Protein AF-A0A951FA57-F1 (afdb_monomer)

Foldseek 3Di:
DDPPPDPQDQAAEAELDDDDPVCPVVVVVQCSQFCRVPQANYKYKYWAQCQPVDDDQKTKIWIWGAHPPRRTDFIKIKIKGFPVLVVLLVVLCVVQPVVQDPPQFWDFDTKGDGDRMIMIITTRHDDFPDPDDKHFLLVCLAPDPPLLLSLVQVLCCQPVRFFVTPDLRQAQLNWDWDFFDFLCQQLQVLADFQFEWEFDDKQDDDDFPEEPVVCSLVLLAPNVVVQAQGKYKDAADPQFQWKFFPDWDDDDQKIKTKIFTFGDDPPPPPDDCQRRRRSGIYIYMYGPVVPVPDDRICSPMIIITGTHHGSLRVLVVLVVLVQVVLVVDVVSFDDDPPDTQAQLSNQLSVLRRGTGTFIWGWDLQQQESRQKMWDWHDPDPPDTHIHIHGDRSSRTGTGRGNLQNLLRHLLNCLLAPDLAQDQDPVLLLVLLVLLVCLQVPLVCSLVVCVVQVSSQSVLSNNLSSCCSNQPVHPDHGQVLSNLSNLQSVLNSCSVDPVLQDQPHSDPDGGNDPSSNSSSSSSNSSSSRCNVVSVPRHGDPSRSPDRDDPPPPLFDQDDDFPCVVLLVLQVVLCVVAVAFAEEAAAVLLCSVNSLSNVSSVVVSVVAAEQDALDPPDPPAALVSVLVSLQVSLVVVPHDHDDPVLVDDPPPDDPVRNLVSLLVSLLVSQVSQQPDPGEYEHEAEDADYDLRSLSSVQSNSVNHDRYHYYYYYHDDSVPDDPSRYGYRYAADLVSLVVVCVVVVAPEDSVLSVLLCLLCVSRNNLSVVLQVQLVVCCVVQVHSHSSSVPPPSLVSLLVSLVVSLVSDDPLLLVLLQQLLVCCVQPVVCNVCSLVLSLVLCVVVVVDDNVVSVVSVVVNVRCCVRPVPSSVSNSVSSNVVLLPDPCLLVSLQSVLVVCVVVPVLQLRSSLVSCVSNVVNVSSVVSVVVCVVPVVSNDDPVSVVVVVVVD

Solvent-accessible surface area (backbone atoms only — not comparable to full-atom values): 50883 Å² total; per-residue (Å²): 141,79,89,75,78,69,80,76,69,79,52,45,77,43,72,73,55,84,64,58,80,93,43,38,70,44,51,52,54,25,53,52,59,39,51,59,84,54,90,28,55,34,31,43,34,35,66,41,86,70,42,60,76,58,98,53,87,36,42,34,29,39,34,40,35,20,27,84,91,71,41,78,46,54,50,28,43,35,43,35,28,46,41,71,55,48,52,46,17,50,54,31,32,62,71,71,39,54,86,52,48,61,84,87,35,72,38,74,80,42,66,27,69,38,91,73,33,19,39,40,38,29,40,42,70,60,83,51,99,47,96,67,73,78,38,31,44,46,56,44,65,69,76,46,86,63,40,64,57,55,34,49,17,50,46,47,33,52,47,56,51,49,36,56,28,97,51,95,67,31,22,59,48,49,42,47,76,40,78,68,38,38,58,38,32,66,34,29,80,60,33,70,42,39,35,31,24,42,59,74,44,67,73,60,94,68,94,51,79,43,46,46,81,78,42,56,70,41,21,45,31,94,67,24,70,80,46,54,69,40,35,31,33,45,54,54,42,89,60,32,58,40,36,31,55,78,45,81,43,82,58,86,74,29,27,40,36,35,31,42,32,28,49,61,70,83,78,59,94,84,59,88,78,50,60,77,44,28,71,37,23,36,33,41,34,39,51,36,80,63,61,71,69,55,64,55,63,39,53,89,47,43,40,31,24,28,30,70,45,31,29,36,54,50,52,50,57,52,48,60,76,47,39,76,61,36,57,74,31,100,81,50,56,59,64,57,90,95,43,72,48,40,64,32,79,81,42,44,46,71,65,24,60,44,66,34,72,42,49,26,8,42,35,45,71,60,42,38,43,74,33,30,38,34,37,67,35,75,83,50,104,84,47,82,44,57,48,47,45,78,56,72,36,62,51,35,39,55,41,31,51,54,50,46,39,59,39,42,32,51,49,41,43,45,44,73,46,41,29,64,74,41,82,42,66,65,58,53,53,50,48,54,47,44,63,50,35,11,61,80,45,31,82,56,40,57,63,53,37,67,74,37,57,80,49,42,56,62,44,52,36,51,38,42,55,50,35,47,54,46,61,70,38,84,44,81,46,58,58,41,60,47,32,53,34,31,28,44,51,21,54,23,53,59,73,46,66,62,32,71,43,90,73,54,99,51,92,66,77,53,58,34,71,48,33,42,52,46,28,50,50,49,10,11,49,24,60,51,41,42,74,72,38,57,86,54,75,80,50,92,58,36,48,61,82,82,87,69,93,74,68,70,91,41,70,71,61,90,74,68,84,40,66,68,56,51,50,53,51,51,52,35,46,71,77,39,67,20,46,40,36,33,16,28,56,89,40,29,44,39,66,48,53,50,34,36,52,47,33,55,43,41,66,73,65,26,50,66,51,76,70,51,71,74,79,86,66,62,54,44,48,64,52,46,49,53,50,54,51,51,53,42,44,77,73,70,48,79,81,74,65,74,83,78,71,63,80,70,89,81,52,53,72,69,56,46,52,55,50,48,54,54,50,28,48,51,52,20,51,59,54,45,65,44,95,49,43,34,36,43,43,43,57,38,73,58,70,38,75,65,24,46,52,46,50,46,50,31,51,71,49,28,74,54,26,26,37,41,36,32,31,38,58,83,60,85,90,46,63,66,83,42,52,42,76,32,66,53,45,52,60,67,32,49,48,52,42,32,59,75,68,67,49,72,55,55,74,68,47,43,51,46,49,30,64,76,27,64,22,16,49,58,46,38,55,52,52,53,53,51,16,59,75,35,15,78,82,52,75,32,53,40,46,11,61,76,66,52,76,58,65,60,61,52,42,54,51,36,48,60,54,52,72,71,46,56,71,64,34,47,52,47,43,24,48,46,32,54,32,48,76,60,35,55,90,51,45,90,45,43,64,61,52,45,48,56,46,31,54,77,68,65,70,54,57,72,69,59,48,54,49,28,50,52,55,45,53,51,47,55,76,73,37,57,67,58,49,55,55,37,20,58,47,34,37,54,57,42,71,73,40,85,58,44,31,59,52,25,42,48,50,24,49,52,38,61,76,68,68,54,62,35,34,56,40,34,18,49,23,18,46,69,33,66,38,56,70,61,15,51,51,34,46,48,49,32,71,78,37,60,83,36,50,64,44,89,67,43,52,57,54,50,67,70,71,107

Sequence (946 aa):
MNDRSRRRGKPQLQFHFRPPPEFEAIYHKLFQALLKPLEAERIAIWELPGGSMGFSGLSMFLAKPFGSGNTEHNALVIRVGPKAIIAEERRRYKRYIEPLTGFDRPQSRLHASAGDLSAVDYDYLHHTDTDEPLQTLRDFLWSEQDVRIAGQAVTTLMLETLARGPRRNRWYNDAYRFERQQPLWFYNQVLPPTLQLEVVAVDDAVEADATLPDVLAQADGPDSQALQGRIIALKTSKQYPRLHIVERRLEGTQVRLRLHLFENTPATSEQYSPLRPVAARLELFGPAEVLMALPDRLDRLVVYGRVQETRYDHFTGLYQQLSSVAQTYPDGRLRYASRLLANPIQRYHTLLSRPRALHTSIIHGDMNLSNILLSRSVTDTTTLQMRAWLIDFEKTEPGGHTVFDAVKLETEYKLHILPHKLHSVDEFILLEQILHQALIAPEEVAAVLEQHPDLRDPYHFLATLRRIVLCDLLVRIPPVEYYLGLLGYGLAALKYRNLYNAKSWLSESPRVRPLAVAAYISASFAASAIDEIEGVDVTSSSYPRITGNLQPTFKLPDLVGREHVLSQARQRLRSTPSVVVVHGPPGSGRGAIAQTLCAELERSRTCIWPRVPAAGLIRDPETLFLTLVSMLREQGHTPLSSRLQSETHQLSIGQQHVRWASACNQLAADLDSFPQPIVVLLQLEQASAQLQAFITLLAQAVRRTTLVIVVDYPLPDLDAHLQIAVPPLTQEHIETYTHTKQLELDQAGIAHLHRASLGLPGLLLRLVNEARQHQDRYGSFQAAVMQTPISKHIGEFCDHVLQRFPLLVNRLIELAALVRENSPDALDYVESMFHSMAVKLGWAEPQAIEQAAREYRQLVQQDSDLLSLLAVRAMHNMRARPDLRKTCSFIAQWLTDHSLVDHYAIAQYWALAKQWPAASEALARIVDEPSLMFSSRCQQLYDLTL

Structure (mmCIF, N/CA/C/O backbone):
data_AF-A0A951FA57-F1
#
_entry.id   AF-A0A951FA57-F1
#
loop_
_atom_site.group_PDB
_atom_site.id
_atom_site.type_symbol
_atom_site.label_atom_id
_atom_site.label_alt_id
_atom_site.label_comp_id
_atom_site.label_asym_id
_atom_site.label_entity_id
_atom_site.label_seq_id
_atom_site.pdbx_PDB_ins_code
_atom_site.Cartn_x
_atom_site.Cartn_y
_atom_site.Cartn_z
_atom_site.occupancy
_atom_site.B_iso_or_equiv
_atom_site.auth_seq_id
_atom_site.auth_comp_id
_atom_site.auth_asym_id
_atom_site.auth_atom_id
_atom_site.pdbx_PDB_model_num
ATOM 1 N N . MET A 1 1 ? 46.620 -0.065 34.605 1.00 40.84 1 MET A N 1
ATOM 2 C CA . MET A 1 1 ? 45.573 0.816 35.163 1.00 40.84 1 MET A CA 1
ATOM 3 C C . MET A 1 1 ? 46.003 2.263 34.962 1.00 40.84 1 MET A C 1
ATOM 5 O O . MET A 1 1 ? 46.805 2.757 35.734 1.00 40.84 1 MET A O 1
ATOM 9 N N . ASN A 1 2 ? 45.547 2.903 33.885 1.00 40.25 2 ASN A N 1
ATOM 10 C CA . ASN A 1 2 ? 45.632 4.352 33.694 1.00 40.25 2 ASN A CA 1
ATOM 11 C C . ASN A 1 2 ? 44.219 4.795 33.320 1.00 40.25 2 ASN A C 1
ATOM 13 O O . ASN A 1 2 ? 43.812 4.705 32.162 1.00 40.25 2 ASN A O 1
ATOM 17 N N . ASP A 1 3 ? 43.454 5.163 34.342 1.00 48.19 3 ASP A N 1
ATOM 18 C CA . ASP A 1 3 ? 42.066 5.599 34.244 1.00 48.19 3 ASP A CA 1
ATOM 19 C C . ASP A 1 3 ? 42.028 7.035 33.704 1.00 48.19 3 ASP A C 1
ATOM 21 O O . ASP A 1 3 ? 41.906 8.022 34.429 1.00 48.19 3 ASP A O 1
ATOM 25 N N . ARG A 1 4 ? 42.232 7.169 32.388 1.00 42.78 4 ARG A N 1
ATOM 26 C CA . ARG A 1 4 ? 41.837 8.378 31.666 1.00 42.78 4 ARG A CA 1
ATOM 27 C C . ARG A 1 4 ? 40.336 8.280 31.443 1.00 42.78 4 ARG A C 1
ATOM 29 O O . ARG A 1 4 ? 39.893 7.804 30.399 1.00 42.78 4 ARG A O 1
ATOM 36 N N . SER A 1 5 ? 39.575 8.779 32.411 1.00 43.12 5 SER A N 1
ATOM 37 C CA . SER A 1 5 ? 38.171 9.146 32.251 1.00 43.12 5 SER A CA 1
ATOM 38 C C . SER A 1 5 ? 38.054 10.207 31.148 1.00 43.12 5 SER A C 1
ATOM 40 O O . SER A 1 5 ? 38.029 11.417 31.373 1.00 43.12 5 SER A O 1
ATOM 42 N N . ARG A 1 6 ? 38.040 9.749 29.889 1.00 52.91 6 ARG A N 1
ATOM 43 C CA . ARG A 1 6 ? 37.648 10.566 28.741 1.00 52.91 6 ARG A CA 1
ATOM 44 C C . ARG A 1 6 ? 36.281 11.141 29.090 1.00 52.91 6 ARG A C 1
ATOM 46 O O . ARG A 1 6 ? 35.327 10.384 29.254 1.00 52.91 6 ARG A O 1
ATOM 53 N N . ARG A 1 7 ? 36.194 12.467 29.240 1.00 53.59 7 ARG A N 1
ATOM 54 C CA . ARG A 1 7 ? 34.920 13.191 29.298 1.00 53.59 7 ARG A CA 1
ATOM 55 C C . ARG A 1 7 ? 34.137 12.787 28.051 1.00 53.59 7 ARG A C 1
ATOM 57 O O . ARG A 1 7 ? 34.433 13.276 26.965 1.00 53.59 7 ARG A O 1
ATOM 64 N N . ARG A 1 8 ? 33.217 11.833 28.200 1.00 62.94 8 ARG A N 1
ATOM 65 C CA . ARG A 1 8 ? 32.367 11.352 27.113 1.00 62.94 8 ARG A CA 1
ATOM 66 C C . ARG A 1 8 ? 31.548 12.549 26.635 1.00 62.94 8 ARG A C 1
ATOM 68 O O . ARG A 1 8 ? 30.795 13.135 27.416 1.00 62.94 8 ARG A O 1
ATOM 75 N N . GLY A 1 9 ? 31.798 12.975 25.398 1.00 75.25 9 GLY A N 1
ATOM 76 C CA . GLY A 1 9 ? 31.026 14.032 24.753 1.00 75.25 9 GLY A CA 1
ATOM 77 C C . GLY A 1 9 ? 29.557 13.626 24.666 1.00 75.25 9 GLY A C 1
ATOM 78 O O . GLY A 1 9 ? 29.233 12.441 24.684 1.00 75.25 9 GLY A O 1
ATOM 79 N N . LYS A 1 10 ? 28.655 14.606 24.611 1.00 83.12 10 LYS A N 1
ATOM 80 C CA . LYS A 1 10 ? 27.251 14.323 24.288 1.00 83.12 10 LYS A CA 1
ATOM 81 C C . LYS A 1 10 ? 27.185 13.820 22.834 1.00 83.12 10 LYS A C 1
ATOM 83 O O . LYS A 1 10 ? 27.879 14.423 22.013 1.00 83.12 10 LYS A O 1
ATOM 88 N N . PRO A 1 11 ? 26.366 12.800 22.510 1.00 86.44 11 PRO A N 1
ATOM 89 C CA . PRO A 1 11 ? 26.204 12.351 21.130 1.00 86.44 11 PRO A CA 1
ATOM 90 C C . PRO A 1 11 ? 25.724 13.508 20.248 1.00 86.44 11 PRO A C 1
ATOM 92 O O . PRO A 1 11 ? 24.871 14.303 20.665 1.00 86.44 11 PRO A O 1
ATOM 95 N N . GLN A 1 12 ? 26.261 13.602 19.034 1.00 90.44 12 GLN A N 1
ATOM 96 C CA . GLN A 1 12 ? 25.775 14.537 18.025 1.00 90.44 12 GLN A CA 1
ATOM 97 C C . GLN A 1 12 ? 24.466 14.001 17.436 1.00 90.44 12 GLN A C 1
ATOM 99 O O . GLN A 1 12 ? 24.446 12.925 16.843 1.00 90.44 12 GLN A O 1
ATOM 104 N N . LEU A 1 13 ? 23.370 14.742 17.601 1.00 90.81 13 LEU A N 1
ATOM 105 C CA . LEU A 1 13 ? 22.080 14.388 17.005 1.00 90.81 13 LEU A CA 1
ATOM 106 C C . LEU A 1 13 ? 22.001 14.939 15.578 1.00 90.81 13 LEU A C 1
ATOM 108 O O . LEU A 1 13 ? 22.281 16.118 15.360 1.00 90.81 13 LEU A O 1
ATOM 112 N N . GLN A 1 14 ? 21.607 14.099 14.626 1.00 90.56 14 GLN A N 1
ATOM 113 C CA . GLN A 1 14 ? 21.383 14.453 13.227 1.00 90.56 14 GLN A CA 1
ATOM 114 C C . GLN A 1 14 ? 19.916 14.180 12.880 1.00 90.56 14 GLN A C 1
ATOM 116 O O . GLN A 1 14 ? 19.474 13.035 12.874 1.00 90.56 14 GLN A O 1
ATOM 121 N N . PHE A 1 15 ? 19.149 15.239 12.625 1.00 89.25 15 PHE A N 1
ATOM 122 C CA . PHE A 1 15 ? 17.729 15.147 12.293 1.00 89.25 15 PHE A CA 1
ATOM 123 C C . PHE A 1 15 ? 17.547 15.095 10.777 1.00 89.25 15 PHE A C 1
ATOM 125 O O . PHE A 1 15 ? 17.953 16.017 10.076 1.00 89.25 15 PHE A O 1
ATOM 132 N N . HIS A 1 16 ? 16.907 14.037 10.287 1.00 86.94 16 HIS A N 1
ATOM 133 C CA . HIS A 1 16 ? 16.558 13.839 8.875 1.00 86.94 16 HIS A CA 1
ATOM 134 C C . HIS A 1 16 ? 15.095 14.210 8.585 1.00 86.94 16 HIS A C 1
ATOM 136 O O . HIS A 1 16 ? 14.507 13.800 7.590 1.00 86.94 16 HIS A O 1
ATOM 142 N N . PHE A 1 17 ? 14.495 14.989 9.481 1.00 84.44 17 PHE A N 1
ATOM 143 C CA . PHE A 1 17 ? 13.174 15.582 9.345 1.00 84.44 17 PHE A CA 1
ATOM 144 C C . PHE A 1 17 ? 13.218 16.995 9.927 1.00 84.44 17 PHE A C 1
ATOM 146 O O . PHE A 1 17 ? 14.081 17.317 10.750 1.00 84.44 17 PHE A O 1
ATOM 153 N N . ARG A 1 18 ? 12.279 17.848 9.513 1.00 81.75 18 ARG A N 1
ATOM 154 C CA . ARG A 1 18 ? 12.154 19.202 10.052 1.00 81.75 18 ARG A CA 1
ATOM 155 C C . ARG A 1 18 ? 11.046 19.212 11.107 1.00 81.75 18 ARG A C 1
ATOM 157 O O . ARG A 1 18 ? 9.878 19.225 10.717 1.00 81.75 18 ARG A O 1
ATOM 164 N N . PRO A 1 19 ? 11.363 19.184 12.417 1.00 75.25 19 PRO A N 1
ATOM 165 C CA . PRO A 1 19 ? 10.333 19.355 13.434 1.00 75.25 19 PRO A CA 1
ATOM 166 C C . PRO A 1 19 ? 9.613 20.694 13.212 1.00 75.25 19 PRO A C 1
ATOM 168 O O . PRO A 1 19 ? 10.240 21.643 12.724 1.00 75.25 19 PRO A O 1
ATOM 171 N N . PRO A 1 20 ? 8.323 20.809 13.577 1.00 76.44 20 PRO A N 1
ATOM 172 C CA . PRO A 1 20 ? 7.652 22.100 13.544 1.00 76.44 20 PRO A CA 1
ATOM 173 C C . PRO A 1 20 ? 8.465 23.123 14.358 1.00 76.44 20 PRO A C 1
ATOM 175 O O . PRO A 1 20 ? 8.963 22.758 15.434 1.00 76.44 20 PRO A O 1
ATOM 178 N N . PRO A 1 21 ? 8.641 24.367 13.873 1.00 77.88 21 PRO A N 1
ATOM 179 C CA . PRO A 1 21 ? 9.519 25.358 14.502 1.00 77.88 21 PRO A CA 1
ATOM 180 C C . PRO A 1 21 ? 9.260 25.553 16.002 1.00 77.88 21 PRO A C 1
ATOM 182 O O . PRO A 1 21 ? 10.188 25.700 16.795 1.00 77.88 21 PRO A O 1
ATOM 185 N N . GLU A 1 22 ? 7.996 25.491 16.414 1.00 78.12 22 GLU A N 1
ATOM 186 C CA . GLU A 1 22 ? 7.556 25.617 17.801 1.00 78.12 22 GLU A CA 1
ATOM 187 C C . GLU A 1 22 ? 7.980 24.442 18.703 1.00 78.12 22 GLU A C 1
ATOM 189 O O . GLU A 1 22 ? 8.101 24.606 19.919 1.00 78.12 22 GLU A O 1
ATOM 194 N N . PHE A 1 23 ? 8.257 23.268 18.128 1.00 80.06 23 PHE A N 1
ATOM 195 C CA . PHE A 1 23 ? 8.671 22.073 18.863 1.00 80.06 23 PHE A CA 1
ATOM 196 C C . PHE A 1 23 ? 10.155 21.736 18.700 1.00 80.06 23 PHE A C 1
ATOM 198 O O . PHE A 1 23 ? 10.654 20.905 19.456 1.00 80.06 23 PHE A O 1
ATOM 205 N N . GLU A 1 24 ? 10.892 22.365 17.782 1.00 83.69 24 GLU A N 1
ATOM 206 C CA . GLU A 1 24 ? 12.292 22.030 17.475 1.00 83.69 24 GLU A CA 1
ATOM 207 C C . GLU A 1 24 ? 13.192 21.996 18.724 1.00 83.69 24 GLU A C 1
ATOM 209 O O . GLU A 1 24 ? 13.884 21.006 18.982 1.00 83.69 24 GLU A O 1
ATOM 214 N N . ALA A 1 25 ? 13.125 23.037 19.561 1.00 84.94 25 ALA A N 1
ATOM 215 C CA . ALA A 1 25 ? 13.895 23.113 20.803 1.00 84.94 25 ALA A CA 1
ATOM 216 C C . ALA A 1 25 ? 13.462 22.058 21.839 1.00 84.94 25 ALA A C 1
ATOM 218 O O . ALA A 1 25 ? 14.281 21.593 22.640 1.00 84.94 25 ALA A O 1
ATOM 219 N N . ILE A 1 26 ? 12.178 21.684 21.841 1.00 84.31 26 ILE A N 1
ATOM 220 C CA . ILE A 1 26 ? 11.626 20.663 22.737 1.00 84.31 26 ILE A CA 1
ATOM 221 C C . ILE A 1 26 ? 12.098 19.280 22.287 1.00 84.31 26 ILE A C 1
ATOM 223 O O . ILE A 1 26 ? 12.631 18.544 23.114 1.00 84.31 26 ILE A O 1
ATOM 227 N N . TYR A 1 27 ? 11.997 18.962 20.993 1.00 84.75 27 TYR A N 1
ATOM 228 C CA . TYR A 1 27 ? 12.504 17.721 20.406 1.00 84.75 27 TYR A CA 1
ATOM 229 C C . TYR A 1 27 ? 14.003 17.559 20.659 1.00 84.75 27 TYR A C 1
ATOM 231 O O . TYR A 1 27 ? 14.414 16.529 21.187 1.00 84.75 27 TYR A O 1
ATOM 239 N N . HIS A 1 28 ? 14.816 18.588 20.399 1.00 87.06 28 HIS A N 1
ATOM 240 C CA . HIS A 1 28 ? 16.253 18.544 20.686 1.00 87.06 28 HIS A CA 1
ATOM 241 C C . HIS A 1 28 ? 16.548 18.207 22.152 1.00 87.06 28 HIS A C 1
ATOM 243 O O . HIS A 1 28 ? 17.336 17.303 22.431 1.00 87.06 28 HIS A O 1
ATOM 249 N N . LYS A 1 29 ? 15.898 18.894 23.104 1.00 86.69 29 LYS A N 1
ATOM 250 C CA . LYS A 1 29 ? 16.061 18.610 24.542 1.00 86.69 29 LYS A CA 1
ATOM 251 C C . LYS A 1 29 ? 15.612 17.194 24.893 1.00 86.69 29 LYS A C 1
ATOM 253 O O . LYS A 1 29 ? 16.280 16.525 25.679 1.00 86.69 29 LYS A O 1
ATOM 258 N N . LEU A 1 30 ? 14.496 16.755 24.321 1.00 86.19 30 LEU A N 1
ATOM 259 C CA . LEU A 1 30 ? 13.889 15.460 24.587 1.00 86.19 30 LEU A CA 1
ATOM 260 C C . LEU A 1 30 ? 14.778 14.316 24.094 1.00 86.19 30 LEU A C 1
ATOM 262 O O . LEU A 1 30 ? 15.134 13.454 24.892 1.00 86.19 30 LEU A O 1
ATOM 266 N N . PHE A 1 31 ? 15.204 14.346 22.830 1.00 88.00 31 PHE A N 1
ATOM 267 C CA . PHE A 1 31 ? 16.106 13.346 22.257 1.00 88.00 31 PHE A CA 1
ATOM 268 C C . PHE A 1 31 ? 17.481 13.377 22.918 1.00 88.00 31 PHE A C 1
ATOM 270 O O . PHE A 1 31 ? 18.033 12.325 23.220 1.00 88.00 31 PHE A O 1
ATOM 277 N N . GLN A 1 32 ? 18.016 14.561 23.231 1.00 88.00 32 GLN A N 1
ATOM 278 C CA . GLN A 1 32 ? 19.294 14.655 23.932 1.00 88.00 32 GLN A CA 1
ATOM 279 C C . GLN A 1 32 ? 19.208 14.059 25.340 1.00 88.00 32 GLN A C 1
ATOM 281 O O . GLN A 1 32 ? 20.154 13.413 25.775 1.00 88.00 32 GLN A O 1
ATOM 286 N N . ALA A 1 33 ? 18.097 14.248 26.057 1.00 84.25 33 ALA A N 1
ATOM 287 C CA . ALA A 1 33 ? 17.887 13.630 27.363 1.00 84.25 33 ALA A CA 1
ATOM 288 C C . ALA A 1 33 ? 17.672 12.113 27.256 1.00 84.25 33 ALA A C 1
ATOM 290 O O . ALA A 1 33 ? 18.271 11.368 28.029 1.00 84.25 33 ALA A O 1
ATOM 291 N N . LEU A 1 34 ? 16.855 11.676 26.292 1.00 84.50 34 LEU A N 1
ATOM 292 C CA . LEU A 1 34 ? 16.516 10.273 26.069 1.00 84.50 34 LEU A CA 1
ATOM 293 C C . LEU A 1 34 ? 17.747 9.459 25.672 1.00 84.50 34 LEU A C 1
ATOM 295 O O . LEU A 1 34 ? 17.965 8.400 26.232 1.00 84.50 34 LEU A O 1
ATOM 299 N N . LEU A 1 35 ? 18.568 9.976 24.757 1.00 85.62 35 LEU A N 1
ATOM 300 C CA . LEU A 1 35 ? 19.645 9.233 24.100 1.00 85.62 35 LEU A CA 1
ATOM 301 C C . LEU A 1 35 ? 21.025 9.446 24.736 1.00 85.62 35 LEU A C 1
ATOM 303 O O . LEU A 1 35 ? 21.979 8.764 24.373 1.00 85.62 35 LEU A O 1
ATOM 307 N N . LYS A 1 36 ? 21.149 10.355 25.714 1.00 84.50 36 LYS A N 1
ATOM 308 C CA . LYS A 1 36 ? 22.386 10.575 26.490 1.00 84.50 36 LYS A CA 1
ATOM 309 C C . LYS A 1 36 ? 23.014 9.290 27.061 1.00 84.50 36 LYS A C 1
ATOM 311 O O . LYS A 1 36 ? 24.239 9.263 27.153 1.00 84.50 36 LYS A O 1
ATOM 316 N N . PRO A 1 37 ? 22.246 8.273 27.498 1.00 83.81 37 PRO A N 1
ATOM 317 C CA . PRO A 1 37 ? 22.823 7.037 28.025 1.00 83.81 37 PRO A CA 1
ATOM 318 C C . PRO A 1 37 ? 23.479 6.138 26.972 1.00 83.81 37 PRO A C 1
ATOM 320 O O . PRO A 1 37 ? 24.215 5.233 27.354 1.00 83.81 37 PRO A O 1
ATOM 323 N N . LEU A 1 38 ? 23.219 6.354 25.678 1.00 82.19 38 LEU A N 1
ATOM 324 C CA . LEU A 1 38 ? 23.800 5.540 24.613 1.00 82.19 38 LEU A CA 1
ATOM 325 C C . LEU A 1 38 ? 25.275 5.899 24.430 1.00 82.19 38 LEU A C 1
ATOM 327 O O . LEU A 1 38 ? 25.632 7.074 24.322 1.00 82.19 38 LEU A O 1
ATOM 331 N N . GLU A 1 39 ? 26.136 4.886 24.369 1.00 83.06 39 GLU A N 1
ATOM 332 C CA . GLU A 1 39 ? 27.563 5.054 24.077 1.00 83.06 39 GLU A CA 1
ATOM 333 C C . GLU A 1 39 ? 27.793 5.286 22.570 1.00 83.06 39 GLU A C 1
ATOM 335 O O . GLU A 1 39 ? 28.485 4.517 21.916 1.00 83.06 39 GLU A O 1
ATOM 340 N N . ALA A 1 40 ? 27.194 6.344 22.016 1.00 85.06 40 ALA A N 1
ATOM 341 C CA . ALA A 1 40 ? 27.280 6.705 20.601 1.00 85.06 40 ALA A CA 1
ATOM 342 C C . ALA A 1 40 ? 27.993 8.055 20.403 1.00 85.06 40 ALA A C 1
ATOM 344 O O . ALA A 1 40 ? 27.843 8.979 21.206 1.00 85.06 40 ALA A O 1
ATOM 345 N N . GLU A 1 41 ? 28.747 8.189 19.312 1.00 88.62 41 GLU A N 1
ATOM 346 C CA . GLU A 1 41 ? 29.334 9.464 18.878 1.00 88.62 41 GLU A CA 1
ATOM 347 C C . GLU A 1 41 ? 28.298 10.313 18.130 1.00 88.62 41 GLU A C 1
ATOM 349 O O . GLU A 1 41 ? 28.195 11.524 18.351 1.00 88.62 41 GLU A O 1
ATOM 354 N N . ARG A 1 42 ? 27.479 9.666 17.292 1.00 91.19 42 ARG A N 1
ATOM 355 C CA . ARG A 1 42 ? 26.442 10.291 16.463 1.00 91.19 42 ARG A CA 1
ATOM 356 C C . ARG A 1 42 ? 25.148 9.488 16.526 1.00 91.19 42 ARG A C 1
ATOM 358 O O . ARG A 1 42 ? 25.187 8.270 16.644 1.00 91.19 42 ARG A O 1
ATOM 365 N N . ILE A 1 43 ? 23.999 10.150 16.427 1.00 89.12 43 ILE A N 1
ATOM 366 C CA . ILE A 1 43 ? 22.697 9.486 16.306 1.00 89.12 43 ILE A CA 1
ATOM 367 C C . ILE A 1 43 ? 21.899 10.164 15.203 1.00 89.12 43 ILE A C 1
ATOM 369 O O . ILE A 1 43 ? 21.587 11.350 15.309 1.00 89.12 43 ILE A O 1
ATOM 373 N N . ALA A 1 44 ? 21.566 9.408 14.163 1.00 89.56 44 ALA A N 1
ATOM 374 C CA . ALA A 1 44 ? 20.687 9.864 13.097 1.00 89.56 44 ALA A CA 1
ATOM 375 C C . ALA A 1 44 ? 19.232 9.545 13.448 1.00 89.56 44 ALA A C 1
ATOM 377 O O . ALA A 1 44 ? 18.950 8.464 13.964 1.00 89.56 44 ALA A O 1
ATOM 378 N N . ILE A 1 45 ? 18.323 10.491 13.222 1.00 89.94 45 ILE A N 1
ATOM 379 C CA . ILE A 1 45 ? 16.912 10.384 13.599 1.00 89.94 45 ILE A CA 1
ATOM 380 C C . ILE A 1 45 ? 16.035 10.695 12.385 1.00 89.94 45 ILE A C 1
ATOM 382 O O . ILE A 1 45 ? 16.093 11.803 11.850 1.00 89.94 45 ILE A O 1
ATOM 386 N N . TRP A 1 46 ? 15.187 9.745 12.002 1.00 87.06 46 TRP A N 1
ATOM 387 C CA . TRP A 1 46 ? 14.194 9.867 10.933 1.00 87.06 46 TRP A CA 1
ATOM 388 C C . TRP A 1 46 ? 12.788 9.807 11.517 1.00 87.06 46 TRP A C 1
ATOM 390 O O . TRP A 1 46 ? 12.544 9.118 12.506 1.00 87.06 46 TRP A O 1
ATOM 400 N N . GLU A 1 47 ? 11.848 10.506 10.898 1.00 85.19 47 GLU A N 1
ATOM 401 C CA . GLU A 1 47 ? 10.429 10.285 11.161 1.00 85.19 47 GLU A CA 1
ATOM 402 C C . GLU A 1 47 ? 9.983 9.012 10.432 1.00 85.19 47 GLU A C 1
ATOM 404 O O . GLU A 1 47 ? 10.300 8.829 9.256 1.00 85.19 47 GLU A O 1
ATOM 409 N N . LEU A 1 48 ? 9.271 8.112 11.118 1.00 75.50 48 LEU A N 1
ATOM 410 C CA . LEU A 1 48 ? 8.737 6.919 10.461 1.00 75.50 48 LEU A CA 1
ATOM 411 C C . LEU A 1 48 ? 7.576 7.331 9.538 1.00 75.50 48 LEU A C 1
ATOM 413 O O . LEU A 1 48 ? 6.612 7.934 10.028 1.00 75.50 48 LEU A O 1
ATOM 417 N N . PRO A 1 49 ? 7.625 7.017 8.227 1.00 65.31 49 PRO A N 1
ATOM 418 C CA . PRO A 1 49 ? 6.598 7.420 7.274 1.00 65.31 49 PRO A CA 1
ATOM 419 C C . PRO A 1 49 ? 5.189 7.033 7.724 1.00 65.31 49 PRO A C 1
ATOM 421 O O . PRO A 1 49 ? 4.892 5.890 8.072 1.00 65.31 49 PRO A O 1
ATOM 424 N N . GLY A 1 50 ? 4.301 8.026 7.754 1.00 59.94 50 GLY A N 1
ATOM 425 C CA . GLY A 1 50 ? 2.918 7.854 8.187 1.00 59.94 50 GLY A CA 1
ATOM 426 C C . GLY A 1 50 ? 2.738 7.515 9.673 1.00 59.94 50 GLY A C 1
ATOM 427 O O . GLY A 1 50 ? 1.622 7.174 10.060 1.00 59.94 50 GLY A O 1
ATOM 428 N N . GLY A 1 51 ? 3.789 7.618 10.494 1.00 57.00 51 GLY A N 1
ATOM 429 C CA . GLY A 1 51 ? 3.721 7.514 11.954 1.00 57.00 51 GLY A CA 1
ATOM 430 C C . GLY A 1 51 ? 3.135 8.753 12.636 1.00 57.00 51 GLY A C 1
ATOM 431 O O . GLY A 1 51 ? 2.703 8.664 13.778 1.00 57.00 51 GLY A O 1
ATOM 432 N N . SER A 1 52 ? 3.072 9.884 11.928 1.00 52.53 52 SER A N 1
ATOM 433 C CA . SER A 1 52 ? 2.418 11.134 12.348 1.00 52.53 52 SER A CA 1
ATOM 434 C C . SER A 1 52 ? 1.103 11.424 11.612 1.00 52.53 52 SER A C 1
ATOM 436 O O . SER A 1 52 ? 0.344 12.304 12.013 1.00 52.53 52 SER A O 1
ATOM 438 N N . MET A 1 53 ? 0.801 10.688 10.533 1.00 40.69 53 MET A N 1
ATOM 439 C CA . MET A 1 53 ? -0.331 10.977 9.635 1.00 40.69 53 MET A CA 1
ATOM 440 C C . MET A 1 53 ? -1.657 10.302 10.030 1.00 40.69 53 MET A C 1
ATOM 442 O O . MET A 1 53 ? -2.629 10.377 9.279 1.00 40.69 53 MET A O 1
ATOM 446 N N . GLY A 1 54 ? -1.748 9.665 11.199 1.00 41.91 54 GLY A N 1
ATOM 447 C CA . GLY A 1 54 ? -2.956 8.952 11.621 1.00 41.91 54 GLY A CA 1
ATOM 448 C C . GLY A 1 54 ? -3.340 9.237 13.064 1.00 41.91 54 GLY A C 1
ATOM 449 O O . GLY A 1 54 ? -2.768 8.622 13.941 1.00 41.91 54 GLY A O 1
ATOM 450 N N . PHE A 1 55 ? -4.332 10.116 13.266 1.00 39.22 55 PHE A N 1
ATOM 451 C CA . PHE A 1 55 ? -5.214 10.348 14.437 1.00 39.22 55 PHE A CA 1
ATOM 452 C C . PHE A 1 55 ? -4.670 10.365 15.883 1.00 39.22 55 PHE A C 1
ATOM 454 O O . PHE A 1 55 ? -5.340 10.947 16.740 1.00 39.22 55 PHE A O 1
ATOM 461 N N . SER A 1 56 ? -3.524 9.774 16.201 1.00 49.88 56 SER A N 1
ATOM 462 C CA . SER A 1 56 ? -2.871 9.873 17.496 1.00 49.88 56 SER A CA 1
ATOM 463 C C . SER A 1 56 ? -2.068 11.173 17.514 1.00 49.88 56 SER A C 1
ATOM 465 O O . SER A 1 56 ? -1.386 11.526 16.556 1.00 49.88 56 SER A O 1
ATOM 467 N N . GLY A 1 57 ? -2.158 11.944 18.597 1.00 62.59 57 GLY A N 1
ATOM 468 C CA . GLY A 1 57 ? -1.312 13.128 18.800 1.00 62.59 57 GLY A CA 1
ATOM 469 C C . GLY A 1 57 ? 0.149 12.764 19.098 1.00 62.59 57 GLY A C 1
ATOM 470 O O . GLY A 1 57 ? 0.791 13.455 19.885 1.00 62.59 57 GLY A O 1
ATOM 471 N N . LEU A 1 58 ? 0.624 11.634 18.568 1.00 78.69 58 LEU A N 1
ATOM 472 C CA . LEU A 1 58 ? 1.903 11.010 18.859 1.00 78.69 58 LEU A CA 1
ATOM 473 C C . LEU A 1 58 ? 2.735 10.966 17.578 1.00 78.69 58 LEU A C 1
ATOM 475 O O . LEU A 1 58 ? 2.224 10.696 16.496 1.00 78.69 58 LEU A O 1
ATOM 479 N N . SER A 1 59 ? 4.027 11.234 17.706 1.00 85.06 59 SER A N 1
ATOM 480 C CA . SER A 1 59 ? 4.985 11.174 16.605 1.00 85.06 59 SER A CA 1
ATOM 481 C C . SER A 1 59 ? 5.931 10.000 16.823 1.00 85.06 59 SER A C 1
ATOM 483 O O . SER A 1 59 ? 6.388 9.766 17.946 1.00 85.06 59 SER A O 1
ATOM 485 N N . MET A 1 60 ? 6.221 9.259 15.754 1.00 86.69 60 MET A N 1
ATOM 486 C CA . MET A 1 60 ? 7.120 8.107 15.789 1.00 86.69 60 MET A CA 1
ATOM 487 C C . MET A 1 60 ? 8.395 8.386 15.006 1.00 86.69 60 MET A C 1
ATOM 489 O O . MET A 1 60 ? 8.349 8.848 13.867 1.00 86.69 60 MET A O 1
ATOM 493 N N . PHE A 1 61 ? 9.527 8.040 15.604 1.00 87.88 61 PHE A N 1
ATOM 494 C CA . PHE A 1 61 ? 10.846 8.258 15.033 1.00 87.88 61 PHE A CA 1
ATOM 495 C C . PHE A 1 61 ? 11.671 6.982 15.081 1.00 87.88 61 PHE A C 1
ATOM 497 O O . PHE A 1 61 ? 11.548 6.190 16.012 1.00 87.88 61 PHE A O 1
ATOM 504 N N . LEU A 1 62 ? 12.546 6.815 14.101 1.00 87.75 62 LEU A N 1
ATOM 505 C CA . LEU A 1 62 ? 13.614 5.830 14.103 1.00 87.75 62 LEU A CA 1
ATOM 506 C C . LEU A 1 62 ? 14.916 6.555 14.440 1.00 87.75 62 LEU A C 1
ATOM 508 O O . LEU A 1 62 ? 15.253 7.532 13.780 1.00 87.75 62 LEU A O 1
ATOM 512 N N . ALA A 1 63 ? 15.649 6.098 15.447 1.00 89.38 63 ALA A N 1
ATOM 513 C CA . ALA A 1 63 ? 16.964 6.619 15.794 1.00 89.38 63 ALA A CA 1
ATOM 514 C C . ALA A 1 63 ? 18.026 5.532 15.611 1.00 89.38 63 ALA A C 1
ATOM 516 O O . ALA A 1 63 ? 17.930 4.471 16.219 1.00 89.38 63 ALA A O 1
ATOM 517 N N . LYS A 1 64 ? 19.051 5.798 14.801 1.00 88.75 64 LYS A N 1
ATOM 518 C CA . LYS A 1 64 ? 20.178 4.888 14.555 1.00 88.75 64 LYS A CA 1
ATOM 519 C C . LYS A 1 64 ? 21.442 5.461 15.201 1.00 88.75 64 LYS A C 1
ATOM 521 O O . LYS A 1 64 ? 21.918 6.512 14.757 1.00 88.75 64 LYS A O 1
ATOM 526 N N . PRO A 1 65 ? 21.957 4.847 16.280 1.00 88.56 65 PRO A N 1
ATOM 527 C CA . PRO A 1 65 ? 23.185 5.289 16.925 1.00 88.56 65 PRO A CA 1
ATOM 528 C C . PRO A 1 65 ? 24.420 4.770 16.175 1.00 88.56 65 PRO A C 1
ATOM 530 O O . PRO A 1 65 ? 24.430 3.644 15.687 1.00 88.56 65 PRO A O 1
ATOM 533 N N . PHE A 1 66 ? 25.481 5.574 16.143 1.00 86.31 66 PHE A N 1
ATOM 534 C CA . PHE A 1 66 ? 26.777 5.254 15.545 1.00 86.31 66 PHE A CA 1
ATOM 535 C C . PHE A 1 66 ? 27.888 5.447 16.584 1.00 86.31 66 PHE A C 1
ATOM 537 O O . PHE A 1 66 ? 28.029 6.535 17.156 1.00 86.31 66 PHE A O 1
ATOM 544 N N . GLY A 1 67 ? 28.654 4.390 16.840 1.00 86.12 67 GLY A N 1
ATOM 545 C CA . GLY A 1 67 ? 29.800 4.359 17.746 1.00 86.12 67 GLY A CA 1
ATOM 546 C C . GLY A 1 67 ? 31.097 4.846 17.097 1.00 86.12 67 GLY A C 1
ATOM 547 O O . GLY A 1 67 ? 31.104 5.387 15.986 1.00 86.12 67 GLY A O 1
ATOM 548 N N . SER A 1 68 ? 32.225 4.633 17.784 1.00 84.44 68 SER A N 1
ATOM 549 C CA . SER A 1 68 ? 33.535 5.025 17.251 1.00 84.44 68 SER A CA 1
ATOM 550 C C . SER A 1 68 ? 33.868 4.250 15.979 1.00 84.44 68 SER A C 1
ATOM 552 O O . SER A 1 68 ? 33.704 3.029 15.922 1.00 84.44 68 SER A O 1
ATOM 554 N N . GLY A 1 69 ? 34.352 4.968 14.964 1.00 80.69 69 GLY A N 1
ATOM 555 C CA . GLY A 1 69 ? 34.625 4.400 13.641 1.00 80.69 69 GLY A CA 1
ATOM 556 C C . GLY A 1 69 ? 33.371 4.136 12.800 1.00 80.69 69 GLY A C 1
ATOM 557 O O . GLY A 1 69 ? 33.430 3.295 11.911 1.00 80.69 69 GLY A O 1
ATOM 558 N N . ASN A 1 70 ? 32.257 4.831 13.077 1.00 78.19 70 ASN A N 1
ATOM 559 C CA . ASN A 1 70 ? 30.973 4.685 12.374 1.00 78.19 70 ASN A CA 1
ATOM 560 C C . ASN A 1 70 ? 30.360 3.275 12.492 1.00 78.19 70 ASN A C 1
ATOM 562 O O . ASN A 1 70 ? 29.595 2.851 11.631 1.00 78.19 70 ASN A O 1
ATOM 566 N N . THR A 1 71 ? 30.691 2.554 13.568 1.00 78.44 71 THR A N 1
ATOM 567 C CA . THR A 1 71 ? 30.075 1.263 13.895 1.00 78.44 71 THR A CA 1
ATOM 568 C C . THR A 1 71 ? 28.596 1.464 14.209 1.00 78.44 71 THR A C 1
ATOM 570 O O . THR A 1 71 ? 28.240 2.267 15.070 1.00 78.44 71 THR A O 1
ATOM 573 N N . GLU A 1 72 ? 27.718 0.774 13.489 1.00 79.62 72 GLU A N 1
ATOM 574 C CA . GLU A 1 72 ? 26.277 0.924 13.677 1.00 79.62 72 GLU A CA 1
ATOM 575 C C . GLU A 1 72 ? 25.809 0.174 14.924 1.00 79.62 72 GLU A C 1
ATOM 577 O O . GLU A 1 72 ? 26.181 -0.976 15.148 1.00 79.62 72 GLU A O 1
ATOM 582 N N . HIS A 1 73 ? 24.971 0.817 15.732 1.00 80.31 73 HIS A N 1
ATOM 583 C CA . HIS A 1 73 ? 24.252 0.175 16.828 1.00 80.31 73 HIS A CA 1
ATOM 584 C C . HIS A 1 73 ? 22.803 -0.115 16.427 1.00 80.31 73 HIS A C 1
ATOM 586 O O . HIS A 1 73 ? 22.298 0.404 15.428 1.00 80.31 73 HIS A O 1
ATOM 592 N N . ASN A 1 74 ? 22.115 -0.916 17.244 1.00 78.38 74 ASN A N 1
ATOM 593 C CA . ASN A 1 74 ? 20.704 -1.234 17.044 1.00 78.38 74 ASN A CA 1
ATOM 594 C C . ASN A 1 74 ? 19.856 0.034 16.909 1.00 78.38 74 ASN A C 1
ATOM 596 O O . ASN A 1 74 ? 19.987 0.982 17.691 1.00 78.38 74 ASN A O 1
ATOM 600 N N . ALA A 1 75 ? 18.961 0.022 15.925 1.00 82.12 75 ALA A N 1
ATOM 601 C CA . ALA A 1 75 ? 18.003 1.095 15.756 1.00 82.12 75 ALA A CA 1
ATOM 602 C C . ALA A 1 75 ? 16.981 1.093 16.904 1.00 82.12 75 ALA A C 1
ATOM 604 O O . ALA A 1 75 ? 16.515 0.048 17.363 1.00 82.12 75 ALA A O 1
ATOM 605 N N . LEU A 1 76 ? 16.616 2.291 17.343 1.00 87.44 76 LEU A N 1
ATOM 606 C CA . LEU A 1 76 ? 15.630 2.543 18.381 1.00 87.44 76 LEU A CA 1
ATOM 607 C C . LEU A 1 76 ? 14.387 3.148 17.751 1.00 87.44 76 LEU A C 1
ATOM 609 O O . LEU A 1 76 ? 14.487 4.054 16.925 1.00 87.44 76 LEU A O 1
ATOM 613 N N . VAL A 1 77 ? 13.212 2.714 18.188 1.00 88.38 77 VAL A N 1
ATOM 614 C CA . VAL A 1 77 ? 11.963 3.393 17.825 1.00 88.38 77 VAL A CA 1
ATOM 615 C C . VAL A 1 77 ? 11.555 4.277 18.980 1.00 88.38 77 VAL A C 1
ATOM 617 O O . VAL A 1 77 ? 11.410 3.803 20.103 1.00 88.38 77 VAL A O 1
ATOM 620 N N . ILE A 1 78 ? 11.377 5.563 18.712 1.00 90.81 78 ILE A N 1
ATOM 621 C CA . ILE A 1 78 ? 11.061 6.572 19.713 1.00 90.81 78 ILE A CA 1
ATOM 622 C C . ILE A 1 78 ? 9.652 7.080 19.460 1.00 90.81 78 ILE A C 1
ATOM 624 O O . ILE A 1 78 ? 9.343 7.573 18.377 1.00 90.81 78 ILE A O 1
ATOM 628 N N . ARG A 1 79 ? 8.806 7.004 20.483 1.00 90.69 79 ARG A N 1
ATOM 629 C CA . ARG A 1 79 ? 7.470 7.599 20.478 1.00 90.69 79 ARG A CA 1
ATOM 630 C C . ARG A 1 79 ? 7.477 8.867 21.305 1.00 90.69 79 ARG A C 1
ATOM 632 O O . ARG A 1 79 ? 7.932 8.846 22.448 1.00 90.69 79 ARG A O 1
ATOM 639 N N . VAL A 1 80 ? 6.970 9.955 20.735 1.00 90.25 80 VAL A N 1
ATOM 640 C CA . VAL A 1 80 ? 6.877 11.273 21.370 1.00 90.25 80 VAL A CA 1
ATOM 641 C C . VAL A 1 80 ? 5.425 11.718 21.429 1.00 90.25 80 VAL A C 1
ATOM 643 O O . VAL A 1 80 ? 4.698 11.587 20.452 1.00 90.25 80 VAL A O 1
ATOM 646 N N . GLY A 1 81 ? 5.009 12.292 22.553 1.00 90.88 81 GLY A N 1
ATOM 647 C CA . GLY A 1 81 ? 3.696 12.915 22.665 1.00 90.88 81 GLY A CA 1
ATOM 648 C C . GLY A 1 81 ? 3.362 13.404 24.067 1.00 90.88 81 GLY A C 1
ATOM 649 O O . GLY A 1 81 ? 4.271 13.530 24.893 1.00 90.88 81 GLY A O 1
ATOM 650 N N . PRO A 1 82 ? 2.084 13.697 24.369 1.00 89.75 82 PRO A N 1
ATOM 651 C CA . PRO A 1 82 ? 1.683 14.233 25.664 1.00 89.75 82 PRO A CA 1
ATOM 652 C C . PRO A 1 82 ? 2.141 13.352 26.831 1.00 89.75 82 PRO A C 1
ATOM 654 O O . PRO A 1 82 ? 1.975 12.129 26.810 1.00 89.75 82 PRO A O 1
ATOM 657 N N . LYS A 1 83 ? 2.668 13.977 27.890 1.00 91.00 83 LYS A N 1
ATOM 658 C CA . LYS A 1 83 ? 3.191 13.290 29.089 1.00 91.00 83 LYS A CA 1
ATOM 659 C C . LYS A 1 83 ? 2.273 12.197 29.637 1.00 91.00 83 LYS A C 1
ATOM 661 O O . LYS A 1 83 ? 2.743 11.107 29.952 1.00 91.00 83 L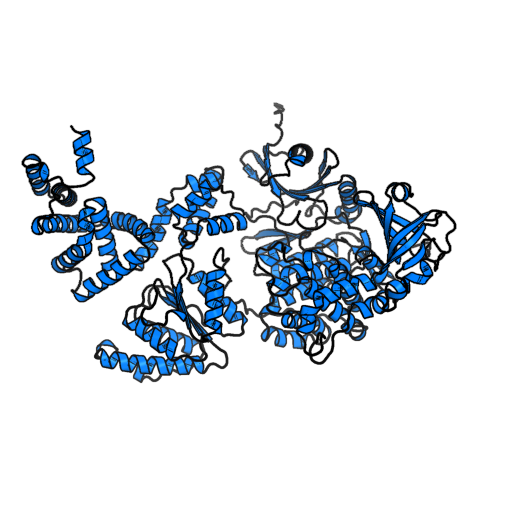YS A O 1
ATOM 666 N N . ALA A 1 84 ? 0.978 12.492 29.763 1.00 87.69 84 ALA A N 1
ATOM 667 C CA . ALA A 1 84 ? -0.001 11.556 30.312 1.00 87.69 84 ALA A CA 1
ATOM 668 C C . ALA A 1 84 ? -0.141 10.293 29.446 1.00 87.69 84 ALA A C 1
ATOM 670 O O . ALA A 1 84 ? -0.212 9.189 29.981 1.00 87.69 84 ALA A O 1
ATOM 671 N N . ILE A 1 85 ? -0.107 10.458 28.122 1.00 89.38 85 ILE A N 1
ATOM 672 C CA . ILE A 1 85 ? -0.231 9.367 27.156 1.00 89.38 85 ILE A CA 1
ATOM 673 C C . ILE A 1 85 ? 1.007 8.464 27.207 1.00 89.38 85 ILE A C 1
ATOM 675 O O . ILE A 1 85 ? 0.885 7.257 27.395 1.00 89.38 85 ILE A O 1
ATOM 679 N N . ILE A 1 86 ? 2.210 9.044 27.159 1.00 91.31 86 ILE A N 1
ATOM 680 C CA . ILE A 1 86 ? 3.464 8.273 27.230 1.00 91.31 86 ILE A CA 1
ATOM 681 C C . ILE A 1 86 ? 3.631 7.582 28.592 1.00 91.31 86 ILE A C 1
ATOM 683 O O . ILE A 1 86 ? 4.133 6.460 28.674 1.00 91.31 86 ILE A O 1
ATOM 687 N N . ALA A 1 87 ? 3.206 8.222 29.686 1.00 91.94 87 ALA A N 1
ATOM 688 C CA . ALA A 1 87 ? 3.206 7.592 31.005 1.00 91.94 87 ALA A CA 1
ATOM 689 C C . ALA A 1 87 ? 2.276 6.367 31.051 1.00 91.94 87 ALA A C 1
ATOM 691 O O . ALA A 1 87 ? 2.643 5.339 31.628 1.00 91.94 87 ALA A O 1
ATOM 692 N N . GLU A 1 88 ? 1.103 6.462 30.423 1.00 90.38 88 GLU A N 1
ATOM 693 C CA . GLU A 1 88 ? 0.148 5.362 30.320 1.00 90.38 88 GLU A CA 1
ATOM 694 C C . GLU A 1 88 ? 0.683 4.212 29.460 1.00 90.38 88 GLU A C 1
ATOM 696 O O . GLU A 1 88 ? 0.643 3.060 29.896 1.00 90.38 88 GLU A O 1
ATOM 701 N N . GLU A 1 89 ? 1.255 4.519 28.294 1.00 92.38 89 GLU A N 1
ATOM 702 C CA . GLU A 1 89 ? 1.900 3.544 27.411 1.00 92.38 89 GLU A CA 1
ATOM 703 C C . GLU A 1 89 ? 3.013 2.780 28.140 1.00 92.38 89 GLU A C 1
ATOM 705 O O . GLU A 1 89 ? 3.006 1.549 28.169 1.00 92.38 89 GLU A O 1
ATOM 710 N N . ARG A 1 90 ? 3.919 3.483 28.834 1.00 92.75 90 ARG A N 1
ATOM 711 C CA . ARG A 1 90 ? 4.977 2.844 29.637 1.00 92.75 90 ARG A CA 1
ATOM 712 C C . ARG A 1 90 ? 4.408 1.940 30.720 1.00 92.75 90 ARG A C 1
ATOM 714 O O . ARG A 1 90 ? 4.914 0.840 30.939 1.00 92.75 90 ARG A O 1
ATOM 721 N N . ARG A 1 91 ? 3.367 2.396 31.419 1.00 93.12 91 ARG A N 1
ATOM 722 C CA . ARG A 1 91 ? 2.708 1.614 32.470 1.00 93.12 91 ARG A CA 1
ATOM 723 C C . ARG A 1 91 ? 2.114 0.324 31.904 1.00 93.12 91 ARG A C 1
ATOM 725 O O . ARG A 1 91 ? 2.274 -0.729 32.519 1.00 93.12 91 ARG A O 1
ATOM 732 N N . ARG A 1 92 ? 1.442 0.398 30.753 1.00 90.88 92 ARG A N 1
ATOM 733 C CA . ARG A 1 92 ? 0.830 -0.755 30.078 1.00 90.88 92 ARG A CA 1
ATOM 734 C C . ARG A 1 92 ? 1.878 -1.700 29.504 1.00 90.88 92 ARG A C 1
ATOM 736 O O . ARG A 1 92 ? 1.772 -2.899 29.740 1.00 90.88 92 ARG A O 1
ATOM 743 N N . TYR A 1 93 ? 2.922 -1.177 28.865 1.00 90.56 93 TYR A N 1
ATOM 744 C CA . TYR A 1 93 ? 4.054 -1.965 28.379 1.00 90.56 93 TYR A CA 1
ATOM 745 C C . TYR A 1 93 ? 4.702 -2.778 29.510 1.00 90.56 93 TYR A C 1
ATOM 747 O O . TYR A 1 93 ? 4.755 -4.004 29.430 1.00 90.56 93 TYR A O 1
ATOM 755 N N . LYS A 1 94 ? 5.098 -2.125 30.613 1.00 89.69 94 LYS A N 1
ATOM 756 C CA . LYS A 1 94 ? 5.714 -2.804 31.770 1.00 89.69 94 LYS A CA 1
ATOM 757 C C . LYS A 1 94 ? 4.816 -3.876 32.378 1.00 89.69 94 LYS A C 1
ATOM 759 O O . LYS A 1 94 ? 5.279 -4.888 32.891 1.00 89.69 94 LYS A O 1
ATOM 764 N N . ARG A 1 95 ? 3.504 -3.640 32.358 1.00 88.31 95 ARG A N 1
ATOM 765 C CA . ARG A 1 95 ? 2.534 -4.541 32.976 1.00 88.31 95 ARG A CA 1
ATOM 766 C C . ARG A 1 95 ? 2.170 -5.733 32.093 1.00 88.31 95 ARG A C 1
ATOM 768 O O . ARG A 1 95 ? 1.947 -6.814 32.631 1.00 88.31 95 ARG A O 1
ATOM 775 N N . TYR A 1 96 ? 2.051 -5.530 30.783 1.00 86.06 96 TYR A N 1
ATOM 776 C CA . TYR A 1 96 ? 1.418 -6.493 29.875 1.00 86.06 96 TYR A CA 1
ATOM 777 C C . TYR A 1 96 ? 2.332 -7.028 28.774 1.00 86.06 96 TYR A C 1
ATOM 779 O O . TYR A 1 96 ? 1.963 -8.021 28.157 1.00 86.06 96 TYR A O 1
ATOM 787 N N . ILE A 1 97 ? 3.481 -6.396 28.516 1.00 85.12 97 ILE A N 1
ATOM 788 C CA . ILE A 1 97 ? 4.388 -6.748 27.414 1.00 85.12 97 ILE A CA 1
ATOM 789 C C . ILE A 1 97 ? 5.751 -7.181 27.950 1.00 85.12 97 ILE A C 1
ATOM 791 O O . ILE A 1 97 ? 6.155 -8.314 27.710 1.00 85.12 97 ILE A O 1
ATOM 795 N N . GLU A 1 98 ? 6.410 -6.327 28.742 1.00 84.25 98 GLU A N 1
ATOM 796 C CA . GLU A 1 98 ? 7.752 -6.569 29.297 1.00 84.25 98 GLU A CA 1
ATOM 797 C C . GLU A 1 98 ? 7.909 -7.949 29.968 1.00 84.25 98 GLU A C 1
ATOM 799 O O . GLU A 1 98 ? 8.907 -8.617 29.704 1.00 84.25 98 GLU A O 1
ATOM 804 N N . PRO A 1 99 ? 6.939 -8.463 30.760 1.00 80.44 99 PRO A N 1
ATOM 805 C CA . PRO A 1 99 ? 7.085 -9.774 31.398 1.00 80.44 99 PRO A CA 1
ATOM 806 C C . PRO A 1 99 ? 7.033 -10.960 30.420 1.00 80.44 99 PRO A C 1
ATOM 808 O O . PRO A 1 99 ? 7.297 -12.095 30.821 1.00 80.44 99 PRO A O 1
ATOM 811 N N . LEU A 1 100 ? 6.614 -10.722 29.174 1.00 72.75 100 LEU A N 1
ATOM 812 C CA . LEU A 1 100 ? 6.337 -11.738 28.154 1.00 72.75 100 LEU A CA 1
ATOM 813 C C . LEU A 1 100 ? 7.425 -11.797 27.090 1.00 72.75 100 LEU A C 1
ATOM 815 O O . LEU A 1 100 ? 7.649 -12.831 26.459 1.00 72.75 100 LEU A O 1
ATOM 819 N N . THR A 1 101 ? 8.056 -10.657 26.851 1.00 64.56 101 THR A N 1
ATOM 820 C CA . THR A 1 101 ? 9.076 -10.476 25.839 1.00 64.56 101 THR A CA 1
ATOM 821 C C . THR A 1 101 ? 10.434 -10.777 26.465 1.00 64.56 101 THR A C 1
ATOM 823 O O . THR A 1 101 ? 10.915 -10.001 27.283 1.00 64.56 101 THR A O 1
ATOM 826 N N . GLY A 1 102 ? 11.032 -11.929 26.134 1.00 59.19 102 GLY A N 1
ATOM 827 C CA . GLY A 1 102 ? 12.409 -12.255 26.530 1.00 59.19 102 GLY A CA 1
ATOM 828 C C . GLY A 1 102 ? 13.442 -11.256 25.978 1.00 59.19 102 GLY A C 1
ATOM 829 O O . GLY A 1 102 ? 13.083 -10.237 25.392 1.00 59.19 102 GLY A O 1
ATOM 830 N N . PHE A 1 103 ? 14.735 -11.550 26.136 1.00 48.62 103 PHE A N 1
ATOM 831 C CA . PHE A 1 103 ? 15.814 -10.645 25.710 1.00 48.62 103 PHE A CA 1
ATOM 832 C C . PHE A 1 103 ? 15.832 -10.346 24.195 1.00 48.62 103 PHE A C 1
ATOM 834 O O . PHE A 1 103 ? 16.309 -9.290 23.812 1.00 48.62 103 PHE A O 1
ATOM 841 N N . ASP A 1 104 ? 15.245 -11.183 23.337 1.00 50.91 104 ASP A N 1
ATOM 842 C CA . ASP A 1 104 ? 15.310 -11.030 21.868 1.00 50.91 104 ASP A CA 1
ATOM 843 C C . ASP A 1 104 ? 14.236 -10.090 21.267 1.00 50.91 104 ASP A C 1
ATOM 845 O O . ASP A 1 104 ? 13.915 -10.160 20.078 1.00 50.91 104 ASP A O 1
ATOM 849 N N . ARG A 1 105 ? 13.585 -9.258 22.087 1.00 66.12 105 ARG A N 1
ATOM 850 C CA . ARG A 1 105 ? 12.349 -8.526 21.739 1.00 66.12 105 ARG A CA 1
ATOM 851 C C . ARG A 1 105 ? 12.428 -7.048 22.162 1.00 66.12 105 ARG A C 1
ATOM 853 O O . ARG A 1 105 ? 13.370 -6.695 22.866 1.00 66.12 105 ARG A O 1
ATOM 860 N N . PRO A 1 106 ? 11.487 -6.177 21.728 1.00 67.31 106 PRO A N 1
ATOM 861 C CA . PRO A 1 106 ? 11.592 -4.735 21.933 1.00 67.31 106 PRO A CA 1
ATOM 862 C C . PRO A 1 106 ? 11.653 -4.440 23.423 1.00 67.31 106 PRO A C 1
ATOM 864 O O . PRO A 1 106 ? 10.771 -4.881 24.153 1.00 67.31 106 PRO A O 1
ATOM 867 N N . GLN A 1 107 ? 12.672 -3.714 23.873 1.00 78.31 107 GLN A N 1
ATOM 868 C CA . GLN A 1 107 ? 12.815 -3.323 25.272 1.00 78.31 107 GLN A CA 1
ATOM 869 C C . GLN A 1 107 ? 12.637 -1.823 25.411 1.00 78.31 107 GLN A C 1
ATOM 871 O O . GLN A 1 107 ? 13.414 -1.053 24.853 1.00 78.31 107 GLN A O 1
ATOM 876 N N . SER A 1 108 ? 11.650 -1.399 26.200 1.00 80.31 108 SER A N 1
ATOM 877 C CA . SER A 1 108 ? 11.591 -0.000 26.620 1.00 80.31 108 SER A CA 1
ATOM 878 C C . SER A 1 108 ? 12.696 0.281 27.632 1.00 80.31 108 SER A C 1
ATOM 880 O O . SER A 1 108 ? 12.683 -0.283 28.729 1.00 80.31 108 SER A O 1
ATOM 882 N N . ARG A 1 109 ? 13.662 1.133 27.277 1.00 75.06 109 ARG A N 1
ATOM 883 C CA . ARG A 1 109 ? 14.859 1.369 28.099 1.00 75.06 109 ARG A CA 1
ATOM 884 C C . ARG A 1 109 ? 14.842 2.737 28.750 1.00 75.06 109 ARG A C 1
ATOM 886 O O . ARG A 1 109 ? 15.113 2.880 29.943 1.00 75.06 109 ARG A O 1
ATOM 893 N N . LEU A 1 110 ? 14.518 3.745 27.964 1.00 83.69 110 LEU A N 1
ATOM 894 C CA . LEU A 1 110 ? 14.735 5.145 28.246 1.00 83.69 110 LEU A CA 1
ATOM 895 C C . LEU A 1 110 ? 13.401 5.891 28.174 1.00 83.69 110 LEU A C 1
ATOM 897 O O . LEU A 1 110 ? 12.469 5.567 27.437 1.00 83.69 110 LEU A O 1
ATOM 901 N N . HIS A 1 111 ? 13.296 6.914 29.013 1.00 91.31 111 HIS A N 1
ATOM 902 C CA . HIS A 1 111 ? 12.181 7.849 29.014 1.00 91.31 111 HIS A CA 1
ATOM 903 C C . HIS A 1 111 ? 12.709 9.238 29.311 1.00 91.31 111 HIS A C 1
ATOM 905 O O . HIS A 1 111 ? 13.578 9.414 30.167 1.00 91.31 111 HIS A O 1
ATOM 911 N N . ALA A 1 112 ? 12.160 10.219 28.609 1.00 91.81 112 ALA A N 1
ATOM 912 C CA . ALA A 1 112 ? 12.477 11.617 28.815 1.00 91.81 112 ALA A CA 1
ATOM 913 C C . ALA A 1 112 ? 11.204 12.462 28.786 1.00 91.81 112 ALA A C 1
ATOM 915 O O . ALA A 1 112 ? 10.177 12.065 28.234 1.00 91.81 112 ALA A O 1
ATOM 916 N N . SER A 1 113 ? 11.282 13.652 29.375 1.00 91.75 113 SER A N 1
ATOM 917 C CA . SER A 1 113 ? 10.202 14.638 29.376 1.00 91.75 113 SER A CA 1
ATOM 918 C C . SER A 1 113 ? 10.771 16.030 29.142 1.00 91.75 113 SER A C 1
ATOM 920 O O . SER A 1 113 ? 11.774 16.392 29.756 1.00 91.75 113 SER A O 1
ATOM 922 N N . ALA A 1 114 ? 10.110 16.826 28.305 1.00 89.56 114 ALA A N 1
ATOM 923 C CA . ALA A 1 114 ? 10.463 18.216 28.037 1.00 89.56 114 ALA A CA 1
ATOM 924 C C . ALA A 1 114 ? 9.189 19.015 27.711 1.00 89.56 114 ALA A C 1
ATOM 926 O O . ALA A 1 114 ? 8.438 18.640 26.816 1.00 89.56 114 ALA A O 1
ATOM 927 N N . GLY A 1 115 ? 8.928 20.106 28.441 1.00 88.56 115 GLY A N 1
ATOM 928 C CA . GLY A 1 115 ? 7.661 20.843 28.308 1.00 88.56 115 GLY A CA 1
ATOM 929 C C . GLY A 1 115 ? 6.461 19.950 28.642 1.00 88.56 115 GLY A C 1
ATOM 930 O O . GLY A 1 115 ? 6.513 19.225 29.635 1.00 88.56 115 GLY A O 1
ATOM 931 N N . ASP A 1 116 ? 5.426 19.953 27.805 1.00 86.44 116 ASP A N 1
ATOM 932 C CA . ASP A 1 116 ? 4.239 19.088 27.946 1.00 86.44 116 ASP A CA 1
ATOM 933 C C . ASP A 1 116 ? 4.374 17.728 27.240 1.00 86.44 116 ASP A C 1
ATOM 935 O O . ASP A 1 116 ? 3.473 16.885 27.305 1.00 86.44 116 ASP A O 1
ATOM 939 N N . LEU A 1 117 ? 5.532 17.481 26.622 1.00 89.81 117 LEU A N 1
ATOM 940 C CA . LEU A 1 117 ? 5.836 16.254 25.899 1.00 89.81 117 LEU A CA 1
ATOM 941 C C . LEU A 1 117 ? 6.709 15.297 26.726 1.00 89.81 117 LEU A C 1
ATOM 943 O O . LEU A 1 117 ? 7.513 15.694 27.579 1.00 89.81 117 LEU A O 1
ATOM 947 N N . SER A 1 118 ? 6.560 14.010 26.436 1.00 93.25 118 SER A N 1
ATOM 948 C CA . SER A 1 118 ? 7.448 12.926 26.844 1.00 93.25 118 SER A CA 1
ATOM 949 C C . SER A 1 118 ? 7.842 12.083 25.640 1.00 93.25 118 SER A C 1
ATOM 951 O O . SER A 1 118 ? 7.163 12.095 24.617 1.00 93.25 118 SER A O 1
ATOM 953 N N . ALA A 1 119 ? 8.928 11.330 25.795 1.00 92.38 119 ALA A N 1
ATOM 954 C CA . ALA A 1 119 ? 9.359 10.307 24.861 1.00 92.38 119 ALA A CA 1
ATOM 955 C C . ALA A 1 119 ? 9.607 8.980 25.574 1.00 92.38 119 ALA A C 1
ATOM 957 O O . ALA A 1 119 ? 10.078 8.969 26.715 1.00 92.38 119 ALA A O 1
ATOM 958 N N . VAL A 1 120 ? 9.335 7.882 24.880 1.00 92.38 120 VAL A N 1
ATOM 959 C CA . VAL A 1 120 ? 9.738 6.523 25.252 1.00 92.38 120 VAL A CA 1
ATOM 960 C C . VAL A 1 120 ? 10.434 5.882 24.057 1.00 92.38 120 VAL A C 1
ATOM 962 O O . VAL A 1 120 ? 9.996 6.082 22.924 1.00 92.38 120 VAL A O 1
ATOM 965 N N . ASP A 1 121 ? 11.524 5.156 24.296 1.00 91.06 121 ASP A N 1
ATOM 966 C CA . ASP A 1 121 ? 12.172 4.346 23.266 1.00 91.06 121 ASP A CA 1
ATOM 967 C C . ASP A 1 121 ? 11.789 2.864 23.377 1.00 91.06 121 ASP A C 1
ATOM 969 O O . ASP A 1 121 ? 11.303 2.390 24.409 1.00 91.06 121 ASP A O 1
ATOM 973 N N . TYR A 1 122 ? 12.032 2.148 22.287 1.00 87.75 122 TYR A N 1
ATOM 974 C CA . TYR A 1 122 ? 12.025 0.698 22.195 1.00 87.75 122 TYR A CA 1
ATOM 975 C C . TYR A 1 122 ? 13.301 0.278 21.463 1.00 87.75 122 TYR A C 1
ATOM 977 O O . TYR A 1 122 ? 13.492 0.647 20.303 1.00 87.75 122 TYR A O 1
ATOM 985 N N . ASP A 1 123 ? 14.175 -0.456 22.150 1.00 82.00 123 ASP A N 1
ATOM 986 C CA . ASP A 1 123 ? 15.391 -1.041 21.577 1.00 82.00 123 ASP A CA 1
ATOM 987 C C . ASP A 1 123 ? 15.086 -2.425 21.004 1.00 82.00 123 ASP A C 1
ATOM 989 O O . ASP A 1 123 ? 14.589 -3.302 21.718 1.00 82.00 123 ASP A O 1
ATOM 993 N N . TYR A 1 124 ? 15.380 -2.613 19.720 1.00 71.62 124 TYR A N 1
ATOM 994 C CA . TYR A 1 124 ? 15.233 -3.883 19.019 1.00 71.62 124 TYR A CA 1
ATOM 995 C C . TYR A 1 124 ? 16.588 -4.573 19.011 1.00 71.62 124 TYR A C 1
ATOM 997 O O . TYR A 1 124 ? 17.478 -4.227 18.242 1.00 71.62 124 TYR A O 1
ATOM 1005 N N . LEU A 1 125 ? 16.735 -5.556 19.896 1.00 54.59 125 LEU A N 1
ATOM 1006 C CA . LEU A 1 125 ? 18.017 -6.106 20.330 1.00 54.59 125 LEU A CA 1
ATOM 1007 C C . LEU A 1 125 ? 18.823 -6.912 19.292 1.00 54.59 125 LEU A C 1
ATOM 1009 O O . LEU A 1 125 ? 19.773 -7.596 19.666 1.00 54.59 125 LEU A O 1
ATOM 1013 N N . HIS A 1 126 ? 18.519 -6.815 17.999 1.00 56.69 126 HIS A N 1
ATOM 1014 C CA . HIS A 1 126 ? 19.252 -7.547 16.977 1.00 56.69 126 HIS A CA 1
ATOM 1015 C C . HIS A 1 126 ? 19.975 -6.646 15.981 1.00 56.69 126 HIS A C 1
ATOM 1017 O O . HIS A 1 126 ? 19.346 -5.991 15.154 1.00 56.69 126 HIS A O 1
ATOM 1023 N N . HIS A 1 127 ? 21.310 -6.745 16.019 1.00 49.69 127 HIS A N 1
ATOM 1024 C CA . HIS A 1 127 ? 22.192 -6.414 14.909 1.00 49.69 127 HIS A CA 1
ATOM 1025 C C . HIS A 1 127 ? 21.721 -7.195 13.688 1.00 49.69 127 HIS A C 1
ATOM 1027 O O . HIS A 1 127 ? 21.869 -8.416 13.615 1.00 49.69 127 HIS A O 1
ATOM 1033 N N . THR A 1 128 ? 21.104 -6.502 12.748 1.00 48.56 128 THR A N 1
ATOM 1034 C CA . THR A 1 128 ? 20.997 -7.002 11.393 1.00 48.56 128 THR A CA 1
ATOM 1035 C C . THR A 1 128 ? 22.226 -6.494 10.660 1.00 48.56 128 THR A C 1
ATOM 1037 O O . THR A 1 128 ? 22.295 -5.307 10.363 1.00 48.56 128 THR A O 1
ATOM 1040 N N . ASP A 1 129 ? 23.163 -7.381 10.321 1.00 53.25 129 ASP A N 1
ATOM 1041 C CA . ASP A 1 129 ? 24.213 -7.133 9.311 1.00 53.25 129 ASP A CA 1
ATOM 1042 C C . ASP A 1 129 ? 23.612 -6.917 7.898 1.00 53.25 129 ASP A C 1
ATOM 1044 O O . ASP A 1 129 ? 24.253 -7.149 6.878 1.00 53.25 129 ASP A O 1
ATOM 1048 N N . THR A 1 130 ? 22.337 -6.536 7.812 1.00 54.81 130 THR A N 1
ATOM 1049 C CA . THR A 1 130 ? 21.626 -6.273 6.571 1.00 54.81 130 THR A CA 1
ATOM 1050 C C . THR A 1 130 ? 21.410 -4.775 6.459 1.00 54.81 130 THR A C 1
ATOM 1052 O O . THR A 1 130 ? 20.794 -4.181 7.344 1.00 54.81 130 THR A O 1
ATOM 1055 N N . ASP A 1 131 ? 21.817 -4.197 5.333 1.00 58.16 131 ASP A N 1
ATOM 1056 C CA . ASP A 1 131 ? 21.617 -2.783 4.979 1.00 58.16 131 ASP A CA 1
ATOM 1057 C C . ASP A 1 131 ? 20.135 -2.371 4.832 1.00 58.16 131 ASP A C 1
ATOM 1059 O O . ASP A 1 131 ? 19.824 -1.240 4.453 1.00 58.16 131 ASP A O 1
ATOM 1063 N N . GLU A 1 132 ? 19.187 -3.277 5.086 1.00 65.12 132 GLU A N 1
ATOM 1064 C CA . GLU A 1 132 ? 17.769 -3.022 4.877 1.00 65.12 132 GLU A CA 1
ATOM 1065 C C . GLU A 1 132 ? 17.124 -2.279 6.063 1.00 65.12 132 GLU A C 1
ATOM 1067 O O . GLU A 1 132 ? 17.212 -2.733 7.209 1.00 65.12 132 GLU A O 1
ATOM 1072 N N . PRO A 1 133 ? 16.444 -1.142 5.817 1.00 69.19 133 PRO A N 1
ATOM 1073 C CA . PRO A 1 133 ? 15.850 -0.336 6.874 1.00 69.19 133 PRO A CA 1
ATOM 1074 C C . PRO A 1 133 ? 14.646 -1.033 7.520 1.00 69.19 133 PRO A C 1
ATOM 1076 O O . PRO A 1 133 ? 13.908 -1.779 6.876 1.00 69.19 133 PRO A O 1
ATOM 1079 N N . LEU A 1 134 ? 14.405 -0.725 8.798 1.00 78.62 134 LEU A N 1
ATOM 1080 C CA . LEU A 1 134 ? 13.168 -1.076 9.494 1.00 78.62 134 LEU A CA 1
ATOM 1081 C C . LEU A 1 134 ? 11.975 -0.421 8.782 1.00 78.62 134 LEU A C 1
ATOM 1083 O O . LEU A 1 134 ? 11.998 0.781 8.518 1.00 78.62 134 LEU A O 1
ATOM 1087 N N . GLN A 1 135 ? 10.925 -1.188 8.501 1.00 81.88 135 GLN A N 1
ATOM 1088 C CA . GLN A 1 135 ? 9.721 -0.695 7.824 1.00 81.88 135 GLN A CA 1
ATOM 1089 C C . GLN A 1 135 ? 8.470 -1.074 8.608 1.00 81.88 135 GLN A C 1
ATOM 1091 O O . GLN A 1 135 ? 8.477 -2.039 9.368 1.00 81.88 135 GLN A O 1
ATOM 1096 N N . THR A 1 136 ? 7.371 -0.345 8.427 1.00 86.62 136 THR A N 1
ATOM 1097 C CA . THR A 1 136 ? 6.080 -0.801 8.958 1.00 86.62 136 THR A CA 1
ATOM 1098 C C . THR A 1 136 ? 5.530 -1.953 8.109 1.00 86.62 136 THR A C 1
ATOM 1100 O O . THR A 1 136 ? 5.836 -2.068 6.920 1.00 86.62 136 THR A O 1
ATOM 1103 N N . LEU A 1 137 ? 4.674 -2.804 8.680 1.00 91.06 137 LEU A N 1
ATOM 1104 C CA . LEU A 1 137 ? 3.967 -3.850 7.933 1.00 91.06 137 LEU A CA 1
ATOM 1105 C C . LEU A 1 137 ? 3.116 -3.242 6.808 1.00 91.06 137 LEU A C 1
ATOM 1107 O O . LEU A 1 137 ? 2.992 -3.849 5.746 1.00 91.06 137 LEU A O 1
ATOM 1111 N N . ARG A 1 138 ? 2.567 -2.038 7.016 1.00 89.94 138 ARG A N 1
ATOM 1112 C CA . ARG A 1 138 ? 1.870 -1.266 5.977 1.00 89.94 138 ARG A CA 1
ATOM 1113 C C . ARG A 1 138 ? 2.773 -1.014 4.771 1.00 89.94 138 ARG A C 1
ATOM 1115 O O . ARG A 1 138 ? 2.390 -1.354 3.654 1.00 89.94 138 ARG A O 1
ATOM 1122 N N . ASP A 1 139 ? 3.951 -0.440 5.004 1.00 83.50 139 ASP A N 1
ATOM 1123 C CA . ASP A 1 139 ? 4.883 -0.064 3.936 1.00 83.50 139 ASP A CA 1
ATOM 1124 C C . ASP A 1 139 ? 5.432 -1.302 3.227 1.00 83.50 139 ASP A C 1
ATOM 1126 O O . ASP A 1 139 ? 5.548 -1.310 2.003 1.00 83.50 139 ASP A O 1
ATOM 1130 N N . PHE A 1 140 ? 5.684 -2.380 3.971 1.00 86.44 140 PHE A N 1
ATOM 1131 C CA . PHE A 1 140 ? 6.085 -3.663 3.405 1.00 86.44 140 PHE A CA 1
ATOM 1132 C C . PHE A 1 140 ? 4.992 -4.261 2.511 1.00 86.44 140 PHE A C 1
ATOM 1134 O O . PHE A 1 140 ? 5.248 -4.589 1.361 1.00 86.44 140 PHE A O 1
ATOM 1141 N N . LEU A 1 141 ? 3.745 -4.365 2.990 1.00 88.50 141 LEU A N 1
ATOM 1142 C CA . LEU A 1 141 ? 2.633 -4.915 2.197 1.00 88.50 141 LEU A CA 1
ATOM 1143 C C . LEU A 1 141 ? 2.307 -4.076 0.958 1.00 88.50 141 LEU A C 1
ATOM 1145 O O . LEU A 1 141 ? 1.687 -4.585 0.016 1.00 88.50 141 LEU A O 1
ATOM 1149 N N . TRP A 1 142 ? 2.678 -2.798 0.974 1.00 84.94 142 TRP A N 1
ATOM 1150 C CA . TRP A 1 142 ? 2.556 -1.905 -0.165 1.00 84.94 142 TRP A CA 1
ATOM 1151 C C . TRP A 1 142 ? 3.703 -2.065 -1.165 1.00 84.94 142 TRP A C 1
ATOM 1153 O O . TRP A 1 142 ? 3.445 -2.254 -2.351 1.00 84.94 142 TRP A O 1
ATOM 1163 N N . SER A 1 143 ? 4.948 -1.997 -0.691 1.00 73.38 143 SER A N 1
ATOM 1164 C CA . SER A 1 143 ? 6.146 -1.953 -1.537 1.00 73.38 143 SER A CA 1
ATOM 1165 C C . SER A 1 143 ? 6.605 -3.321 -2.041 1.00 73.38 143 SER A C 1
ATOM 1167 O O . SER A 1 143 ? 7.167 -3.409 -3.133 1.00 73.38 143 SER A O 1
ATOM 1169 N N . GLU A 1 144 ? 6.364 -4.388 -1.280 1.00 64.00 144 GLU A N 1
ATOM 1170 C CA . GLU A 1 144 ? 6.884 -5.721 -1.568 1.00 64.00 144 GLU A CA 1
ATOM 1171 C C . GLU A 1 144 ? 5.825 -6.634 -2.189 1.00 64.00 144 GLU A C 1
ATOM 1173 O O . GLU A 1 144 ? 4.644 -6.624 -1.828 1.00 64.00 144 GLU A O 1
ATOM 1178 N N . GLN A 1 145 ? 6.266 -7.461 -3.141 1.00 62.00 145 GLN A N 1
ATOM 1179 C CA . GLN A 1 145 ? 5.380 -8.373 -3.872 1.00 62.00 145 GLN A CA 1
ATOM 1180 C C . GLN A 1 145 ? 5.089 -9.663 -3.091 1.00 62.00 145 GLN A C 1
ATOM 1182 O O . GLN A 1 145 ? 4.065 -10.289 -3.340 1.00 62.00 145 GLN A O 1
ATOM 1187 N N . ASP A 1 146 ? 5.933 -10.069 -2.131 1.00 74.81 146 ASP A N 1
ATOM 1188 C CA . ASP A 1 146 ? 5.725 -11.336 -1.413 1.00 74.81 146 ASP A CA 1
ATOM 1189 C C . ASP A 1 146 ? 4.941 -11.160 -0.105 1.00 74.81 146 ASP A C 1
ATOM 1191 O O . ASP A 1 146 ? 5.471 -11.131 1.009 1.00 74.81 146 ASP A O 1
ATOM 1195 N N . VAL A 1 147 ? 3.620 -11.105 -0.254 1.00 84.44 147 VAL A N 1
ATOM 1196 C CA . VAL A 1 147 ? 2.659 -11.050 0.853 1.00 84.44 147 VAL A CA 1
ATOM 1197 C C . VAL A 1 147 ? 2.759 -12.270 1.787 1.00 84.44 147 VAL A C 1
ATOM 1199 O O . VAL A 1 147 ? 2.381 -12.190 2.960 1.00 84.44 147 VAL A O 1
ATOM 1202 N N . ARG A 1 148 ? 3.323 -13.397 1.328 1.00 84.44 148 ARG A N 1
ATOM 1203 C CA . ARG A 1 148 ? 3.495 -14.597 2.164 1.00 84.44 148 ARG A CA 1
ATOM 1204 C C . ARG A 1 148 ? 4.544 -14.373 3.242 1.00 84.44 148 ARG A C 1
ATOM 1206 O O . ARG A 1 148 ? 4.357 -14.854 4.356 1.00 84.44 148 ARG A O 1
ATOM 1213 N N . ILE A 1 149 ? 5.596 -13.611 2.943 1.00 84.38 149 ILE A N 1
ATOM 1214 C CA . ILE A 1 149 ? 6.633 -13.255 3.920 1.00 84.38 149 ILE A CA 1
ATOM 1215 C C . ILE A 1 149 ? 6.028 -12.398 5.039 1.00 84.38 149 ILE A C 1
ATOM 1217 O O . ILE A 1 149 ? 6.247 -12.671 6.219 1.00 84.38 149 ILE A O 1
ATOM 1221 N N . ALA A 1 150 ? 5.189 -11.421 4.687 1.00 89.19 150 ALA A N 1
ATOM 1222 C CA . ALA A 1 150 ? 4.442 -10.638 5.669 1.00 89.19 150 ALA A CA 1
ATOM 1223 C C . ALA A 1 150 ? 3.521 -11.526 6.523 1.00 89.19 150 ALA A C 1
ATOM 1225 O O . ALA A 1 150 ? 3.502 -11.410 7.748 1.00 89.19 150 ALA A O 1
ATOM 1226 N N . GLY A 1 151 ? 2.797 -12.457 5.890 1.00 90.81 151 GLY A N 1
ATOM 1227 C CA . GLY A 1 151 ? 1.956 -13.431 6.587 1.00 90.81 151 GLY A CA 1
ATOM 1228 C C . GLY A 1 151 ? 2.741 -14.315 7.563 1.00 90.81 151 GLY A C 1
ATOM 1229 O O . GLY A 1 151 ? 2.289 -14.541 8.685 1.00 90.81 151 GLY A O 1
ATOM 1230 N N . GLN A 1 152 ? 3.937 -14.772 7.183 1.00 89.38 152 GLN A N 1
ATOM 1231 C CA . GLN A 1 152 ? 4.838 -15.524 8.064 1.00 89.38 152 GLN A CA 1
ATOM 1232 C C . GLN A 1 152 ? 5.301 -14.676 9.250 1.00 89.38 152 GLN A C 1
ATOM 1234 O O . GLN A 1 152 ? 5.203 -15.129 10.387 1.00 89.38 152 GLN A O 1
ATOM 1239 N N . ALA A 1 153 ? 5.725 -13.434 9.010 1.00 89.12 153 ALA A N 1
ATOM 1240 C CA . ALA A 1 153 ? 6.169 -12.534 10.069 1.00 89.12 153 ALA A CA 1
ATOM 1241 C C . ALA A 1 153 ? 5.045 -12.261 11.089 1.00 89.12 153 ALA A C 1
ATOM 1243 O O . ALA A 1 153 ? 5.263 -12.341 12.299 1.00 89.12 153 ALA A O 1
ATOM 1244 N N . VAL A 1 154 ? 3.813 -12.034 10.615 1.00 92.00 154 VAL A N 1
ATOM 1245 C CA . VAL A 1 154 ? 2.632 -11.888 11.484 1.00 92.00 154 VAL A CA 1
ATOM 1246 C C . VAL A 1 154 ? 2.298 -13.194 12.211 1.00 92.00 154 VAL A C 1
ATOM 1248 O O . VAL A 1 154 ? 1.956 -13.159 13.391 1.00 92.00 154 VAL A O 1
ATOM 1251 N N . THR A 1 155 ? 2.453 -14.349 11.560 1.00 91.94 155 THR A N 1
ATOM 1252 C CA . THR A 1 155 ? 2.278 -15.665 12.200 1.00 91.94 155 THR A CA 1
ATOM 1253 C C . THR A 1 155 ? 3.249 -15.837 13.364 1.00 91.94 155 THR A C 1
ATOM 1255 O O . THR A 1 155 ? 2.824 -16.151 14.476 1.00 91.94 155 THR A O 1
ATOM 1258 N N . THR A 1 156 ? 4.535 -15.566 13.146 1.00 87.81 156 THR A N 1
ATOM 1259 C CA . THR A 1 156 ? 5.566 -15.591 14.189 1.00 87.81 156 THR A CA 1
ATOM 1260 C C . THR A 1 156 ? 5.237 -14.610 15.316 1.00 87.81 156 THR A C 1
ATOM 1262 O O . THR A 1 156 ? 5.293 -14.970 16.493 1.00 87.81 156 THR A O 1
ATOM 1265 N N . LEU A 1 157 ? 4.815 -13.385 14.993 1.00 88.25 157 LEU A N 1
ATOM 1266 C CA . LEU A 1 157 ? 4.418 -12.405 16.002 1.00 88.25 157 LEU A CA 1
ATOM 1267 C C . LEU A 1 157 ? 3.226 -12.893 16.844 1.00 88.25 157 LEU A C 1
ATOM 1269 O O . LEU A 1 157 ? 3.280 -12.917 18.073 1.00 88.25 157 LEU A O 1
ATOM 1273 N N . MET A 1 158 ? 2.133 -13.305 16.215 1.00 90.00 158 MET A N 1
ATOM 1274 C CA . MET A 1 158 ? 0.922 -13.659 16.951 1.00 90.00 158 MET A CA 1
ATOM 1275 C C . MET A 1 158 ? 1.070 -14.988 17.696 1.00 90.00 158 MET A C 1
ATOM 1277 O O . MET A 1 158 ? 0.722 -15.064 18.873 1.00 90.00 158 MET A O 1
ATOM 1281 N N . LEU A 1 159 ? 1.623 -16.023 17.060 1.00 88.56 159 LEU A N 1
ATOM 1282 C CA . LEU A 1 159 ? 1.716 -17.355 17.659 1.00 88.56 159 LEU A CA 1
ATOM 1283 C C . LEU A 1 159 ? 2.931 -17.507 18.570 1.00 88.56 159 LEU A C 1
ATOM 1285 O O . LEU A 1 159 ? 2.787 -17.949 19.707 1.00 88.56 159 LEU A O 1
ATOM 1289 N N . GLU A 1 160 ? 4.126 -17.157 18.104 1.00 83.31 160 GLU A N 1
ATOM 1290 C CA . GLU A 1 160 ? 5.365 -17.411 18.853 1.00 83.31 160 GLU A CA 1
ATOM 1291 C C . GLU A 1 160 ? 5.663 -16.293 19.854 1.00 83.31 160 GLU A C 1
ATOM 1293 O O . GLU A 1 160 ? 6.205 -16.542 20.937 1.00 83.31 160 GLU A O 1
ATOM 1298 N N . THR A 1 161 ? 5.281 -15.054 19.529 1.00 79.69 161 THR A N 1
ATOM 1299 C CA . THR A 1 161 ? 5.515 -13.915 20.422 1.00 79.69 161 THR A CA 1
ATOM 1300 C C . THR A 1 161 ? 4.408 -13.720 21.438 1.00 79.69 161 THR A C 1
ATOM 1302 O O . THR A 1 161 ? 4.699 -13.699 22.639 1.00 79.69 161 THR A O 1
ATOM 1305 N N . LEU A 1 162 ? 3.162 -13.620 20.983 1.00 85.69 162 LEU A N 1
ATOM 1306 C CA . LEU A 1 162 ? 2.037 -13.314 21.860 1.00 85.69 162 LEU A CA 1
ATOM 1307 C C . LEU A 1 162 ? 1.388 -14.572 22.436 1.00 85.69 162 LEU A C 1
ATOM 1309 O O . LEU A 1 162 ? 1.136 -14.607 23.630 1.00 85.69 162 LEU A O 1
ATOM 1313 N N . ALA A 1 163 ? 1.146 -15.623 21.655 1.00 85.31 163 ALA A N 1
ATOM 1314 C CA . ALA A 1 163 ? 0.374 -16.768 22.143 1.00 85.31 163 ALA A CA 1
ATOM 1315 C C . ALA A 1 163 ? 1.208 -17.829 22.898 1.00 85.31 163 ALA A C 1
ATOM 1317 O O . ALA A 1 163 ? 0.694 -18.473 23.811 1.00 85.31 163 ALA A O 1
ATOM 1318 N N . ARG A 1 164 ? 2.478 -18.057 22.534 1.00 81.38 164 ARG A N 1
ATOM 1319 C CA . ARG A 1 164 ? 3.343 -19.129 23.087 1.00 81.38 164 ARG A CA 1
ATOM 1320 C C . ARG A 1 164 ? 4.490 -18.607 23.960 1.00 81.38 164 ARG A C 1
ATOM 1322 O O . ARG A 1 164 ? 5.566 -19.197 23.993 1.00 81.38 164 ARG A O 1
ATOM 1329 N N . GLY A 1 165 ? 4.274 -17.496 24.665 1.00 68.19 165 GLY A N 1
ATOM 1330 C CA . GLY A 1 165 ? 5.277 -16.945 25.577 1.00 68.19 165 GLY A CA 1
ATOM 1331 C C . GLY A 1 165 ? 5.769 -17.972 26.618 1.00 68.19 165 GLY A C 1
ATOM 1332 O O . GLY A 1 165 ? 5.046 -18.911 26.955 1.00 68.19 165 GLY A O 1
ATOM 1333 N N . PRO A 1 166 ? 6.976 -17.788 27.188 1.00 61.44 166 PRO A N 1
ATOM 1334 C CA . PRO A 1 166 ? 7.597 -18.744 28.120 1.00 61.44 166 PRO A CA 1
ATOM 1335 C C . PRO A 1 166 ? 6.815 -18.940 29.433 1.00 61.44 166 PRO A C 1
ATOM 1337 O O . PRO A 1 166 ? 7.133 -19.819 30.232 1.00 61.44 166 PRO A O 1
ATOM 1340 N N . ARG A 1 167 ? 5.803 -18.104 29.686 1.00 68.88 167 ARG A N 1
ATOM 1341 C CA . ARG A 1 167 ? 4.879 -18.171 30.821 1.00 68.88 167 ARG A CA 1
ATOM 1342 C C . ARG A 1 167 ? 3.462 -17.904 30.322 1.00 68.88 167 ARG A C 1
ATOM 1344 O O . ARG A 1 167 ? 3.289 -17.211 29.321 1.00 68.88 167 ARG A O 1
ATOM 1351 N N . ARG A 1 168 ? 2.453 -18.385 31.061 1.00 74.25 168 ARG A N 1
ATOM 1352 C CA . ARG A 1 168 ? 1.055 -17.971 30.857 1.00 74.25 168 ARG A CA 1
ATOM 1353 C C . ARG A 1 168 ? 0.970 -16.451 30.905 1.00 74.25 168 ARG A C 1
ATOM 1355 O O . ARG A 1 168 ? 1.342 -15.840 31.908 1.00 74.25 168 ARG A O 1
ATOM 1362 N N . ASN A 1 169 ? 0.530 -15.862 29.804 1.00 76.69 169 ASN A N 1
ATOM 1363 C CA . ASN A 1 169 ? 0.645 -14.434 29.569 1.00 76.69 169 ASN A CA 1
ATOM 1364 C C . ASN A 1 169 ? -0.690 -13.747 29.288 1.00 76.69 169 ASN A C 1
ATOM 1366 O O . ASN A 1 169 ? -0.707 -12.537 29.081 1.00 76.69 169 ASN A O 1
ATOM 1370 N N . ARG A 1 170 ? -1.797 -14.498 29.319 1.00 85.25 170 ARG A N 1
ATOM 1371 C CA . ARG A 1 170 ? -3.169 -14.038 29.062 1.00 85.25 170 ARG A CA 1
ATOM 1372 C C . ARG A 1 170 ? -3.418 -13.462 27.673 1.00 85.25 170 ARG A C 1
ATOM 1374 O O . ARG A 1 170 ? -4.498 -12.929 27.440 1.00 85.25 170 ARG A O 1
ATOM 1381 N N . TRP A 1 171 ? -2.466 -13.570 26.753 1.00 87.50 171 TRP A N 1
ATOM 1382 C CA . TRP A 1 171 ? -2.687 -13.301 25.336 1.00 87.50 171 TRP A CA 1
ATOM 1383 C C . TRP A 1 171 ? -3.160 -14.587 24.664 1.00 87.50 171 TRP A C 1
ATOM 1385 O O . TRP A 1 171 ? -2.651 -15.661 24.975 1.00 87.50 171 TRP A O 1
ATOM 1395 N N . TYR A 1 172 ? -4.117 -14.476 23.742 1.00 87.44 172 TYR A N 1
ATOM 1396 C CA . TYR A 1 172 ? -4.600 -15.549 22.862 1.00 87.44 172 TYR A CA 1
ATOM 1397 C C . TYR A 1 172 ? -4.784 -16.939 23.517 1.00 87.44 172 TYR A C 1
ATOM 1399 O O . TYR A 1 172 ? -5.878 -17.258 23.965 1.00 87.44 172 TYR A O 1
ATOM 1407 N N . ASN A 1 173 ? -3.735 -17.769 23.606 1.00 86.62 173 ASN A N 1
ATOM 1408 C CA . ASN A 1 173 ? -3.783 -19.126 24.177 1.00 86.62 173 ASN A CA 1
ATOM 1409 C C . ASN A 1 173 ? -4.148 -19.195 25.669 1.00 86.62 173 ASN A C 1
ATOM 1411 O O . ASN A 1 173 ? -4.492 -20.267 26.155 1.00 86.62 173 ASN A O 1
ATOM 1415 N N . ASP A 1 174 ? -4.044 -18.091 26.407 1.00 84.50 174 ASP A N 1
ATOM 1416 C CA . ASP A 1 174 ? -4.470 -18.000 27.812 1.00 84.50 174 ASP A CA 1
ATOM 1417 C C . ASP A 1 174 ? -5.719 -17.103 27.947 1.00 84.50 174 ASP A C 1
ATOM 1419 O O . ASP A 1 174 ? -5.899 -16.392 28.937 1.00 84.50 174 ASP A O 1
ATOM 1423 N N . ALA A 1 175 ? -6.563 -17.100 26.905 1.00 87.94 175 ALA A N 1
ATOM 1424 C CA . ALA A 1 175 ? -7.868 -16.452 26.905 1.00 87.94 175 ALA A CA 1
ATOM 1425 C C . ALA A 1 175 ? -8.877 -17.196 27.791 1.00 87.94 175 ALA A C 1
ATOM 1427 O O . ALA A 1 175 ? -8.886 -18.424 27.876 1.00 87.94 175 ALA A O 1
ATOM 1428 N N . TYR A 1 176 ? -9.780 -16.433 28.405 1.00 89.38 176 TYR A N 1
ATOM 1429 C CA . TYR A 1 176 ? -10.865 -16.946 29.237 1.00 89.38 176 TYR A CA 1
ATOM 1430 C C . TYR A 1 176 ? -12.196 -16.763 28.530 1.00 89.38 176 TYR A C 1
ATOM 1432 O O . TYR A 1 176 ? -12.499 -15.673 28.041 1.00 89.38 176 TYR A O 1
ATOM 1440 N N . ARG A 1 177 ? -13.008 -17.820 28.530 1.00 91.06 177 ARG A N 1
ATOM 1441 C CA . ARG A 1 177 ? -14.363 -17.791 27.989 1.00 91.06 177 ARG A CA 1
ATOM 1442 C C . ARG A 1 177 ? -15.367 -17.414 29.074 1.00 91.06 177 ARG A C 1
ATOM 1444 O O . ARG A 1 177 ? -15.337 -17.976 30.167 1.00 91.06 177 ARG A O 1
ATOM 1451 N N . PHE A 1 178 ? -16.265 -16.483 28.766 1.00 88.38 178 PHE A N 1
ATOM 1452 C CA . PHE A 1 178 ? -17.300 -16.008 29.684 1.00 88.38 178 PHE A CA 1
ATOM 1453 C C . PHE A 1 178 ? -18.691 -16.162 29.063 1.00 88.38 178 PHE A C 1
ATOM 1455 O O . PHE A 1 178 ? -18.930 -15.656 27.973 1.00 88.38 178 PHE A O 1
ATOM 1462 N N . GLU A 1 179 ? -19.620 -16.800 29.781 1.00 84.25 179 GLU A N 1
ATOM 1463 C CA . GLU A 1 179 ? -20.874 -17.362 29.235 1.00 84.25 179 GLU A CA 1
ATOM 1464 C C . GLU A 1 179 ? -21.980 -16.363 28.842 1.00 84.25 179 GLU A C 1
ATOM 1466 O O . GLU A 1 179 ? -22.970 -16.746 28.225 1.00 84.25 179 GLU A O 1
ATOM 1471 N N . ARG A 1 180 ? -21.877 -15.082 29.199 1.00 86.50 180 ARG A N 1
ATOM 1472 C CA . ARG A 1 180 ? -22.953 -14.094 28.969 1.00 86.50 180 ARG A CA 1
ATOM 1473 C C . ARG A 1 180 ? -22.408 -12.705 28.651 1.00 86.50 180 ARG A C 1
ATOM 1475 O O . ARG A 1 180 ? -22.833 -11.716 29.238 1.00 86.50 180 ARG A O 1
ATOM 1482 N N . GLN A 1 181 ? -21.429 -12.643 27.760 1.00 87.69 181 GLN A N 1
ATOM 1483 C CA . GLN A 1 181 ? -20.835 -11.388 27.312 1.00 87.69 181 GLN A CA 1
ATOM 1484 C C . GLN A 1 181 ? -21.622 -10.806 26.141 1.00 87.69 181 GLN A C 1
ATOM 1486 O O . GLN A 1 181 ? -22.049 -11.545 25.258 1.00 87.69 181 GLN A O 1
ATOM 1491 N N . GLN A 1 182 ? -21.789 -9.488 26.099 1.00 90.69 182 GLN A N 1
ATOM 1492 C CA . GLN A 1 182 ? -22.324 -8.819 24.914 1.00 90.69 182 GLN A CA 1
ATOM 1493 C C . GLN A 1 182 ? -21.156 -8.329 24.053 1.00 90.69 182 GLN A C 1
ATOM 1495 O O . GLN A 1 182 ? -20.341 -7.545 24.551 1.00 90.69 182 GLN A O 1
ATOM 1500 N N . PRO A 1 183 ? -21.054 -8.731 22.771 1.00 93.06 183 PRO A N 1
ATOM 1501 C CA . PRO A 1 183 ? -20.038 -8.195 21.866 1.00 93.06 183 PRO A CA 1
ATOM 1502 C C . PRO A 1 183 ? -19.970 -6.658 21.876 1.00 93.06 183 PRO A C 1
ATOM 1504 O O . PRO A 1 183 ? -18.887 -6.076 21.835 1.00 93.06 183 PRO A O 1
ATOM 1507 N N . LEU A 1 184 ? -21.122 -5.990 21.997 1.00 92.50 184 LEU A N 1
ATOM 1508 C CA . LEU A 1 184 ? -21.238 -4.534 22.002 1.00 92.50 184 LEU A CA 1
ATOM 1509 C C . LEU A 1 184 ? -20.383 -3.863 23.092 1.00 92.50 184 LEU A C 1
ATOM 1511 O O . LEU A 1 184 ? -19.845 -2.784 22.847 1.00 92.50 184 LEU A O 1
ATOM 1515 N N . TRP A 1 185 ? -20.168 -4.508 24.246 1.00 90.31 185 TRP A N 1
ATOM 1516 C CA . TRP A 1 185 ? -19.334 -3.969 25.330 1.00 90.31 185 TRP A CA 1
ATOM 1517 C C . TRP A 1 185 ? -17.891 -3.692 24.902 1.00 90.31 185 TRP A C 1
ATOM 1519 O O . TRP A 1 185 ? -17.300 -2.700 25.330 1.00 90.31 185 TRP A O 1
ATOM 1529 N N . PHE A 1 186 ? -17.331 -4.547 24.045 1.00 91.25 186 PHE A N 1
ATOM 1530 C CA . PHE A 1 186 ? -15.961 -4.407 23.551 1.00 91.25 186 PHE A CA 1
ATOM 1531 C C . PHE A 1 186 ? -15.860 -3.330 22.473 1.00 91.25 186 PHE A C 1
ATOM 1533 O O . PHE A 1 186 ? -14.889 -2.577 22.420 1.00 91.25 186 PHE A O 1
ATOM 1540 N N . TYR A 1 187 ? -16.881 -3.229 21.620 1.00 94.25 187 TYR A N 1
ATOM 1541 C CA . TYR A 1 187 ? -16.858 -2.324 20.473 1.00 94.25 187 TYR A CA 1
ATOM 1542 C C . TYR A 1 187 ? -17.375 -0.921 20.798 1.00 94.25 187 TYR A C 1
ATOM 1544 O O . TYR A 1 187 ? -17.033 0.017 20.086 1.00 94.25 187 TYR A O 1
ATOM 1552 N N . ASN A 1 188 ? -18.105 -0.713 21.897 1.00 92.69 188 ASN A N 1
ATOM 1553 C CA . ASN A 1 188 ? -18.599 0.609 22.306 1.00 92.69 188 ASN A CA 1
ATOM 1554 C C . ASN A 1 188 ? -17.498 1.667 22.482 1.00 92.69 188 ASN A C 1
ATOM 1556 O O . ASN A 1 188 ? -17.754 2.857 22.293 1.00 92.69 188 ASN A O 1
ATOM 1560 N N . GLN A 1 189 ? -16.270 1.255 22.808 1.00 88.31 189 GLN A N 1
ATOM 1561 C CA . GLN A 1 189 ? -15.133 2.174 22.892 1.00 88.31 189 GLN A CA 1
ATOM 1562 C C . GLN A 1 189 ? -14.742 2.737 21.513 1.00 88.31 189 GLN A C 1
ATOM 1564 O O . GLN A 1 189 ? -14.393 3.917 21.384 1.00 88.31 189 GLN A O 1
ATOM 1569 N N . VAL A 1 190 ? -14.832 1.905 20.470 1.00 91.50 190 VAL A N 1
ATOM 1570 C CA . VAL A 1 190 ? -14.422 2.243 19.100 1.00 91.50 190 VAL A CA 1
ATOM 1571 C C . VAL A 1 190 ? -15.578 2.663 18.198 1.00 91.50 190 VAL A C 1
ATOM 1573 O O . VAL A 1 190 ? -15.345 3.407 17.252 1.00 91.50 190 VAL A O 1
ATOM 1576 N N . LEU A 1 191 ? -16.821 2.298 18.496 1.00 94.94 191 LEU A N 1
ATOM 1577 C CA . LEU A 1 191 ? -17.995 2.782 17.771 1.00 94.94 191 LEU A CA 1
ATOM 1578 C C . LEU A 1 191 ? -18.188 4.308 17.968 1.00 94.94 191 LEU A C 1
ATOM 1580 O O . LEU A 1 191 ? -17.595 4.922 18.875 1.00 94.94 191 LEU A O 1
ATOM 1584 N N . PRO A 1 192 ? -18.993 4.965 17.111 1.00 94.69 192 PRO A N 1
ATOM 1585 C CA . PRO A 1 192 ? -19.504 6.304 17.395 1.00 94.69 192 PRO A CA 1
ATOM 1586 C C . PRO A 1 192 ? -20.229 6.346 18.754 1.00 94.69 192 PRO A C 1
ATOM 1588 O O . PRO A 1 192 ? -20.650 5.298 19.265 1.00 94.69 192 PRO A O 1
ATOM 1591 N N . PRO A 1 193 ? -20.357 7.527 19.381 1.00 95.88 193 PRO A N 1
ATOM 1592 C CA . PRO A 1 193 ? -21.129 7.645 20.614 1.00 95.88 193 PRO A CA 1
ATOM 1593 C C . PRO A 1 193 ? -22.571 7.170 20.398 1.00 95.88 193 PRO A C 1
ATOM 1595 O O . PRO A 1 193 ? -23.164 7.457 19.365 1.00 95.88 193 PRO A O 1
ATOM 1598 N N . THR A 1 194 ? -23.117 6.441 21.373 1.00 96.88 194 THR A N 1
ATOM 1599 C CA . THR A 1 194 ? -24.528 6.028 21.427 1.00 96.88 194 THR A CA 1
ATOM 1600 C C . THR A 1 194 ? -25.445 7.249 21.364 1.00 96.88 194 THR A C 1
ATOM 1602 O O . THR A 1 194 ? -26.432 7.240 20.637 1.00 96.88 194 THR A O 1
ATOM 1605 N N . LEU A 1 195 ? -25.085 8.309 22.097 1.00 97.62 195 LEU A N 1
ATOM 1606 C CA . LEU A 1 195 ? -25.796 9.586 22.127 1.00 97.62 195 LEU A CA 1
ATOM 1607 C C . LEU A 1 195 ? -24.807 10.753 22.127 1.00 97.62 195 LEU A C 1
ATOM 1609 O O . LEU A 1 195 ? -23.817 10.733 22.867 1.00 97.62 195 LEU A O 1
ATOM 1613 N N . GLN A 1 196 ? -25.124 11.779 21.344 1.00 97.75 196 GLN A N 1
ATOM 1614 C CA . GLN A 1 196 ? -24.550 13.116 21.439 1.00 97.75 196 GLN A CA 1
ATOM 1615 C C . GLN A 1 196 ? -25.595 14.060 22.027 1.00 97.75 196 GLN A C 1
ATOM 1617 O O . GLN A 1 196 ? -26.741 14.098 21.573 1.00 97.75 196 GLN A O 1
ATOM 1622 N N . LEU A 1 197 ? -25.201 14.787 23.066 1.00 98.00 197 LEU A N 1
ATOM 1623 C CA . LEU A 1 197 ? -26.110 15.510 23.942 1.00 98.00 197 LEU A CA 1
ATOM 1624 C C . LEU A 1 197 ? -25.616 16.941 24.160 1.00 98.00 197 LEU A C 1
ATOM 1626 O O . LEU A 1 197 ? -24.475 17.154 24.570 1.00 98.00 197 LEU A O 1
ATOM 1630 N N . GLU A 1 198 ? -26.499 17.912 23.950 1.00 97.56 198 GLU A N 1
ATOM 1631 C CA . GLU A 1 198 ? -26.279 19.302 24.350 1.00 97.56 198 GLU A CA 1
ATOM 1632 C C . GLU A 1 198 ? -26.716 19.474 25.806 1.00 97.56 198 GLU A C 1
ATOM 1634 O O . GLU A 1 198 ? -27.858 19.162 26.148 1.00 97.56 198 GLU A O 1
ATOM 1639 N N . VAL A 1 199 ? -25.830 19.959 26.673 1.00 96.69 199 VAL A N 1
ATOM 1640 C CA . VAL A 1 199 ? -26.161 20.156 28.089 1.00 96.69 199 VAL A CA 1
ATOM 1641 C C . VAL A 1 199 ? -27.190 21.269 28.252 1.00 96.69 199 VAL A C 1
ATOM 1643 O O . VAL A 1 199 ? -26.974 22.396 27.816 1.00 96.69 199 VAL A O 1
ATOM 1646 N N . VAL A 1 200 ? -28.293 20.936 28.924 1.00 96.00 200 VAL A N 1
ATOM 1647 C CA . VAL A 1 200 ? -29.387 21.856 29.256 1.00 96.00 200 VAL A CA 1
ATOM 1648 C C . VAL A 1 200 ? -29.232 22.376 30.682 1.00 96.00 200 VAL A C 1
ATOM 1650 O O . VAL A 1 200 ? -29.330 23.577 30.905 1.00 96.00 200 VAL A O 1
ATOM 1653 N N . ALA A 1 201 ? -28.983 21.478 31.638 1.00 92.31 201 ALA A N 1
ATOM 1654 C CA . ALA A 1 201 ? -28.846 21.817 33.051 1.00 92.31 201 ALA A CA 1
ATOM 1655 C C . ALA A 1 201 ? -28.017 20.771 33.812 1.00 92.31 201 ALA A C 1
ATOM 1657 O O . ALA A 1 201 ? -27.871 19.627 33.365 1.00 92.31 201 ALA A O 1
ATOM 1658 N N . VAL A 1 202 ? -27.498 21.158 34.978 1.00 88.75 202 VAL A N 1
ATOM 1659 C CA . VAL A 1 202 ? -26.764 20.284 35.904 1.00 88.75 202 VAL A CA 1
ATOM 1660 C C . VAL A 1 202 ? -27.354 20.477 37.292 1.00 88.75 202 VAL A C 1
ATOM 1662 O O . VAL A 1 202 ? -27.404 21.602 37.769 1.00 88.75 202 VAL A O 1
ATOM 1665 N N . ASP A 1 203 ? -27.814 19.393 37.914 1.00 85.19 203 ASP A N 1
ATOM 1666 C CA . ASP A 1 203 ? -28.455 19.361 39.240 1.00 85.19 203 ASP A CA 1
ATOM 1667 C C . ASP A 1 203 ? -29.727 20.220 39.420 1.00 85.19 203 ASP A C 1
ATOM 1669 O O . ASP A 1 203 ? -30.416 20.071 40.431 1.00 85.19 203 ASP A O 1
ATOM 1673 N N . ASP A 1 204 ? -30.114 21.030 38.433 1.00 78.88 204 ASP A N 1
ATOM 1674 C CA . ASP A 1 204 ? -31.412 21.700 38.401 1.00 78.88 204 ASP A CA 1
ATOM 1675 C C . ASP A 1 204 ? -32.518 20.718 38.003 1.00 78.88 204 ASP A C 1
ATOM 1677 O O . ASP A 1 204 ? -32.366 19.901 37.093 1.00 78.88 204 ASP A O 1
ATOM 1681 N N . ALA A 1 205 ? -33.668 20.799 38.670 1.00 77.56 205 ALA A N 1
ATOM 1682 C CA . ALA A 1 205 ? -34.823 19.986 38.316 1.00 77.56 205 ALA A CA 1
ATOM 1683 C C . ALA A 1 205 ? -35.433 20.475 36.991 1.00 77.56 205 ALA A C 1
ATOM 1685 O O . ALA A 1 205 ? -36.180 21.451 36.964 1.00 77.56 205 ALA A O 1
ATOM 1686 N N . VAL A 1 206 ? -35.124 19.772 35.900 1.00 86.56 206 VAL A N 1
ATOM 1687 C CA . VAL A 1 206 ? -35.774 19.924 34.591 1.00 86.56 206 VAL A CA 1
ATOM 1688 C C . VAL A 1 206 ? -36.683 18.719 34.355 1.00 86.56 206 VAL A C 1
ATOM 1690 O O . VAL A 1 206 ? -36.334 17.591 34.711 1.00 86.56 206 VAL A O 1
ATOM 1693 N N . GLU A 1 207 ? -37.854 18.940 33.758 1.00 89.88 207 GLU A N 1
ATOM 1694 C CA . GLU A 1 207 ? -38.721 17.849 33.308 1.00 89.88 207 GLU A CA 1
ATOM 1695 C C . GLU A 1 207 ? -38.019 17.096 32.166 1.00 89.88 207 GLU A C 1
ATOM 1697 O O . GLU A 1 207 ? -37.852 17.619 31.065 1.00 89.88 207 GLU A O 1
ATOM 1702 N N . ALA A 1 208 ? -37.518 15.895 32.463 1.00 90.12 208 ALA A N 1
ATOM 1703 C CA . ALA A 1 208 ? -36.873 15.033 31.480 1.00 90.12 208 ALA A CA 1
ATOM 1704 C C . ALA A 1 208 ? -37.914 14.149 30.790 1.00 90.12 208 ALA A C 1
ATOM 1706 O O . ALA A 1 208 ? -38.743 13.528 31.454 1.00 90.12 208 ALA A O 1
ATOM 1707 N N . ASP A 1 209 ? -37.809 14.016 29.469 1.00 93.12 209 ASP A N 1
ATOM 1708 C CA . ASP A 1 209 ? -38.700 13.170 28.678 1.00 93.12 209 ASP A CA 1
ATOM 1709 C C . ASP A 1 209 ? -38.469 11.673 28.937 1.00 93.12 209 ASP A C 1
ATOM 1711 O O . ASP A 1 209 ? -39.362 10.860 28.695 1.00 93.12 209 ASP A O 1
ATOM 1715 N N . ALA A 1 210 ? -37.248 11.292 29.328 1.00 93.75 210 ALA A N 1
ATOM 1716 C CA . ALA A 1 210 ? -36.844 9.922 29.643 1.00 93.75 210 ALA A CA 1
ATOM 1717 C C . ALA A 1 210 ? -35.532 9.892 30.450 1.00 93.75 210 ALA A C 1
ATOM 1719 O O . ALA A 1 210 ? -34.812 10.893 30.555 1.00 93.75 210 ALA A O 1
ATOM 1720 N N . THR A 1 211 ? -35.188 8.727 31.005 1.00 93.31 211 THR A N 1
ATOM 1721 C CA . THR A 1 211 ? -33.882 8.505 31.638 1.00 93.31 211 THR A CA 1
ATOM 1722 C C . THR A 1 211 ? -32.916 7.803 30.689 1.00 93.31 211 THR A C 1
ATOM 1724 O O . THR A 1 211 ? -33.327 7.140 29.739 1.00 93.31 211 THR A O 1
ATOM 1727 N N . LEU A 1 212 ? -31.609 7.937 30.939 1.00 91.88 212 LEU A N 1
ATOM 1728 C CA . LEU A 1 212 ? -30.576 7.310 30.109 1.00 91.88 212 LEU A CA 1
ATOM 1729 C C . LEU A 1 212 ? -30.818 5.804 29.849 1.00 91.88 212 LEU A C 1
ATOM 1731 O O . LEU A 1 212 ? -30.772 5.425 28.682 1.00 91.88 212 LEU A O 1
ATOM 1735 N N . PRO A 1 213 ? -31.116 4.948 30.853 1.00 91.62 213 PRO A N 1
ATOM 1736 C CA . PRO A 1 213 ? -31.419 3.532 30.620 1.00 91.62 213 PRO A CA 1
ATOM 1737 C C . PRO A 1 213 ? -32.566 3.275 29.634 1.00 91.62 213 PRO A C 1
ATOM 1739 O O . PRO A 1 213 ? -32.491 2.315 28.870 1.00 91.62 213 PRO A O 1
ATOM 1742 N N . ASP A 1 214 ? -33.592 4.130 29.626 1.00 91.94 214 ASP A N 1
ATOM 1743 C CA . ASP A 1 214 ? -34.807 3.934 28.822 1.00 91.94 214 ASP A CA 1
ATOM 1744 C C . ASP A 1 214 ? -34.541 4.101 27.320 1.00 91.94 214 ASP A C 1
ATOM 1746 O O . ASP A 1 214 ? -35.273 3.565 26.492 1.00 91.94 214 ASP A O 1
ATOM 1750 N N . VAL A 1 215 ? -33.484 4.838 26.959 1.00 94.75 215 VAL A N 1
ATOM 1751 C CA . VAL A 1 215 ? -33.228 5.254 25.573 1.00 94.75 215 VAL A CA 1
ATOM 1752 C C . VAL A 1 215 ? -32.042 4.555 24.911 1.00 94.75 215 VAL A C 1
ATOM 1754 O O . VAL A 1 215 ? -31.895 4.658 23.696 1.00 94.75 215 VAL A O 1
ATOM 1757 N N . LEU A 1 216 ? -31.199 3.824 25.656 1.00 92.44 216 LEU A N 1
ATOM 1758 C CA . LEU A 1 216 ? -29.969 3.226 25.103 1.00 92.44 216 LEU A CA 1
ATOM 1759 C C . LEU A 1 216 ? -30.239 2.259 23.944 1.00 92.44 216 LEU A C 1
ATOM 1761 O O . LEU A 1 216 ? -29.578 2.347 22.914 1.00 92.44 216 LEU A O 1
ATOM 1765 N N . ALA A 1 217 ? -31.206 1.352 24.102 1.00 91.38 217 ALA A N 1
ATOM 1766 C CA . ALA A 1 217 ? -31.538 0.379 23.060 1.00 91.38 217 ALA A CA 1
ATOM 1767 C C . ALA A 1 217 ? -32.141 1.060 21.821 1.00 91.38 217 ALA A C 1
ATOM 1769 O O . ALA A 1 217 ? -31.786 0.726 20.694 1.00 91.38 217 ALA A O 1
ATOM 1770 N N . GLN A 1 218 ? -33.004 2.059 22.031 1.00 94.38 218 GLN A N 1
ATOM 1771 C CA . GLN A 1 218 ? -33.616 2.825 20.947 1.00 94.38 218 GLN A CA 1
ATOM 1772 C C . GLN A 1 218 ? -32.582 3.661 20.174 1.00 94.38 218 GLN A C 1
ATOM 1774 O O . GLN A 1 218 ? -32.674 3.761 18.956 1.00 94.38 218 GLN A O 1
ATOM 1779 N N . ALA A 1 219 ? -31.568 4.212 20.848 1.00 94.19 219 ALA A N 1
ATOM 1780 C CA . ALA A 1 219 ? -30.505 5.006 20.223 1.00 94.19 219 ALA A CA 1
ATOM 1781 C C . ALA A 1 219 ? -29.614 4.208 19.249 1.00 94.19 219 ALA A C 1
ATOM 1783 O O . ALA A 1 219 ? -28.953 4.790 18.387 1.00 94.19 219 ALA A O 1
ATOM 1784 N N . ASP A 1 220 ? -29.593 2.881 19.388 1.00 93.12 220 ASP A N 1
ATOM 1785 C CA . ASP A 1 220 ? -28.886 1.957 18.501 1.00 93.12 220 ASP A CA 1
ATOM 1786 C C . ASP A 1 220 ? -29.810 1.291 17.455 1.00 93.12 220 ASP A C 1
ATOM 1788 O O . ASP A 1 220 ? -29.357 0.449 16.675 1.00 93.12 220 ASP A O 1
ATOM 1792 N N . GLY A 1 221 ? -31.102 1.634 17.436 1.00 91.19 221 GLY A N 1
ATOM 1793 C CA . GLY A 1 221 ? -32.115 1.028 16.572 1.00 91.19 221 GLY A CA 1
ATOM 1794 C C . GLY A 1 221 ? -32.695 1.985 15.523 1.00 91.19 221 GLY A C 1
ATOM 1795 O O . GLY A 1 221 ? -32.472 3.189 15.590 1.00 91.19 221 GLY A O 1
ATOM 1796 N N . PRO A 1 222 ? -33.489 1.469 14.566 1.00 88.94 222 PRO A N 1
ATOM 1797 C CA . PRO A 1 222 ? -34.081 2.271 13.490 1.00 88.94 222 PRO A CA 1
ATOM 1798 C C . PRO A 1 222 ? -35.057 3.354 13.969 1.00 88.94 222 PRO A C 1
ATOM 1800 O O . PRO A 1 222 ? -35.231 4.358 13.283 1.00 88.94 222 PRO A O 1
ATOM 1803 N N . ASP A 1 223 ? -35.648 3.187 15.154 1.00 91.94 223 ASP A N 1
ATOM 1804 C CA . ASP A 1 223 ? -36.571 4.154 15.762 1.00 91.94 223 ASP A CA 1
ATOM 1805 C C . ASP A 1 223 ? -35.839 5.280 16.526 1.00 91.94 223 ASP A C 1
ATOM 1807 O O . ASP A 1 223 ? -36.457 6.031 17.291 1.00 91.94 223 ASP A O 1
ATOM 1811 N N . SER A 1 224 ? -34.517 5.407 16.348 1.00 94.06 224 SER A N 1
ATOM 1812 C CA . SER A 1 224 ? -33.663 6.395 17.018 1.00 94.06 224 SER A CA 1
ATOM 1813 C C . SER A 1 224 ? -34.072 7.840 16.754 1.00 94.06 224 SER A C 1
ATOM 1815 O O . SER A 1 224 ? -33.907 8.690 17.627 1.00 94.06 224 SER A O 1
ATOM 1817 N N . GLN A 1 225 ? -34.651 8.121 15.584 1.00 91.06 225 GLN A N 1
ATOM 1818 C CA . GLN A 1 225 ? -35.076 9.467 15.193 1.00 91.06 225 GLN A CA 1
ATOM 1819 C C . GLN A 1 225 ? -36.083 10.073 16.175 1.00 91.06 225 GLN A C 1
ATOM 1821 O O . GLN A 1 225 ? -36.062 11.279 16.406 1.00 91.06 225 GLN A O 1
ATOM 1826 N N . ALA A 1 226 ? -36.916 9.248 16.820 1.00 94.94 226 ALA A N 1
ATOM 1827 C CA . ALA A 1 226 ? -37.881 9.725 17.809 1.00 94.94 226 ALA A CA 1
ATOM 1828 C C . ALA A 1 226 ? -37.220 10.234 19.108 1.00 94.94 226 ALA A C 1
ATOM 1830 O O . ALA A 1 226 ? -37.902 10.799 19.963 1.00 94.94 226 ALA A O 1
ATOM 1831 N N . LEU A 1 227 ? -3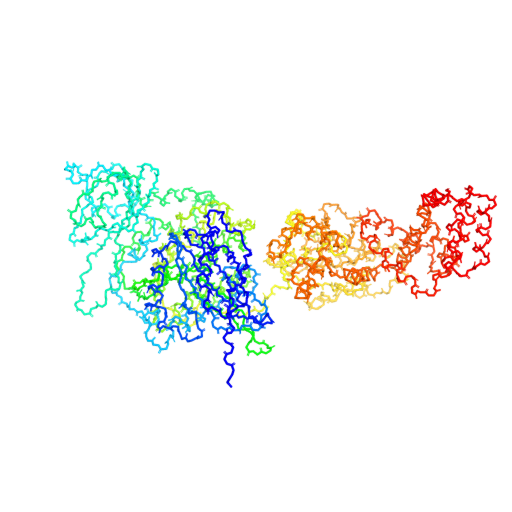5.910 10.019 19.287 1.00 96.69 227 LEU A N 1
ATOM 1832 C CA . LEU A 1 227 ? -35.145 10.555 20.411 1.00 96.69 227 LEU A CA 1
ATOM 1833 C C . LEU A 1 227 ? -34.622 11.969 20.158 1.00 96.69 227 LEU A C 1
ATOM 1835 O O . LEU A 1 227 ? -34.333 12.662 21.129 1.00 96.69 227 LEU A O 1
ATOM 1839 N N . GLN A 1 228 ? -34.489 12.406 18.903 1.00 95.88 228 GLN A N 1
ATOM 1840 C CA . GLN A 1 228 ? -33.907 13.710 18.586 1.00 95.88 228 GLN A CA 1
ATOM 1841 C C . GLN A 1 228 ? -34.711 14.852 19.221 1.00 95.88 228 GLN A C 1
ATOM 1843 O O . GLN A 1 228 ? -35.939 14.873 19.185 1.00 95.88 228 GLN A O 1
ATOM 1848 N N . GLY A 1 229 ? -34.008 15.804 19.834 1.00 96.44 229 GLY A N 1
ATOM 1849 C CA . GLY A 1 229 ? -34.601 16.946 20.529 1.00 96.44 229 GLY A CA 1
ATOM 1850 C C . GLY A 1 229 ? -35.145 16.651 21.931 1.00 96.44 229 GLY A C 1
ATOM 1851 O O . GLY A 1 229 ? -35.393 17.604 22.670 1.00 96.44 229 GLY A O 1
ATOM 1852 N N . ARG A 1 230 ? -35.279 15.379 22.338 1.00 97.50 230 ARG A N 1
ATOM 1853 C CA . ARG A 1 230 ? -35.740 15.016 23.689 1.00 97.50 230 ARG A CA 1
ATOM 1854 C C . ARG A 1 230 ? -34.691 15.340 24.748 1.00 97.50 230 ARG A C 1
ATOM 1856 O O . ARG A 1 230 ? -33.490 15.213 24.505 1.00 97.50 230 ARG A O 1
ATOM 1863 N N . ILE A 1 231 ? -35.141 15.728 25.935 1.00 97.44 231 ILE A N 1
ATOM 1864 C CA . ILE A 1 231 ? -34.310 15.975 27.114 1.00 97.44 231 ILE A CA 1
ATOM 1865 C C . ILE A 1 231 ? -34.194 14.681 27.918 1.00 97.44 231 ILE A C 1
ATOM 1867 O O . ILE A 1 231 ? -35.186 14.135 28.397 1.00 97.44 231 ILE A O 1
ATOM 1871 N N . ILE A 1 232 ? -32.966 14.202 28.094 1.00 96.88 232 ILE A N 1
ATOM 1872 C CA . ILE A 1 232 ? -32.651 12.960 28.800 1.00 96.88 232 ILE A CA 1
ATOM 1873 C C . ILE A 1 232 ? -31.919 13.273 30.100 1.00 96.88 232 ILE A C 1
ATOM 1875 O O . ILE A 1 232 ? -30.922 14.000 30.110 1.00 96.88 232 ILE A O 1
ATOM 1879 N N . ALA A 1 233 ? -32.379 12.666 31.193 1.00 95.62 233 ALA A N 1
ATOM 1880 C CA . ALA A 1 233 ? -31.669 12.693 32.465 1.00 95.62 233 ALA A CA 1
ATOM 1881 C C . ALA A 1 233 ? -30.544 11.641 32.478 1.00 95.62 233 ALA A C 1
ATOM 1883 O O . ALA A 1 233 ? -30.791 10.427 32.493 1.00 95.62 233 ALA A O 1
ATOM 1884 N N . LEU A 1 234 ? -29.293 12.102 32.514 1.00 94.00 234 LEU A N 1
ATOM 1885 C CA . LEU A 1 234 ? -28.104 11.273 32.697 1.00 94.00 234 LEU A CA 1
ATOM 1886 C C . LEU A 1 234 ? -27.915 10.985 34.181 1.00 94.00 234 LEU A C 1
ATOM 1888 O O . LEU A 1 234 ? -27.234 11.714 34.901 1.00 94.00 234 LEU A O 1
ATOM 1892 N N . LYS A 1 235 ? -28.551 9.907 34.631 1.00 89.19 235 LYS A N 1
ATOM 1893 C CA . LYS A 1 235 ? -28.498 9.435 36.011 1.00 89.19 235 LYS A CA 1
ATOM 1894 C C . LYS A 1 235 ? -28.049 7.979 36.044 1.00 89.19 235 LYS A C 1
ATOM 1896 O O . LYS A 1 235 ? -28.503 7.165 35.239 1.00 89.19 235 LYS A O 1
ATOM 1901 N N . THR A 1 236 ? -27.172 7.645 36.987 1.00 89.62 236 THR A N 1
ATOM 1902 C CA . THR A 1 236 ? -26.794 6.252 37.249 1.00 89.62 236 THR A CA 1
ATOM 1903 C C . THR A 1 236 ? -27.989 5.443 37.754 1.00 89.62 236 THR A C 1
ATOM 1905 O O . THR A 1 236 ? -28.918 5.959 38.380 1.00 89.62 236 THR A O 1
ATOM 1908 N N . SER A 1 237 ? -27.979 4.143 37.479 1.00 90.81 237 SER A N 1
ATOM 1909 C CA . SER A 1 237 ? -29.029 3.212 37.893 1.00 90.81 237 SER A CA 1
ATOM 1910 C C . SER A 1 237 ? -28.421 1.958 38.523 1.00 90.81 237 SER A C 1
ATOM 1912 O O . SER A 1 237 ? -27.205 1.766 38.513 1.00 90.81 237 SER A O 1
ATOM 1914 N N . LYS A 1 238 ? -29.257 1.060 39.062 1.00 89.19 238 LYS A N 1
ATOM 1915 C CA . LYS A 1 238 ? -28.778 -0.245 39.561 1.00 89.19 238 LYS A CA 1
ATOM 1916 C C . LYS A 1 238 ? -28.093 -1.073 38.468 1.00 89.19 238 LYS A C 1
ATOM 1918 O O . LYS A 1 238 ? -27.179 -1.836 38.775 1.00 89.19 238 LYS A O 1
ATOM 1923 N N . GLN A 1 239 ? -28.546 -0.923 37.222 1.00 87.50 239 GLN A N 1
ATOM 1924 C CA . GLN A 1 239 ? -27.955 -1.580 36.061 1.00 87.50 239 GLN A CA 1
ATOM 1925 C C . GLN A 1 239 ? -26.698 -0.852 35.581 1.00 87.50 239 GLN A C 1
ATOM 1927 O O . GLN A 1 239 ? -25.750 -1.508 35.174 1.00 87.50 239 GLN A O 1
ATOM 1932 N N . TYR A 1 240 ? -26.653 0.479 35.682 1.00 91.06 240 TYR A N 1
ATOM 1933 C CA . TYR A 1 240 ? -25.516 1.288 35.240 1.00 91.06 240 TYR A CA 1
ATOM 1934 C C . TYR A 1 240 ? -24.990 2.181 36.374 1.00 91.06 240 TYR A C 1
ATOM 1936 O O . TYR A 1 240 ? -25.327 3.365 36.452 1.00 91.06 240 TYR A O 1
ATOM 1944 N N . PRO A 1 241 ? -24.194 1.623 37.301 1.00 90.12 241 PRO A N 1
ATOM 1945 C CA . PRO A 1 241 ? -23.865 2.268 38.566 1.00 90.12 241 PRO A CA 1
ATOM 1946 C C . PRO A 1 241 ? -22.762 3.316 38.439 1.00 90.12 241 PRO A C 1
ATOM 1948 O O . PRO A 1 241 ? -22.478 3.998 39.421 1.00 90.12 241 PRO A O 1
ATOM 1951 N N . ARG A 1 242 ? -22.094 3.409 37.280 1.00 92.81 242 ARG A N 1
ATOM 1952 C CA . ARG A 1 242 ? -20.961 4.317 37.077 1.00 92.81 242 ARG A CA 1
ATOM 1953 C C . ARG A 1 242 ? -21.049 5.054 35.752 1.00 92.81 242 ARG A C 1
ATOM 1955 O O . ARG A 1 242 ? -21.225 4.425 34.707 1.00 92.81 242 ARG A O 1
ATOM 1962 N N . LEU A 1 243 ? -20.830 6.363 35.808 1.00 94.25 243 LEU A N 1
ATOM 1963 C CA . LEU A 1 243 ? -20.739 7.247 34.652 1.00 94.25 243 LEU A CA 1
ATOM 1964 C C . LEU A 1 243 ? -19.495 8.125 34.799 1.00 94.25 243 LEU A C 1
ATOM 1966 O O . LEU A 1 243 ? -19.425 8.972 35.690 1.00 94.25 243 LEU A O 1
ATOM 1970 N N . HIS A 1 244 ? -18.495 7.906 33.945 1.00 95.12 244 HIS A N 1
ATOM 1971 C CA . HIS A 1 244 ? -17.208 8.595 34.051 1.00 95.12 244 HIS A CA 1
ATOM 1972 C C . HIS A 1 244 ? -16.909 9.439 32.819 1.00 95.12 244 HIS A C 1
ATOM 1974 O O . HIS A 1 244 ? -17.075 8.965 31.696 1.00 95.12 244 HIS A O 1
ATOM 1980 N N . ILE A 1 245 ? -16.360 10.631 33.034 1.00 95.44 245 ILE A N 1
ATOM 1981 C CA . ILE A 1 245 ? -15.714 11.425 31.991 1.00 95.44 245 ILE A CA 1
ATOM 1982 C C . ILE A 1 245 ? -14.323 10.833 31.744 1.00 95.44 245 ILE A C 1
ATOM 1984 O O . ILE A 1 245 ? -13.515 10.714 32.663 1.00 95.44 245 ILE A O 1
ATOM 1988 N N . VAL A 1 246 ? -14.048 10.444 30.500 1.00 91.75 246 VAL A N 1
ATOM 1989 C CA . VAL A 1 246 ? -12.768 9.840 30.088 1.00 91.75 246 VAL A CA 1
ATOM 1990 C C . VAL A 1 246 ? -11.925 10.759 29.210 1.00 91.75 246 VAL A C 1
ATOM 1992 O O . VAL A 1 246 ? -10.730 10.528 29.058 1.00 91.75 246 VAL A O 1
ATOM 1995 N N . GLU A 1 247 ? -12.527 11.802 28.640 1.00 91.94 247 GLU A N 1
ATOM 1996 C CA . GLU A 1 247 ? -11.837 12.793 27.815 1.00 91.94 247 GLU A CA 1
ATOM 1997 C C . GLU A 1 247 ? -12.541 14.148 27.929 1.00 91.94 247 GLU A C 1
ATOM 1999 O O . GLU A 1 247 ? -13.772 14.206 27.984 1.00 91.94 247 GLU A O 1
ATOM 2004 N N . ARG A 1 248 ? -11.754 15.230 27.933 1.00 93.12 248 ARG A N 1
ATOM 2005 C CA . ARG A 1 248 ? -12.235 16.613 27.844 1.00 93.12 248 ARG A CA 1
ATOM 2006 C C . ARG A 1 248 ? -11.524 17.308 26.699 1.00 93.12 248 ARG A C 1
ATOM 2008 O O . ARG A 1 248 ? -10.296 17.283 26.646 1.00 93.12 248 ARG A O 1
ATOM 2015 N N . ARG A 1 249 ? -12.283 17.946 25.814 1.00 91.56 249 ARG A N 1
ATOM 2016 C CA . ARG A 1 249 ? -11.748 18.688 24.674 1.00 91.56 249 ARG A CA 1
ATOM 2017 C C . ARG A 1 249 ? -12.370 20.076 24.614 1.00 91.56 249 ARG A C 1
ATOM 2019 O O . ARG A 1 249 ? -13.589 20.201 24.594 1.00 91.56 249 ARG A O 1
ATOM 2026 N N . LEU A 1 250 ? -11.529 21.106 24.578 1.00 90.44 250 LEU A N 1
ATOM 2027 C CA . LEU A 1 250 ? -11.959 22.490 24.383 1.00 90.44 250 LEU A CA 1
ATOM 2028 C C . LEU A 1 250 ? -12.125 22.768 22.880 1.00 90.44 250 LEU A C 1
ATOM 2030 O O . LEU A 1 250 ? -11.211 22.506 22.097 1.00 90.44 250 LEU A O 1
ATOM 2034 N N . GLU A 1 251 ? -13.284 23.290 22.486 1.00 90.19 251 GLU A N 1
ATOM 2035 C CA . GLU A 1 251 ? -13.665 23.616 21.107 1.00 90.19 251 GLU A CA 1
ATOM 2036 C C . GLU A 1 251 ? -14.195 25.062 21.067 1.00 90.19 251 GLU A C 1
ATOM 2038 O O . GLU A 1 251 ? -15.396 25.323 21.058 1.00 90.19 251 GLU A O 1
ATOM 2043 N N . GLY A 1 252 ? -13.275 26.033 21.097 1.00 89.19 252 GLY A N 1
ATOM 2044 C CA . GLY A 1 252 ? -13.627 27.452 21.195 1.00 89.19 252 GLY A CA 1
ATOM 2045 C C . GLY A 1 252 ? -14.186 27.798 22.578 1.00 89.19 252 GLY A C 1
ATOM 2046 O O . GLY A 1 252 ? -13.510 27.597 23.583 1.00 89.19 252 GLY A O 1
ATOM 2047 N N . THR A 1 253 ? -15.410 28.326 22.630 1.00 90.12 253 THR A N 1
ATOM 2048 C CA . THR A 1 253 ? -16.131 28.626 23.885 1.00 90.12 253 THR A CA 1
ATOM 2049 C C . THR A 1 253 ? -16.900 27.425 24.442 1.00 90.12 253 THR A C 1
ATOM 2051 O O . THR A 1 253 ? -17.446 27.490 25.546 1.00 90.12 253 THR A O 1
ATOM 2054 N N . GLN A 1 254 ? -16.949 26.324 23.690 1.00 93.81 254 GLN A N 1
ATOM 2055 C CA . GLN A 1 254 ? -17.617 25.094 24.087 1.00 93.81 254 GLN A CA 1
ATOM 2056 C C . GLN A 1 254 ? -16.606 24.041 24.529 1.00 93.81 254 GLN A C 1
ATOM 2058 O O . GLN A 1 254 ? -15.443 24.036 24.126 1.00 93.81 254 GLN A O 1
ATOM 2063 N N . VAL A 1 255 ? -17.067 23.121 25.366 1.00 95.44 255 VAL A N 1
ATOM 2064 C CA . VAL A 1 255 ? -16.318 21.929 25.751 1.00 95.44 255 VAL A CA 1
ATOM 2065 C C . VAL A 1 255 ? -17.087 20.709 25.294 1.00 95.44 255 VAL A C 1
ATOM 2067 O O . VAL A 1 255 ? -18.308 20.655 25.409 1.00 95.44 255 VAL A O 1
ATOM 2070 N N . ARG A 1 256 ? -16.353 19.719 24.797 1.00 96.56 256 ARG A N 1
ATOM 2071 C CA . ARG A 1 256 ? -16.850 18.385 24.502 1.00 96.56 256 ARG A CA 1
ATOM 2072 C C . ARG A 1 256 ? -16.277 17.406 25.517 1.00 96.56 256 ARG A C 1
ATOM 2074 O O . ARG A 1 256 ? -15.059 17.295 25.670 1.00 96.56 256 ARG A O 1
ATOM 2081 N N . LEU A 1 257 ? -17.150 16.685 26.205 1.00 96.88 257 LEU A N 1
ATOM 2082 C CA . LEU A 1 257 ? -16.791 15.621 27.133 1.00 96.88 257 LEU A CA 1
ATOM 2083 C C . LEU A 1 257 ? -17.128 14.272 26.510 1.00 96.88 257 LEU A C 1
ATOM 2085 O O . LEU A 1 257 ? -18.231 14.082 25.998 1.00 96.88 257 LEU A O 1
ATOM 2089 N N . ARG A 1 258 ? -16.211 13.308 26.611 1.00 96.38 258 ARG A N 1
ATOM 2090 C CA . ARG A 1 258 ? -16.515 11.900 26.331 1.00 96.38 258 ARG A CA 1
ATOM 2091 C C . ARG A 1 258 ? -16.781 11.176 27.634 1.00 96.38 258 ARG A C 1
ATOM 2093 O O . ARG A 1 258 ? -15.963 11.245 28.552 1.00 96.38 258 ARG A O 1
ATOM 2100 N N . LEU A 1 259 ? -17.882 10.434 27.682 1.00 96.19 259 LEU A N 1
ATOM 2101 C CA . LEU A 1 259 ? -18.296 9.691 28.860 1.00 96.19 259 LEU A CA 1
ATOM 2102 C C . LEU A 1 259 ? -18.448 8.209 28.554 1.00 96.19 259 LEU A C 1
ATOM 2104 O O . LEU A 1 259 ? -18.934 7.831 27.487 1.00 96.19 259 LEU A O 1
ATOM 2108 N N . HIS A 1 260 ? -18.066 7.377 29.516 1.00 94.94 260 HIS A N 1
ATOM 2109 C CA . HIS A 1 260 ? -18.324 5.942 29.508 1.00 94.94 260 HIS A CA 1
ATOM 2110 C C . HIS A 1 260 ? -19.335 5.598 30.603 1.00 94.94 260 HIS A C 1
ATOM 2112 O O . HIS A 1 260 ? -19.112 5.893 31.782 1.00 94.94 260 HIS A O 1
ATOM 2118 N N . LEU A 1 261 ? -20.427 4.954 30.195 1.00 93.75 261 LEU A N 1
ATOM 2119 C CA . LEU A 1 261 ? -21.402 4.336 31.084 1.00 93.75 261 LEU A CA 1
ATOM 2120 C C . LEU A 1 261 ? -21.011 2.872 31.293 1.00 93.75 261 LEU A C 1
ATOM 2122 O O . LEU A 1 261 ? -20.862 2.136 30.316 1.00 93.75 261 LEU A O 1
ATOM 2126 N N . PHE A 1 262 ? -20.850 2.440 32.542 1.00 91.25 262 PHE A N 1
ATOM 2127 C CA . PHE A 1 262 ? -20.460 1.062 32.855 1.00 91.25 262 PHE A CA 1
ATOM 2128 C C . PHE A 1 262 ? -21.650 0.241 33.341 1.00 91.25 262 PHE A C 1
ATOM 2130 O O . PHE A 1 262 ? -22.419 0.707 34.183 1.00 91.25 262 PHE A O 1
ATOM 2137 N N . GLU A 1 263 ? -21.766 -0.994 32.853 1.00 87.12 263 GLU A N 1
ATOM 2138 C CA . GLU A 1 263 ? -22.789 -1.940 33.310 1.00 87.12 263 GLU A CA 1
ATOM 2139 C C . GLU A 1 263 ? -22.388 -2.624 34.621 1.00 87.12 263 GLU A C 1
ATOM 2141 O O . GLU A 1 263 ? -21.224 -2.965 34.846 1.00 87.12 263 GLU A O 1
ATOM 2146 N N . ASN A 1 264 ? -23.368 -2.834 35.499 1.00 81.50 264 ASN A N 1
ATOM 2147 C CA . ASN A 1 264 ? -23.212 -3.585 36.732 1.00 81.50 264 ASN A CA 1
ATOM 2148 C C . ASN A 1 264 ? -23.122 -5.075 36.413 1.00 81.50 264 ASN A C 1
ATOM 2150 O O . ASN A 1 264 ? -24.132 -5.769 36.311 1.00 81.50 264 ASN A O 1
ATOM 2154 N N . THR A 1 265 ? -21.907 -5.584 36.282 1.00 66.19 265 THR A N 1
ATOM 2155 C CA . THR A 1 265 ? -21.667 -7.025 36.320 1.00 66.19 265 THR A CA 1
ATOM 2156 C C . THR A 1 265 ? -21.285 -7.389 37.752 1.00 66.19 265 THR A C 1
ATOM 2158 O O . THR A 1 265 ? -20.281 -6.868 38.248 1.00 66.19 265 THR A O 1
ATOM 2161 N N . PRO A 1 266 ? -22.067 -8.230 38.458 1.00 54.56 266 PRO A N 1
ATOM 2162 C CA . PRO A 1 266 ? -21.700 -8.648 39.802 1.00 54.56 266 PRO A CA 1
ATOM 2163 C C . PRO A 1 266 ? -20.330 -9.322 39.739 1.00 54.56 266 PRO A C 1
ATOM 2165 O O . PRO A 1 266 ? -20.141 -10.295 39.011 1.00 54.56 266 PRO A O 1
ATOM 2168 N N . ALA A 1 267 ? -19.367 -8.780 40.483 1.00 50.38 267 ALA A N 1
ATOM 2169 C CA . ALA A 1 267 ? -18.082 -9.427 40.676 1.00 50.38 267 ALA A CA 1
ATOM 2170 C C . ALA A 1 267 ? -18.328 -10.697 41.498 1.00 50.38 267 ALA A C 1
ATOM 2172 O O . ALA A 1 267 ? -18.486 -10.636 42.716 1.00 50.38 267 ALA A O 1
ATOM 2173 N N . THR A 1 268 ? -18.425 -11.849 40.840 1.00 50.28 268 THR A N 1
ATOM 2174 C CA . THR A 1 268 ? -18.355 -13.139 41.525 1.00 50.28 268 THR A CA 1
ATOM 2175 C C . THR A 1 268 ? -16.991 -13.231 42.212 1.00 50.28 268 THR A C 1
ATOM 2177 O O . THR A 1 268 ? -15.951 -12.955 41.613 1.00 50.28 268 THR A O 1
ATOM 2180 N N . SER A 1 269 ? -17.013 -13.544 43.509 1.00 42.66 269 SER A N 1
ATOM 2181 C CA . SER A 1 269 ? -15.979 -13.246 44.516 1.00 42.66 269 SER A CA 1
ATOM 2182 C C . SER A 1 269 ? -14.620 -13.937 44.345 1.00 42.66 269 SER A C 1
ATOM 2184 O O . SER A 1 269 ? -13.752 -13.770 45.194 1.00 42.66 269 SER A O 1
ATOM 2186 N N . GLU A 1 270 ? -14.397 -14.671 43.258 1.00 39.34 270 GLU A N 1
ATOM 2187 C CA . GLU A 1 270 ? -13.140 -15.386 42.995 1.00 39.34 270 GLU A CA 1
ATOM 2188 C C . GLU A 1 270 ? -12.509 -15.042 41.635 1.00 39.34 270 GLU A C 1
ATOM 2190 O O . GLU A 1 270 ? -11.507 -15.635 41.240 1.00 39.34 270 GLU A O 1
ATOM 2195 N N . GLN A 1 271 ? -13.046 -14.059 40.905 1.00 39.97 271 GLN A N 1
ATOM 2196 C CA . GLN A 1 271 ? -12.634 -13.794 39.528 1.00 39.97 271 GLN A CA 1
ATOM 2197 C C . GLN A 1 271 ? -11.939 -12.444 39.340 1.00 39.97 271 GLN A C 1
ATOM 2199 O O . GLN A 1 271 ? -12.416 -11.374 39.718 1.00 39.97 271 GLN A O 1
ATOM 2204 N N . TYR A 1 272 ? -10.791 -12.526 38.666 1.00 41.56 272 TYR A N 1
ATOM 2205 C CA . TYR A 1 272 ? -10.209 -11.469 37.850 1.00 41.56 272 TYR A CA 1
ATOM 2206 C C . TYR A 1 272 ? -11.334 -10.682 37.153 1.00 41.56 272 TYR A C 1
ATOM 2208 O O . TYR A 1 272 ? -12.156 -11.275 36.461 1.00 41.56 272 TYR A O 1
ATOM 2216 N N . SER A 1 273 ? -11.369 -9.358 37.335 1.00 48.38 273 SER A N 1
ATOM 2217 C CA . SER A 1 273 ? -12.333 -8.444 36.698 1.00 48.38 273 SER A CA 1
ATOM 2218 C C . SER A 1 273 ? -11.636 -7.675 35.561 1.00 48.38 273 SER A C 1
ATOM 2220 O O . SER A 1 273 ? -11.323 -6.493 35.723 1.00 48.38 273 SER A O 1
ATOM 2222 N N . PRO A 1 274 ? -11.255 -8.334 34.445 1.00 55.28 274 PRO A N 1
ATOM 2223 C CA . PRO A 1 274 ? -10.542 -7.662 33.365 1.00 55.28 274 PRO A CA 1
ATOM 2224 C C . PRO A 1 274 ? -11.476 -6.810 32.507 1.00 55.28 274 PRO A C 1
ATOM 2226 O O . PRO A 1 274 ? -11.075 -5.775 31.993 1.00 55.28 274 PRO A O 1
ATOM 2229 N N . LEU A 1 275 ? -12.740 -7.209 32.418 1.00 61.31 275 LEU A N 1
ATOM 2230 C CA . LEU A 1 275 ? -13.782 -6.512 31.693 1.00 61.31 275 LEU A CA 1
ATOM 2231 C C . LEU A 1 275 ? -14.352 -5.376 32.539 1.00 61.31 275 LEU A C 1
ATOM 2233 O O . LEU A 1 275 ? -14.971 -5.605 33.578 1.00 61.31 275 LEU A O 1
ATOM 2237 N N . ARG A 1 276 ? -14.181 -4.142 32.067 1.00 74.94 276 ARG A N 1
ATOM 2238 C CA . ARG A 1 276 ? -15.002 -3.001 32.488 1.00 74.94 276 ARG A CA 1
ATOM 2239 C C . ARG A 1 276 ? -16.030 -2.760 31.384 1.00 74.94 276 ARG A C 1
ATOM 2241 O O . ARG A 1 276 ? -15.741 -1.947 30.506 1.00 74.94 276 ARG A O 1
ATOM 2248 N N . PRO A 1 277 ? -17.164 -3.487 31.364 1.00 80.75 277 PRO A N 1
ATOM 2249 C CA . PRO A 1 277 ? -18.088 -3.432 30.240 1.00 80.75 277 PRO A CA 1
ATOM 2250 C C . PRO A 1 277 ? -18.607 -2.008 30.078 1.00 80.75 277 PRO A C 1
ATOM 2252 O O . PRO A 1 277 ? -19.255 -1.456 30.971 1.00 80.75 277 PRO A O 1
ATOM 2255 N N . VAL A 1 278 ? -18.271 -1.403 28.942 1.00 89.50 278 VAL A N 1
ATOM 2256 C CA . VAL A 1 278 ? -18.775 -0.088 28.560 1.00 89.50 278 VAL A CA 1
ATOM 2257 C C . VAL A 1 278 ? -20.120 -0.327 27.890 1.00 89.50 278 VAL A C 1
ATOM 2259 O O . VAL A 1 278 ? -20.176 -0.769 26.746 1.00 89.50 278 VAL A O 1
ATOM 2262 N N . ALA A 1 279 ? -21.204 -0.064 28.616 1.00 90.12 279 ALA A N 1
ATOM 2263 C CA . ALA A 1 279 ? -22.574 -0.222 28.133 1.00 90.12 279 ALA A CA 1
ATOM 2264 C C . ALA A 1 279 ? -22.910 0.783 27.029 1.00 90.12 279 ALA A C 1
ATOM 2266 O O . ALA A 1 279 ? -23.604 0.456 26.071 1.00 90.12 279 ALA A O 1
ATOM 2267 N N . ALA A 1 280 ? -22.398 2.006 27.168 1.00 93.69 280 ALA A N 1
ATOM 2268 C CA . ALA A 1 280 ? -22.579 3.071 26.199 1.00 93.69 280 ALA A CA 1
ATOM 2269 C C . ALA A 1 280 ? -21.425 4.072 26.275 1.00 93.69 280 ALA A C 1
ATOM 2271 O O . ALA A 1 280 ? -20.874 4.345 27.348 1.00 93.69 280 ALA A O 1
ATOM 2272 N N . ARG A 1 281 ? -21.095 4.652 25.122 1.00 95.50 281 ARG A N 1
ATOM 2273 C CA . ARG A 1 281 ? -20.231 5.828 25.020 1.00 95.50 281 ARG A CA 1
ATOM 2274 C C . ARG A 1 281 ? -21.111 7.025 24.702 1.00 95.50 281 ARG A C 1
ATOM 2276 O O . ARG A 1 281 ? -21.859 6.974 23.734 1.00 95.50 281 ARG A O 1
ATOM 2283 N N . LEU A 1 282 ? -20.995 8.094 25.474 1.00 97.00 282 LEU A N 1
ATOM 2284 C CA . LEU A 1 282 ? -21.773 9.319 25.287 1.00 97.00 282 LEU A CA 1
ATOM 2285 C C . LEU A 1 282 ? -20.830 10.481 24.977 1.00 97.00 282 LEU A C 1
ATOM 2287 O O . LEU A 1 282 ? -19.677 10.487 25.423 1.00 97.00 282 LEU A O 1
ATOM 2291 N N . GLU A 1 283 ? -21.324 11.469 24.243 1.00 97.38 283 GLU A N 1
ATOM 2292 C CA . GLU A 1 283 ? -20.660 12.763 24.094 1.00 97.38 283 GLU A CA 1
ATOM 2293 C C . GLU A 1 283 ? -21.580 13.868 24.605 1.00 97.38 283 GLU A C 1
ATOM 2295 O O . GLU A 1 283 ? -22.723 13.981 24.171 1.00 97.38 283 GLU A O 1
ATOM 2300 N N . LEU A 1 284 ? -21.074 14.662 25.548 1.00 97.12 284 LEU A N 1
ATOM 2301 C CA . LEU A 1 284 ? -21.732 15.875 26.023 1.00 97.12 284 LEU A CA 1
ATOM 2302 C C . LEU A 1 284 ? -21.022 17.082 25.436 1.00 97.12 284 LEU A C 1
ATOM 2304 O O . LEU A 1 284 ? -19.791 17.123 25.431 1.00 97.12 284 LEU A O 1
ATOM 2308 N N . PHE A 1 285 ? -21.778 18.081 25.009 1.00 97.12 285 PHE A N 1
ATOM 2309 C CA . PHE A 1 285 ? -21.230 19.370 24.618 1.00 97.12 285 PHE A CA 1
ATOM 2310 C C . PHE A 1 285 ? -22.051 20.525 25.182 1.00 97.12 285 PHE A C 1
ATOM 2312 O O . PHE A 1 285 ? -23.239 20.389 25.467 1.00 97.12 285 PHE A O 1
ATOM 2319 N N . GLY A 1 286 ? -21.392 21.656 25.409 1.00 96.38 286 GLY A N 1
ATOM 2320 C CA . GLY A 1 286 ? -21.997 22.801 26.080 1.00 96.38 286 GLY A CA 1
ATOM 2321 C C . GLY A 1 286 ? -20.966 23.845 26.512 1.00 96.38 286 GLY A C 1
ATOM 2322 O O . GLY A 1 286 ? -19.792 23.739 26.142 1.00 96.38 286 GLY A O 1
ATOM 2323 N N . PRO A 1 287 ? -21.386 24.860 27.286 1.00 95.06 287 PRO A N 1
ATOM 2324 C CA . PRO A 1 287 ? -20.510 25.935 27.744 1.00 95.06 287 PRO A CA 1
ATOM 2325 C C . PRO A 1 287 ? -19.330 25.417 28.573 1.00 95.06 287 PRO A C 1
ATOM 2327 O O . PRO A 1 287 ? -19.501 24.567 29.453 1.00 95.06 287 PRO A O 1
ATOM 2330 N N . ALA A 1 288 ? -18.133 25.959 28.323 1.00 94.00 288 ALA A N 1
ATOM 2331 C CA . ALA A 1 288 ? -16.916 25.551 29.025 1.00 94.00 288 ALA A CA 1
ATOM 2332 C C . ALA A 1 288 ? -17.020 25.712 30.551 1.00 94.00 288 ALA A C 1
ATOM 2334 O O . ALA A 1 288 ? -16.576 24.834 31.287 1.00 94.00 288 ALA A O 1
ATOM 2335 N N . GLU A 1 289 ? -17.654 26.791 31.017 1.00 91.88 289 GLU A N 1
ATOM 2336 C CA . GLU A 1 289 ? -17.845 27.096 32.442 1.00 91.88 289 GLU A CA 1
ATOM 2337 C C . GLU A 1 289 ? -18.611 25.991 33.181 1.00 91.88 289 GLU A C 1
ATOM 2339 O O . GLU A 1 289 ? -18.259 25.636 34.304 1.00 91.88 289 GLU A O 1
ATOM 2344 N N . VAL A 1 290 ? -19.607 25.393 32.522 1.00 92.69 290 VAL A N 1
ATOM 2345 C CA . VAL A 1 290 ? -20.427 24.316 33.090 1.00 92.69 290 VAL A CA 1
ATOM 2346 C C . VAL A 1 290 ? -19.673 22.990 33.038 1.00 92.69 290 VAL A C 1
ATOM 2348 O O . VAL A 1 290 ? -19.521 22.300 34.044 1.00 92.69 290 VAL A O 1
ATOM 2351 N N . LEU A 1 291 ? -19.168 22.620 31.859 1.00 94.75 291 LEU A N 1
ATOM 2352 C CA . LEU A 1 291 ? -18.626 21.280 31.634 1.00 94.75 291 LEU A CA 1
ATOM 2353 C C . LEU A 1 291 ? -17.240 21.058 32.244 1.00 94.75 291 LEU A C 1
ATOM 2355 O O . LEU A 1 291 ? -16.916 19.930 32.620 1.00 94.75 291 LEU A O 1
ATOM 2359 N N . MET A 1 292 ? -16.423 22.106 32.378 1.00 92.81 292 MET A N 1
ATOM 2360 C CA . MET A 1 292 ? -15.115 22.000 33.041 1.00 92.81 292 MET A CA 1
ATOM 2361 C C . MET A 1 292 ? -15.232 21.885 34.561 1.00 92.81 292 MET A C 1
ATOM 2363 O O . MET A 1 292 ? -14.327 21.336 35.187 1.00 92.81 292 MET A O 1
ATOM 2367 N N . ALA A 1 293 ? -16.335 22.359 35.147 1.00 93.75 293 ALA A N 1
ATOM 2368 C CA . ALA A 1 293 ? -16.605 22.234 36.576 1.00 93.75 293 ALA A CA 1
ATOM 2369 C C . ALA A 1 293 ? -17.074 20.822 36.977 1.00 93.75 293 ALA A C 1
ATOM 2371 O O . ALA A 1 293 ? -17.056 20.483 38.162 1.00 93.75 293 ALA A O 1
ATOM 2372 N N . LEU A 1 294 ? -17.472 19.982 36.011 1.00 94.31 294 LEU A N 1
ATOM 2373 C CA . LEU A 1 294 ? -17.952 18.633 36.294 1.00 94.31 294 LEU A CA 1
ATOM 2374 C C . LEU A 1 294 ? -16.829 17.710 36.806 1.00 94.31 294 LEU A C 1
ATOM 2376 O O . LEU A 1 294 ? -15.769 17.600 36.168 1.00 94.31 294 LEU A O 1
ATOM 2380 N N . PRO A 1 295 ? -17.069 16.962 37.902 1.00 94.75 295 PRO A N 1
ATOM 2381 C CA . PRO A 1 295 ? -16.120 15.968 38.383 1.00 94.75 295 PRO A CA 1
ATOM 2382 C C . PRO A 1 295 ? -15.994 14.806 37.393 1.00 94.75 295 PRO A C 1
ATOM 2384 O O . PRO A 1 295 ? -16.933 14.472 36.677 1.00 94.75 295 PRO A O 1
ATOM 2387 N N . ASP A 1 296 ? -14.849 14.116 37.404 1.00 93.75 296 ASP A N 1
ATOM 2388 C CA . ASP A 1 296 ? -14.603 12.946 36.540 1.00 93.75 296 ASP A CA 1
ATOM 2389 C C . ASP A 1 296 ? -15.634 11.823 36.708 1.00 93.75 296 ASP A C 1
ATOM 2391 O O . ASP A 1 296 ? -15.824 11.016 35.799 1.00 93.75 296 ASP A O 1
ATOM 2395 N N . ARG A 1 297 ? -16.282 11.746 37.875 1.00 94.75 297 ARG A N 1
ATOM 2396 C CA . ARG A 1 297 ? -17.326 10.767 38.181 1.00 94.75 297 ARG A CA 1
ATOM 2397 C C . ARG A 1 297 ? -18.645 11.479 38.405 1.00 94.75 297 ARG A C 1
ATOM 2399 O O . ARG A 1 297 ? -18.763 12.272 39.335 1.00 94.75 297 ARG A O 1
ATOM 2406 N N . LEU A 1 298 ? -19.639 11.121 37.604 1.00 92.81 298 LEU A N 1
ATOM 2407 C CA . LEU A 1 298 ? -20.984 11.685 37.665 1.00 92.81 298 LEU A CA 1
ATOM 2408 C C . LEU A 1 298 ? -21.959 10.775 38.421 1.00 92.81 298 LEU A C 1
ATOM 2410 O O . LEU A 1 298 ? -23.166 10.938 38.321 1.00 92.81 298 LEU A O 1
ATOM 2414 N N . ASP A 1 299 ? -21.452 9.823 39.211 1.00 88.38 299 ASP A N 1
ATOM 2415 C CA . ASP A 1 299 ? -22.265 8.768 39.833 1.00 88.38 299 ASP A CA 1
ATOM 2416 C C . ASP A 1 299 ? -23.363 9.288 40.778 1.00 88.38 299 ASP A C 1
ATOM 2418 O O . ASP A 1 299 ? -24.296 8.552 41.101 1.00 88.38 299 ASP A O 1
ATOM 2422 N N . ARG A 1 300 ? -23.231 10.535 41.246 1.00 89.44 300 ARG A N 1
ATOM 2423 C CA . ARG A 1 300 ? -24.129 11.202 42.204 1.00 89.44 300 ARG A CA 1
ATOM 2424 C C . ARG A 1 300 ? -24.778 12.479 41.665 1.00 89.44 300 ARG A C 1
ATOM 2426 O O . ARG A 1 300 ? -25.549 13.087 42.397 1.00 89.44 300 ARG A O 1
ATOM 2433 N N . LEU A 1 301 ? -24.439 12.883 40.445 1.00 91.00 301 LEU A N 1
ATOM 2434 C CA . LEU A 1 301 ? -24.942 14.102 39.815 1.00 91.00 301 LEU A CA 1
ATOM 2435 C C . LEU A 1 301 ? -25.966 13.727 38.750 1.00 91.00 301 LEU A C 1
ATOM 2437 O O . LEU A 1 301 ? -25.900 12.631 38.187 1.00 91.00 301 LEU A O 1
ATOM 2441 N N . VAL A 1 302 ? -26.899 14.633 38.468 1.00 92.75 302 VAL A N 1
ATOM 2442 C CA . VAL A 1 302 ? -27.820 14.468 37.338 1.00 92.75 302 VAL A CA 1
ATOM 2443 C C . VAL A 1 302 ? -27.520 15.550 36.319 1.00 92.75 302 VAL A C 1
ATOM 2445 O O . VAL A 1 302 ? -27.664 16.739 36.591 1.00 92.75 302 VAL A O 1
ATOM 2448 N N . VAL A 1 303 ? -27.102 15.125 35.130 1.00 94.50 303 VAL A N 1
ATOM 2449 C CA . VAL A 1 303 ? -26.897 16.026 33.993 1.00 94.50 303 VAL A CA 1
ATOM 2450 C C . VAL A 1 303 ? -28.062 15.852 33.033 1.00 94.50 303 VAL A C 1
ATOM 2452 O O . VAL A 1 303 ? -28.378 14.729 32.645 1.00 94.50 303 VAL A O 1
ATOM 2455 N N . TYR A 1 304 ? -28.694 16.948 32.634 1.00 96.44 304 TYR A N 1
ATOM 2456 C CA . TYR A 1 304 ? -29.776 16.936 31.656 1.00 96.44 304 TYR A CA 1
ATOM 2457 C C . TYR A 1 304 ? -29.215 17.324 30.297 1.00 96.44 304 TYR A C 1
ATOM 2459 O O . TYR A 1 304 ? -28.599 18.382 30.151 1.00 96.44 304 TYR A O 1
ATOM 2467 N N . GLY A 1 305 ? -29.410 16.457 29.306 1.00 96.50 305 GLY A N 1
ATOM 2468 C CA . GLY A 1 305 ? -28.912 16.661 27.951 1.00 96.50 305 GLY A CA 1
ATOM 2469 C C . GLY A 1 305 ? -30.023 16.543 26.919 1.00 96.50 305 GLY A C 1
ATOM 2470 O O . GLY A 1 305 ? -30.799 15.592 26.960 1.00 96.50 305 GLY A O 1
ATOM 2471 N N . ARG A 1 306 ? -30.084 17.479 25.973 1.00 97.94 306 ARG A N 1
ATOM 2472 C CA . ARG A 1 306 ? -30.935 17.381 24.785 1.00 97.94 306 ARG A CA 1
ATOM 2473 C C . ARG A 1 306 ? -30.252 16.489 23.754 1.00 97.94 306 ARG A C 1
ATOM 2475 O O . ARG A 1 306 ? -29.098 16.744 23.421 1.00 97.94 306 ARG A O 1
ATOM 2482 N N . VAL A 1 307 ? -30.937 15.469 23.241 1.00 98.06 307 VAL A N 1
ATOM 2483 C CA . VAL A 1 307 ? -30.407 14.578 22.193 1.00 98.06 307 VAL A CA 1
ATOM 2484 C C . VAL A 1 307 ? -30.266 15.337 20.887 1.00 98.06 307 VAL A C 1
ATOM 2486 O O . VAL A 1 307 ? -31.228 15.907 20.380 1.00 98.06 307 VAL A O 1
ATOM 2489 N N . GLN A 1 308 ? -29.060 15.314 20.340 1.00 97.69 308 GLN A N 1
ATOM 2490 C CA . GLN A 1 308 ? -28.705 16.023 19.113 1.00 97.69 308 GLN A CA 1
ATOM 2491 C C . GLN A 1 308 ? -28.494 15.032 17.974 1.00 97.69 308 GLN A C 1
ATOM 2493 O O . GLN A 1 308 ? -28.971 15.239 16.865 1.00 97.69 308 GLN A O 1
ATOM 2498 N N . GLU A 1 309 ? -27.836 13.913 18.269 1.00 97.19 309 GLU A N 1
ATOM 2499 C CA . GLU A 1 309 ? -27.611 12.830 17.317 1.00 97.19 309 GLU A CA 1
ATOM 2500 C C . GLU A 1 309 ? -27.506 11.502 18.079 1.00 97.19 309 GLU A C 1
ATOM 2502 O O . GLU A 1 309 ? -26.917 11.439 19.164 1.00 97.19 309 GLU A O 1
ATOM 2507 N N . THR A 1 310 ? -28.063 10.430 17.520 1.00 97.31 310 THR A N 1
ATOM 2508 C CA . THR A 1 310 ? -27.871 9.059 18.020 1.00 97.31 310 THR A CA 1
ATOM 2509 C C . THR A 1 310 ? -26.823 8.316 17.188 1.00 97.31 310 THR A C 1
ATOM 2511 O O . THR A 1 310 ? -26.473 8.736 16.082 1.00 97.31 310 THR A O 1
ATOM 2514 N N . ARG A 1 311 ? -26.324 7.172 17.675 1.00 95.81 311 ARG A N 1
ATOM 2515 C CA . ARG A 1 311 ? -25.400 6.338 16.887 1.00 95.81 311 ARG A CA 1
ATOM 2516 C C . ARG A 1 311 ? -26.021 5.873 15.574 1.00 95.81 311 ARG A C 1
ATOM 2518 O O . ARG A 1 311 ? -25.337 5.883 14.549 1.00 95.81 311 ARG A O 1
ATOM 2525 N N . TYR A 1 312 ? -27.282 5.447 15.605 1.00 95.56 312 TYR A N 1
ATOM 2526 C CA . TYR A 1 312 ? -27.963 4.959 14.411 1.00 95.56 312 TYR A CA 1
ATOM 2527 C C . TYR A 1 312 ? -28.145 6.076 13.370 1.00 95.56 312 TYR A C 1
ATOM 2529 O O . TYR A 1 312 ? -27.880 5.858 12.183 1.00 95.56 312 TYR A O 1
ATOM 2537 N N . ASP A 1 313 ? -28.496 7.291 13.808 1.00 94.19 313 ASP A N 1
ATOM 2538 C CA . ASP A 1 313 ? -28.586 8.462 12.922 1.00 94.19 313 ASP A CA 1
ATOM 2539 C C . ASP A 1 313 ? -27.224 8.776 12.294 1.00 94.19 313 ASP A C 1
ATOM 2541 O O . ASP A 1 313 ? -27.124 8.946 11.078 1.00 94.19 313 ASP A O 1
ATOM 2545 N N . HIS A 1 314 ? -26.164 8.750 13.107 1.00 94.00 314 HIS A N 1
ATOM 2546 C CA . HIS A 1 314 ? -24.799 8.989 12.652 1.00 94.00 314 HIS A CA 1
ATOM 2547 C C . HIS A 1 314 ? -24.371 7.985 11.576 1.00 94.00 314 HIS A C 1
ATOM 2549 O O . HIS A 1 314 ? -23.868 8.361 10.515 1.00 94.00 314 HIS A O 1
ATOM 2555 N N . PHE A 1 315 ? -24.611 6.690 11.803 1.00 93.94 315 PHE A N 1
ATOM 2556 C CA . PHE A 1 315 ? -24.332 5.662 10.803 1.00 93.94 315 PHE A CA 1
ATOM 2557 C C . PHE A 1 315 ? -25.168 5.823 9.539 1.00 93.94 315 PHE A C 1
ATOM 2559 O O . PHE A 1 315 ? -24.649 5.625 8.442 1.00 93.94 315 PHE A O 1
ATOM 2566 N N . THR A 1 316 ? -26.436 6.202 9.674 1.00 91.12 316 THR A N 1
ATOM 2567 C CA . THR A 1 316 ? -27.311 6.455 8.527 1.00 91.12 316 THR A CA 1
ATOM 2568 C C . THR A 1 316 ? -26.790 7.626 7.691 1.00 91.12 316 THR A C 1
ATOM 2570 O O . THR A 1 316 ? -26.722 7.512 6.467 1.00 91.12 316 THR A O 1
ATOM 2573 N N . GLY A 1 317 ? -26.332 8.706 8.331 1.00 90.81 317 GLY A N 1
ATOM 2574 C CA . GLY A 1 317 ? -25.691 9.835 7.654 1.00 90.81 317 GLY A CA 1
ATOM 2575 C C . GLY A 1 317 ? -24.402 9.438 6.926 1.00 90.81 317 GLY A C 1
ATOM 2576 O O . GLY A 1 317 ? -24.199 9.817 5.773 1.00 90.81 317 GLY A O 1
ATOM 2577 N N . LEU A 1 318 ? -23.556 8.611 7.549 1.00 89.88 318 LEU A N 1
ATOM 2578 C CA . LEU A 1 318 ? -22.351 8.067 6.908 1.00 89.88 318 LEU A CA 1
ATOM 2579 C C . LEU A 1 318 ? -22.692 7.152 5.722 1.00 89.88 318 LEU A C 1
ATOM 2581 O O . LEU A 1 318 ? -22.070 7.249 4.667 1.00 89.88 318 LEU A O 1
ATOM 2585 N N . TYR A 1 319 ? -23.715 6.305 5.849 1.00 87.69 319 TYR A N 1
ATOM 2586 C CA . TYR A 1 319 ? -24.181 5.438 4.765 1.00 87.69 319 TYR A CA 1
ATOM 2587 C C . TYR A 1 319 ? -24.716 6.228 3.567 1.00 87.69 319 TYR A C 1
ATOM 2589 O O . TYR A 1 319 ? -24.437 5.874 2.422 1.00 87.69 319 TYR A O 1
ATOM 2597 N N . GLN A 1 320 ? -25.421 7.337 3.800 1.00 87.19 320 GLN A N 1
ATOM 2598 C CA . GLN A 1 320 ? -25.871 8.222 2.722 1.00 87.19 320 GLN A CA 1
ATOM 2599 C C . GLN A 1 320 ? -24.695 8.787 1.909 1.00 87.19 320 GLN A C 1
ATOM 2601 O O . GLN A 1 320 ? -24.814 8.925 0.692 1.00 87.19 320 GLN A O 1
ATOM 2606 N N . GLN A 1 321 ? -23.534 9.022 2.528 1.00 85.56 321 GLN A N 1
ATOM 2607 C CA . GLN A 1 321 ? -22.316 9.440 1.816 1.00 85.56 321 GLN A CA 1
ATOM 2608 C C . GLN A 1 321 ? -21.718 8.324 0.940 1.00 85.56 321 GLN A C 1
ATOM 2610 O O . GLN A 1 321 ? -20.989 8.615 -0.006 1.00 85.56 321 GLN A O 1
ATOM 2615 N N . LEU A 1 322 ? -22.044 7.055 1.213 1.00 83.38 322 LEU A N 1
ATOM 2616 C CA . LEU A 1 322 ? -21.642 5.893 0.407 1.00 83.38 322 LEU A CA 1
ATOM 2617 C C . LEU A 1 322 ? -22.625 5.583 -0.736 1.00 83.38 322 LEU A C 1
ATOM 2619 O O . LEU A 1 322 ? -22.359 4.701 -1.555 1.00 83.38 322 LEU A O 1
ATOM 2623 N N . SER A 1 323 ? -23.766 6.277 -0.795 1.00 68.62 323 SER A N 1
ATOM 2624 C CA . SER A 1 323 ? -24.898 5.921 -1.660 1.00 68.62 323 SER A CA 1
ATOM 2625 C C . SER A 1 323 ? -24.577 5.901 -3.156 1.00 68.62 323 SER A C 1
ATOM 2627 O O . SER A 1 323 ? -25.168 5.096 -3.869 1.00 68.62 323 SER A O 1
ATOM 2629 N N . SER A 1 324 ? -23.608 6.687 -3.635 1.00 68.94 324 SER A N 1
ATOM 2630 C CA . SER A 1 324 ? -23.159 6.639 -5.036 1.00 68.94 324 SER A CA 1
ATOM 2631 C C . SER A 1 324 ? -22.618 5.263 -5.434 1.00 68.94 324 SER A C 1
ATOM 2633 O O . SER A 1 324 ? -22.823 4.820 -6.559 1.00 68.94 324 SER A O 1
ATOM 2635 N N . VAL A 1 325 ? -21.987 4.547 -4.502 1.00 65.94 325 VAL A N 1
ATOM 2636 C CA . VAL A 1 325 ? -21.475 3.191 -4.733 1.00 65.94 325 VAL A CA 1
ATOM 2637 C C . VAL A 1 325 ? -22.598 2.166 -4.636 1.00 65.94 325 VAL A C 1
ATOM 2639 O O . VAL A 1 325 ? -22.687 1.285 -5.490 1.00 65.94 325 VAL A O 1
ATOM 2642 N N . ALA A 1 326 ? -23.508 2.321 -3.670 1.00 57.38 326 ALA A N 1
ATOM 2643 C CA . ALA A 1 326 ? -24.703 1.483 -3.563 1.00 57.38 326 ALA A CA 1
ATOM 2644 C C . ALA A 1 326 ? -25.601 1.582 -4.816 1.00 57.38 326 ALA A C 1
ATOM 2646 O O . ALA A 1 326 ? -26.123 0.566 -5.265 1.00 57.38 326 ALA A O 1
ATOM 2647 N N . GLN A 1 327 ? -25.713 2.769 -5.426 1.00 58.03 327 GLN A N 1
ATOM 2648 C CA . GLN A 1 327 ? -26.472 3.029 -6.660 1.00 58.03 327 GLN A CA 1
ATOM 2649 C C . GLN A 1 327 ? -25.898 2.348 -7.914 1.00 58.03 327 GLN A C 1
ATOM 2651 O O . GLN A 1 327 ? -26.599 2.252 -8.917 1.00 58.03 327 GLN A O 1
ATOM 2656 N N . THR A 1 328 ? -24.658 1.847 -7.871 1.00 59.56 328 THR A N 1
ATOM 2657 C CA . THR A 1 328 ? -24.051 1.097 -8.992 1.00 59.56 328 THR A CA 1
ATOM 2658 C C . THR A 1 328 ? -24.767 -0.235 -9.240 1.00 59.56 328 THR A C 1
ATOM 2660 O O . THR A 1 328 ? -24.696 -0.787 -10.336 1.00 59.56 328 THR A O 1
ATOM 2663 N N . TYR A 1 329 ? -25.484 -0.754 -8.239 1.00 59.88 329 TYR A N 1
ATOM 2664 C CA . TYR A 1 329 ? -26.247 -1.992 -8.353 1.00 59.88 329 TYR A CA 1
ATOM 2665 C C . TYR A 1 329 ? -27.713 -1.686 -8.709 1.00 59.88 329 TYR A C 1
ATOM 2667 O O . TYR A 1 329 ? -28.288 -0.781 -8.103 1.00 59.88 329 TYR A O 1
ATOM 2675 N N . PRO A 1 330 ? -28.354 -2.452 -9.620 1.00 50.38 330 PRO A N 1
ATOM 2676 C CA . PRO A 1 330 ? -29.695 -2.160 -10.156 1.00 50.38 330 PRO A CA 1
ATOM 2677 C C . PRO A 1 330 ? -30.790 -1.933 -9.102 1.00 50.38 330 PRO A C 1
ATOM 2679 O O . PRO A 1 330 ? -31.726 -1.177 -9.343 1.00 50.38 330 PRO A O 1
ATOM 2682 N N . ASP A 1 331 ? -30.637 -2.539 -7.920 1.00 59.03 331 ASP A N 1
ATOM 2683 C CA . ASP A 1 331 ? -31.591 -2.442 -6.807 1.00 59.03 331 ASP A CA 1
ATOM 2684 C C . ASP A 1 331 ? -31.045 -1.644 -5.608 1.00 59.03 331 ASP A C 1
ATOM 2686 O O . ASP A 1 331 ? -31.620 -1.678 -4.517 1.00 59.03 331 ASP A O 1
ATOM 2690 N N . GLY A 1 332 ? -29.885 -0.996 -5.750 1.00 61.22 332 GLY A N 1
ATOM 2691 C CA . GLY A 1 332 ? -29.210 -0.297 -4.654 1.00 61.22 332 GLY A CA 1
ATOM 2692 C C . GLY A 1 332 ? -28.622 -1.217 -3.573 1.00 61.22 332 GLY A C 1
ATOM 2693 O O . GLY A 1 332 ? -28.308 -0.752 -2.476 1.00 61.22 332 GLY A O 1
ATOM 2694 N N . ARG A 1 333 ? -28.538 -2.532 -3.827 1.00 69.69 333 ARG A N 1
ATOM 2695 C CA . ARG A 1 333 ? -28.163 -3.556 -2.838 1.00 69.69 333 ARG A CA 1
ATOM 2696 C C . ARG A 1 333 ? -26.965 -4.373 -3.295 1.00 69.69 333 ARG A C 1
ATOM 2698 O O . ARG A 1 333 ? -26.945 -4.881 -4.414 1.00 69.69 333 ARG A O 1
ATOM 2705 N N . LEU A 1 334 ? -26.020 -4.564 -2.379 1.00 79.06 334 LEU A N 1
ATOM 2706 C CA . LEU A 1 334 ? -24.869 -5.438 -2.580 1.00 79.06 334 LEU A CA 1
ATOM 2707 C C . LEU A 1 334 ? -25.325 -6.901 -2.633 1.00 79.06 334 LEU A C 1
ATOM 2709 O O . LEU A 1 334 ? -26.146 -7.342 -1.821 1.00 79.06 334 LEU A O 1
ATOM 2713 N N . ARG A 1 335 ? -24.779 -7.657 -3.582 1.00 78.44 335 ARG A N 1
ATOM 2714 C CA . ARG A 1 335 ? -25.075 -9.078 -3.777 1.00 78.44 335 ARG A CA 1
ATOM 2715 C C . ARG A 1 335 ? -23.786 -9.878 -3.738 1.00 78.44 335 ARG A C 1
ATOM 2717 O O . ARG A 1 335 ? -22.788 -9.466 -4.315 1.00 78.44 335 ARG A O 1
ATOM 2724 N N . TYR A 1 336 ? -23.846 -11.035 -3.097 1.00 76.50 336 TYR A N 1
ATOM 2725 C CA . TYR A 1 336 ? -22.844 -12.079 -3.232 1.00 76.50 336 TYR A CA 1
ATOM 2726 C C . TYR A 1 336 ? -23.552 -13.336 -3.765 1.00 76.50 336 TYR A C 1
ATOM 2728 O O . TYR A 1 336 ? -24.489 -13.843 -3.142 1.00 76.50 336 TYR A O 1
ATOM 2736 N N . ALA A 1 337 ? -23.134 -13.810 -4.945 1.00 72.38 337 ALA A N 1
ATOM 2737 C CA . ALA A 1 337 ? -23.847 -14.823 -5.721 1.00 72.38 337 ALA A CA 1
ATOM 2738 C C . ALA A 1 337 ? -25.324 -14.414 -5.909 1.00 72.38 337 ALA A C 1
ATOM 2740 O O . ALA A 1 337 ? -25.614 -13.321 -6.395 1.00 72.38 337 ALA A O 1
ATOM 2741 N N . SER A 1 338 ? -26.269 -15.263 -5.507 1.00 75.56 338 SER A N 1
ATOM 2742 C CA . SER A 1 338 ? -27.707 -14.973 -5.538 1.00 75.56 338 SER A CA 1
ATOM 2743 C C . SER A 1 338 ? -28.245 -14.347 -4.243 1.00 75.56 338 SER A C 1
ATOM 2745 O O . SER A 1 338 ? -29.429 -14.007 -4.185 1.00 75.56 338 SER A O 1
ATOM 2747 N N . ARG A 1 339 ? -27.412 -14.169 -3.206 1.00 83.12 339 ARG A N 1
ATOM 2748 C CA . ARG A 1 339 ? -27.827 -13.660 -1.889 1.00 83.12 339 ARG A CA 1
ATOM 2749 C C . ARG A 1 339 ? -27.615 -12.150 -1.781 1.00 83.12 339 ARG A C 1
ATOM 2751 O O . ARG A 1 339 ? -26.609 -11.602 -2.229 1.00 83.12 339 ARG A O 1
ATOM 2758 N N . LEU A 1 340 ? -28.572 -11.474 -1.150 1.00 88.25 340 LEU A N 1
ATOM 2759 C CA . LEU A 1 340 ? -28.456 -10.061 -0.792 1.00 88.25 340 LEU A CA 1
ATOM 2760 C C . LEU A 1 340 ? -27.654 -9.932 0.501 1.00 88.25 340 LEU A C 1
ATOM 2762 O O . LEU A 1 340 ? -27.967 -10.608 1.481 1.00 88.25 340 LEU A O 1
ATOM 2766 N N . LEU A 1 341 ? -26.660 -9.044 0.514 1.00 90.19 341 LEU A N 1
ATOM 2767 C CA . LEU A 1 341 ? -25.975 -8.703 1.755 1.00 90.19 341 LEU A CA 1
ATOM 2768 C C . LEU A 1 341 ? -26.896 -7.839 2.624 1.00 90.19 341 LEU A C 1
ATOM 2770 O O . LEU A 1 341 ? -27.523 -6.887 2.154 1.00 90.19 341 LEU A O 1
ATOM 2774 N N . ALA A 1 342 ? -26.986 -8.186 3.902 1.00 91.19 342 ALA A N 1
ATOM 2775 C CA . ALA A 1 342 ? -27.727 -7.436 4.897 1.00 91.19 342 ALA A CA 1
ATOM 2776 C C . ALA A 1 342 ? -27.102 -6.056 5.128 1.00 91.19 342 ALA A C 1
ATOM 2778 O O . ALA A 1 342 ? -25.880 -5.914 5.134 1.00 91.19 342 ALA A O 1
ATOM 2779 N N . ASN A 1 343 ? -27.939 -5.054 5.410 1.00 90.94 343 ASN A N 1
ATOM 2780 C CA . ASN A 1 343 ? -27.453 -3.760 5.874 1.00 90.94 343 ASN A CA 1
ATOM 2781 C C . ASN A 1 343 ? -26.901 -3.912 7.308 1.00 90.94 343 ASN A C 1
ATOM 2783 O O . ASN A 1 343 ? -27.680 -4.173 8.234 1.00 90.94 343 ASN A O 1
ATOM 2787 N N . PRO A 1 344 ? -25.588 -3.729 7.535 1.00 94.62 344 PRO A N 1
ATOM 2788 C CA . PRO A 1 344 ? -24.980 -3.961 8.837 1.00 94.62 344 PRO A CA 1
ATOM 2789 C C . PRO A 1 344 ? -25.483 -2.967 9.885 1.00 94.62 344 PRO A C 1
ATOM 2791 O O . PRO A 1 344 ? -25.582 -3.328 11.053 1.00 94.62 344 PRO A O 1
ATOM 2794 N N . ILE A 1 345 ? -25.891 -1.758 9.481 1.00 94.12 345 ILE A N 1
ATOM 2795 C CA . ILE A 1 345 ? -26.422 -0.720 10.381 1.00 94.12 345 ILE A CA 1
ATOM 2796 C C . ILE A 1 345 ? -27.774 -1.144 10.971 1.00 94.12 345 ILE A C 1
ATOM 2798 O O . ILE A 1 345 ? -28.061 -0.875 12.130 1.00 94.12 345 ILE A O 1
ATOM 2802 N N . GLN A 1 346 ? -28.591 -1.875 10.213 1.00 92.19 346 GLN A N 1
ATOM 2803 C CA . GLN A 1 346 ? -29.886 -2.358 10.704 1.00 92.19 346 GLN A CA 1
ATOM 2804 C C . GLN A 1 346 ? -29.745 -3.567 11.634 1.00 92.19 346 GLN A C 1
ATOM 2806 O O . GLN A 1 346 ? -30.609 -3.806 12.474 1.00 92.19 346 GLN A O 1
ATOM 2811 N N . ARG A 1 347 ? -28.668 -4.349 11.485 1.00 93.69 347 ARG A N 1
ATOM 2812 C CA . ARG A 1 347 ? -28.489 -5.606 12.224 1.00 93.69 347 ARG A CA 1
ATOM 2813 C C . ARG A 1 347 ? -27.554 -5.495 13.424 1.00 93.69 347 ARG A C 1
ATOM 2815 O O . ARG A 1 347 ? -27.689 -6.312 14.336 1.00 93.69 347 ARG A O 1
ATOM 2822 N N . TYR A 1 348 ? -26.624 -4.536 13.459 1.00 94.94 348 TYR A N 1
ATOM 2823 C CA . TYR A 1 348 ? -25.540 -4.559 14.451 1.00 94.94 348 TYR A CA 1
ATOM 2824 C C . TYR A 1 348 ? -26.035 -4.576 15.885 1.00 94.94 348 TYR A C 1
ATOM 2826 O O . TYR A 1 348 ? -25.508 -5.357 16.668 1.00 94.94 348 TYR A O 1
ATOM 2834 N N . HIS A 1 349 ? -27.051 -3.778 16.227 1.00 93.81 349 HIS A N 1
ATOM 2835 C CA . HIS A 1 349 ? -27.551 -3.752 17.593 1.00 93.81 349 HIS A CA 1
ATOM 2836 C C . HIS A 1 349 ? -28.054 -5.139 17.993 1.00 93.81 349 HIS A C 1
ATOM 2838 O O . HIS A 1 349 ? -27.569 -5.696 18.967 1.00 93.81 349 HIS A O 1
ATOM 2844 N N . THR A 1 350 ? -28.922 -5.750 17.180 1.00 94.38 350 THR A N 1
ATOM 2845 C CA . THR A 1 350 ? -29.480 -7.087 17.455 1.00 94.38 350 THR A CA 1
ATOM 2846 C C . THR A 1 350 ? -28.416 -8.184 17.561 1.00 94.38 350 THR A C 1
ATOM 2848 O O . THR A 1 350 ? -28.547 -9.097 18.375 1.00 94.38 350 THR A O 1
ATOM 2851 N N . LEU A 1 351 ? -27.348 -8.098 16.763 1.00 95.94 351 LEU A N 1
ATOM 2852 C CA . LEU A 1 351 ? -26.291 -9.108 16.724 1.00 95.94 351 LEU A CA 1
ATOM 2853 C C . LEU A 1 351 ? -25.253 -8.913 17.839 1.00 95.94 351 LEU A C 1
ATOM 2855 O O . LEU A 1 351 ? -24.788 -9.897 18.414 1.00 95.94 351 LEU A O 1
ATOM 2859 N N . LEU A 1 352 ? -24.899 -7.662 18.155 1.00 95.44 352 LEU A N 1
ATOM 2860 C CA . LEU A 1 352 ? -23.856 -7.322 19.125 1.00 95.44 352 LEU A CA 1
ATOM 2861 C C . LEU A 1 352 ? -24.386 -7.150 20.557 1.00 95.44 352 LEU A C 1
ATOM 2863 O O . LEU A 1 352 ? -23.602 -7.291 21.492 1.00 95.44 352 LEU A O 1
ATOM 2867 N N . SER A 1 353 ? -25.671 -6.848 20.768 1.00 92.50 353 SER A N 1
ATOM 2868 C CA . SER A 1 353 ? -26.261 -6.743 22.117 1.00 92.50 353 SER A CA 1
ATOM 2869 C C . SER A 1 353 ? -26.673 -8.100 22.694 1.00 92.50 353 SER A C 1
ATOM 2871 O O . SER A 1 353 ? -26.850 -8.236 23.905 1.00 92.50 353 SER A O 1
ATOM 2873 N N . ARG A 1 354 ? -26.791 -9.131 21.848 1.00 92.62 354 ARG A N 1
ATOM 2874 C CA . ARG A 1 354 ? -27.149 -10.487 22.274 1.00 92.62 354 ARG A CA 1
ATOM 2875 C C . ARG A 1 354 ? -26.044 -11.081 23.165 1.00 92.62 354 ARG A C 1
ATOM 2877 O O . ARG A 1 354 ? -24.905 -11.191 22.706 1.00 92.62 354 ARG A O 1
ATOM 2884 N N . PRO A 1 355 ? -26.357 -11.526 24.400 1.00 91.19 355 PRO A N 1
ATOM 2885 C CA . PRO A 1 355 ? -25.396 -12.227 25.244 1.00 91.19 355 PRO A CA 1
ATOM 2886 C C . PRO A 1 355 ? -24.917 -13.525 24.586 1.00 91.19 355 PRO A C 1
ATOM 2888 O O . PRO A 1 355 ? -25.726 -14.323 24.107 1.00 91.19 355 PRO A O 1
ATOM 2891 N N . ARG A 1 356 ? -23.602 -13.740 24.577 1.00 92.06 356 ARG A N 1
ATOM 2892 C CA . ARG A 1 356 ? -22.923 -14.895 23.987 1.00 92.06 356 ARG A CA 1
ATOM 2893 C C . ARG A 1 356 ? -21.743 -15.330 24.860 1.00 92.06 356 ARG A C 1
ATOM 2895 O O . ARG A 1 356 ? -21.212 -14.549 25.651 1.00 92.06 356 ARG A O 1
ATOM 2902 N N . ALA A 1 357 ? -21.330 -16.582 24.696 1.00 92.25 357 ALA A N 1
ATOM 2903 C CA . ALA A 1 357 ? -20.109 -17.088 25.301 1.00 92.25 357 ALA A CA 1
ATOM 2904 C C . ALA A 1 357 ? -18.903 -16.614 24.478 1.00 92.25 357 ALA A C 1
ATOM 2906 O O . ALA A 1 357 ? -18.713 -17.120 23.374 1.00 92.25 357 ALA A O 1
ATOM 2907 N N . LEU A 1 358 ? -18.131 -15.654 24.996 1.00 93.31 358 LEU A N 1
ATOM 2908 C CA . LEU A 1 358 ? -17.030 -15.002 24.269 1.00 93.31 358 LEU A CA 1
ATOM 2909 C C . LEU A 1 358 ? -15.690 -15.179 24.978 1.00 93.31 358 LEU A C 1
ATOM 2911 O O . LEU A 1 358 ? -15.633 -15.191 26.214 1.00 93.31 358 LEU A O 1
ATOM 2915 N N . HIS A 1 359 ? -14.616 -15.260 24.197 1.00 94.62 359 HIS A N 1
ATOM 2916 C CA . HIS A 1 359 ? -13.251 -15.296 24.699 1.00 94.62 359 HIS A CA 1
ATOM 2917 C C . HIS A 1 359 ? -12.708 -13.890 24.928 1.00 94.62 359 HIS A C 1
ATOM 2919 O O . HIS A 1 359 ? -12.853 -12.986 24.100 1.00 94.62 359 HIS A O 1
ATOM 2925 N N . THR A 1 360 ? -12.040 -13.717 26.065 1.00 92.38 360 THR A N 1
ATOM 2926 C CA . THR A 1 360 ? -11.316 -12.489 26.373 1.00 92.38 360 THR A CA 1
ATOM 2927 C C . THR A 1 360 ? -9.872 -12.755 26.741 1.00 92.38 360 THR A C 1
ATOM 2929 O O . THR A 1 360 ? -9.545 -13.738 27.408 1.00 92.38 3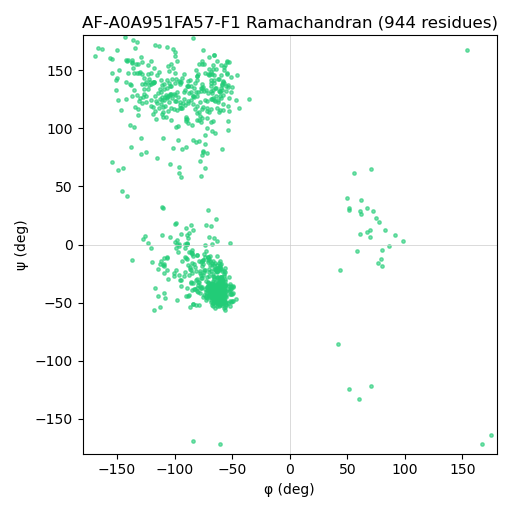60 THR A O 1
ATOM 2932 N N . SER A 1 361 ? -9.003 -11.848 26.318 1.00 92.19 361 SER A N 1
ATOM 2933 C CA . SER A 1 361 ? -7.562 -11.908 26.536 1.00 92.19 361 SER A CA 1
ATOM 2934 C C . SER A 1 361 ? -7.013 -10.510 26.796 1.00 92.19 361 SER A C 1
ATOM 2936 O O . SER A 1 361 ? -7.744 -9.517 26.798 1.00 92.19 361 SER A O 1
ATOM 2938 N N . ILE A 1 362 ? -5.709 -10.414 27.034 1.00 91.81 362 ILE A N 1
ATOM 2939 C CA . ILE A 1 362 ? -5.006 -9.165 26.764 1.00 91.81 362 ILE A CA 1
ATOM 2940 C C . ILE A 1 362 ? -5.053 -8.923 25.257 1.00 91.81 362 ILE A C 1
ATOM 2942 O O . ILE A 1 362 ? -4.860 -9.854 24.470 1.00 91.81 362 ILE A O 1
ATOM 2946 N N . ILE A 1 363 ? -5.367 -7.686 24.892 1.00 92.56 363 ILE A N 1
ATOM 2947 C CA . ILE A 1 363 ? -5.310 -7.171 23.530 1.00 92.56 363 ILE A CA 1
ATOM 2948 C C . ILE A 1 363 ? -4.397 -5.949 23.511 1.00 92.56 363 ILE A C 1
ATOM 2950 O O . ILE A 1 363 ? -4.242 -5.247 24.513 1.00 92.56 363 ILE A O 1
ATOM 2954 N N . HIS A 1 364 ? -3.821 -5.673 22.356 1.00 93.56 364 HIS A N 1
ATOM 2955 C CA . HIS A 1 364 ? -3.120 -4.439 22.059 1.00 93.56 364 HIS A CA 1
ATOM 2956 C C . HIS A 1 364 ? -4.090 -3.255 22.002 1.00 93.56 364 HIS A C 1
ATOM 2958 O O . HIS A 1 364 ? -3.717 -2.135 22.342 1.00 93.56 364 HIS A O 1
ATOM 2964 N N . GLY A 1 365 ? -5.325 -3.467 21.534 1.00 90.62 365 GLY A N 1
ATOM 2965 C CA . GLY A 1 365 ? -6.375 -2.440 21.475 1.00 90.62 365 GLY A CA 1
ATOM 2966 C C . GLY A 1 365 ? -6.208 -1.427 20.334 1.00 90.62 365 GLY A C 1
ATOM 2967 O O . GLY A 1 365 ? -7.165 -0.759 19.939 1.00 90.62 365 GLY A O 1
ATOM 2968 N N . ASP A 1 366 ? -5.017 -1.355 19.738 1.00 91.69 366 ASP A N 1
ATOM 2969 C CA . ASP A 1 366 ? -4.711 -0.540 18.562 1.00 91.69 366 ASP A CA 1
ATOM 2970 C C . ASP A 1 366 ? -3.767 -1.249 17.577 1.00 91.69 366 ASP A C 1
ATOM 2972 O O . ASP A 1 366 ? -2.844 -0.652 17.035 1.00 91.69 366 ASP A O 1
ATOM 2976 N N . MET A 1 367 ? -3.974 -2.548 17.340 1.00 92.44 367 MET A N 1
ATOM 2977 C CA . MET A 1 367 ? -3.145 -3.310 16.399 1.00 92.44 367 MET A CA 1
ATOM 2978 C C . MET A 1 367 ? -3.466 -2.951 14.940 1.00 92.44 367 MET A C 1
ATOM 2980 O O . MET A 1 367 ? -4.291 -3.596 14.300 1.00 92.44 367 MET A O 1
ATOM 2984 N N . ASN A 1 368 ? -2.822 -1.912 14.412 1.00 91.44 368 ASN A N 1
ATOM 2985 C CA . ASN A 1 368 ? -2.898 -1.525 13.002 1.00 91.44 368 ASN A CA 1
ATOM 2986 C C . ASN A 1 368 ? -1.598 -1.858 12.243 1.00 91.44 368 ASN A C 1
ATOM 2988 O O . ASN A 1 368 ? -0.581 -2.205 12.846 1.00 91.44 368 ASN A O 1
ATOM 2992 N N . LEU A 1 369 ? -1.619 -1.742 10.910 1.00 92.69 369 LEU A N 1
ATOM 2993 C CA . LEU A 1 369 ? -0.476 -2.091 10.050 1.00 92.69 369 LEU A CA 1
ATOM 2994 C C . LEU A 1 369 ? 0.780 -1.233 10.302 1.00 92.69 369 LEU A C 1
ATOM 2996 O O . LEU A 1 369 ? 1.879 -1.641 9.934 1.00 92.69 369 LEU A O 1
ATOM 3000 N N . SER A 1 370 ? 0.634 -0.054 10.909 1.00 88.56 370 SER A N 1
ATOM 3001 C CA . SER A 1 370 ? 1.756 0.845 11.232 1.00 88.56 370 SER A CA 1
ATOM 3002 C C . SER A 1 370 ? 2.392 0.520 12.584 1.00 88.56 370 SER A C 1
ATOM 3004 O O . SER A 1 370 ? 3.537 0.890 12.828 1.00 88.56 370 SER A O 1
ATOM 3006 N N . ASN A 1 371 ? 1.662 -0.197 13.442 1.00 90.00 371 ASN A N 1
ATOM 3007 C CA . ASN A 1 371 ? 2.106 -0.605 14.774 1.00 90.00 371 ASN A CA 1
ATOM 3008 C C . ASN A 1 371 ? 2.844 -1.952 14.768 1.00 90.00 371 ASN A C 1
ATOM 3010 O O . ASN A 1 371 ? 3.288 -2.418 15.817 1.00 90.00 371 ASN A O 1
ATOM 3014 N N . ILE A 1 372 ? 2.996 -2.567 13.590 1.00 90.88 372 ILE A N 1
ATOM 3015 C CA . ILE A 1 372 ? 3.846 -3.736 13.377 1.00 90.88 372 ILE A CA 1
ATOM 3016 C C . ILE A 1 372 ? 5.060 -3.298 12.567 1.00 90.88 372 ILE A C 1
ATOM 3018 O O . ILE A 1 372 ? 4.915 -2.839 11.437 1.00 90.88 372 ILE A O 1
ATOM 3022 N N . LEU A 1 373 ? 6.251 -3.455 13.133 1.00 87.50 373 LEU A N 1
ATOM 3023 C CA . LEU A 1 373 ? 7.513 -3.170 12.459 1.00 87.50 373 LEU A CA 1
ATOM 3024 C C . LEU A 1 373 ? 8.134 -4.460 11.953 1.00 87.50 373 LEU A C 1
ATOM 3026 O O . LEU A 1 373 ? 8.120 -5.468 12.656 1.00 87.50 373 LEU A O 1
ATOM 3030 N N . LEU A 1 374 ? 8.687 -4.408 10.750 1.00 86.12 374 LEU A N 1
ATOM 3031 C CA . LEU A 1 374 ? 9.320 -5.513 10.063 1.00 86.12 374 LEU A CA 1
ATOM 3032 C C . LEU A 1 374 ? 10.790 -5.211 9.785 1.00 86.12 374 LEU A C 1
ATOM 3034 O O . LEU A 1 374 ? 11.147 -4.108 9.372 1.00 86.12 374 LEU A O 1
ATOM 3038 N N . SER A 1 375 ? 11.628 -6.228 9.954 1.00 81.19 375 SER A N 1
ATOM 3039 C CA . SER A 1 375 ? 13.020 -6.219 9.505 1.00 81.19 375 SER A CA 1
ATOM 3040 C C . SER A 1 375 ? 13.399 -7.579 8.941 1.00 81.19 375 SER A C 1
ATOM 3042 O O . SER A 1 375 ? 12.898 -8.624 9.378 1.00 81.19 375 SER A O 1
ATOM 3044 N N . ARG A 1 376 ? 14.288 -7.551 7.953 1.00 78.81 376 ARG A N 1
ATOM 3045 C CA . ARG A 1 376 ? 14.899 -8.739 7.374 1.00 78.81 376 ARG A CA 1
ATOM 3046 C C . ARG A 1 376 ? 16.148 -9.091 8.160 1.00 78.81 376 ARG A C 1
ATOM 3048 O O . ARG A 1 376 ? 16.952 -8.239 8.501 1.00 78.81 376 ARG A O 1
ATOM 3055 N N . SER A 1 377 ? 16.304 -10.372 8.440 1.00 71.56 377 SER A N 1
ATOM 3056 C CA . SER A 1 377 ? 17.502 -10.940 9.032 1.00 71.56 377 SER A CA 1
ATOM 3057 C C . SER A 1 377 ? 17.944 -12.099 8.153 1.00 71.56 377 SER A C 1
ATOM 3059 O O . SER A 1 377 ? 17.151 -12.981 7.827 1.00 71.56 377 SER A O 1
ATOM 3061 N N . VAL A 1 378 ? 19.205 -12.076 7.735 1.00 66.00 378 VAL A N 1
ATOM 3062 C CA . VAL A 1 378 ? 19.835 -13.200 7.041 1.00 66.00 378 VAL A CA 1
ATOM 3063 C C . VAL A 1 378 ? 20.454 -14.074 8.123 1.00 66.00 378 VAL A C 1
ATOM 3065 O O . VAL A 1 378 ? 21.407 -13.656 8.773 1.00 66.00 378 VAL A O 1
ATOM 3068 N N . THR A 1 379 ? 19.861 -15.238 8.385 1.00 59.66 379 THR A N 1
ATOM 3069 C CA . THR A 1 379 ? 20.290 -16.115 9.489 1.00 59.66 379 THR A CA 1
ATOM 3070 C C . THR A 1 379 ? 21.343 -17.147 9.086 1.00 59.66 379 THR A C 1
ATOM 3072 O O . THR A 1 379 ? 21.953 -17.725 9.969 1.00 59.66 379 THR A O 1
ATOM 3075 N N . ASP A 1 380 ? 21.590 -17.306 7.782 1.00 59.62 380 ASP A N 1
ATOM 3076 C CA . ASP A 1 380 ? 22.733 -17.946 7.107 1.00 59.62 380 ASP A CA 1
ATOM 3077 C C . ASP A 1 380 ? 22.612 -17.588 5.606 1.00 59.62 380 ASP A C 1
ATOM 3079 O O . ASP A 1 380 ? 21.528 -17.178 5.184 1.00 59.62 380 ASP A O 1
ATOM 3083 N N . THR A 1 381 ? 23.667 -17.717 4.783 1.00 55.91 381 THR A N 1
ATOM 3084 C CA . THR A 1 381 ? 23.827 -17.132 3.414 1.00 55.91 381 THR A CA 1
ATOM 3085 C C . THR A 1 381 ? 22.709 -17.364 2.374 1.00 55.91 381 THR A C 1
ATOM 3087 O O . THR A 1 381 ? 22.833 -16.910 1.238 1.00 55.91 381 THR A O 1
ATOM 3090 N N . THR A 1 382 ? 21.612 -18.044 2.711 1.00 55.78 382 THR A N 1
ATOM 3091 C CA . THR A 1 382 ? 20.498 -18.347 1.799 1.00 55.78 382 THR A CA 1
ATOM 3092 C C . THR A 1 382 ? 19.088 -18.158 2.370 1.00 55.78 382 THR A C 1
ATOM 3094 O O . THR A 1 382 ? 18.146 -18.135 1.579 1.00 55.78 382 THR A O 1
ATOM 3097 N N . THR A 1 383 ? 18.891 -17.999 3.689 1.00 67.06 383 THR A N 1
ATOM 3098 C CA . THR A 1 383 ? 17.531 -17.919 4.264 1.00 67.06 383 THR A CA 1
ATOM 3099 C C . THR A 1 383 ? 17.223 -16.521 4.789 1.00 67.06 383 THR A C 1
ATOM 3101 O O . THR A 1 383 ? 17.787 -16.069 5.784 1.00 67.06 383 THR A O 1
ATOM 3104 N N . LEU A 1 384 ? 16.291 -15.844 4.114 1.00 67.75 384 LEU A N 1
ATOM 3105 C CA . LEU A 1 384 ? 15.712 -14.585 4.571 1.00 67.75 384 LEU A CA 1
ATOM 3106 C C . LEU A 1 384 ? 14.666 -14.885 5.652 1.00 67.75 384 LEU A C 1
ATOM 3108 O O . LEU A 1 384 ? 13.602 -15.427 5.352 1.00 67.75 384 LEU A O 1
ATOM 3112 N N . GLN A 1 385 ? 14.946 -14.522 6.900 1.00 75.38 385 GLN A N 1
ATOM 3113 C CA . GLN A 1 385 ? 13.962 -14.563 7.974 1.00 75.38 385 GLN A CA 1
ATOM 3114 C C . GLN A 1 385 ? 13.423 -13.157 8.225 1.00 75.38 385 GLN A C 1
ATOM 3116 O O . GLN A 1 385 ? 14.182 -12.209 8.413 1.00 75.38 385 GLN A O 1
ATOM 3121 N N . MET A 1 386 ? 12.100 -13.013 8.265 1.00 80.94 386 MET A N 1
ATOM 3122 C CA . MET A 1 386 ? 11.474 -11.744 8.620 1.00 80.94 386 MET A CA 1
ATOM 3123 C C . MET A 1 386 ? 11.020 -11.742 10.065 1.00 80.94 386 MET A C 1
ATOM 3125 O O . MET A 1 386 ? 10.344 -12.656 10.535 1.00 80.94 386 MET A O 1
ATOM 3129 N N . ARG A 1 387 ? 11.435 -10.697 10.773 1.00 80.94 387 ARG A N 1
ATOM 3130 C CA . ARG A 1 387 ? 11.093 -10.461 12.167 1.00 80.94 387 ARG A CA 1
ATOM 3131 C C . ARG A 1 387 ? 10.044 -9.373 12.226 1.00 80.94 387 ARG A C 1
ATOM 3133 O O . ARG A 1 387 ? 10.143 -8.384 11.506 1.00 80.94 387 ARG A O 1
ATOM 3140 N N . ALA A 1 388 ? 9.045 -9.593 13.070 1.00 86.62 388 ALA A N 1
ATOM 3141 C CA . ALA A 1 388 ? 7.959 -8.662 13.306 1.00 86.62 388 ALA A CA 1
ATOM 3142 C C . ALA A 1 388 ? 7.914 -8.271 14.778 1.00 86.62 388 ALA A C 1
ATOM 3144 O O . ALA A 1 388 ? 8.055 -9.121 15.662 1.00 86.62 388 ALA A O 1
ATOM 3145 N N . TRP A 1 389 ? 7.661 -6.995 15.036 1.00 85.56 389 TRP A N 1
ATOM 3146 C CA . TRP A 1 389 ? 7.576 -6.453 16.381 1.00 85.56 389 TRP A CA 1
ATOM 3147 C C . TRP A 1 389 ? 6.405 -5.498 16.540 1.00 85.56 389 TRP A C 1
ATOM 3149 O O . TRP A 1 389 ? 5.949 -4.914 15.564 1.00 85.56 389 TRP A O 1
ATOM 3159 N N . LEU A 1 390 ? 5.955 -5.322 17.782 1.00 88.00 390 LEU A N 1
ATOM 3160 C CA . LEU A 1 390 ? 4.884 -4.394 18.136 1.00 88.00 390 LEU A CA 1
ATOM 3161 C C . LEU A 1 390 ? 5.417 -3.134 18.807 1.00 88.00 390 LEU A C 1
ATOM 3163 O O . LEU A 1 390 ? 6.392 -3.183 19.559 1.00 88.00 390 LEU A O 1
ATOM 3167 N N . ILE A 1 391 ? 4.696 -2.045 18.579 1.00 87.94 391 ILE A N 1
ATOM 3168 C CA . ILE A 1 391 ? 4.828 -0.744 19.239 1.00 87.94 391 ILE A CA 1
ATOM 3169 C C . ILE A 1 391 ? 3.440 -0.211 19.580 1.00 87.94 391 ILE A C 1
ATOM 3171 O O . ILE A 1 391 ? 2.456 -0.793 19.154 1.00 87.94 391 ILE A O 1
ATOM 3175 N N . ASP A 1 392 ? 3.358 0.931 20.262 1.00 88.25 392 ASP A N 1
ATOM 3176 C CA . ASP A 1 392 ? 2.089 1.593 20.590 1.00 88.25 392 ASP A CA 1
ATOM 3177 C C . ASP A 1 392 ? 1.249 0.853 21.633 1.00 88.25 392 ASP A C 1
ATOM 3179 O O . ASP A 1 392 ? 0.134 0.388 21.400 1.00 88.25 392 ASP A O 1
ATOM 3183 N N . PHE A 1 393 ? 1.772 0.766 22.849 1.00 91.12 393 PHE A N 1
ATOM 3184 C CA . PHE A 1 393 ? 1.092 0.022 23.908 1.00 91.12 393 PHE A CA 1
ATOM 3185 C C . PHE A 1 393 ? 0.122 0.878 24.733 1.00 91.12 393 PHE A C 1
ATOM 3187 O O . PHE A 1 393 ? -0.323 0.444 25.799 1.00 91.12 393 PHE A O 1
ATOM 3194 N N . GLU A 1 394 ? -0.229 2.083 24.265 1.00 89.25 394 GLU A N 1
ATOM 3195 C CA . GLU A 1 394 ? -1.139 2.997 24.968 1.00 89.25 394 GLU A CA 1
ATOM 3196 C C . GLU A 1 394 ? -2.528 2.383 25.164 1.00 89.25 394 GLU A C 1
ATOM 3198 O O . GLU A 1 394 ? -3.164 2.593 26.196 1.00 89.25 394 GLU A O 1
ATOM 3203 N N . LYS A 1 395 ? -3.010 1.608 24.188 1.00 91.12 395 LYS A N 1
ATOM 3204 C CA . LYS A 1 395 ? -4.335 0.977 24.240 1.00 91.12 395 LYS A CA 1
ATOM 3205 C C . LYS A 1 395 ? -4.312 -0.465 24.738 1.00 91.12 395 LYS A C 1
ATOM 3207 O O . LYS A 1 395 ? -5.380 -1.033 24.941 1.00 91.12 395 LYS A O 1
ATOM 3212 N N . THR A 1 396 ? -3.139 -1.004 25.078 1.00 91.94 396 THR A N 1
ATOM 3213 C CA . THR A 1 396 ? -3.006 -2.388 25.552 1.00 91.94 396 THR A CA 1
ATOM 3214 C C . THR A 1 396 ? -3.765 -2.591 26.853 1.00 91.94 396 THR A C 1
ATOM 3216 O O . THR A 1 396 ? -3.505 -1.906 27.848 1.00 91.94 396 THR A O 1
ATOM 3219 N N . GLU A 1 397 ? -4.702 -3.530 26.872 1.00 89.44 397 GLU A N 1
ATOM 3220 C CA . GLU A 1 397 ? -5.542 -3.783 28.036 1.00 89.44 397 GLU A CA 1
ATOM 3221 C C . GLU A 1 397 ? -5.956 -5.253 28.165 1.00 89.44 397 GLU A C 1
ATOM 3223 O O . GLU A 1 397 ? -6.052 -5.971 27.170 1.00 89.44 397 GLU A O 1
ATOM 3228 N N . PRO A 1 398 ? -6.180 -5.739 29.399 1.00 89.25 398 PRO A N 1
ATOM 3229 C CA . PRO A 1 398 ? -6.745 -7.054 29.637 1.00 89.25 398 PRO A CA 1
ATOM 3230 C C . PRO A 1 398 ? -8.259 -7.048 29.440 1.00 89.25 398 PRO A C 1
ATOM 3232 O O . PRO A 1 398 ? -8.915 -6.040 29.678 1.00 89.25 398 PRO A O 1
ATOM 3235 N N . GLY A 1 399 ? -8.823 -8.214 29.125 1.00 86.56 399 GLY A N 1
ATOM 3236 C CA . GLY A 1 399 ? -10.274 -8.387 29.044 1.00 86.56 399 GLY A CA 1
ATOM 3237 C C . GLY A 1 399 ? -10.879 -7.834 27.768 1.00 86.56 399 GLY A C 1
ATOM 3238 O O . GLY A 1 399 ? -12.079 -7.593 27.741 1.00 86.56 399 GLY A O 1
ATOM 3239 N N . GLY A 1 400 ? -10.072 -7.627 26.730 1.00 91.25 400 GLY A N 1
ATOM 3240 C CA . GLY A 1 400 ? -10.570 -7.348 25.394 1.00 91.25 400 GLY A CA 1
ATOM 3241 C C . GLY A 1 400 ? -11.083 -8.619 24.725 1.00 91.25 400 GLY A C 1
ATOM 3242 O O . GLY A 1 400 ? -10.689 -9.723 25.099 1.00 91.25 400 GLY A O 1
ATOM 3243 N N . HIS A 1 401 ? -11.950 -8.469 23.725 1.00 93.94 401 HIS A N 1
ATOM 3244 C CA . HIS A 1 401 ? -12.425 -9.585 22.907 1.00 93.94 401 HIS A CA 1
ATOM 3245 C C . HIS A 1 401 ? -11.230 -10.195 22.168 1.00 93.94 401 HIS A C 1
ATOM 3247 O O . HIS A 1 401 ? -10.522 -9.475 21.470 1.00 93.94 401 HIS A O 1
ATOM 3253 N N . THR A 1 402 ? -10.977 -11.497 22.315 1.00 95.25 402 THR A N 1
ATOM 3254 C CA . THR A 1 402 ? -9.704 -12.098 21.871 1.00 95.25 402 THR A CA 1
ATOM 3255 C C . THR A 1 402 ? -9.427 -11.933 20.373 1.00 95.25 402 THR A C 1
ATOM 3257 O O . THR A 1 402 ? -8.273 -11.827 19.968 1.00 95.25 402 THR A O 1
ATOM 3260 N N . VAL A 1 403 ? -10.466 -11.835 19.543 1.00 96.75 403 VAL A N 1
ATOM 3261 C CA . VAL A 1 403 ? -10.328 -11.617 18.091 1.00 96.75 403 VAL A CA 1
ATOM 3262 C C . VAL A 1 403 ? -10.076 -10.156 17.696 1.00 96.75 403 VAL A C 1
ATOM 3264 O O . VAL A 1 403 ? -9.814 -9.887 16.526 1.00 96.75 403 VAL A O 1
ATOM 3267 N N . PHE A 1 404 ? -10.183 -9.205 18.632 1.00 96.38 404 PHE A N 1
ATOM 3268 C CA . PHE A 1 404 ? -10.229 -7.766 18.349 1.00 96.38 404 PHE A CA 1
ATOM 3269 C C . PHE A 1 404 ? -9.032 -7.283 17.527 1.00 96.38 404 PHE A C 1
ATOM 3271 O O . PHE A 1 404 ? -9.220 -6.643 16.496 1.00 96.38 404 PHE A O 1
ATOM 3278 N N . ASP A 1 405 ? -7.815 -7.617 17.955 1.00 96.12 405 ASP A N 1
ATOM 3279 C CA . ASP A 1 405 ? -6.588 -7.167 17.295 1.00 96.12 405 ASP A CA 1
ATOM 3280 C C . ASP A 1 405 ? -6.448 -7.737 15.876 1.00 96.12 405 ASP A C 1
ATOM 3282 O O . ASP A 1 405 ? -6.090 -7.014 14.950 1.00 96.12 405 ASP A O 1
ATOM 3286 N N . ALA A 1 406 ? -6.790 -9.013 15.680 1.00 96.81 406 ALA A N 1
ATOM 3287 C CA . ALA A 1 406 ? -6.722 -9.661 14.371 1.00 96.81 406 ALA A CA 1
ATOM 3288 C C . ALA A 1 406 ? -7.740 -9.073 13.386 1.00 96.81 406 ALA A C 1
ATOM 3290 O O . ALA A 1 406 ? -7.409 -8.786 12.239 1.00 96.81 406 ALA A O 1
ATOM 3291 N N . VAL A 1 407 ? -8.971 -8.858 13.855 1.00 97.44 407 VAL A N 1
ATOM 3292 C CA . VAL A 1 407 ? -10.047 -8.215 13.091 1.00 97.44 407 VAL A CA 1
ATOM 3293 C C . VAL A 1 407 ? -9.680 -6.780 12.730 1.00 97.44 407 VAL A C 1
ATOM 3295 O O . VAL A 1 407 ? -9.938 -6.332 11.610 1.00 97.44 407 VAL A O 1
ATOM 3298 N N . LYS A 1 408 ? -9.082 -6.046 13.672 1.00 96.25 408 LYS A N 1
ATOM 3299 C CA . LYS A 1 408 ? -8.598 -4.690 13.434 1.00 96.25 408 LYS A CA 1
ATOM 3300 C C . LYS A 1 408 ? -7.525 -4.683 12.350 1.00 96.25 408 LYS A C 1
ATOM 3302 O O . LYS A 1 408 ? -7.654 -3.926 11.394 1.00 96.25 408 LYS A O 1
ATOM 3307 N N . LEU A 1 409 ? -6.533 -5.567 12.444 1.00 96.62 409 LEU A N 1
ATOM 3308 C CA . LEU A 1 409 ? -5.466 -5.691 11.453 1.00 96.62 409 LEU A CA 1
ATOM 3309 C C . LEU A 1 409 ? -5.998 -6.076 10.060 1.00 96.62 409 LEU A C 1
ATOM 3311 O O . LEU A 1 409 ? -5.589 -5.488 9.058 1.00 96.62 409 LEU A O 1
ATOM 3315 N N . GLU A 1 410 ? -6.950 -7.013 9.993 1.00 97.75 410 GLU A N 1
ATOM 3316 C CA . GLU A 1 410 ? -7.661 -7.374 8.758 1.00 97.75 410 GLU A CA 1
ATOM 3317 C C . GLU A 1 410 ? -8.412 -6.167 8.173 1.00 97.75 410 GLU A C 1
ATOM 3319 O O . GLU A 1 410 ? -8.322 -5.902 6.972 1.00 97.75 410 GLU A O 1
ATOM 3324 N N . THR A 1 411 ? -9.107 -5.395 9.011 1.00 96.00 411 THR A N 1
ATOM 3325 C CA . THR A 1 411 ? -9.841 -4.197 8.574 1.00 96.00 411 THR A CA 1
ATOM 3326 C C . THR A 1 411 ? -8.894 -3.115 8.053 1.00 96.00 411 THR A C 1
ATOM 3328 O O . THR A 1 411 ? -9.161 -2.511 7.019 1.00 96.00 411 THR A O 1
ATOM 3331 N N . GLU A 1 412 ? -7.754 -2.897 8.708 1.00 94.12 412 GLU A N 1
ATOM 3332 C CA . GLU A 1 412 ? -6.728 -1.945 8.264 1.00 94.12 412 GLU A CA 1
ATOM 3333 C C . GLU A 1 412 ? -6.152 -2.328 6.893 1.00 94.12 412 GLU A C 1
ATOM 3335 O O . GLU A 1 412 ? -6.028 -1.479 6.010 1.00 94.12 412 GLU A O 1
ATOM 3340 N N . TYR A 1 413 ? -5.881 -3.615 6.661 1.00 95.75 413 TYR A N 1
ATOM 3341 C CA . TYR A 1 413 ? -5.469 -4.119 5.347 1.00 95.75 413 TYR A CA 1
ATOM 3342 C C . TYR A 1 413 ? -6.536 -3.892 4.273 1.00 95.75 413 TYR A C 1
ATOM 3344 O O . TYR A 1 413 ? -6.244 -3.387 3.182 1.00 95.75 413 TYR A O 1
ATOM 3352 N N . LYS A 1 414 ? -7.791 -4.190 4.609 1.00 95.69 414 LYS A N 1
ATOM 3353 C CA . LYS A 1 414 ? -8.958 -3.966 3.752 1.00 95.69 414 LYS A CA 1
ATOM 3354 C C . LYS A 1 414 ? -9.196 -2.495 3.412 1.00 95.69 414 LYS A C 1
ATOM 3356 O O . LYS A 1 414 ? -9.695 -2.214 2.330 1.00 95.69 414 LYS A O 1
ATOM 3361 N N . LEU A 1 415 ? -8.849 -1.569 4.302 1.00 91.75 415 LEU A N 1
ATOM 3362 C CA . LEU A 1 415 ? -9.056 -0.131 4.111 1.00 91.75 415 LEU A CA 1
ATOM 3363 C C . LEU A 1 415 ? -7.888 0.563 3.413 1.00 91.75 415 LEU A C 1
ATOM 3365 O O . LEU A 1 415 ? -8.108 1.477 2.622 1.00 91.75 415 LEU A O 1
ATOM 3369 N N . HIS A 1 416 ? -6.654 0.160 3.715 1.00 88.94 416 HIS A N 1
ATOM 3370 C CA . HIS A 1 416 ? -5.465 0.916 3.320 1.00 88.94 416 HIS A CA 1
ATOM 3371 C C . HIS A 1 416 ? -4.622 0.248 2.239 1.00 88.94 416 HIS A C 1
ATOM 3373 O O . HIS A 1 416 ? -3.830 0.940 1.608 1.00 88.94 416 HIS A O 1
ATOM 3379 N N . ILE A 1 417 ? -4.793 -1.056 1.997 1.00 91.25 417 ILE A N 1
ATOM 3380 C CA . ILE A 1 417 ? -4.031 -1.789 0.977 1.00 91.25 417 ILE A CA 1
ATOM 3381 C C . ILE A 1 417 ? -4.945 -2.246 -0.164 1.00 91.25 417 ILE A C 1
ATOM 3383 O O . ILE A 1 417 ? -4.700 -1.921 -1.326 1.00 91.25 417 ILE A O 1
ATOM 3387 N N . LEU A 1 418 ? -6.029 -2.962 0.143 1.00 92.50 418 LEU A N 1
ATOM 3388 C CA . LEU A 1 418 ? -6.888 -3.556 -0.890 1.00 92.50 418 LEU A CA 1
ATOM 3389 C C . LEU A 1 418 ? -7.531 -2.570 -1.872 1.00 92.50 418 LEU A C 1
ATOM 3391 O O . LEU A 1 418 ? -7.544 -2.889 -3.058 1.00 92.50 418 LEU A O 1
ATOM 3395 N N . PRO A 1 419 ? -7.997 -1.372 -1.474 1.00 90.06 419 PRO A N 1
ATOM 3396 C CA . PRO A 1 419 ? -8.640 -0.442 -2.405 1.00 90.06 419 PRO A CA 1
ATOM 3397 C C . PRO A 1 419 ? -7.699 0.081 -3.494 1.00 90.06 419 PRO A C 1
ATOM 3399 O O . PRO A 1 419 ? -8.154 0.636 -4.494 1.00 90.06 419 PRO A O 1
ATOM 3402 N N . HIS A 1 420 ? -6.391 -0.082 -3.292 1.00 86.06 420 HIS A N 1
ATOM 3403 C CA . HIS A 1 420 ? -5.350 0.246 -4.256 1.00 86.06 420 HIS A CA 1
ATOM 3404 C C . HIS A 1 420 ? -4.944 -0.968 -5.111 1.00 86.06 420 HIS A C 1
ATOM 3406 O O . HIS A 1 420 ? -4.587 -0.796 -6.276 1.00 86.06 420 HIS A O 1
ATOM 3412 N N . LYS A 1 421 ? -5.029 -2.191 -4.563 1.00 85.12 421 LYS A N 1
ATOM 3413 C CA . LYS A 1 421 ? -4.666 -3.432 -5.272 1.00 85.12 421 LYS A CA 1
ATOM 3414 C C . LYS A 1 421 ? -5.803 -3.999 -6.131 1.00 85.12 421 LYS A C 1
ATOM 3416 O O . LYS A 1 421 ? -5.536 -4.454 -7.237 1.00 85.12 421 LYS A O 1
ATOM 3421 N N . LEU A 1 422 ? -7.047 -3.940 -5.656 1.00 87.00 422 LEU A N 1
ATOM 3422 C CA . LEU A 1 422 ? -8.218 -4.472 -6.360 1.00 87.00 422 LEU A CA 1
ATOM 3423 C C . LEU A 1 422 ? -8.735 -3.499 -7.424 1.00 87.00 422 LEU A C 1
ATOM 3425 O O . LEU A 1 422 ? -8.614 -2.281 -7.293 1.00 87.00 422 LEU A O 1
ATOM 3429 N N . HIS A 1 423 ? -9.322 -4.035 -8.489 1.00 82.62 423 HIS A N 1
ATOM 3430 C CA . HIS A 1 423 ? -9.835 -3.274 -9.624 1.00 82.62 423 HIS A CA 1
ATOM 3431 C C . HIS A 1 423 ? -11.273 -2.798 -9.432 1.00 82.62 423 HIS A C 1
ATOM 3433 O O . HIS A 1 423 ? -11.663 -1.798 -10.038 1.00 82.62 423 HIS A O 1
ATOM 3439 N N . SER A 1 424 ? -12.067 -3.496 -8.619 1.00 85.56 424 SER A N 1
ATOM 3440 C CA . SER A 1 424 ? -13.495 -3.212 -8.474 1.00 85.56 424 SER A CA 1
ATOM 3441 C C . SER A 1 424 ? -14.043 -3.565 -7.092 1.00 85.56 424 SER A C 1
ATOM 3443 O O . SER A 1 424 ? -13.416 -4.262 -6.294 1.00 85.56 424 SER A O 1
ATOM 3445 N N . VAL A 1 425 ? -15.257 -3.081 -6.824 1.00 87.56 425 VAL A N 1
ATOM 3446 C CA . VAL A 1 425 ? -16.046 -3.473 -5.650 1.00 87.56 425 VAL A CA 1
ATOM 3447 C C . VAL A 1 425 ? -16.429 -4.958 -5.710 1.00 87.56 425 VAL A C 1
ATOM 3449 O O . VAL A 1 425 ? -16.405 -5.629 -4.681 1.00 87.56 425 VAL A O 1
ATOM 3452 N N . ASP A 1 426 ? -16.711 -5.492 -6.901 1.00 87.69 426 ASP A N 1
ATOM 3453 C CA . ASP A 1 426 ? -17.097 -6.896 -7.080 1.00 87.69 426 ASP A CA 1
ATOM 3454 C C . ASP A 1 426 ? -15.960 -7.857 -6.715 1.00 87.69 426 ASP A C 1
ATOM 3456 O O . ASP A 1 426 ? -16.200 -8.876 -6.073 1.00 87.69 426 ASP A O 1
ATOM 3460 N N . GLU A 1 427 ? -14.711 -7.511 -7.038 1.00 91.06 427 GLU A N 1
ATOM 3461 C CA . GLU A 1 427 ? -13.533 -8.269 -6.593 1.00 91.06 427 GLU A CA 1
ATOM 3462 C C . GLU A 1 427 ? -13.389 -8.280 -5.070 1.00 91.06 427 GLU A C 1
ATOM 3464 O O . GLU A 1 427 ? -12.999 -9.292 -4.488 1.00 91.06 427 GLU A O 1
ATOM 3469 N N . PHE A 1 428 ? -13.733 -7.171 -4.411 1.00 92.56 428 PHE A N 1
ATOM 3470 C CA . PHE A 1 428 ? -13.726 -7.090 -2.955 1.00 92.56 428 PHE A CA 1
ATOM 3471 C C . PHE A 1 428 ? -14.795 -8.012 -2.350 1.00 92.56 428 PHE A C 1
ATOM 3473 O O . PHE A 1 428 ? -14.511 -8.768 -1.421 1.00 92.56 428 PHE A O 1
ATOM 3480 N N . ILE A 1 429 ? -16.015 -7.991 -2.896 1.00 92.62 429 ILE A N 1
ATOM 3481 C CA . ILE A 1 429 ? -17.109 -8.880 -2.472 1.00 92.62 429 ILE A CA 1
ATOM 3482 C C . ILE A 1 429 ? -16.732 -10.347 -2.709 1.00 92.62 429 ILE A C 1
ATOM 3484 O O . ILE A 1 429 ? -16.933 -11.182 -1.826 1.00 92.62 429 ILE A O 1
ATOM 3488 N N . LEU A 1 430 ? -16.151 -10.655 -3.870 1.00 94.19 430 LEU A N 1
ATOM 3489 C CA . LEU A 1 430 ? -15.669 -11.989 -4.212 1.00 94.19 430 LEU A CA 1
ATOM 3490 C C . LEU A 1 430 ? -14.580 -12.458 -3.236 1.00 94.19 430 LEU A C 1
ATOM 3492 O O . LEU A 1 430 ? -14.597 -13.608 -2.811 1.00 94.19 430 LEU A O 1
ATOM 3496 N N . LEU A 1 431 ? -13.668 -11.581 -2.815 1.00 96.38 431 LEU A N 1
ATOM 3497 C CA . LEU A 1 431 ? -12.665 -11.920 -1.806 1.00 96.38 431 LEU A CA 1
ATOM 3498 C C . LEU A 1 431 ? -13.296 -12.271 -0.446 1.00 96.38 431 LEU A C 1
ATOM 3500 O O . LEU A 1 431 ? -12.900 -13.267 0.161 1.00 96.38 431 LEU A O 1
ATOM 3504 N N . GLU A 1 432 ? -14.287 -11.505 0.029 1.00 96.38 432 GLU A N 1
ATOM 3505 C CA . GLU A 1 432 ? -15.026 -11.841 1.263 1.00 96.38 432 GLU A CA 1
ATOM 3506 C C . GLU A 1 432 ? -15.748 -13.185 1.139 1.00 96.38 432 GLU A C 1
ATOM 3508 O O . GLU A 1 432 ? -15.712 -14.002 2.063 1.00 96.38 432 GLU A O 1
ATOM 3513 N N . GLN A 1 433 ? -16.344 -13.437 -0.030 1.00 95.25 433 GLN A N 1
ATOM 3514 C CA . GLN A 1 433 ? -16.914 -14.730 -0.381 1.00 95.25 433 GLN A CA 1
ATOM 3515 C C . GLN A 1 433 ? -15.880 -15.843 -0.242 1.00 95.25 433 GLN A C 1
ATOM 3517 O O . GLN A 1 433 ? -16.163 -16.836 0.419 1.00 95.25 433 GLN A O 1
ATOM 3522 N N . ILE A 1 434 ? -14.705 -15.701 -0.859 1.00 96.44 434 ILE A N 1
ATOM 3523 C CA . ILE A 1 434 ? -13.694 -16.760 -0.894 1.00 96.44 434 ILE A CA 1
ATOM 3524 C C . ILE A 1 434 ? -13.215 -17.051 0.531 1.00 96.44 434 ILE A C 1
ATOM 3526 O O . ILE A 1 434 ? -13.065 -18.208 0.915 1.00 96.44 434 ILE A O 1
ATOM 3530 N N . LEU A 1 435 ? -13.027 -16.012 1.350 1.00 97.19 435 LEU A N 1
ATOM 3531 C CA . LEU A 1 435 ? -12.650 -16.163 2.756 1.00 97.19 435 LEU A CA 1
ATOM 3532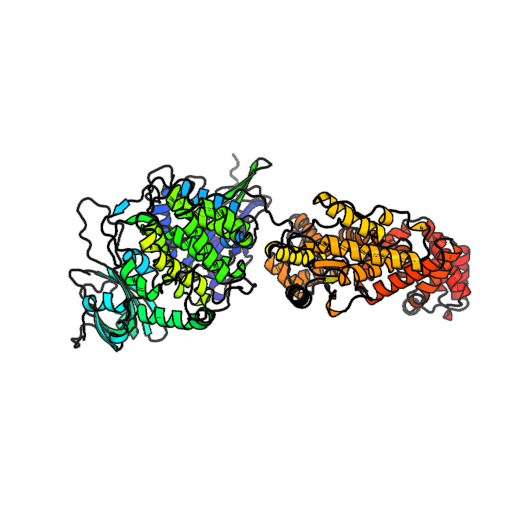 C C . LEU A 1 435 ? -13.736 -16.850 3.592 1.00 97.19 435 LEU A C 1
ATOM 3534 O O . LEU A 1 435 ? -13.415 -17.553 4.546 1.00 97.19 435 LEU A O 1
ATOM 3538 N N . HIS A 1 436 ? -15.010 -16.656 3.261 1.00 95.44 436 HIS A N 1
ATOM 3539 C CA . HIS A 1 436 ? -16.109 -17.375 3.897 1.00 95.44 436 HIS A CA 1
ATOM 3540 C C . HIS A 1 436 ? -16.219 -18.823 3.402 1.00 95.44 436 HIS A C 1
ATOM 3542 O O . HIS A 1 436 ? -16.308 -19.735 4.221 1.00 95.44 436 HIS A O 1
ATOM 3548 N N . GLN A 1 437 ? -16.121 -19.053 2.090 1.00 94.94 437 GLN A N 1
ATOM 3549 C CA . GLN A 1 437 ? -16.063 -20.385 1.480 1.00 94.94 437 GLN A CA 1
ATOM 3550 C C . GLN A 1 437 ? -14.905 -21.207 2.042 1.00 94.94 437 GLN A C 1
ATOM 3552 O O . GLN A 1 437 ? -15.064 -22.389 2.308 1.00 94.94 437 GLN A O 1
ATOM 3557 N N . ALA A 1 438 ? -13.777 -20.574 2.350 1.00 96.62 438 ALA A N 1
ATOM 3558 C CA . ALA A 1 438 ? -12.650 -21.226 2.998 1.00 96.62 438 ALA A CA 1
ATOM 3559 C C . ALA A 1 438 ? -12.963 -21.832 4.378 1.00 96.62 438 ALA A C 1
ATOM 3561 O O . ALA A 1 438 ? -12.182 -22.657 4.850 1.00 96.62 438 ALA A O 1
ATOM 3562 N N . LEU A 1 439 ? -14.067 -21.445 5.028 1.00 95.50 439 LEU A N 1
ATOM 3563 C CA . LEU A 1 439 ? -14.574 -22.107 6.232 1.00 95.50 439 LEU A CA 1
ATOM 3564 C C . LEU A 1 439 ? -15.525 -23.263 5.911 1.00 95.50 439 LEU A C 1
ATOM 3566 O O . LEU A 1 439 ? -15.418 -24.305 6.548 1.00 95.50 439 LEU A O 1
ATOM 3570 N N . ILE A 1 440 ? -16.449 -23.066 4.968 1.00 94.88 440 ILE A N 1
ATOM 3571 C CA . ILE A 1 440 ? -17.590 -23.971 4.740 1.00 94.88 440 ILE A CA 1
ATOM 3572 C C . ILE A 1 440 ? -17.363 -25.018 3.636 1.00 94.88 440 ILE A C 1
ATOM 3574 O O . ILE A 1 440 ? -17.922 -26.104 3.718 1.00 94.88 440 ILE A O 1
ATOM 3578 N N . ALA A 1 441 ? -16.555 -24.697 2.626 1.00 94.94 441 ALA A N 1
ATOM 3579 C CA . ALA A 1 441 ? -16.256 -25.507 1.442 1.00 94.94 441 ALA A CA 1
ATOM 3580 C C . ALA A 1 441 ? -14.813 -25.218 0.958 1.00 94.94 441 ALA A C 1
ATOM 3582 O O . ALA A 1 441 ? -14.601 -24.624 -0.107 1.00 94.94 441 ALA A O 1
ATOM 3583 N N . PRO A 1 442 ? -13.785 -25.538 1.772 1.00 95.69 442 PRO A N 1
ATOM 3584 C CA . PRO A 1 442 ? -12.398 -25.160 1.495 1.00 95.69 442 PRO A CA 1
ATOM 3585 C C . PRO A 1 442 ? -11.857 -25.707 0.166 1.00 95.69 442 PRO A C 1
ATOM 3587 O O . PRO A 1 442 ? -11.013 -25.071 -0.460 1.00 95.69 442 PRO A O 1
ATOM 3590 N N . GLU A 1 443 ? -12.339 -26.855 -0.298 1.00 94.12 443 GLU A N 1
ATOM 3591 C CA . GLU A 1 443 ? -11.950 -27.475 -1.565 1.00 94.12 443 GLU A CA 1
ATOM 3592 C C . GLU A 1 443 ? -12.297 -26.631 -2.803 1.00 94.12 443 GLU A C 1
ATOM 3594 O O . GLU A 1 443 ? -11.581 -26.698 -3.802 1.00 94.12 443 GLU A O 1
ATOM 3599 N N . GLU A 1 444 ? -13.331 -25.786 -2.739 1.00 93.81 444 GLU A N 1
ATOM 3600 C CA . GLU A 1 444 ? -13.746 -24.935 -3.864 1.00 93.81 444 GLU A CA 1
ATOM 3601 C C . GLU A 1 444 ? -12.843 -23.703 -4.039 1.00 93.81 444 GLU A C 1
ATOM 3603 O O . GLU A 1 444 ? -12.730 -23.141 -5.132 1.00 93.81 444 GLU A O 1
ATOM 3608 N N . VAL A 1 445 ? -12.153 -23.289 -2.972 1.00 94.88 445 VAL A N 1
ATOM 3609 C CA . VAL A 1 445 ? -11.373 -22.044 -2.926 1.00 94.88 445 VAL A CA 1
ATOM 3610 C C . VAL A 1 445 ? -10.256 -22.020 -3.966 1.00 94.88 445 VAL A C 1
ATOM 3612 O O . VAL A 1 445 ? -10.019 -20.988 -4.596 1.00 94.88 445 VAL A O 1
ATOM 3615 N N . ALA A 1 446 ? -9.574 -23.151 -4.168 1.00 91.44 446 ALA A N 1
ATOM 3616 C CA . ALA A 1 446 ? -8.478 -23.248 -5.128 1.00 91.44 446 ALA A CA 1
ATOM 3617 C C . ALA A 1 446 ? -8.954 -22.943 -6.555 1.00 91.44 446 ALA A C 1
ATOM 3619 O O . ALA A 1 446 ? -8.348 -22.118 -7.236 1.00 91.44 446 ALA A O 1
ATOM 3620 N N . ALA A 1 447 ? -10.085 -23.528 -6.962 1.00 89.56 447 ALA A N 1
ATOM 3621 C CA . ALA A 1 447 ? -10.659 -23.330 -8.289 1.00 89.56 447 ALA A CA 1
ATOM 3622 C C . ALA A 1 447 ? -11.077 -21.867 -8.521 1.00 89.56 447 ALA A C 1
ATOM 3624 O O . ALA A 1 447 ? -10.819 -21.305 -9.587 1.00 89.56 447 ALA A O 1
ATOM 3625 N N . VAL A 1 448 ? -11.668 -21.211 -7.515 1.00 90.56 448 VAL A N 1
ATOM 3626 C CA . VAL A 1 448 ? -12.034 -19.787 -7.620 1.00 90.56 448 VAL A CA 1
ATOM 3627 C C . VAL A 1 448 ? -10.784 -18.905 -7.724 1.00 90.56 448 VAL A C 1
ATOM 3629 O O . VAL A 1 448 ? -10.730 -18.003 -8.557 1.00 90.56 448 VAL A O 1
ATOM 3632 N N . LEU A 1 449 ? -9.741 -19.176 -6.938 1.00 90.56 449 LEU A N 1
ATOM 3633 C CA . LEU A 1 449 ? -8.485 -18.413 -6.969 1.00 90.56 449 LEU A CA 1
ATOM 3634 C C . LEU A 1 449 ? -7.615 -18.690 -8.204 1.00 90.56 449 LEU A C 1
ATOM 3636 O O . LEU A 1 449 ? -6.763 -17.875 -8.554 1.00 90.56 449 LEU A O 1
ATOM 3640 N N . GLU A 1 450 ? -7.781 -19.831 -8.870 1.00 85.19 450 GLU A N 1
ATOM 3641 C CA . GLU A 1 450 ? -7.230 -20.087 -10.208 1.00 85.19 450 GLU A CA 1
ATOM 3642 C C . GLU A 1 450 ? -7.885 -19.215 -11.264 1.00 85.19 450 GLU A C 1
ATOM 3644 O O . GLU A 1 450 ? -7.198 -18.665 -12.121 1.00 85.19 450 GLU A O 1
ATOM 3649 N N . GLN A 1 451 ? -9.195 -19.019 -11.157 1.00 84.25 451 GLN A N 1
ATOM 3650 C CA . GLN A 1 451 ? -9.888 -18.073 -12.011 1.00 84.25 451 GLN A CA 1
ATOM 3651 C C . GLN A 1 451 ? -9.486 -16.637 -11.636 1.00 84.25 451 GLN A C 1
ATOM 3653 O O . GLN A 1 451 ? -9.283 -15.810 -12.511 1.00 84.25 451 GLN A O 1
ATOM 3658 N N . HIS A 1 452 ? -9.309 -16.302 -10.361 1.00 85.50 452 HIS A N 1
ATOM 3659 C CA . HIS A 1 452 ? -9.027 -14.931 -9.918 1.00 85.50 452 HIS A CA 1
ATOM 3660 C C . HIS A 1 452 ? -7.628 -14.796 -9.287 1.00 85.50 452 HIS A C 1
ATOM 3662 O O . HIS A 1 452 ? -7.523 -14.666 -8.064 1.00 85.50 452 HIS A O 1
ATOM 3668 N N . PRO A 1 453 ? -6.544 -14.804 -10.091 1.00 82.12 453 PRO A N 1
ATOM 3669 C CA . PRO A 1 453 ? -5.174 -14.809 -9.575 1.00 82.12 453 PRO A CA 1
ATOM 3670 C C . PRO A 1 453 ? -4.836 -13.570 -8.736 1.00 82.12 453 PRO A C 1
ATOM 3672 O O . PRO A 1 453 ? -4.131 -13.700 -7.737 1.00 82.12 453 PRO A O 1
ATOM 3675 N N . ASP A 1 454 ? -5.398 -12.401 -9.059 1.00 80.94 454 ASP A N 1
ATOM 3676 C CA . ASP A 1 454 ? -5.183 -11.155 -8.305 1.00 80.94 454 ASP A CA 1
ATOM 3677 C C . ASP A 1 454 ? -5.698 -11.212 -6.863 1.00 80.94 454 ASP A C 1
ATOM 3679 O O . ASP A 1 454 ? -5.234 -10.473 -5.994 1.00 80.94 454 ASP A O 1
ATOM 3683 N N . LEU A 1 455 ? -6.640 -12.117 -6.582 1.00 91.81 455 LEU A N 1
ATOM 3684 C CA . LEU A 1 455 ? -7.184 -12.306 -5.241 1.00 91.81 455 LEU A CA 1
ATOM 3685 C C . LEU A 1 455 ? -6.319 -13.225 -4.380 1.00 91.81 455 LEU A C 1
ATOM 3687 O O . LEU A 1 455 ? -6.555 -13.298 -3.177 1.00 91.81 455 LEU A O 1
ATOM 3691 N N . ARG A 1 456 ? -5.309 -13.901 -4.945 1.00 90.44 456 ARG A N 1
ATOM 3692 C CA . ARG A 1 456 ? -4.475 -14.867 -4.213 1.00 90.44 456 ARG A CA 1
ATOM 3693 C C . ARG A 1 456 ? -3.685 -14.225 -3.093 1.00 90.44 456 ARG A C 1
ATOM 3695 O O . ARG A 1 456 ? -3.753 -14.715 -1.974 1.00 90.44 456 ARG A O 1
ATOM 3702 N N . ASP A 1 457 ? -2.964 -13.144 -3.362 1.00 90.31 457 ASP A N 1
ATOM 3703 C CA . ASP A 1 457 ? -2.160 -12.470 -2.339 1.00 90.31 457 ASP A CA 1
ATOM 3704 C C . ASP A 1 457 ? -3.035 -11.855 -1.228 1.00 90.31 457 ASP A C 1
ATOM 3706 O O . ASP A 1 457 ? -2.789 -12.155 -0.053 1.00 90.31 457 ASP A O 1
ATOM 3710 N N . PRO A 1 458 ? -4.103 -11.088 -1.551 1.00 94.19 458 PRO A N 1
ATOM 3711 C CA . PRO A 1 458 ? -5.114 -10.679 -0.578 1.00 94.19 458 PRO A CA 1
ATOM 3712 C C . PRO A 1 458 ? -5.671 -11.835 0.252 1.00 94.19 458 PRO A C 1
ATOM 3714 O O . PRO A 1 458 ? -5.712 -11.755 1.482 1.00 94.19 458 PRO A O 1
ATOM 3717 N N . TYR A 1 459 ? -6.066 -12.924 -0.413 1.00 96.25 459 TYR A N 1
ATOM 3718 C CA . TYR A 1 459 ? -6.571 -14.121 0.241 1.00 96.25 459 TYR A CA 1
ATOM 3719 C C . TYR A 1 459 ? -5.513 -14.716 1.165 1.00 96.25 459 TYR A C 1
ATOM 3721 O O . TYR A 1 459 ? -5.810 -14.972 2.321 1.00 96.25 459 TYR A O 1
ATOM 3729 N N . HIS A 1 460 ? -4.273 -14.894 0.714 1.00 94.06 460 HIS A N 1
ATOM 3730 C CA . HIS A 1 460 ? -3.210 -15.498 1.507 1.00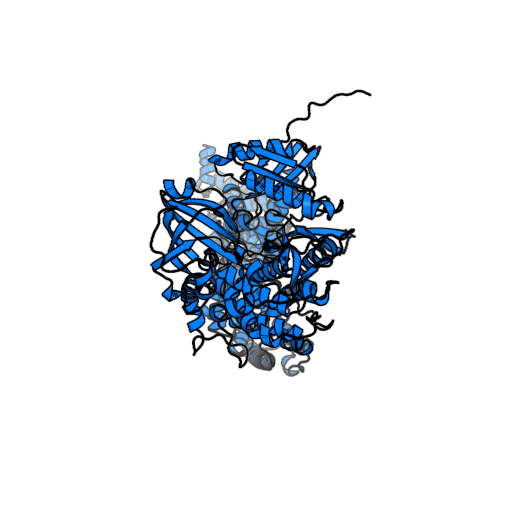 94.06 460 HIS A CA 1
ATOM 3731 C C . HIS A 1 460 ? -2.939 -14.724 2.793 1.00 94.06 460 HIS A C 1
ATOM 3733 O O . HIS A 1 460 ? -2.794 -15.352 3.845 1.00 94.06 460 HIS A O 1
ATOM 3739 N N . PHE A 1 461 ? -2.899 -13.392 2.738 1.00 95.50 461 PHE A N 1
ATOM 3740 C CA . PHE A 1 461 ? -2.716 -12.575 3.935 1.00 95.50 461 PHE A CA 1
ATOM 3741 C C . PHE A 1 461 ? -3.891 -12.719 4.904 1.00 95.50 461 PHE A C 1
ATOM 3743 O O . PHE A 1 461 ? -3.701 -13.095 6.061 1.00 95.50 461 PHE A O 1
ATOM 3750 N N . LEU A 1 462 ? -5.113 -12.483 4.419 1.00 97.44 462 LEU A N 1
ATOM 3751 C CA . LEU A 1 462 ? -6.321 -12.499 5.244 1.00 97.44 462 LEU A CA 1
ATOM 3752 C C . LEU A 1 462 ? -6.631 -13.897 5.790 1.00 97.44 462 LEU A C 1
ATOM 3754 O O . LEU A 1 462 ? -6.874 -14.066 6.983 1.00 97.44 462 LEU A O 1
ATOM 3758 N N . ALA A 1 463 ? -6.522 -14.927 4.955 1.00 97.12 463 ALA A N 1
ATOM 3759 C CA . ALA A 1 463 ? -6.649 -16.321 5.357 1.00 97.12 463 ALA A CA 1
ATOM 3760 C C . ALA A 1 463 ? -5.580 -16.712 6.386 1.00 97.12 463 ALA A C 1
ATOM 3762 O O . ALA A 1 463 ? -5.856 -17.526 7.259 1.00 97.12 463 ALA A O 1
ATOM 3763 N N . THR A 1 464 ? -4.376 -16.129 6.332 1.00 96.12 464 THR A N 1
ATOM 3764 C CA . THR A 1 464 ? -3.354 -16.346 7.367 1.00 96.12 464 THR A CA 1
ATOM 3765 C C . THR A 1 464 ? -3.770 -15.729 8.700 1.00 96.12 464 THR A C 1
ATOM 3767 O O . THR A 1 464 ? -3.716 -16.432 9.705 1.00 96.12 464 THR A O 1
ATOM 3770 N N . LEU A 1 465 ? -4.270 -14.487 8.725 1.00 96.31 465 LEU A N 1
ATOM 3771 C CA . LEU A 1 465 ? -4.802 -13.870 9.952 1.00 96.31 465 LEU A CA 1
ATOM 3772 C C . LEU A 1 465 ? -5.936 -14.698 10.566 1.00 96.31 465 LEU A C 1
ATOM 3774 O O . LEU A 1 465 ? -5.933 -14.972 11.768 1.00 96.31 465 LEU A O 1
ATOM 3778 N N . ARG A 1 466 ? -6.891 -15.133 9.739 1.00 97.38 466 ARG A N 1
ATOM 3779 C CA . ARG A 1 466 ? -8.018 -15.951 10.197 1.00 97.38 466 ARG A CA 1
ATOM 3780 C C . ARG A 1 466 ? -7.570 -17.331 10.672 1.00 97.38 466 ARG A C 1
ATOM 3782 O O . ARG A 1 466 ? -8.025 -17.768 11.724 1.00 97.38 466 ARG A O 1
ATOM 3789 N N . ARG A 1 467 ? -6.642 -17.988 9.967 1.00 96.00 467 ARG A N 1
ATOM 3790 C CA . ARG A 1 467 ? -6.082 -19.294 10.362 1.00 96.00 467 ARG A CA 1
ATOM 3791 C C . ARG A 1 467 ? -5.335 -19.220 11.691 1.00 96.00 467 ARG A C 1
ATOM 3793 O O . ARG A 1 467 ? -5.555 -20.082 12.535 1.00 96.00 467 ARG A O 1
ATOM 3800 N N . ILE A 1 468 ? -4.537 -18.170 11.910 1.00 94.56 468 ILE A N 1
ATOM 3801 C CA . ILE A 1 468 ? -3.843 -17.945 13.187 1.00 94.56 468 ILE A CA 1
ATOM 3802 C C . ILE A 1 468 ? -4.845 -18.018 14.338 1.00 94.56 468 ILE A C 1
ATOM 3804 O O . ILE A 1 468 ? -4.635 -18.779 15.273 1.00 94.56 468 ILE A O 1
ATOM 3808 N N . VAL A 1 469 ? -5.936 -17.251 14.250 1.00 95.50 469 VAL A N 1
ATOM 3809 C CA . VAL A 1 469 ? -6.910 -17.087 15.339 1.00 95.50 469 VAL A CA 1
ATOM 3810 C C . VAL A 1 469 ? -7.859 -18.278 15.474 1.00 95.50 469 VAL A C 1
ATOM 3812 O O . VAL A 1 469 ? -8.167 -18.684 16.590 1.00 95.50 469 VAL A O 1
ATOM 3815 N N . LEU A 1 470 ? -8.343 -18.820 14.356 1.00 95.94 470 LEU A N 1
ATOM 3816 C CA . LEU A 1 470 ? -9.398 -19.838 14.343 1.00 95.94 470 LEU A CA 1
ATOM 3817 C C . LEU A 1 470 ? -8.863 -21.276 14.360 1.00 95.94 470 LEU A C 1
ATOM 3819 O O . LEU A 1 470 ? -9.559 -22.165 14.844 1.00 95.94 470 LEU A O 1
ATOM 3823 N N . CYS A 1 471 ? -7.652 -21.511 13.844 1.00 93.56 471 CYS A N 1
ATOM 3824 C CA . CYS A 1 471 ? -7.086 -22.855 13.686 1.00 93.56 471 CYS A CA 1
ATOM 3825 C C . CYS A 1 471 ? -5.849 -23.091 14.565 1.00 93.56 471 CYS A C 1
ATOM 3827 O O . CYS A 1 471 ? -5.724 -24.158 15.163 1.00 93.56 471 CYS A O 1
ATOM 3829 N N . ASP A 1 472 ? -4.926 -22.125 14.621 1.00 93.00 472 ASP A N 1
ATOM 3830 C CA . ASP A 1 472 ? -3.567 -22.368 15.129 1.00 93.00 472 ASP A CA 1
ATOM 3831 C C . ASP A 1 472 ? -3.393 -22.049 16.630 1.00 93.00 472 ASP A C 1
ATOM 3833 O O . ASP A 1 472 ? -2.394 -22.453 17.246 1.00 93.00 472 ASP A O 1
ATOM 3837 N N . LEU A 1 473 ? -4.351 -21.336 17.236 1.00 91.31 473 LEU A N 1
ATOM 3838 C CA . LEU A 1 473 ? -4.409 -21.144 18.686 1.00 91.31 473 LEU A CA 1
ATOM 3839 C C . LEU A 1 473 ? -4.766 -22.451 19.406 1.00 91.31 473 LEU A C 1
ATOM 3841 O O . LEU A 1 473 ? -5.556 -23.266 18.939 1.00 91.31 473 LEU A O 1
ATOM 3845 N N . LEU A 1 474 ? -4.214 -22.625 20.607 1.00 89.50 474 LEU A N 1
ATOM 3846 C CA . LEU A 1 474 ? -4.557 -23.734 21.501 1.00 89.50 474 LEU A CA 1
ATOM 3847 C C . LEU A 1 474 ? -5.996 -23.614 22.020 1.00 89.50 474 LEU A C 1
ATOM 3849 O O . LEU A 1 474 ? -6.664 -24.624 22.241 1.00 89.50 474 LEU A O 1
ATOM 3853 N N . VAL A 1 475 ? -6.467 -22.380 22.218 1.00 90.69 475 VAL A N 1
ATOM 3854 C CA . VAL A 1 475 ? -7.863 -22.089 22.553 1.00 90.69 475 VAL A CA 1
ATOM 3855 C C . VAL A 1 475 ? -8.659 -22.032 21.257 1.00 90.69 475 VAL A C 1
ATOM 3857 O O . VAL A 1 475 ? -8.370 -21.218 20.384 1.00 90.69 475 VAL A O 1
ATOM 3860 N N . ARG A 1 476 ? -9.679 -22.886 21.142 1.00 92.25 476 ARG A N 1
ATOM 3861 C CA . ARG A 1 476 ? -10.562 -22.912 19.973 1.00 92.25 476 ARG A CA 1
ATOM 3862 C C . ARG A 1 476 ? -11.549 -21.754 20.034 1.00 92.25 476 ARG A C 1
ATOM 3864 O O . ARG A 1 476 ? -12.512 -21.801 20.798 1.00 92.25 476 ARG A O 1
ATOM 3871 N N . ILE A 1 477 ? -11.311 -20.740 19.212 1.00 95.38 477 ILE A N 1
ATOM 3872 C CA . ILE A 1 477 ? -12.213 -19.601 19.061 1.00 95.38 477 ILE A CA 1
ATOM 3873 C C . ILE A 1 477 ? -13.252 -19.935 17.980 1.00 95.38 477 ILE A C 1
ATOM 3875 O O . ILE A 1 477 ? -12.872 -20.213 16.842 1.00 95.38 477 ILE A O 1
ATOM 3879 N N . PRO A 1 478 ? -14.558 -19.907 18.294 1.00 96.25 478 PRO A N 1
ATOM 3880 C CA . PRO A 1 478 ? -15.608 -20.115 17.304 1.00 96.25 478 PRO A CA 1
ATOM 3881 C C . PRO A 1 478 ? -15.577 -19.048 16.194 1.00 96.25 478 PRO A C 1
ATOM 3883 O O . PRO A 1 478 ? -15.406 -17.864 16.506 1.00 96.25 478 PRO A O 1
ATOM 3886 N N . PRO A 1 479 ? -15.854 -19.401 14.922 1.00 97.50 479 PRO A N 1
ATOM 3887 C CA . PRO A 1 479 ? -15.940 -18.432 13.825 1.00 97.50 479 PRO A CA 1
ATOM 3888 C C . PRO A 1 479 ? -16.880 -17.260 14.111 1.00 97.50 479 PRO A C 1
ATOM 3890 O O . PRO A 1 479 ? -16.601 -16.129 13.713 1.00 97.50 479 PRO A O 1
ATOM 3893 N N . VAL A 1 480 ? -17.968 -17.505 14.851 1.00 97.75 480 VAL A N 1
ATOM 3894 C CA . VAL A 1 480 ? -18.948 -16.469 15.205 1.00 97.75 480 VAL A CA 1
ATOM 3895 C C . VAL A 1 480 ? -18.354 -15.310 15.983 1.00 97.75 480 VAL A C 1
ATOM 3897 O O . VAL A 1 480 ? -18.727 -14.169 15.725 1.00 97.75 480 VAL A O 1
ATOM 3900 N N . GLU A 1 481 ? -17.371 -15.555 16.847 1.00 97.69 481 GLU A N 1
ATOM 3901 C CA . GLU A 1 481 ? -16.679 -14.478 17.556 1.00 97.69 481 GLU A CA 1
ATOM 3902 C C . GLU A 1 481 ? -15.924 -13.573 16.574 1.00 97.69 481 GLU A C 1
ATOM 3904 O O . GLU A 1 481 ? -16.034 -12.348 16.643 1.00 97.69 481 GLU A O 1
ATOM 3909 N N . TYR A 1 482 ? -15.240 -14.166 15.590 1.00 98.12 482 TYR A N 1
ATOM 3910 C CA . TYR A 1 482 ? -14.496 -13.429 14.566 1.00 98.12 482 TYR A CA 1
ATOM 3911 C C . TYR A 1 482 ? -15.416 -12.569 13.691 1.00 98.12 482 TYR A C 1
ATOM 3913 O O . TYR A 1 482 ? -15.143 -11.390 13.468 1.00 98.12 482 TYR A O 1
ATOM 3921 N N . TYR A 1 483 ? -16.545 -13.127 13.245 1.00 98.31 483 TYR A N 1
ATOM 3922 C CA . TYR A 1 483 ? -17.526 -12.411 12.425 1.00 98.31 483 TYR A CA 1
ATOM 3923 C C . TYR A 1 483 ? -18.240 -11.293 13.201 1.00 98.31 483 TYR A C 1
ATOM 3925 O O . TYR A 1 483 ? -18.446 -10.207 12.658 1.00 98.31 483 TYR A O 1
ATOM 3933 N N . LEU A 1 484 ? -18.551 -11.498 14.487 1.00 98.38 484 LEU A N 1
ATOM 3934 C CA . LEU A 1 484 ? -19.035 -10.421 15.362 1.00 98.38 484 LEU A CA 1
ATOM 3935 C C . LEU A 1 484 ? -18.004 -9.296 15.472 1.00 98.38 484 LEU A C 1
ATOM 3937 O O . LEU A 1 484 ? -18.370 -8.119 15.479 1.00 98.38 484 LEU A O 1
ATOM 3941 N N . GLY A 1 485 ? -16.718 -9.647 15.502 1.00 97.75 485 GLY A N 1
ATOM 3942 C CA . GLY A 1 485 ? -15.651 -8.664 15.463 1.00 97.75 485 GLY A CA 1
ATOM 3943 C C . GLY A 1 485 ? -15.589 -7.888 14.155 1.00 97.75 485 GLY A C 1
ATOM 3944 O O . GLY A 1 485 ? -15.544 -6.658 14.203 1.00 97.75 485 GLY A O 1
ATOM 3945 N N . LEU A 1 486 ? -15.635 -8.567 13.004 1.00 98.12 486 LEU A N 1
ATOM 3946 C CA . LEU A 1 486 ? -15.662 -7.919 11.686 1.00 98.12 486 LEU A CA 1
ATOM 3947 C C . LEU A 1 486 ? -16.834 -6.940 11.558 1.00 98.12 486 LEU A C 1
ATOM 3949 O O . LEU A 1 486 ? -16.656 -5.833 11.055 1.00 98.12 486 LEU A O 1
ATOM 3953 N N . LEU A 1 487 ? -18.010 -7.309 12.071 1.00 98.19 487 LEU A N 1
ATOM 3954 C CA . LEU A 1 487 ? -19.165 -6.417 12.140 1.00 98.19 487 LEU A CA 1
ATOM 3955 C C . LEU A 1 487 ? -18.892 -5.198 13.036 1.00 98.19 487 LEU A C 1
ATOM 3957 O O . LEU A 1 487 ? -19.069 -4.059 12.603 1.00 98.19 487 LEU A O 1
ATOM 3961 N N . GLY A 1 488 ? -18.450 -5.427 14.276 1.00 97.06 488 GLY A N 1
ATOM 3962 C CA . GLY A 1 488 ? -18.230 -4.365 15.259 1.00 97.06 488 GLY A CA 1
ATOM 3963 C C . GLY A 1 488 ? -17.151 -3.367 14.838 1.00 97.06 488 GLY A C 1
ATOM 3964 O O . GLY A 1 488 ? -17.377 -2.156 14.871 1.00 97.06 488 GLY A O 1
ATOM 3965 N N . TYR A 1 489 ? -15.988 -3.856 14.406 1.00 95.94 489 TYR A N 1
ATOM 3966 C CA . TYR A 1 489 ? -14.879 -2.994 14.001 1.00 95.94 489 TYR A CA 1
ATOM 3967 C C . TYR A 1 489 ? -15.075 -2.403 12.598 1.00 95.94 489 TYR A C 1
ATOM 3969 O O . TYR A 1 489 ? -14.751 -1.235 12.386 1.00 95.94 489 TYR A O 1
ATOM 3977 N N . GLY A 1 490 ? -15.675 -3.148 11.662 1.00 96.25 490 GLY A N 1
ATOM 3978 C CA . GLY A 1 490 ? -16.026 -2.629 10.339 1.00 96.25 490 GLY A CA 1
ATOM 3979 C C . GLY A 1 490 ? -16.957 -1.417 10.430 1.00 96.25 490 GLY A C 1
ATOM 3980 O O . GLY A 1 490 ? -16.698 -0.389 9.810 1.00 96.25 490 GLY A O 1
ATOM 3981 N N . LEU A 1 491 ? -17.980 -1.469 11.292 1.00 96.50 491 LEU A N 1
ATOM 3982 C CA . LEU A 1 491 ? -18.830 -0.304 11.567 1.00 96.50 491 LEU A CA 1
ATOM 3983 C C . LEU A 1 491 ? -18.074 0.814 12.286 1.00 96.50 491 LEU A C 1
ATOM 3985 O O . LEU A 1 491 ? -18.218 1.980 11.924 1.00 96.50 491 LEU A O 1
ATOM 3989 N N . ALA A 1 492 ? -17.238 0.485 13.274 1.00 95.62 492 ALA A N 1
ATOM 3990 C CA . ALA A 1 492 ? -16.418 1.479 13.961 1.00 95.62 492 ALA A CA 1
ATOM 3991 C C . ALA A 1 492 ? -15.521 2.265 12.992 1.00 95.62 492 ALA A C 1
ATOM 3993 O O . ALA A 1 492 ? -15.340 3.469 13.179 1.00 95.62 492 ALA A O 1
ATOM 3994 N N . ALA A 1 493 ? -15.017 1.615 11.940 1.00 94.44 493 ALA A N 1
ATOM 3995 C CA . ALA A 1 493 ? -14.175 2.253 10.942 1.00 94.44 493 ALA A CA 1
ATOM 3996 C C . ALA A 1 493 ? -14.905 3.314 10.105 1.00 94.44 493 ALA A C 1
ATOM 3998 O O . ALA A 1 493 ? -14.287 4.289 9.683 1.00 94.44 493 ALA A O 1
ATOM 3999 N N . LEU A 1 494 ? -16.226 3.203 9.926 1.00 93.44 494 LEU A N 1
ATOM 4000 C CA . LEU A 1 494 ? -17.000 4.162 9.129 1.00 93.44 494 LEU A CA 1
ATOM 4001 C C . LEU A 1 494 ? -16.946 5.594 9.672 1.00 93.44 494 LEU A C 1
ATOM 4003 O O . LEU A 1 494 ? -17.196 6.523 8.914 1.00 93.44 494 LEU A O 1
ATOM 4007 N N . LYS A 1 495 ? -16.602 5.811 10.946 1.00 91.19 495 LYS A N 1
ATOM 4008 C CA . LYS A 1 495 ? -16.494 7.161 11.530 1.00 91.19 495 LYS A CA 1
ATOM 4009 C C . LYS A 1 495 ? -15.229 7.920 11.102 1.00 91.19 495 LYS A C 1
ATOM 4011 O O . LYS A 1 495 ? -15.094 9.114 11.379 1.00 91.19 495 LYS A O 1
ATOM 4016 N N . TYR A 1 496 ? -14.255 7.233 10.504 1.00 88.38 496 TYR A N 1
ATOM 4017 C CA . TYR A 1 496 ? -12.966 7.824 10.168 1.00 88.38 496 TYR A CA 1
ATOM 4018 C C . TYR A 1 496 ? -13.085 8.725 8.933 1.00 88.38 496 TYR A C 1
ATOM 4020 O O . TYR A 1 496 ? -13.251 8.270 7.804 1.00 88.38 496 TYR A O 1
ATOM 4028 N N . ARG A 1 497 ? -12.976 10.042 9.146 1.00 84.62 497 ARG A N 1
ATOM 4029 C CA . ARG A 1 497 ? -13.169 11.065 8.098 1.00 84.62 497 ARG A CA 1
ATOM 4030 C C . ARG A 1 497 ? -12.213 10.925 6.909 1.00 84.62 497 ARG A C 1
ATOM 4032 O O . ARG A 1 497 ? -12.579 11.253 5.785 1.00 84.62 497 ARG A O 1
ATOM 4039 N N . ASN A 1 498 ? -10.992 10.447 7.139 1.00 80.50 498 ASN A N 1
ATOM 4040 C CA . ASN A 1 498 ? -10.003 10.214 6.082 1.00 80.50 498 ASN A CA 1
ATOM 4041 C C . ASN A 1 498 ? -10.419 9.100 5.110 1.00 80.50 498 ASN A C 1
ATOM 4043 O O . ASN A 1 498 ? -9.883 9.053 4.014 1.00 80.50 498 ASN A O 1
ATOM 4047 N N . LEU A 1 499 ? -11.379 8.239 5.462 1.00 85.19 499 LEU A N 1
ATOM 4048 C CA . LEU A 1 499 ? -11.862 7.204 4.547 1.00 85.19 499 LEU A CA 1
ATOM 4049 C C . LEU A 1 499 ? -12.796 7.748 3.455 1.00 85.19 499 LEU A C 1
ATOM 4051 O O . LEU A 1 499 ? -12.984 7.081 2.439 1.00 85.19 499 LEU A O 1
ATOM 4055 N N . TYR A 1 500 ? -13.361 8.944 3.648 1.00 84.00 500 TYR A N 1
ATOM 4056 C CA . TYR A 1 500 ? -14.231 9.623 2.678 1.00 84.00 500 TYR A CA 1
ATOM 4057 C C . TYR A 1 500 ? -13.464 10.633 1.820 1.00 84.00 500 TYR A C 1
ATOM 4059 O O . TYR A 1 500 ? -13.844 10.908 0.685 1.00 84.00 500 TYR A O 1
ATOM 4067 N N . ASN A 1 501 ? -12.359 11.162 2.348 1.00 76.25 501 ASN A N 1
ATOM 4068 C CA . ASN A 1 501 ? -11.541 12.165 1.679 1.00 76.25 501 ASN A CA 1
ATOM 4069 C C . ASN A 1 501 ? -10.380 11.502 0.924 1.00 76.25 501 ASN A C 1
ATOM 4071 O O . ASN A 1 501 ? -9.719 10.616 1.447 1.00 76.25 501 ASN A O 1
ATOM 4075 N N . ALA A 1 502 ? -10.055 11.979 -0.280 1.00 56.34 502 ALA A N 1
ATOM 4076 C CA . ALA A 1 502 ? -9.013 11.385 -1.132 1.00 56.34 502 ALA A CA 1
ATOM 4077 C C . ALA A 1 502 ? -7.560 11.570 -0.632 1.00 56.34 502 ALA A C 1
ATOM 4079 O O . ALA A 1 502 ? -6.627 11.216 -1.351 1.00 56.34 502 ALA A O 1
ATOM 4080 N N . LYS A 1 503 ? -7.343 12.123 0.571 1.00 61.59 503 LYS A N 1
ATOM 4081 C CA . LYS A 1 503 ? -6.007 12.234 1.175 1.00 61.59 503 LYS A CA 1
ATOM 4082 C C . LYS A 1 503 ? -5.583 10.861 1.701 1.00 61.59 503 LYS A C 1
ATOM 4084 O O . LYS A 1 503 ? -5.729 10.570 2.886 1.00 61.59 503 LYS A O 1
ATOM 4089 N N . SER A 1 504 ? -5.115 10.015 0.789 1.00 62.97 504 SER A N 1
ATOM 4090 C CA . SER A 1 504 ? -4.400 8.793 1.141 1.00 62.97 504 SER A CA 1
ATOM 4091 C C . SER A 1 504 ? -2.974 9.139 1.568 1.00 62.97 504 SER A C 1
ATOM 4093 O O . SER A 1 504 ? -2.424 10.167 1.178 1.00 62.97 504 SER A O 1
ATOM 4095 N N . TRP A 1 505 ? -2.379 8.267 2.377 1.00 66.12 505 TRP A N 1
ATOM 4096 C CA . TRP A 1 505 ? -0.941 8.285 2.649 1.00 66.12 505 TRP A CA 1
ATOM 4097 C C . TRP A 1 505 ? -0.126 7.877 1.405 1.00 66.12 505 TRP A C 1
ATOM 4099 O O . TRP A 1 505 ? 1.078 8.107 1.358 1.00 66.12 505 TRP A O 1
ATOM 4109 N N . LEU A 1 506 ? -0.793 7.306 0.395 1.00 65.88 506 LEU A N 1
ATOM 4110 C CA . LEU A 1 506 ? -0.252 7.004 -0.925 1.00 65.88 506 LEU A CA 1
ATOM 4111 C C . LEU A 1 506 ? -0.521 8.141 -1.912 1.00 65.88 506 LEU A C 1
ATOM 4113 O O . LEU A 1 506 ? -1.605 8.726 -1.916 1.00 65.88 506 LEU A O 1
ATOM 4117 N N . SER A 1 507 ? 0.440 8.391 -2.804 1.00 61.19 507 SER A N 1
ATOM 4118 C CA . SER A 1 507 ? 0.250 9.256 -3.977 1.00 61.19 507 SER A CA 1
ATOM 4119 C C . SER A 1 507 ? -0.759 8.660 -4.965 1.00 61.19 507 SER A C 1
ATOM 4121 O O . SER A 1 507 ? -1.478 9.393 -5.647 1.00 61.19 507 SER A O 1
ATOM 4123 N N . GLU A 1 508 ? -0.852 7.329 -5.023 1.00 65.94 508 GLU A N 1
ATOM 4124 C CA . GLU A 1 508 ? -1.786 6.637 -5.900 1.00 65.94 508 GLU A CA 1
ATOM 4125 C C . GLU A 1 508 ? -3.238 6.792 -5.443 1.00 65.94 508 GLU A C 1
ATOM 4127 O O . GLU A 1 508 ? -3.623 6.516 -4.304 1.00 65.94 508 GLU A O 1
ATOM 4132 N N . SER A 1 509 ? -4.087 7.172 -6.394 1.00 73.81 509 SER A N 1
ATOM 4133 C CA . SER A 1 509 ? -5.528 7.221 -6.195 1.00 73.81 509 SER A CA 1
ATOM 4134 C C . SER A 1 509 ? -6.097 5.808 -5.997 1.00 73.81 509 SER A C 1
ATOM 4136 O O . SER A 1 509 ? -5.893 4.968 -6.874 1.00 73.81 509 SER A O 1
ATOM 4138 N N . PRO A 1 510 ? -6.849 5.526 -4.911 1.00 82.06 510 PRO A N 1
ATOM 4139 C CA . PRO A 1 510 ? -7.491 4.223 -4.754 1.00 82.06 510 PRO A CA 1
ATOM 4140 C C . PRO A 1 510 ? -8.495 3.983 -5.884 1.00 82.06 510 PRO A C 1
ATOM 4142 O O . PRO A 1 510 ? -9.186 4.916 -6.308 1.00 82.06 510 PRO A O 1
ATOM 4145 N N . ARG A 1 511 ? -8.562 2.733 -6.350 1.00 81.25 511 ARG A N 1
ATOM 4146 C CA . ARG A 1 511 ? -9.457 2.261 -7.417 1.00 81.25 511 ARG A CA 1
ATOM 4147 C C . ARG A 1 511 ? -10.867 2.014 -6.890 1.00 81.25 511 ARG A C 1
ATOM 4149 O O . ARG A 1 511 ? -11.838 2.268 -7.594 1.00 81.25 511 ARG A O 1
ATOM 4156 N N . VAL A 1 512 ? -10.978 1.600 -5.627 1.00 80.56 512 VAL A N 1
ATOM 4157 C CA . VAL A 1 512 ? -12.247 1.515 -4.896 1.00 80.56 512 VAL A CA 1
ATOM 4158 C C . VAL A 1 512 ? -12.402 2.764 -4.026 1.00 80.56 512 VAL A C 1
ATOM 4160 O O . VAL A 1 512 ? -11.604 3.002 -3.119 1.00 80.56 512 VAL A O 1
ATOM 4163 N N . ARG A 1 513 ? -13.413 3.592 -4.317 1.00 82.62 513 ARG A N 1
ATOM 4164 C CA . ARG A 1 513 ? -13.686 4.855 -3.612 1.00 82.62 513 ARG A CA 1
ATOM 4165 C C . ARG A 1 513 ? -15.153 4.973 -3.194 1.00 82.62 513 ARG A C 1
ATOM 4167 O O . ARG A 1 513 ? -16.010 4.559 -3.967 1.00 82.62 513 ARG A O 1
ATOM 4174 N N . PRO A 1 514 ? -15.439 5.634 -2.057 1.00 86.19 514 PRO A N 1
ATOM 4175 C CA . PRO A 1 514 ? -14.485 6.002 -0.998 1.00 86.19 514 PRO A CA 1
ATOM 4176 C C . PRO A 1 514 ? -13.910 4.758 -0.290 1.00 86.19 514 PRO A C 1
ATOM 4178 O O . PRO A 1 514 ? -14.484 3.677 -0.387 1.00 86.19 514 PRO A O 1
ATOM 4181 N N . LEU A 1 515 ? -12.797 4.891 0.445 1.00 88.38 515 LEU A N 1
ATOM 4182 C CA . LEU A 1 515 ? -12.181 3.759 1.167 1.00 88.38 515 LEU A CA 1
ATOM 4183 C C . LEU A 1 515 ? -13.150 3.134 2.185 1.00 88.38 515 LEU A C 1
ATOM 4185 O O . LEU A 1 515 ? -13.120 1.930 2.424 1.00 88.38 515 LEU A O 1
ATOM 4189 N N . ALA A 1 516 ? -14.058 3.945 2.740 1.00 90.56 516 ALA A N 1
ATOM 4190 C CA . ALA A 1 516 ? -15.096 3.514 3.678 1.00 90.56 516 ALA A CA 1
ATOM 4191 C C . ALA A 1 516 ? -16.019 2.408 3.120 1.00 90.56 516 ALA A C 1
ATOM 4193 O O . ALA A 1 516 ? -16.590 1.641 3.896 1.00 90.56 516 ALA A O 1
ATOM 4194 N N . VAL A 1 517 ? -16.123 2.268 1.791 1.00 90.94 517 VAL A N 1
ATOM 4195 C CA . VAL A 1 517 ? -16.875 1.184 1.135 1.00 90.94 517 VAL A CA 1
ATOM 4196 C C . VAL A 1 517 ? -16.357 -0.191 1.552 1.00 90.94 517 VAL A C 1
ATOM 4198 O O . VAL A 1 517 ? -17.159 -1.082 1.816 1.00 90.94 517 VAL A O 1
ATOM 4201 N N . ALA A 1 518 ? -15.039 -0.364 1.672 1.00 91.94 518 ALA A N 1
ATOM 4202 C CA . ALA A 1 518 ? -14.441 -1.640 2.060 1.00 91.94 518 ALA A CA 1
ATOM 4203 C C . ALA A 1 518 ? -14.873 -2.071 3.475 1.00 91.94 518 ALA A C 1
ATOM 4205 O O . ALA A 1 518 ? -15.257 -3.223 3.689 1.00 91.94 518 ALA A O 1
ATOM 4206 N N . ALA A 1 519 ? -14.897 -1.134 4.430 1.00 93.44 519 ALA A N 1
ATOM 4207 C CA . ALA A 1 519 ? -15.410 -1.390 5.778 1.00 93.44 519 ALA A CA 1
ATOM 4208 C C . ALA A 1 519 ? -16.908 -1.726 5.771 1.00 93.44 519 ALA A C 1
ATOM 4210 O O . ALA A 1 519 ? -17.327 -2.670 6.443 1.00 93.44 519 ALA A O 1
ATOM 4211 N N . TYR A 1 520 ? -17.708 -0.998 4.983 1.00 94.00 520 TYR A N 1
ATOM 4212 C CA . TYR A 1 520 ? -19.140 -1.267 4.863 1.00 94.00 520 TYR A CA 1
ATOM 4213 C C . TYR A 1 520 ? -19.417 -2.660 4.282 1.00 94.00 520 TYR A C 1
ATOM 4215 O O . TYR A 1 520 ? -20.237 -3.393 4.835 1.00 94.00 520 TYR A O 1
ATOM 4223 N N . ILE A 1 521 ? -18.719 -3.063 3.215 1.00 92.94 521 ILE A N 1
ATOM 4224 C CA . ILE A 1 521 ? -18.862 -4.394 2.601 1.00 92.94 521 ILE A CA 1
ATOM 4225 C C . ILE A 1 521 ? -18.471 -5.487 3.592 1.00 92.94 521 ILE A C 1
ATOM 4227 O O . ILE A 1 521 ? -19.254 -6.410 3.802 1.00 92.94 521 ILE A O 1
ATOM 4231 N N . SER A 1 522 ? -17.315 -5.357 4.252 1.00 95.00 522 SER A N 1
ATOM 4232 C CA . SER A 1 522 ? -16.858 -6.341 5.241 1.00 95.00 522 SER A CA 1
ATOM 4233 C C . SER A 1 522 ? -17.863 -6.491 6.391 1.00 95.00 522 SER A C 1
ATOM 4235 O O . SER A 1 522 ? -18.151 -7.612 6.814 1.00 95.00 522 SER A O 1
ATOM 4237 N N . ALA A 1 523 ? -18.439 -5.387 6.882 1.00 96.38 523 ALA A N 1
ATOM 4238 C CA . ALA A 1 523 ? -19.469 -5.423 7.918 1.00 96.38 523 ALA A CA 1
ATOM 4239 C C . ALA A 1 523 ? -20.790 -6.026 7.407 1.00 96.38 523 ALA A C 1
ATOM 4241 O O . ALA A 1 523 ? -21.417 -6.810 8.117 1.00 96.38 523 ALA A O 1
ATOM 4242 N N . SER A 1 524 ? -21.202 -5.700 6.177 1.00 95.00 524 SER A N 1
ATOM 4243 C CA . SER A 1 524 ? -22.416 -6.236 5.536 1.00 95.00 524 SER A CA 1
ATOM 4244 C C . SER A 1 524 ? -22.320 -7.746 5.342 1.00 95.00 524 SER A C 1
ATOM 4246 O O . SER A 1 524 ? -23.254 -8.488 5.653 1.00 95.00 524 SER A O 1
ATOM 4248 N N . PHE A 1 525 ? -21.162 -8.216 4.876 1.00 95.12 525 PHE A N 1
ATOM 4249 C CA . PHE A 1 525 ? -20.879 -9.634 4.720 1.00 95.12 525 PHE A CA 1
ATOM 4250 C C . PHE A 1 525 ? -20.923 -10.339 6.077 1.00 95.12 525 PHE A C 1
ATOM 4252 O O . PHE A 1 525 ? -21.641 -11.326 6.234 1.00 95.12 525 PHE A O 1
ATOM 4259 N N . ALA A 1 526 ? -20.246 -9.786 7.089 1.00 97.06 526 ALA A N 1
ATOM 4260 C CA . ALA A 1 526 ? -20.260 -10.347 8.433 1.00 97.06 526 ALA A CA 1
ATOM 4261 C C . ALA A 1 526 ? -21.681 -10.427 9.018 1.00 97.06 526 ALA A C 1
ATOM 4263 O O . ALA A 1 526 ? -22.099 -11.486 9.483 1.00 97.06 526 ALA A O 1
ATOM 4264 N N . ALA A 1 527 ? -22.458 -9.345 8.916 1.00 96.56 527 ALA A N 1
ATOM 4265 C CA . ALA A 1 527 ? -23.852 -9.300 9.353 1.00 96.56 527 ALA A CA 1
ATOM 4266 C C . ALA A 1 527 ? -24.746 -10.315 8.629 1.00 96.56 527 ALA A C 1
ATOM 4268 O O . ALA A 1 527 ? -25.752 -10.736 9.191 1.00 96.56 527 ALA A O 1
ATOM 4269 N N . SER A 1 528 ? -24.416 -10.687 7.392 1.00 95.38 528 SER A N 1
ATOM 4270 C CA . SER A 1 528 ? -25.165 -11.681 6.613 1.00 95.38 528 SER A CA 1
ATOM 4271 C C . SER A 1 528 ? -24.796 -13.109 7.003 1.00 95.38 528 SER A C 1
ATOM 4273 O O . SER A 1 528 ? -25.668 -13.967 7.063 1.00 95.38 528 SER A O 1
ATOM 4275 N N . ALA A 1 529 ? -23.516 -13.345 7.289 1.00 95.25 529 ALA A N 1
ATOM 4276 C CA . ALA A 1 529 ? -22.975 -14.677 7.509 1.00 95.25 529 ALA A CA 1
ATOM 4277 C C . ALA A 1 529 ? -23.102 -15.174 8.956 1.00 95.25 529 ALA A C 1
ATOM 4279 O O . ALA A 1 529 ? -23.062 -16.381 9.150 1.00 95.25 529 ALA A O 1
ATOM 4280 N N . ILE A 1 530 ? -23.261 -14.295 9.963 1.00 96.31 530 ILE A N 1
ATOM 4281 C CA . ILE A 1 530 ? -23.244 -14.669 11.397 1.00 96.31 530 ILE A CA 1
ATOM 4282 C C . ILE A 1 530 ? -24.180 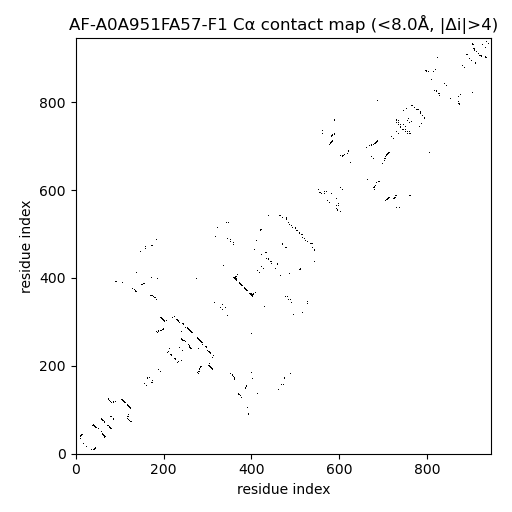-15.835 11.742 1.00 96.31 530 ILE A C 1
ATOM 4284 O O . ILE A 1 530 ? -23.769 -16.720 12.486 1.00 96.31 530 ILE A O 1
ATOM 4288 N N . ASP A 1 531 ? -25.400 -15.851 11.204 1.00 94.19 531 ASP A N 1
ATOM 4289 C CA . ASP A 1 531 ? -26.365 -16.916 11.507 1.00 94.19 531 ASP A CA 1
ATOM 4290 C C . ASP A 1 531 ? -25.983 -18.249 10.832 1.00 94.19 531 ASP A C 1
ATOM 4292 O O . ASP A 1 531 ? -26.246 -19.313 11.377 1.00 94.19 531 ASP A O 1
ATOM 4296 N N . GLU A 1 532 ? -25.338 -18.201 9.661 1.00 93.31 532 GLU A N 1
ATOM 4297 C CA . GLU A 1 532 ? -24.893 -19.377 8.894 1.00 93.31 532 GLU A CA 1
ATOM 4298 C C . GLU A 1 532 ? -23.642 -20.022 9.499 1.00 93.31 532 GLU A C 1
ATOM 4300 O O . GLU A 1 532 ? -23.502 -21.241 9.504 1.00 93.31 532 GLU A O 1
ATOM 4305 N N . ILE A 1 533 ? -22.737 -19.205 10.034 1.00 94.81 533 ILE A N 1
ATOM 4306 C CA . ILE A 1 533 ? -21.496 -19.667 10.670 1.00 94.81 533 ILE A CA 1
ATOM 4307 C C . ILE A 1 533 ? -21.689 -20.059 12.142 1.00 94.81 533 ILE A C 1
ATOM 4309 O O . ILE A 1 533 ? -20.764 -20.578 12.773 1.00 94.81 533 ILE A O 1
ATOM 4313 N N . GLU A 1 534 ? -22.873 -19.816 12.713 1.00 93.50 534 GLU A N 1
ATOM 4314 C CA . GLU A 1 534 ? -23.220 -20.253 14.062 1.00 93.50 534 GLU A CA 1
ATOM 4315 C C . GLU A 1 534 ? -23.329 -21.788 14.086 1.00 93.50 534 GLU A C 1
ATOM 4317 O O . GLU A 1 534 ? -24.279 -22.376 13.582 1.00 93.50 534 GLU A O 1
ATOM 4322 N N . GLY A 1 535 ? -22.318 -22.447 14.662 1.00 89.62 535 GLY A N 1
ATOM 4323 C CA . GLY A 1 535 ? -22.218 -23.911 14.708 1.00 89.62 535 GLY A CA 1
ATOM 4324 C C . GLY A 1 535 ? -21.309 -24.533 13.643 1.00 89.62 535 GLY A C 1
ATOM 4325 O O . GLY A 1 535 ? -21.189 -25.753 13.608 1.00 89.62 535 GLY A O 1
ATOM 4326 N N . VAL A 1 536 ? -20.643 -23.729 12.807 1.00 94.81 536 VAL A N 1
ATOM 4327 C CA . VAL A 1 536 ? -19.613 -24.235 11.888 1.00 94.81 536 VAL A CA 1
ATOM 4328 C C . VAL A 1 536 ? -18.348 -24.594 12.666 1.00 94.81 536 VAL A C 1
ATOM 4330 O O . VAL A 1 536 ? -17.758 -23.748 13.346 1.00 94.81 536 VAL A O 1
ATOM 4333 N N . ASP A 1 537 ? -17.912 -25.843 12.519 1.00 92.06 537 ASP A N 1
ATOM 4334 C CA . ASP A 1 537 ? -16.657 -26.334 13.076 1.00 92.06 537 ASP A CA 1
ATOM 4335 C C . ASP A 1 537 ? -15.480 -26.003 12.154 1.00 92.06 537 ASP A C 1
ATOM 4337 O O . ASP A 1 537 ? -15.470 -26.327 10.966 1.00 92.06 537 ASP A O 1
ATOM 4341 N N . VAL A 1 538 ? -14.448 -25.379 12.721 1.00 93.19 538 VAL A N 1
ATOM 4342 C CA . VAL A 1 538 ? -13.197 -25.098 12.008 1.00 93.19 538 VAL A CA 1
ATOM 4343 C C . VAL A 1 538 ? -12.346 -26.360 11.974 1.00 93.19 538 VAL A C 1
ATOM 4345 O O . VAL A 1 538 ? -12.112 -26.997 13.004 1.00 93.19 538 VAL A O 1
ATOM 4348 N N . THR A 1 539 ? -11.844 -26.706 10.793 1.00 92.25 539 THR A N 1
ATOM 4349 C CA . THR A 1 539 ? -11.001 -27.888 10.581 1.00 92.25 539 THR A CA 1
ATOM 4350 C C . THR A 1 539 ? -9.607 -27.482 10.105 1.00 92.25 539 THR A C 1
ATOM 4352 O O . THR A 1 539 ? -9.345 -26.321 9.790 1.00 92.25 539 THR A O 1
ATOM 4355 N N . SER A 1 540 ? -8.678 -28.438 10.033 1.00 87.12 540 SER A N 1
ATOM 4356 C CA . SER A 1 540 ? -7.335 -28.189 9.493 1.00 87.12 540 SER A CA 1
ATOM 4357 C C . SER A 1 540 ? -7.324 -27.894 7.988 1.00 87.12 540 SER A C 1
ATOM 4359 O O . SER A 1 540 ? -6.330 -27.362 7.495 1.00 87.12 540 SER A O 1
ATOM 4361 N N . SER A 1 541 ? -8.396 -28.230 7.259 1.00 91.38 541 SER A N 1
ATOM 4362 C CA . SER A 1 541 ? -8.559 -27.869 5.847 1.00 91.38 541 SER A CA 1
ATOM 4363 C C . SER A 1 541 ? -9.141 -26.470 5.655 1.00 91.38 541 SER A C 1
ATOM 4365 O O . SER A 1 541 ? -9.013 -25.923 4.560 1.00 91.38 541 SER A O 1
ATOM 4367 N N . SER A 1 542 ? -9.731 -25.862 6.693 1.00 94.75 542 SER A N 1
ATOM 4368 C CA . SER A 1 542 ? -10.212 -24.484 6.626 1.00 94.75 542 SER A CA 1
ATOM 4369 C C . SER A 1 542 ? -9.063 -23.524 6.294 1.00 94.75 542 SER A C 1
ATOM 4371 O O . SER A 1 542 ? -7.958 -23.639 6.830 1.00 94.75 542 SER A O 1
ATOM 4373 N N . TYR A 1 543 ? -9.324 -22.552 5.418 1.00 95.94 543 TYR A N 1
ATOM 4374 C CA . TYR A 1 543 ? -8.309 -21.627 4.894 1.00 95.94 543 TYR A CA 1
ATOM 4375 C C . TYR A 1 543 ? -7.123 -22.343 4.233 1.00 95.94 543 TYR A C 1
ATOM 4377 O O . TYR A 1 543 ? -5.976 -22.171 4.679 1.00 95.94 543 TYR A O 1
ATOM 4385 N N . PRO A 1 544 ? -7.352 -23.119 3.155 1.00 93.81 544 PRO A N 1
ATOM 4386 C CA . PRO A 1 544 ? -6.298 -23.878 2.498 1.00 93.81 544 PRO A CA 1
ATOM 4387 C C . PRO A 1 544 ? -5.160 -22.971 2.024 1.00 93.81 544 PRO A C 1
ATOM 4389 O O . PRO A 1 544 ? -5.370 -21.853 1.538 1.00 93.81 544 PRO A O 1
ATOM 4392 N N . ARG A 1 545 ? -3.925 -23.464 2.170 1.00 90.12 545 ARG A N 1
ATOM 4393 C CA . ARG A 1 545 ? -2.738 -22.833 1.587 1.00 90.12 545 ARG A CA 1
ATOM 4394 C C . ARG A 1 545 ? -2.667 -23.235 0.118 1.00 90.12 545 ARG A C 1
ATOM 4396 O O . ARG A 1 545 ? -2.335 -24.371 -0.190 1.00 90.12 545 ARG A O 1
ATOM 4403 N N . ILE A 1 546 ? -2.970 -22.302 -0.776 1.00 84.19 546 ILE A N 1
ATOM 4404 C CA . ILE A 1 546 ? -2.861 -22.534 -2.217 1.00 84.19 546 ILE A CA 1
ATOM 4405 C C . ILE A 1 546 ? -1.382 -22.587 -2.610 1.00 84.19 546 ILE A C 1
ATOM 4407 O O . ILE A 1 546 ? -0.673 -21.584 -2.566 1.00 84.19 546 ILE A O 1
ATOM 4411 N N . THR A 1 547 ? -0.903 -23.779 -2.954 1.00 68.06 547 THR A N 1
ATOM 4412 C CA . THR A 1 547 ? 0.455 -24.009 -3.451 1.00 68.06 547 THR A CA 1
ATOM 4413 C C . THR A 1 547 ? 0.416 -24.045 -4.973 1.00 68.06 547 THR A C 1
ATOM 4415 O O . THR A 1 547 ? 0.203 -25.093 -5.572 1.00 68.06 547 THR A O 1
ATOM 4418 N N . GLY A 1 548 ? 0.593 -22.890 -5.608 1.00 60.22 548 GLY A N 1
ATOM 4419 C CA . GLY A 1 548 ? 0.721 -22.792 -7.058 1.00 60.22 548 GLY A CA 1
ATOM 4420 C C . GLY A 1 548 ? 1.672 -21.663 -7.415 1.00 60.22 548 GLY A C 1
ATOM 4421 O O . GLY A 1 548 ? 1.377 -20.503 -7.130 1.00 60.22 548 GLY A O 1
ATOM 4422 N N . ASN A 1 549 ? 2.806 -21.995 -8.036 1.00 49.12 549 ASN A N 1
ATOM 4423 C CA . ASN A 1 549 ? 3.752 -21.026 -8.592 1.00 49.12 549 ASN A CA 1
ATOM 4424 C C . ASN A 1 549 ? 3.170 -20.405 -9.871 1.00 49.12 549 ASN A C 1
ATOM 4426 O O . ASN A 1 549 ? 3.690 -20.603 -10.959 1.00 49.12 549 ASN A O 1
ATOM 4430 N N . LEU A 1 550 ? 2.082 -19.650 -9.744 1.00 53.59 550 LEU A N 1
ATOM 4431 C CA . LEU A 1 550 ? 1.743 -18.619 -10.720 1.00 53.59 550 LEU A CA 1
ATOM 4432 C C . LEU A 1 550 ? 2.276 -17.307 -10.153 1.00 53.59 550 LEU A C 1
ATOM 4434 O O . LEU A 1 550 ? 1.512 -16.414 -9.800 1.00 53.59 550 LEU A O 1
ATOM 4438 N N . GLN A 1 551 ? 3.597 -17.236 -9.957 1.00 57.12 551 GLN A N 1
ATOM 4439 C CA . GLN A 1 551 ? 4.201 -15.916 -9.850 1.00 57.12 551 GLN A CA 1
ATOM 4440 C C . GLN A 1 551 ? 3.986 -15.259 -11.212 1.00 57.12 551 GLN A C 1
ATOM 4442 O O . GLN A 1 551 ? 4.306 -15.907 -12.213 1.00 57.12 551 GLN A O 1
ATOM 4447 N N . PRO A 1 552 ? 3.421 -14.042 -11.273 1.00 57.56 552 PRO A N 1
ATOM 4448 C CA . PRO A 1 552 ? 3.333 -13.327 -12.533 1.00 57.56 552 PRO A CA 1
ATOM 4449 C C . PRO A 1 552 ? 4.721 -13.309 -13.172 1.00 57.56 552 PRO A C 1
ATOM 4451 O O . PRO A 1 552 ? 5.725 -13.026 -12.509 1.00 57.56 552 PRO A O 1
ATOM 4454 N N . THR A 1 553 ? 4.778 -13.665 -14.450 1.00 66.38 553 THR A N 1
ATOM 4455 C CA . THR A 1 553 ? 6.017 -13.739 -15.229 1.00 66.38 553 THR A CA 1
ATOM 4456 C C . THR A 1 553 ? 6.709 -12.376 -15.239 1.00 66.38 553 THR A C 1
ATOM 4458 O O . THR A 1 553 ? 7.940 -12.283 -15.267 1.00 66.38 553 THR A O 1
ATOM 4461 N N . PHE A 1 554 ? 5.917 -11.302 -15.165 1.00 66.31 554 PHE A N 1
ATOM 4462 C CA . PHE A 1 554 ? 6.394 -9.929 -15.110 1.00 66.31 554 PHE A CA 1
ATOM 4463 C C . PHE A 1 554 ? 6.304 -9.359 -13.693 1.00 66.31 554 PHE A C 1
ATOM 4465 O O . PHE A 1 554 ? 5.226 -9.143 -13.140 1.00 66.31 554 PHE A O 1
ATOM 4472 N N . LYS A 1 555 ? 7.464 -9.012 -13.127 1.00 66.00 555 LYS A N 1
ATOM 4473 C CA . LYS A 1 555 ? 7.521 -8.122 -11.963 1.00 66.00 555 LYS A CA 1
ATOM 4474 C C . LYS A 1 555 ? 7.072 -6.729 -12.396 1.00 66.00 555 LYS A C 1
ATOM 4476 O O . LYS A 1 555 ? 7.606 -6.208 -13.373 1.00 66.00 555 LYS A O 1
ATOM 4481 N N . LEU A 1 556 ? 6.151 -6.114 -11.651 1.00 68.81 556 LEU A N 1
ATOM 4482 C CA . LEU A 1 556 ? 5.844 -4.692 -11.819 1.00 68.81 556 LEU A CA 1
ATOM 4483 C C . LEU A 1 556 ? 7.090 -3.860 -11.481 1.00 68.81 556 LEU A C 1
ATOM 4485 O O . LEU A 1 556 ? 7.534 -3.912 -10.329 1.00 68.81 556 LEU A O 1
ATOM 4489 N N . PRO A 1 557 ? 7.659 -3.104 -12.432 1.00 72.69 557 PRO A N 1
ATOM 4490 C CA . PRO A 1 557 ? 8.658 -2.104 -12.106 1.00 72.69 557 PRO A CA 1
ATOM 4491 C C . PRO A 1 557 ? 8.018 -0.951 -11.330 1.00 72.69 557 PRO A C 1
ATOM 4493 O O . PRO A 1 557 ? 6.861 -0.594 -11.552 1.00 72.69 557 PRO A O 1
ATOM 4496 N N . ASP A 1 558 ? 8.803 -0.348 -10.443 1.00 72.62 558 ASP A N 1
ATOM 4497 C CA . ASP A 1 558 ? 8.445 0.911 -9.800 1.00 72.62 558 ASP A CA 1
ATOM 4498 C C . ASP A 1 558 ? 8.559 2.044 -10.830 1.00 72.62 558 ASP A C 1
ATOM 4500 O O . ASP A 1 558 ? 9.628 2.274 -11.408 1.00 72.62 558 ASP A O 1
ATOM 4504 N N . LEU A 1 559 ? 7.437 2.694 -11.125 1.00 83.69 559 LEU A N 1
ATOM 4505 C CA . LEU A 1 559 ? 7.320 3.673 -12.197 1.00 83.69 559 LEU A CA 1
ATOM 4506 C C . LEU A 1 559 ? 6.987 5.040 -11.615 1.00 83.69 559 LEU A C 1
ATOM 4508 O O . LEU A 1 559 ? 5.855 5.289 -11.223 1.00 83.69 559 LEU A O 1
ATOM 4512 N N . VAL A 1 560 ? 7.963 5.944 -11.641 1.00 82.06 560 VAL A N 1
ATOM 4513 C CA . VAL A 1 560 ? 7.787 7.335 -11.212 1.00 82.06 560 VAL A CA 1
ATOM 4514 C C . VAL A 1 560 ? 7.684 8.254 -12.428 1.00 82.06 560 VAL A C 1
ATOM 4516 O O . VAL A 1 560 ? 8.538 8.195 -13.317 1.00 82.06 560 VAL A O 1
ATOM 4519 N N . GLY A 1 561 ? 6.659 9.113 -12.474 1.00 84.19 561 GLY A N 1
ATOM 4520 C CA . GLY A 1 561 ? 6.497 10.121 -13.534 1.00 84.19 561 GLY A CA 1
ATOM 4521 C C . GLY A 1 561 ? 6.089 9.528 -14.886 1.00 84.19 561 GLY A C 1
ATOM 4522 O O . GLY A 1 561 ? 6.466 10.021 -15.954 1.00 84.19 561 GLY A O 1
ATOM 4523 N N . ARG A 1 562 ? 5.383 8.395 -14.854 1.00 91.62 562 ARG A N 1
ATOM 4524 C CA . ARG A 1 562 ? 4.983 7.602 -16.030 1.00 91.62 562 ARG A CA 1
ATOM 4525 C C . ARG A 1 562 ? 3.490 7.304 -16.088 1.00 91.62 562 ARG A C 1
ATOM 4527 O O . ARG A 1 562 ? 3.028 6.617 -16.998 1.00 91.62 562 ARG A O 1
ATOM 4534 N N . GLU A 1 563 ? 2.725 7.862 -15.166 1.00 84.69 563 GLU A N 1
ATOM 4535 C CA . GLU A 1 563 ? 1.293 7.657 -14.997 1.00 84.69 563 GLU A CA 1
ATOM 4536 C C . GLU A 1 563 ? 0.533 8.089 -16.253 1.00 84.69 563 GLU A C 1
ATOM 4538 O O . GLU A 1 563 ? -0.350 7.372 -16.723 1.00 84.69 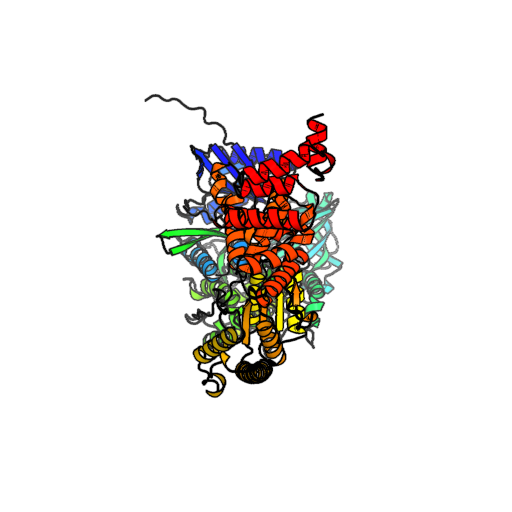563 GLU A O 1
ATOM 4543 N N . HIS A 1 564 ? 0.920 9.221 -16.851 1.00 87.06 564 HIS A N 1
ATOM 4544 C CA . HIS A 1 564 ? 0.309 9.708 -18.087 1.00 87.06 564 HIS A CA 1
ATOM 4545 C C . HIS A 1 564 ? 0.566 8.766 -19.272 1.00 87.06 564 HIS A C 1
ATOM 4547 O O . HIS A 1 564 ? -0.367 8.411 -19.990 1.00 87.06 564 HIS A O 1
ATOM 4553 N N . VAL A 1 565 ? 1.810 8.306 -19.438 1.00 91.44 565 VAL A N 1
ATOM 4554 C CA . VAL A 1 565 ? 2.215 7.383 -20.512 1.00 91.44 565 VAL A CA 1
ATOM 4555 C C . VAL A 1 565 ? 1.480 6.046 -20.379 1.00 91.44 565 VAL A C 1
ATOM 4557 O O . VAL A 1 565 ? 0.914 5.548 -21.351 1.00 91.44 565 VAL A O 1
ATOM 4560 N N . LEU A 1 566 ? 1.421 5.490 -19.165 1.00 88.19 566 LEU A N 1
ATOM 4561 C CA . LEU A 1 566 ? 0.656 4.275 -18.882 1.00 88.19 566 LEU A CA 1
ATOM 4562 C C . LEU A 1 566 ? -0.840 4.465 -19.125 1.00 88.19 566 LEU A C 1
ATOM 4564 O O . LEU A 1 566 ? -1.485 3.582 -19.680 1.00 88.19 566 LEU A O 1
ATOM 4568 N N . SER A 1 567 ? -1.405 5.606 -18.725 1.00 81.44 567 SER A N 1
ATOM 4569 C CA . SER A 1 567 ? -2.817 5.911 -18.957 1.00 81.44 567 SER A CA 1
ATOM 4570 C C . SER A 1 567 ? -3.143 5.929 -20.452 1.00 81.44 567 SER A C 1
ATOM 4572 O O . SER A 1 567 ? -4.091 5.269 -20.879 1.00 81.44 567 SER A O 1
ATOM 4574 N N . GLN A 1 568 ? -2.307 6.584 -21.266 1.00 88.56 568 GLN A N 1
ATOM 4575 C CA . GLN A 1 568 ? -2.447 6.563 -22.724 1.00 88.56 568 GLN A CA 1
ATOM 4576 C C . GLN A 1 568 ? -2.333 5.143 -23.289 1.00 88.56 568 GLN A C 1
ATOM 4578 O O . GLN A 1 568 ? -3.121 4.761 -24.154 1.00 88.56 568 GLN A O 1
ATOM 4583 N N . ALA A 1 569 ? -1.391 4.342 -22.787 1.00 88.75 569 ALA A N 1
ATOM 4584 C CA . ALA A 1 569 ? -1.223 2.959 -23.220 1.00 88.75 569 ALA A CA 1
ATOM 4585 C C . ALA A 1 569 ? -2.434 2.087 -22.913 1.00 88.75 569 ALA A C 1
ATOM 4587 O O . ALA A 1 569 ? -2.930 1.383 -23.792 1.00 88.75 569 ALA A O 1
ATOM 4588 N N . ARG A 1 570 ? -2.973 2.207 -21.700 1.00 86.69 570 ARG A N 1
ATOM 4589 C CA . ARG A 1 570 ? -4.206 1.532 -21.292 1.00 86.69 570 ARG A CA 1
ATOM 4590 C C . ARG A 1 570 ? -5.388 1.970 -22.148 1.00 86.69 570 ARG A C 1
ATOM 4592 O O . ARG A 1 570 ? -6.178 1.131 -22.565 1.00 86.69 570 ARG A O 1
ATOM 4599 N N . GLN A 1 571 ? -5.522 3.269 -22.417 1.00 83.75 571 GLN A N 1
ATOM 4600 C CA . GLN A 1 571 ? -6.602 3.789 -23.255 1.00 83.75 571 GLN A CA 1
ATOM 4601 C C . GLN A 1 571 ? -6.539 3.205 -24.670 1.00 83.75 571 GLN A C 1
ATOM 4603 O O . GLN A 1 571 ? -7.572 2.809 -25.203 1.00 83.75 571 GLN A O 1
ATOM 4608 N N . ARG A 1 572 ? -5.339 3.097 -25.249 1.00 85.38 572 ARG A N 1
ATOM 4609 C CA . ARG A 1 572 ? -5.137 2.549 -26.596 1.00 85.38 572 ARG A CA 1
ATOM 4610 C C . ARG A 1 572 ? -5.406 1.053 -26.664 1.00 85.38 572 ARG A C 1
ATOM 4612 O O . ARG A 1 572 ? -6.121 0.625 -27.559 1.00 85.38 572 ARG A O 1
ATOM 4619 N N . LEU A 1 573 ? -4.941 0.283 -25.680 1.00 83.94 573 LEU A N 1
ATOM 4620 C CA . LEU A 1 573 ? -5.268 -1.144 -25.571 1.00 83.94 573 LEU A CA 1
ATOM 4621 C C . LEU A 1 573 ? -6.778 -1.390 -25.422 1.00 83.94 573 LEU A C 1
ATOM 4623 O O . LEU A 1 573 ? -7.287 -2.407 -25.877 1.00 83.94 573 LEU A O 1
ATOM 4627 N N . ARG A 1 574 ? -7.514 -0.451 -24.813 1.00 80.75 574 ARG A N 1
ATOM 4628 C CA . ARG A 1 574 ? -8.982 -0.517 -24.724 1.00 80.75 574 ARG A CA 1
ATOM 4629 C C . ARG A 1 574 ? -9.680 -0.133 -26.027 1.00 80.75 574 ARG A C 1
ATOM 4631 O O . ARG A 1 574 ? -10.721 -0.708 -26.325 1.00 80.75 574 ARG A O 1
ATOM 4638 N N . SER A 1 575 ? -9.163 0.850 -26.769 1.00 75.81 575 SER A N 1
ATOM 4639 C CA . SER A 1 575 ? -9.778 1.305 -28.024 1.00 75.81 575 SER A CA 1
ATOM 4640 C C . SER A 1 575 ? -9.434 0.409 -29.213 1.00 75.81 575 SER A C 1
ATOM 4642 O O . SER A 1 575 ? -10.241 0.288 -30.129 1.00 75.81 575 SER A O 1
ATOM 4644 N N . THR A 1 576 ? -8.257 -0.222 -29.188 1.00 70.00 576 THR A N 1
ATOM 4645 C CA . THR A 1 576 ? -7.751 -1.101 -30.247 1.00 70.00 576 THR A CA 1
ATOM 4646 C C . THR A 1 576 ? -7.087 -2.322 -29.597 1.00 70.00 576 THR A C 1
ATOM 4648 O O . THR A 1 576 ? -5.973 -2.211 -29.088 1.00 70.00 576 THR A O 1
ATOM 4651 N N . PRO A 1 577 ? -7.752 -3.490 -29.572 1.00 64.12 577 PRO A N 1
ATOM 4652 C CA . PRO A 1 577 ? -7.381 -4.590 -28.676 1.00 64.12 577 PRO A CA 1
ATOM 4653 C C . PRO A 1 577 ? -6.068 -5.313 -29.028 1.00 64.12 577 PRO A C 1
ATOM 4655 O O . PRO A 1 577 ? -5.565 -6.094 -28.219 1.00 64.12 577 PRO A O 1
ATOM 4658 N N . SER A 1 578 ? -5.488 -5.065 -30.205 1.00 82.94 578 SER A N 1
ATOM 4659 C CA . SER A 1 578 ? -4.458 -5.959 -30.742 1.00 82.94 578 SER A CA 1
ATOM 4660 C C . SER A 1 578 ? -3.025 -5.430 -30.687 1.00 82.94 578 SER A C 1
ATOM 4662 O O . SER A 1 578 ? -2.106 -6.236 -30.770 1.00 82.94 578 SER A O 1
ATOM 4664 N N . VAL A 1 579 ? -2.769 -4.117 -30.593 1.00 89.50 579 VAL A N 1
ATOM 4665 C CA . VAL A 1 579 ? -1.399 -3.589 -30.780 1.00 89.50 579 VAL A CA 1
ATOM 4666 C C . VAL A 1 579 ? -1.148 -2.315 -29.983 1.00 89.50 579 VAL A C 1
ATOM 4668 O O . VAL A 1 579 ? -1.916 -1.359 -30.057 1.00 89.50 579 VAL A O 1
ATOM 4671 N N . VAL A 1 580 ? -0.013 -2.267 -29.288 1.00 93.25 580 VAL A N 1
ATOM 4672 C CA . VAL A 1 580 ? 0.547 -1.041 -28.718 1.00 93.25 580 VAL A CA 1
ATOM 4673 C C . VAL A 1 580 ? 2.051 -0.991 -28.962 1.00 93.25 580 VAL A C 1
ATOM 4675 O O . VAL A 1 580 ? 2.783 -1.929 -28.647 1.00 93.25 580 VAL A O 1
ATOM 4678 N N . VAL A 1 581 ? 2.526 0.120 -29.519 1.00 93.38 581 VAL A N 1
ATOM 4679 C CA . VAL A 1 581 ? 3.953 0.388 -29.708 1.00 93.38 581 VAL A CA 1
ATOM 4680 C C . VAL A 1 581 ? 4.399 1.402 -28.669 1.00 93.38 581 VAL A C 1
ATOM 4682 O O . VAL A 1 581 ? 3.871 2.504 -28.597 1.00 93.38 581 VAL A O 1
ATOM 4685 N N . VAL A 1 582 ? 5.390 1.040 -27.868 1.00 94.75 582 VAL A N 1
ATOM 4686 C CA . VAL A 1 582 ? 6.027 1.886 -26.864 1.00 94.75 582 VAL A CA 1
ATOM 4687 C C . VAL A 1 582 ? 7.418 2.244 -27.378 1.00 94.75 582 VAL A C 1
ATOM 4689 O O . VAL A 1 582 ? 8.307 1.391 -27.440 1.00 94.75 582 VAL A O 1
ATOM 4692 N N . HIS A 1 583 ? 7.611 3.504 -27.755 1.00 94.06 583 HIS A N 1
ATOM 4693 C CA . HIS A 1 583 ? 8.851 3.981 -28.360 1.00 94.06 583 HIS A CA 1
ATOM 4694 C C . HIS A 1 583 ? 9.506 5.099 -27.550 1.00 94.06 583 HIS A C 1
ATOM 4696 O O . HIS A 1 583 ? 8.848 5.770 -26.763 1.00 94.06 583 HIS A O 1
ATOM 4702 N N . GLY A 1 584 ? 10.806 5.311 -27.722 1.00 92.56 584 GLY A N 1
ATOM 4703 C CA . GLY A 1 584 ? 11.556 6.372 -27.045 1.00 92.56 584 GLY A CA 1
ATOM 4704 C C . GLY A 1 584 ? 13.034 6.016 -26.912 1.00 92.56 584 GLY A C 1
ATOM 4705 O O . GLY A 1 584 ? 13.374 4.840 -27.060 1.00 92.56 584 GLY A O 1
ATOM 4706 N N . PRO A 1 585 ? 13.910 6.972 -26.559 1.00 89.25 585 PRO A N 1
ATOM 4707 C CA . PRO A 1 585 ? 15.359 6.783 -26.590 1.00 89.25 585 PRO A CA 1
ATOM 4708 C C . PRO A 1 585 ? 15.841 5.601 -25.742 1.00 89.25 585 PRO A C 1
ATOM 4710 O O . PRO A 1 585 ? 15.192 5.257 -24.737 1.00 89.25 585 PRO A O 1
ATOM 4713 N N . PRO A 1 586 ? 16.990 4.981 -26.083 1.00 87.75 586 PRO A N 1
ATOM 4714 C CA . PRO A 1 586 ? 17.644 3.988 -25.239 1.00 87.75 586 PRO A CA 1
ATOM 4715 C C . PRO A 1 586 ? 17.734 4.459 -23.785 1.00 87.75 586 PRO A C 1
ATOM 4717 O O . PRO A 1 586 ? 18.257 5.525 -23.488 1.00 87.75 586 PRO A O 1
ATOM 4720 N N . GLY A 1 587 ? 17.212 3.657 -22.855 1.00 89.81 587 GLY A N 1
ATOM 4721 C CA . GLY A 1 587 ? 17.254 3.986 -21.426 1.00 89.81 587 GLY A CA 1
ATOM 4722 C C . GLY A 1 587 ? 16.112 4.869 -20.914 1.00 89.81 587 GLY A C 1
ATOM 4723 O O . GLY A 1 587 ? 16.051 5.064 -19.705 1.00 89.81 587 GLY A O 1
ATOM 4724 N N . SER A 1 588 ? 15.171 5.305 -21.763 1.00 93.19 588 SER A N 1
ATOM 4725 C CA . SER A 1 588 ? 13.964 6.083 -21.395 1.00 93.19 588 SER A CA 1
ATOM 4726 C C . SER A 1 588 ? 13.000 5.384 -20.425 1.00 93.19 588 SER A C 1
ATOM 4728 O O . SER A 1 588 ? 12.117 6.019 -19.853 1.00 93.19 588 SER A O 1
ATOM 4730 N N . GLY A 1 589 ? 13.139 4.073 -20.223 1.00 92.94 589 GLY A N 1
ATOM 4731 C CA . GLY A 1 589 ? 12.211 3.279 -19.413 1.00 92.94 589 GLY A CA 1
ATOM 4732 C C . GLY A 1 589 ? 11.057 2.657 -20.206 1.00 92.94 589 GLY A C 1
ATOM 4733 O O . GLY A 1 589 ? 10.191 2.034 -19.604 1.00 92.94 589 GLY A O 1
ATOM 4734 N N . ARG A 1 590 ? 11.059 2.729 -21.546 1.00 93.25 590 ARG A N 1
ATOM 4735 C CA . ARG A 1 590 ? 10.060 2.057 -22.406 1.00 93.25 590 ARG A CA 1
ATOM 4736 C C . ARG A 1 590 ? 9.862 0.565 -22.104 1.00 93.25 590 ARG A C 1
ATOM 4738 O O . ARG A 1 590 ? 8.737 0.080 -22.093 1.00 93.25 590 ARG A O 1
ATOM 4745 N N . GLY A 1 591 ? 10.944 -0.148 -21.782 1.00 90.94 591 GLY A N 1
ATOM 4746 C CA . GLY A 1 591 ? 10.874 -1.554 -21.382 1.00 90.94 591 GLY A CA 1
ATOM 4747 C C . GLY A 1 591 ? 10.124 -1.749 -20.065 1.00 90.94 591 GLY A C 1
ATOM 4748 O O . GLY A 1 591 ? 9.361 -2.697 -19.948 1.00 90.94 591 GLY A O 1
ATOM 4749 N N . ALA A 1 592 ? 10.280 -0.828 -19.111 1.00 90.44 592 ALA A N 1
ATOM 4750 C CA . ALA A 1 592 ? 9.555 -0.865 -17.845 1.00 90.44 592 ALA A CA 1
ATOM 4751 C C . ALA A 1 592 ? 8.056 -0.579 -18.052 1.00 90.44 592 ALA A C 1
ATOM 4753 O O . ALA A 1 592 ? 7.220 -1.279 -17.497 1.00 90.44 592 ALA A O 1
ATOM 4754 N N . ILE A 1 593 ? 7.705 0.373 -18.926 1.00 92.44 593 ILE A N 1
ATOM 4755 C CA . ILE A 1 593 ? 6.307 0.624 -19.322 1.00 92.44 593 ILE A CA 1
ATOM 4756 C C . ILE A 1 593 ? 5.682 -0.631 -19.931 1.00 92.44 593 ILE A C 1
ATOM 4758 O O . ILE A 1 593 ? 4.615 -1.055 -19.500 1.00 92.44 593 ILE A O 1
ATOM 4762 N N . ALA A 1 594 ? 6.359 -1.254 -20.894 1.00 91.50 594 ALA A N 1
ATOM 4763 C CA . ALA A 1 594 ? 5.868 -2.468 -21.528 1.00 91.50 594 ALA A CA 1
ATOM 4764 C C . ALA A 1 594 ? 5.761 -3.644 -20.551 1.00 91.50 594 ALA A C 1
ATOM 4766 O O . ALA A 1 594 ? 4.779 -4.372 -20.595 1.00 91.50 594 ALA A O 1
ATOM 4767 N N . GLN A 1 595 ? 6.717 -3.801 -19.629 1.00 87.31 595 GLN A N 1
ATOM 4768 C CA . GLN A 1 595 ? 6.633 -4.801 -18.561 1.00 87.31 595 GLN A CA 1
ATOM 4769 C C . GLN A 1 595 ? 5.431 -4.567 -17.648 1.00 87.31 595 GLN A C 1
ATOM 4771 O O . GLN A 1 595 ? 4.755 -5.530 -17.309 1.00 87.31 595 GLN A O 1
ATOM 4776 N N . THR A 1 596 ? 5.130 -3.317 -17.290 1.00 86.56 596 THR A N 1
ATOM 4777 C CA . THR A 1 596 ? 3.927 -2.984 -16.517 1.00 86.56 596 THR A CA 1
ATOM 4778 C C . THR A 1 596 ? 2.655 -3.296 -17.289 1.00 86.56 596 THR A C 1
ATOM 4780 O O . THR A 1 596 ? 1.746 -3.896 -16.727 1.00 86.56 596 THR A O 1
ATOM 4783 N N . LEU A 1 597 ? 2.595 -2.950 -18.578 1.00 88.19 597 LEU A N 1
ATOM 4784 C CA . LEU A 1 597 ? 1.449 -3.284 -19.426 1.00 88.19 597 LEU A CA 1
ATOM 4785 C C . LEU A 1 597 ? 1.263 -4.797 -19.534 1.00 88.19 597 LEU A C 1
ATOM 4787 O O . LEU A 1 597 ? 0.154 -5.279 -19.340 1.00 88.19 597 LEU A O 1
ATOM 4791 N N . CYS A 1 598 ? 2.337 -5.551 -19.770 1.00 86.38 598 CYS A N 1
ATOM 4792 C CA . CYS A 1 598 ? 2.286 -7.007 -19.766 1.00 86.38 598 CYS A CA 1
ATOM 4793 C C . CYS A 1 598 ? 1.833 -7.531 -18.401 1.00 86.38 598 CYS A C 1
ATOM 4795 O O . CYS A 1 598 ? 0.888 -8.297 -18.356 1.00 86.38 598 CYS A O 1
ATOM 4797 N N . ALA A 1 599 ? 2.403 -7.072 -17.285 1.00 79.56 599 ALA A N 1
ATOM 4798 C CA . ALA A 1 599 ? 1.965 -7.492 -15.953 1.00 79.56 599 ALA A CA 1
ATOM 4799 C C . ALA A 1 599 ? 0.467 -7.218 -15.717 1.00 79.56 599 ALA A C 1
ATOM 4801 O O . ALA A 1 599 ? -0.226 -8.044 -15.136 1.00 79.56 599 ALA A O 1
ATOM 4802 N N . GLU A 1 600 ? -0.062 -6.085 -16.186 1.00 79.56 600 GLU A N 1
ATOM 4803 C CA . GLU A 1 600 ? -1.496 -5.771 -16.110 1.00 79.56 600 GLU A CA 1
ATOM 4804 C C . GLU A 1 600 ? -2.352 -6.673 -17.003 1.00 79.56 600 GLU A C 1
ATOM 4806 O O . GLU A 1 600 ? -3.432 -7.102 -16.596 1.00 79.56 600 GLU A O 1
ATOM 4811 N N . LEU A 1 601 ? -1.875 -6.991 -18.205 1.00 81.75 601 LEU A N 1
ATOM 4812 C CA . LEU A 1 601 ? -2.575 -7.889 -19.116 1.00 81.75 601 LEU A CA 1
ATOM 4813 C C . LEU A 1 601 ? -2.539 -9.344 -18.615 1.00 81.75 601 LEU A C 1
ATOM 4815 O O . LEU A 1 601 ? -3.552 -10.034 -18.718 1.00 81.75 601 LEU A O 1
ATOM 4819 N N . GLU A 1 602 ? -1.441 -9.785 -17.994 1.00 76.06 602 GLU A N 1
ATOM 4820 C CA . GLU A 1 602 ? -1.281 -11.123 -17.392 1.00 76.06 602 GLU A CA 1
ATOM 4821 C C . GLU A 1 602 ? -2.366 -11.350 -16.344 1.00 76.06 602 GLU A C 1
ATOM 4823 O O . GLU A 1 602 ? -3.055 -12.371 -16.330 1.00 76.06 602 GLU A O 1
ATOM 4828 N N . ARG A 1 603 ? -2.580 -10.324 -15.517 1.00 67.62 603 ARG A N 1
ATOM 4829 C CA . ARG A 1 603 ? -3.607 -10.293 -14.473 1.00 67.62 603 ARG A CA 1
ATOM 4830 C C . ARG A 1 603 ? -5.023 -10.382 -15.025 1.00 67.62 603 ARG A C 1
ATOM 4832 O O . ARG A 1 603 ? -5.860 -11.078 -14.461 1.00 67.62 603 ARG A O 1
ATOM 4839 N N . SER A 1 604 ? -5.272 -9.806 -16.202 1.00 68.25 604 SER A N 1
ATOM 4840 C CA . SER A 1 604 ? -6.568 -9.897 -16.895 1.00 68.25 604 SER A CA 1
ATOM 4841 C C . SER A 1 604 ? -6.887 -11.276 -17.514 1.00 68.25 604 SER A C 1
ATOM 4843 O O . SER A 1 604 ? -7.806 -11.382 -18.324 1.00 68.25 604 SER A O 1
ATOM 4845 N N . ARG A 1 605 ? -6.177 -12.344 -17.109 1.00 60.09 605 ARG A N 1
ATOM 4846 C CA . ARG A 1 605 ? -6.289 -13.733 -17.614 1.00 60.09 605 ARG A CA 1
ATOM 4847 C C . ARG A 1 605 ? -5.842 -13.916 -19.066 1.00 60.09 605 ARG A C 1
ATOM 4849 O O . ARG A 1 605 ? -6.363 -14.771 -19.782 1.00 60.09 605 ARG A O 1
ATOM 4856 N N . THR A 1 606 ? -4.874 -13.118 -19.495 1.00 61.41 606 THR A N 1
ATOM 4857 C CA . THR A 1 606 ? -4.215 -13.287 -20.791 1.00 61.41 606 THR A CA 1
ATOM 4858 C C . THR A 1 606 ? -2.977 -14.164 -20.607 1.00 61.41 606 THR A C 1
ATOM 4860 O O . THR A 1 606 ? -2.166 -13.911 -19.718 1.00 61.41 606 THR A O 1
ATOM 4863 N N . CYS A 1 607 ? -2.811 -15.192 -21.442 1.00 62.00 607 CYS A N 1
ATOM 4864 C CA . CYS A 1 607 ? -1.584 -15.982 -21.469 1.00 62.00 607 CYS A CA 1
ATOM 4865 C C . CYS A 1 607 ? -0.456 -15.097 -22.007 1.00 62.00 607 CYS A C 1
ATOM 4867 O O . CYS A 1 607 ? -0.523 -14.634 -23.146 1.00 62.00 607 CYS A O 1
ATOM 4869 N N . ILE A 1 608 ? 0.573 -14.821 -21.205 1.00 59.44 608 ILE A N 1
ATOM 4870 C CA . ILE A 1 608 ? 1.716 -14.056 -21.705 1.00 59.44 608 ILE A CA 1
ATOM 4871 C C . ILE A 1 608 ? 2.814 -14.999 -22.115 1.00 59.44 608 ILE A C 1
ATOM 4873 O O . ILE A 1 608 ? 3.270 -15.835 -21.337 1.00 59.44 608 ILE A O 1
ATOM 4877 N N . TRP A 1 609 ? 3.266 -14.828 -23.345 1.00 69.56 609 TRP A N 1
ATOM 4878 C CA . TRP A 1 609 ? 4.428 -15.547 -23.804 1.00 69.56 609 TRP A CA 1
ATOM 4879 C C . TRP A 1 609 ? 5.703 -14.843 -23.353 1.00 69.56 609 TRP A C 1
ATOM 4881 O O . TRP A 1 609 ? 5.767 -13.607 -23.376 1.00 69.56 609 TRP A O 1
ATOM 4891 N N . PRO A 1 610 ? 6.719 -15.610 -22.915 1.00 60.41 610 PRO A N 1
ATOM 4892 C CA . PRO A 1 610 ? 7.931 -15.043 -22.352 1.00 60.41 610 PRO A CA 1
ATOM 4893 C C . PRO A 1 610 ? 8.562 -14.039 -23.314 1.00 60.41 610 PRO A C 1
ATOM 4895 O O . PRO A 1 610 ? 8.475 -14.167 -24.536 1.00 60.41 610 PRO A O 1
ATOM 4898 N N . ARG A 1 611 ? 9.201 -13.021 -22.727 1.00 62.22 611 ARG A N 1
ATOM 4899 C CA . ARG A 1 611 ? 9.928 -11.964 -23.434 1.00 62.22 611 ARG A CA 1
ATOM 4900 C C . ARG A 1 611 ? 10.778 -12.584 -24.536 1.00 62.22 611 ARG A C 1
ATOM 4902 O O . ARG A 1 611 ? 11.724 -13.310 -24.230 1.00 62.22 611 ARG A O 1
ATOM 4909 N N . VAL A 1 612 ? 10.488 -12.234 -25.787 1.00 59.75 612 VAL A N 1
ATOM 4910 C CA . VAL A 1 612 ? 11.394 -12.549 -26.886 1.00 59.75 612 VAL A CA 1
ATOM 4911 C C . VAL A 1 612 ? 12.738 -11.889 -26.548 1.00 59.75 612 VAL A C 1
ATOM 4913 O O . VAL A 1 612 ? 12.758 -10.666 -26.360 1.00 59.75 612 VAL A O 1
ATOM 4916 N N . PRO A 1 613 ? 13.828 -12.653 -26.328 1.00 54.03 613 PRO A N 1
ATOM 4917 C CA . PRO A 1 613 ? 15.026 -12.118 -25.700 1.00 54.03 613 PRO A CA 1
ATOM 4918 C C . PRO A 1 613 ? 15.558 -10.893 -26.442 1.00 54.03 613 PRO A C 1
ATOM 4920 O O . PRO A 1 613 ? 15.772 -10.924 -27.648 1.00 54.03 613 PRO A O 1
ATOM 4923 N N . ALA A 1 614 ? 15.864 -9.835 -25.688 1.00 50.00 614 ALA A N 1
ATOM 4924 C CA . ALA A 1 614 ? 16.533 -8.637 -26.198 1.00 50.00 614 ALA A CA 1
ATOM 4925 C C . ALA A 1 614 ? 17.996 -8.890 -26.620 1.00 50.00 614 ALA A C 1
ATOM 4927 O O . ALA A 1 614 ? 18.689 -7.962 -27.019 1.00 50.00 614 ALA A O 1
ATOM 4928 N N . ALA A 1 615 ? 18.496 -10.123 -26.496 1.00 42.03 615 ALA A N 1
ATOM 4929 C CA . ALA A 1 615 ? 19.875 -10.472 -26.799 1.00 42.03 615 ALA A CA 1
ATOM 4930 C C . ALA A 1 615 ? 20.099 -10.599 -28.322 1.00 42.03 615 ALA A C 1
ATOM 4932 O O . ALA A 1 615 ? 20.271 -11.687 -28.860 1.00 42.03 615 ALA A O 1
ATOM 4933 N N . GLY A 1 616 ? 20.091 -9.457 -29.013 1.00 53.12 616 GLY A N 1
ATOM 4934 C CA . GLY A 1 616 ? 20.929 -9.192 -30.186 1.00 53.12 616 GLY A CA 1
ATOM 4935 C C . GLY A 1 616 ? 20.523 -9.729 -31.565 1.00 53.12 616 GLY A C 1
ATOM 4936 O O . GLY A 1 616 ? 21.215 -9.386 -32.524 1.00 53.12 616 GLY A O 1
ATOM 4937 N N . LEU A 1 617 ? 19.454 -10.521 -31.718 1.00 58.31 617 LEU A N 1
ATOM 4938 C CA . LEU A 1 617 ? 19.248 -11.294 -32.960 1.00 58.31 617 LEU A CA 1
ATOM 4939 C C . LEU A 1 617 ? 18.105 -10.850 -33.887 1.00 58.31 617 LEU A C 1
ATOM 4941 O O . LEU A 1 617 ? 18.211 -11.086 -35.086 1.00 58.31 617 LEU A O 1
ATOM 4945 N N . ILE A 1 618 ? 17.047 -10.175 -33.420 1.00 75.81 618 ILE A N 1
ATOM 4946 C CA . ILE A 1 618 ? 15.927 -9.829 -34.319 1.00 75.81 618 ILE A CA 1
ATOM 4947 C C . ILE A 1 618 ? 16.228 -8.534 -35.076 1.00 75.81 618 ILE A C 1
ATOM 4949 O O . ILE A 1 618 ? 15.918 -7.439 -34.612 1.00 75.81 618 ILE A O 1
ATOM 4953 N N . ARG A 1 619 ? 16.852 -8.670 -36.249 1.00 76.81 619 ARG A N 1
ATOM 4954 C CA . ARG A 1 619 ? 17.164 -7.555 -37.167 1.00 76.81 619 ARG A CA 1
ATOM 4955 C C . ARG A 1 619 ? 16.352 -7.607 -38.463 1.00 76.81 619 ARG A C 1
ATOM 4957 O O . ARG A 1 619 ? 16.261 -6.622 -39.201 1.00 76.81 619 ARG A O 1
ATOM 4964 N N . ASP A 1 620 ? 15.733 -8.749 -38.721 1.00 84.19 620 ASP A N 1
ATOM 4965 C CA . ASP A 1 620 ? 15.047 -9.070 -39.961 1.00 84.19 620 ASP A CA 1
ATOM 4966 C C . ASP A 1 620 ? 13.732 -9.843 -39.695 1.00 84.19 620 ASP A C 1
ATOM 4968 O O . ASP A 1 620 ? 13.554 -10.422 -38.614 1.00 84.19 620 ASP A O 1
ATOM 4972 N N . PRO A 1 621 ? 12.791 -9.838 -40.661 1.00 87.06 621 PRO A N 1
ATOM 4973 C CA . PRO A 1 621 ? 11.519 -10.558 -40.560 1.00 87.06 621 PRO A CA 1
ATOM 4974 C C . PRO A 1 621 ? 11.650 -12.060 -40.297 1.00 87.06 621 PRO A C 1
ATOM 4976 O O . PRO A 1 621 ? 10.808 -12.631 -39.606 1.00 87.06 621 PRO A O 1
ATOM 4979 N N . GLU A 1 622 ? 12.676 -12.707 -40.852 1.00 85.06 622 GLU A N 1
ATOM 4980 C CA . GLU A 1 622 ? 12.845 -14.157 -40.790 1.00 85.06 622 GLU A CA 1
ATOM 4981 C C . GLU A 1 622 ? 13.189 -14.596 -39.372 1.00 85.06 622 GLU A C 1
ATOM 4983 O O . GLU A 1 622 ? 12.546 -15.498 -38.833 1.00 85.06 622 GLU A O 1
ATOM 4988 N N . THR A 1 623 ? 14.114 -13.892 -38.721 1.00 84.81 623 THR A N 1
ATOM 4989 C CA . THR A 1 623 ? 14.467 -14.153 -37.326 1.00 84.81 623 THR A CA 1
ATOM 4990 C C . THR A 1 623 ? 13.275 -13.930 -36.390 1.00 84.81 623 THR A C 1
ATOM 4992 O O . THR A 1 623 ? 13.032 -14.756 -35.505 1.00 84.81 623 THR A O 1
ATOM 4995 N N . LEU A 1 624 ? 12.484 -12.864 -36.593 1.00 86.75 624 LEU A N 1
ATOM 4996 C CA . LEU A 1 624 ? 11.262 -12.635 -35.808 1.00 86.75 624 LEU A CA 1
ATOM 4997 C C . LEU A 1 624 ? 10.254 -13.770 -36.014 1.00 86.75 624 LEU A C 1
ATOM 4999 O O . LEU A 1 624 ? 9.747 -14.326 -35.040 1.00 86.75 624 LEU A O 1
ATOM 5003 N N . PHE A 1 625 ? 9.989 -14.127 -37.273 1.00 87.69 625 PHE A N 1
ATOM 5004 C CA . PHE A 1 625 ? 9.075 -15.206 -37.622 1.00 87.69 625 PHE A CA 1
ATOM 5005 C C . PHE A 1 625 ? 9.503 -16.511 -36.949 1.00 87.69 625 PHE A C 1
ATOM 5007 O O . PHE A 1 625 ? 8.739 -17.055 -36.158 1.00 87.69 625 PHE A O 1
ATOM 5014 N N . LEU A 1 626 ? 10.739 -16.971 -37.172 1.00 84.19 626 LEU A N 1
ATOM 5015 C CA . LEU A 1 626 ? 11.267 -18.212 -36.595 1.00 84.19 626 LEU A CA 1
ATOM 5016 C C . LEU A 1 626 ? 11.202 -18.227 -35.066 1.00 84.19 626 LEU A C 1
ATOM 5018 O O . LEU A 1 626 ? 10.901 -19.267 -34.481 1.00 84.19 626 LEU A O 1
ATOM 5022 N N . THR A 1 627 ? 11.425 -17.080 -34.425 1.00 84.88 627 THR A N 1
ATOM 5023 C CA . THR A 1 627 ? 11.311 -16.961 -32.969 1.00 84.88 627 THR A CA 1
ATOM 5024 C C . THR A 1 627 ? 9.872 -17.183 -32.504 1.00 84.88 627 THR A C 1
ATOM 5026 O O . THR A 1 627 ? 9.637 -18.012 -31.627 1.00 84.88 627 THR A O 1
ATOM 5029 N N . LEU A 1 628 ? 8.895 -16.533 -33.144 1.00 85.94 628 LEU A N 1
ATOM 5030 C CA . LEU A 1 628 ? 7.473 -16.716 -32.828 1.00 85.94 628 LEU A CA 1
ATOM 5031 C C . LEU A 1 628 ? 6.993 -18.147 -33.125 1.00 85.94 628 LEU A C 1
ATOM 5033 O O . LEU A 1 628 ? 6.224 -18.715 -32.352 1.00 85.94 628 LEU A O 1
ATOM 5037 N N . VAL A 1 629 ? 7.505 -18.773 -34.190 1.00 84.94 629 VAL A N 1
ATOM 5038 C CA . VAL A 1 629 ? 7.257 -20.194 -34.486 1.00 84.94 629 VAL A CA 1
ATOM 5039 C C . VAL A 1 629 ? 7.835 -21.108 -33.407 1.00 84.94 629 VAL A C 1
ATOM 5041 O O . VAL A 1 629 ? 7.187 -22.079 -33.018 1.00 84.94 629 VAL A O 1
ATOM 5044 N N . SER A 1 630 ? 9.052 -20.838 -32.932 1.00 82.62 630 SER A N 1
ATOM 5045 C CA . SER A 1 630 ? 9.671 -21.626 -31.860 1.00 82.62 630 SER A CA 1
ATOM 5046 C C . SER A 1 630 ? 8.830 -21.564 -30.587 1.00 82.62 630 SER A C 1
ATOM 5048 O O . SER A 1 630 ? 8.559 -22.597 -29.983 1.00 82.62 630 SER A O 1
ATOM 5050 N N . MET A 1 631 ? 8.333 -20.375 -30.242 1.00 80.19 631 MET A N 1
ATOM 5051 C CA . MET A 1 631 ? 7.461 -20.178 -29.083 1.00 80.19 631 MET A CA 1
ATOM 5052 C C . MET A 1 631 ? 6.135 -20.938 -29.222 1.00 80.19 631 MET A C 1
ATOM 5054 O O . MET A 1 631 ? 5.721 -21.616 -28.285 1.00 80.19 631 MET A O 1
ATOM 5058 N N . LEU A 1 632 ? 5.509 -20.912 -30.406 1.00 81.50 632 LEU A N 1
ATOM 5059 C CA . LEU A 1 632 ? 4.328 -21.733 -30.711 1.00 81.50 632 LEU A CA 1
ATOM 5060 C C . LEU A 1 632 ? 4.590 -23.232 -30.480 1.00 81.50 632 LEU A C 1
ATOM 5062 O O . LEU A 1 632 ? 3.759 -23.931 -29.899 1.00 81.50 632 LEU A O 1
ATOM 5066 N N . ARG A 1 633 ? 5.757 -23.729 -30.913 1.00 82.44 633 ARG A N 1
ATOM 5067 C CA . ARG A 1 633 ? 6.145 -25.141 -30.748 1.00 82.44 633 ARG A CA 1
ATOM 5068 C C . ARG A 1 633 ? 6.360 -25.519 -29.287 1.00 82.44 633 ARG A C 1
ATOM 5070 O O . ARG A 1 633 ? 5.934 -26.596 -28.885 1.00 82.44 633 ARG A O 1
ATOM 5077 N N . GLU A 1 634 ? 6.988 -24.650 -28.499 1.00 80.38 634 GLU A N 1
ATOM 5078 C CA . GLU A 1 634 ? 7.181 -24.862 -27.056 1.00 80.38 634 GLU A CA 1
ATOM 5079 C C . GLU A 1 634 ? 5.846 -24.982 -26.305 1.00 80.38 634 GLU A C 1
ATOM 5081 O O . GLU A 1 634 ? 5.762 -25.709 -25.319 1.00 80.38 634 GLU A O 1
ATOM 5086 N N . GLN A 1 635 ? 4.787 -24.345 -26.813 1.00 77.69 635 GLN A N 1
ATOM 5087 C CA . GLN A 1 635 ? 3.421 -24.451 -26.287 1.00 77.69 635 GLN A CA 1
ATOM 5088 C C . GLN A 1 635 ? 2.616 -25.629 -26.876 1.00 77.69 635 GLN A C 1
ATOM 5090 O O . GLN A 1 635 ? 1.412 -25.731 -26.654 1.00 77.69 635 GLN A O 1
ATOM 5095 N N . GLY A 1 636 ? 3.255 -26.535 -27.627 1.00 80.25 636 GLY A N 1
ATOM 5096 C CA . GLY A 1 636 ? 2.627 -27.756 -28.141 1.00 80.25 636 GLY A CA 1
ATOM 5097 C C . GLY A 1 636 ? 1.817 -27.594 -29.433 1.00 80.25 636 GLY A C 1
ATOM 5098 O O . GLY A 1 636 ? 1.105 -28.525 -29.813 1.00 80.25 636 GLY A O 1
ATOM 5099 N N . HIS A 1 637 ? 1.920 -26.461 -30.139 1.00 79.31 637 HIS A N 1
ATOM 5100 C CA . HIS A 1 637 ? 1.252 -26.277 -31.432 1.00 79.31 637 HIS A CA 1
ATOM 5101 C C . HIS A 1 637 ? 2.019 -26.936 -32.595 1.00 79.31 637 HIS A C 1
ATOM 5103 O O . HIS A 1 637 ? 3.250 -27.002 -32.626 1.00 79.31 637 HIS A O 1
ATOM 5109 N N . THR A 1 638 ? 1.261 -27.460 -33.563 1.00 66.31 638 THR A N 1
ATOM 5110 C CA . THR A 1 638 ? 1.745 -28.250 -34.710 1.00 66.31 638 THR A CA 1
ATOM 5111 C C . THR A 1 638 ? 2.581 -27.385 -35.670 1.00 66.31 638 THR A C 1
ATOM 5113 O O . THR A 1 638 ? 2.298 -26.198 -35.823 1.00 66.31 638 THR A O 1
ATOM 5116 N N . PRO A 1 639 ? 3.616 -27.929 -36.341 1.00 56.69 639 PRO A N 1
ATOM 5117 C CA . PRO A 1 639 ? 4.491 -27.129 -37.194 1.00 56.69 639 PRO A CA 1
ATOM 5118 C C . PRO A 1 639 ? 3.749 -26.471 -38.365 1.00 56.69 639 PRO A C 1
ATOM 5120 O O . PRO A 1 639 ? 3.052 -27.135 -39.131 1.00 56.69 639 PRO A O 1
ATOM 5123 N N . LEU A 1 640 ? 4.005 -25.171 -38.548 1.00 65.88 640 LEU A N 1
ATOM 5124 C CA . LEU A 1 640 ? 3.723 -24.424 -39.776 1.00 65.88 640 LEU A CA 1
ATOM 5125 C C . LEU A 1 640 ? 4.182 -25.197 -41.017 1.00 65.88 640 LEU A C 1
ATOM 5127 O O . LEU A 1 640 ? 5.215 -25.873 -40.986 1.00 65.88 640 LEU A O 1
ATOM 5131 N N . SER A 1 641 ? 3.433 -25.062 -42.119 1.00 64.94 641 SER A N 1
ATOM 5132 C CA . SER A 1 641 ? 3.703 -25.799 -43.358 1.00 64.94 641 SER A CA 1
ATOM 5133 C C . SER A 1 641 ? 5.177 -25.686 -43.780 1.00 64.94 641 SER A C 1
ATOM 5135 O O . SER A 1 641 ? 5.756 -24.597 -43.786 1.00 64.94 641 SER A O 1
ATOM 5137 N N . SER A 1 642 ? 5.783 -26.808 -44.178 1.00 59.19 642 SER A N 1
ATOM 5138 C CA . SER A 1 642 ? 7.186 -26.879 -44.621 1.00 59.19 642 SER A CA 1
ATOM 5139 C C . SER A 1 642 ? 7.513 -25.929 -45.783 1.00 59.19 642 SER A C 1
ATOM 5141 O O . SER A 1 642 ? 8.665 -25.545 -45.961 1.00 59.19 642 SER A O 1
ATOM 5143 N N . ARG A 1 643 ? 6.498 -25.471 -46.533 1.00 57.62 643 ARG A N 1
ATOM 5144 C CA . ARG A 1 643 ? 6.624 -24.473 -47.610 1.00 57.62 643 ARG A CA 1
ATOM 5145 C C . ARG A 1 643 ? 7.072 -23.087 -47.134 1.00 57.62 643 ARG A C 1
ATOM 5147 O O . ARG A 1 643 ? 7.597 -22.333 -47.942 1.00 57.62 643 ARG A O 1
ATOM 5154 N N . LEU A 1 644 ? 6.889 -22.741 -45.858 1.00 61.03 644 LEU A N 1
ATOM 5155 C CA . LEU A 1 644 ? 7.337 -21.454 -45.307 1.00 61.03 644 LEU A CA 1
ATOM 5156 C C . LEU A 1 644 ? 8.814 -21.464 -44.867 1.00 61.03 644 LEU A C 1
ATOM 5158 O O . LEU A 1 644 ? 9.352 -20.401 -44.561 1.00 61.03 644 LEU A O 1
ATOM 5162 N N . GLN A 1 645 ? 9.472 -22.633 -44.874 1.00 59.25 645 GLN A N 1
ATOM 5163 C CA . GLN A 1 645 ? 10.843 -22.843 -44.380 1.00 59.25 645 GLN A CA 1
ATOM 5164 C C . GLN A 1 645 ? 11.927 -22.837 -45.484 1.00 59.25 645 GLN A C 1
ATOM 5166 O O . GLN A 1 645 ? 13.089 -23.086 -45.181 1.00 59.25 645 GLN A O 1
ATOM 5171 N N . SER A 1 646 ? 11.590 -22.579 -46.756 1.00 60.53 646 SER A N 1
ATOM 5172 C CA . SER A 1 646 ? 12.578 -22.505 -47.852 1.00 60.53 646 SER A CA 1
ATOM 5173 C C . SER A 1 646 ? 13.428 -21.223 -47.802 1.00 60.53 646 SER A C 1
ATOM 5175 O O . SER A 1 646 ? 12.910 -20.168 -47.439 1.00 60.53 646 SER A O 1
ATOM 5177 N N . GLU A 1 647 ? 14.693 -21.289 -48.234 1.00 62.78 647 GLU A N 1
ATOM 5178 C CA . GLU A 1 647 ? 15.674 -20.190 -48.144 1.00 62.78 647 GLU A CA 1
ATOM 5179 C C . GLU A 1 647 ? 15.243 -18.890 -48.860 1.00 62.78 647 GLU A C 1
ATOM 5181 O O . GLU A 1 647 ? 14.890 -18.869 -50.040 1.00 62.78 647 GLU A O 1
ATOM 5186 N N . THR A 1 648 ? 15.309 -17.771 -48.133 1.00 60.62 648 THR A N 1
ATOM 5187 C CA . THR A 1 648 ? 14.802 -16.438 -48.523 1.00 60.62 648 THR A CA 1
ATOM 5188 C C . THR A 1 648 ? 15.666 -15.719 -49.563 1.00 60.62 648 THR A C 1
ATOM 5190 O O . THR A 1 648 ? 15.182 -14.847 -50.290 1.00 60.62 648 THR A O 1
ATOM 5193 N N . HIS A 1 649 ? 16.938 -16.103 -49.672 1.00 64.44 649 HIS A N 1
ATOM 5194 C CA . HIS A 1 649 ? 17.941 -15.395 -50.470 1.00 64.44 649 HIS A CA 1
ATOM 5195 C C . HIS A 1 649 ? 17.752 -15.515 -51.993 1.00 64.44 649 HIS A C 1
ATOM 5197 O O . HIS A 1 649 ? 18.390 -14.774 -52.735 1.00 64.44 649 HIS A O 1
ATOM 5203 N N . GLN A 1 650 ? 16.869 -16.400 -52.472 1.00 70.06 650 GLN A N 1
ATOM 5204 C CA . GLN A 1 650 ? 16.631 -16.621 -53.908 1.00 70.06 650 GLN A CA 1
ATOM 5205 C C . GLN A 1 650 ? 15.394 -15.890 -54.465 1.00 70.06 650 GLN A C 1
ATOM 5207 O O . GLN A 1 650 ? 15.112 -15.975 -55.659 1.00 70.06 650 GLN A O 1
ATOM 5212 N N . LEU A 1 651 ? 14.634 -15.184 -53.621 1.00 74.81 651 LEU A N 1
ATOM 5213 C CA . LEU A 1 651 ? 13.378 -14.537 -54.009 1.00 74.81 651 LEU A CA 1
ATOM 5214 C C . LEU A 1 651 ? 13.582 -13.059 -54.363 1.00 74.81 651 LEU A C 1
ATOM 5216 O O . LEU A 1 651 ? 14.294 -12.337 -53.670 1.00 74.81 651 LEU A O 1
ATOM 5220 N N . SER A 1 652 ? 12.889 -12.582 -55.400 1.00 79.44 652 SER A N 1
ATOM 5221 C CA . SER A 1 652 ? 12.771 -11.142 -55.675 1.00 79.44 652 SER A CA 1
ATOM 5222 C C . SER A 1 652 ? 12.040 -10.412 -54.538 1.00 79.44 652 SER A C 1
ATOM 5224 O O . SER A 1 652 ? 11.237 -11.016 -53.826 1.00 79.44 652 SER A O 1
ATOM 5226 N N . ILE A 1 653 ? 12.243 -9.096 -54.398 1.00 74.12 653 ILE A N 1
ATOM 5227 C CA . ILE A 1 653 ? 11.594 -8.266 -53.358 1.00 74.12 653 ILE A CA 1
ATOM 5228 C C . ILE A 1 653 ? 10.064 -8.447 -53.358 1.00 74.12 653 ILE A C 1
ATOM 5230 O O . ILE A 1 653 ? 9.453 -8.615 -52.303 1.00 74.12 653 ILE A O 1
ATOM 5234 N N . GLY A 1 654 ? 9.435 -8.489 -54.539 1.00 78.25 654 GLY A N 1
ATOM 5235 C CA . GLY A 1 654 ? 7.992 -8.727 -54.660 1.00 78.25 654 GLY A CA 1
ATOM 5236 C C . GLY A 1 654 ? 7.567 -10.114 -54.160 1.00 78.25 654 GLY A C 1
ATOM 5237 O O . GLY A 1 654 ? 6.569 -10.240 -53.454 1.00 78.25 654 GLY A O 1
ATOM 5238 N N . GLN A 1 655 ? 8.351 -11.154 -54.456 1.00 80.69 655 GLN A N 1
ATOM 5239 C CA . GLN A 1 655 ? 8.098 -12.512 -53.958 1.00 80.69 655 GLN A CA 1
ATOM 5240 C C . GLN A 1 655 ? 8.322 -12.627 -52.443 1.00 80.69 655 GLN A C 1
ATOM 5242 O O . GLN A 1 655 ? 7.575 -13.339 -51.774 1.00 80.69 655 GLN A O 1
ATOM 5247 N N . GLN A 1 656 ? 9.302 -11.905 -51.890 1.00 79.00 656 GLN A N 1
ATOM 5248 C CA . GLN A 1 656 ? 9.524 -11.823 -50.445 1.00 79.00 656 GLN A CA 1
ATOM 5249 C C . GLN A 1 656 ? 8.322 -11.185 -49.738 1.00 79.00 656 GLN A C 1
ATOM 5251 O O . GLN A 1 656 ? 7.836 -11.746 -48.761 1.00 79.00 656 GLN A O 1
ATOM 5256 N N . HIS A 1 657 ? 7.775 -10.081 -50.261 1.00 80.75 657 HIS A N 1
ATOM 5257 C CA . HIS A 1 657 ? 6.569 -9.453 -49.706 1.00 80.75 657 HIS A CA 1
ATOM 5258 C C . HIS A 1 657 ? 5.357 -10.392 -49.696 1.00 80.75 657 HIS A C 1
ATOM 5260 O O . HIS A 1 657 ? 4.683 -10.506 -48.673 1.00 80.75 657 HIS A O 1
ATOM 5266 N N . VAL A 1 658 ? 5.091 -11.097 -50.802 1.00 83.94 658 VAL A N 1
ATOM 5267 C CA . VAL A 1 658 ? 3.978 -12.062 -50.884 1.00 83.94 658 VAL A CA 1
ATOM 5268 C C . VAL A 1 658 ? 4.173 -13.212 -49.893 1.00 83.94 658 VAL A C 1
ATOM 5270 O O . VAL A 1 658 ? 3.228 -13.601 -49.203 1.00 83.94 658 VAL A O 1
ATOM 5273 N N . ARG A 1 659 ? 5.404 -13.729 -49.772 1.00 83.94 659 ARG A N 1
ATOM 5274 C CA . ARG A 1 659 ? 5.743 -14.758 -48.781 1.00 83.94 659 ARG A CA 1
ATOM 5275 C C . ARG A 1 659 ? 5.497 -14.257 -47.360 1.00 83.94 659 ARG A C 1
ATOM 5277 O O . ARG A 1 659 ? 4.853 -14.963 -46.590 1.00 83.94 659 ARG A O 1
ATOM 5284 N N . TRP A 1 660 ? 5.970 -13.058 -47.020 1.00 85.00 660 TRP A N 1
ATOM 5285 C CA . TRP A 1 660 ? 5.808 -12.492 -45.682 1.00 85.00 660 TRP A CA 1
ATOM 5286 C C . TRP A 1 660 ? 4.350 -12.222 -45.335 1.00 85.00 660 TRP A C 1
ATOM 5288 O O . TRP A 1 660 ? 3.926 -12.601 -44.252 1.00 85.00 660 TRP A O 1
ATOM 5298 N N . ALA A 1 661 ? 3.553 -11.692 -46.263 1.00 87.19 661 ALA A N 1
ATOM 5299 C CA . ALA A 1 661 ? 2.115 -11.533 -46.054 1.00 87.19 661 ALA A CA 1
ATOM 5300 C C . ALA A 1 661 ? 1.425 -12.882 -45.769 1.00 87.19 661 ALA A C 1
ATOM 5302 O O . ALA A 1 661 ? 0.638 -12.995 -44.830 1.00 87.19 661 ALA A O 1
ATOM 5303 N N . SER A 1 662 ? 1.764 -13.933 -46.527 1.00 86.75 662 SER A N 1
ATOM 5304 C CA . SER A 1 662 ? 1.244 -15.283 -46.274 1.00 86.75 662 SER A CA 1
ATOM 5305 C C . SER A 1 662 ? 1.703 -15.844 -44.923 1.00 86.75 662 SER A C 1
ATOM 5307 O O . SER A 1 662 ? 0.909 -16.481 -44.233 1.00 86.75 662 SER A O 1
ATOM 5309 N N . ALA A 1 663 ? 2.965 -15.621 -44.548 1.00 84.62 663 ALA A N 1
ATOM 5310 C CA . ALA A 1 663 ? 3.534 -16.064 -43.279 1.00 84.62 663 ALA A CA 1
ATOM 5311 C C . ALA A 1 663 ? 2.879 -15.352 -42.084 1.00 84.62 663 ALA A C 1
ATOM 5313 O O . ALA A 1 663 ? 2.509 -16.014 -41.119 1.00 84.62 663 ALA A O 1
ATOM 5314 N N . CYS A 1 664 ? 2.679 -14.031 -42.174 1.00 88.00 664 CYS A N 1
ATOM 5315 C CA . CYS A 1 664 ? 1.978 -13.220 -41.177 1.00 88.00 664 CYS A CA 1
ATOM 5316 C C . CYS A 1 664 ? 0.541 -13.694 -40.979 1.00 88.00 664 CYS A C 1
ATOM 5318 O O . CYS A 1 664 ? 0.129 -13.881 -39.842 1.00 88.00 664 CYS A O 1
ATOM 5320 N N . ASN A 1 665 ? -0.210 -13.921 -42.062 1.00 89.38 665 ASN A N 1
ATOM 5321 C CA . ASN A 1 665 ? -1.603 -14.362 -41.968 1.00 89.38 665 ASN A CA 1
ATOM 5322 C C . ASN A 1 665 ? -1.729 -15.725 -41.282 1.00 89.38 665 ASN A C 1
ATOM 5324 O O . ASN A 1 665 ? -2.605 -15.907 -40.440 1.00 89.38 665 ASN A O 1
ATOM 5328 N N . GLN A 1 666 ? -0.844 -16.668 -41.614 1.00 88.12 666 GLN A N 1
ATOM 5329 C CA . GLN A 1 666 ? -0.839 -17.972 -40.959 1.00 88.12 666 GLN A CA 1
ATOM 5330 C C . GLN A 1 666 ? -0.425 -17.855 -39.488 1.00 88.12 666 GLN A C 1
ATOM 5332 O O . GLN A 1 666 ? -1.104 -18.393 -38.622 1.00 88.12 666 GLN A O 1
ATOM 5337 N N . LEU A 1 667 ? 0.646 -17.110 -39.197 1.00 88.69 667 LEU A N 1
ATOM 5338 C CA . LEU A 1 667 ? 1.115 -16.894 -37.831 1.00 88.69 667 LEU A CA 1
ATOM 5339 C C . LEU A 1 667 ? 0.049 -16.210 -36.965 1.00 88.69 667 LEU A C 1
ATOM 5341 O O . LEU A 1 667 ? -0.167 -16.617 -35.831 1.00 88.69 667 LEU A O 1
ATOM 5345 N N . ALA A 1 668 ? -0.639 -15.201 -37.499 1.00 90.44 668 ALA A N 1
ATOM 5346 C CA . ALA A 1 668 ? -1.730 -14.520 -36.815 1.00 90.44 668 ALA A CA 1
ATOM 5347 C C . ALA A 1 668 ? -2.913 -15.458 -36.551 1.00 90.44 668 ALA A C 1
ATOM 5349 O O . ALA A 1 668 ? -3.459 -15.442 -35.452 1.00 90.44 668 ALA A O 1
ATOM 5350 N N . ALA A 1 669 ? -3.275 -16.309 -37.519 1.00 89.50 669 ALA A N 1
ATOM 5351 C CA . ALA A 1 669 ? -4.309 -17.321 -37.327 1.00 89.50 669 ALA A CA 1
ATOM 5352 C C . ALA A 1 669 ? -3.926 -18.329 -36.231 1.00 89.50 669 ALA A C 1
ATOM 5354 O O . ALA A 1 669 ? -4.761 -18.661 -35.391 1.00 89.50 669 ALA A O 1
ATOM 5355 N N . ASP A 1 670 ? -2.665 -18.768 -36.202 1.00 87.62 670 ASP A N 1
ATOM 5356 C CA . ASP A 1 670 ? -2.159 -19.691 -35.185 1.00 87.62 670 ASP A CA 1
ATOM 5357 C C . ASP A 1 670 ? -2.138 -19.029 -33.796 1.00 87.62 670 ASP A C 1
ATOM 5359 O O . ASP A 1 670 ? -2.585 -19.638 -32.824 1.00 87.62 670 ASP A O 1
ATOM 5363 N N . LEU A 1 671 ? -1.707 -17.768 -33.697 1.00 86.44 671 LEU A N 1
ATOM 5364 C CA . LEU A 1 671 ? -1.744 -16.980 -32.459 1.00 86.44 671 LEU A CA 1
ATOM 5365 C C . LEU A 1 671 ? -3.183 -16.760 -31.957 1.00 86.44 671 LEU A C 1
ATOM 5367 O O . LEU A 1 671 ? -3.475 -16.960 -30.782 1.00 86.44 671 LEU A O 1
ATOM 5371 N N . ASP A 1 672 ? -4.121 -16.430 -32.844 1.00 86.94 672 ASP A N 1
ATOM 5372 C CA . ASP A 1 672 ? -5.523 -16.199 -32.473 1.00 86.94 672 ASP A CA 1
ATOM 5373 C C . ASP A 1 672 ? -6.310 -17.493 -32.189 1.00 86.94 672 ASP A C 1
ATOM 5375 O O . ASP A 1 672 ? -7.414 -17.436 -31.625 1.00 86.94 672 ASP A O 1
ATOM 5379 N N . SER A 1 673 ? -5.754 -18.655 -32.559 1.00 86.25 673 SER A N 1
ATOM 5380 C CA . SER A 1 673 ? -6.347 -19.974 -32.302 1.00 86.25 673 SER A CA 1
ATOM 5381 C C . SER A 1 673 ? -6.309 -20.379 -30.825 1.00 86.25 673 SER A C 1
ATOM 5383 O O . SER A 1 673 ? -7.013 -21.310 -30.427 1.00 86.25 673 SER A O 1
ATOM 5385 N N . PHE A 1 674 ? -5.536 -19.672 -29.994 1.00 81.44 674 PHE A N 1
ATOM 5386 C CA . PHE A 1 674 ? -5.437 -19.991 -28.577 1.00 81.44 674 PHE A CA 1
ATOM 5387 C C . PHE A 1 674 ? -6.770 -19.761 -27.850 1.00 81.44 674 PHE A C 1
ATOM 5389 O O . PHE A 1 674 ? -7.489 -18.790 -28.121 1.00 81.44 674 PHE A O 1
ATOM 5396 N N . PRO A 1 675 ? -7.133 -20.636 -26.892 1.00 77.25 675 PRO A N 1
ATOM 5397 C CA . PRO A 1 675 ? -8.371 -20.477 -26.133 1.00 77.25 675 PRO A CA 1
ATOM 5398 C C . PRO A 1 675 ? -8.410 -19.149 -25.369 1.00 77.25 675 PRO A C 1
ATOM 5400 O O . PRO A 1 675 ? -9.444 -18.478 -25.339 1.00 77.25 675 PRO A O 1
ATOM 5403 N N . GLN A 1 676 ? -7.270 -18.748 -24.806 1.00 77.12 676 GLN A N 1
ATOM 5404 C CA . GLN A 1 676 ? -7.091 -17.501 -24.069 1.00 77.12 676 GLN A CA 1
ATOM 5405 C C . GLN A 1 676 ? -6.438 -16.439 -24.967 1.00 77.12 676 GLN A C 1
ATOM 5407 O O . GLN A 1 676 ? -5.635 -16.806 -25.826 1.00 77.12 676 GLN A O 1
ATOM 5412 N N . PRO A 1 677 ? -6.750 -15.140 -24.782 1.00 80.12 677 PRO A N 1
ATOM 5413 C CA . PRO A 1 677 ? -5.972 -14.064 -25.391 1.00 80.12 677 PRO A CA 1
ATOM 5414 C C . PRO A 1 677 ? -4.487 -14.257 -25.081 1.00 80.12 677 PRO A C 1
ATOM 5416 O O . PRO A 1 677 ? -4.151 -14.722 -23.986 1.00 80.12 677 PRO A O 1
ATOM 5419 N N . ILE A 1 678 ? -3.619 -13.912 -26.033 1.00 84.19 678 ILE A N 1
ATOM 5420 C CA . ILE A 1 678 ? -2.166 -13.948 -25.851 1.00 84.19 678 ILE A CA 1
ATOM 5421 C C . ILE A 1 678 ? -1.616 -12.530 -25.847 1.00 84.19 678 ILE A C 1
ATOM 5423 O O . ILE A 1 678 ? -2.033 -11.704 -26.657 1.00 84.19 678 ILE A O 1
ATOM 5427 N N . VAL A 1 679 ? -0.631 -12.274 -24.986 1.00 86.12 679 VAL A N 1
ATOM 5428 C CA . VAL A 1 679 ? 0.248 -11.108 -25.117 1.00 86.12 679 VAL A CA 1
ATOM 5429 C C . VAL A 1 679 ? 1.620 -11.537 -25.600 1.00 86.12 679 VAL A C 1
ATOM 5431 O O . VAL A 1 679 ? 2.273 -12.387 -24.993 1.00 86.12 679 VAL A O 1
ATOM 5434 N N . VAL A 1 680 ? 2.073 -10.896 -26.674 1.00 87.38 680 VAL A N 1
ATOM 5435 C CA . VAL A 1 680 ? 3.426 -11.050 -27.204 1.00 87.38 680 VAL A CA 1
ATOM 5436 C C . VAL A 1 680 ? 4.192 -9.756 -26.957 1.00 87.38 680 VAL A C 1
ATOM 5438 O O . VAL A 1 680 ? 3.873 -8.713 -27.530 1.00 87.38 680 VAL A O 1
ATOM 5441 N N . LEU A 1 681 ? 5.220 -9.826 -26.108 1.00 89.12 681 LEU A N 1
ATOM 5442 C CA . LEU A 1 681 ? 6.149 -8.720 -25.882 1.00 89.12 681 LEU A CA 1
ATOM 5443 C C . LEU A 1 681 ? 7.314 -8.802 -26.874 1.00 89.12 681 LEU A C 1
ATOM 5445 O O . LEU A 1 681 ? 8.203 -9.645 -26.732 1.00 89.12 681 LEU A O 1
ATOM 5449 N N . LEU A 1 682 ? 7.331 -7.891 -27.844 1.00 88.75 682 LEU A N 1
ATOM 5450 C CA . LEU A 1 682 ? 8.396 -7.755 -28.832 1.00 88.75 682 LEU A CA 1
ATOM 5451 C C . LEU A 1 682 ? 9.324 -6.616 -28.430 1.00 88.75 682 LEU A C 1
ATOM 5453 O O . LEU A 1 682 ? 8.908 -5.463 -28.399 1.00 88.75 682 LEU A O 1
ATOM 5457 N N . GLN A 1 683 ? 10.589 -6.916 -28.147 1.00 87.12 683 GLN A N 1
ATOM 5458 C CA . GLN A 1 683 ? 11.596 -5.885 -27.925 1.00 87.12 683 GLN A CA 1
ATOM 5459 C C . GLN A 1 683 ? 12.523 -5.782 -29.130 1.00 87.12 683 GLN A C 1
ATOM 5461 O O . GLN A 1 683 ? 13.283 -6.696 -29.429 1.00 87.12 683 GLN A O 1
ATOM 5466 N N . LEU A 1 684 ? 12.464 -4.635 -29.789 1.00 85.38 684 LEU A N 1
ATOM 5467 C CA . LEU A 1 684 ? 13.185 -4.317 -31.005 1.00 85.38 684 LEU A CA 1
ATOM 5468 C C . LEU A 1 684 ? 14.139 -3.161 -30.695 1.00 85.38 684 LEU A C 1
ATOM 5470 O O . LEU A 1 684 ? 13.743 -2.141 -30.133 1.00 85.38 684 LEU A O 1
ATOM 5474 N N . GLU A 1 685 ? 15.413 -3.330 -31.020 1.00 72.31 685 GLU A N 1
ATOM 5475 C CA . GLU A 1 685 ? 16.392 -2.246 -30.885 1.00 72.31 685 GLU A CA 1
ATOM 5476 C C . GLU A 1 685 ? 16.333 -1.369 -32.141 1.00 72.31 685 GLU A C 1
ATOM 5478 O O . GLU A 1 685 ? 16.067 -0.175 -32.064 1.00 72.31 685 GLU A O 1
ATOM 5483 N N . GLN A 1 686 ? 16.425 -1.984 -33.323 1.00 71.06 686 GLN A N 1
ATOM 5484 C CA . GLN A 1 686 ? 16.200 -1.314 -34.601 1.00 71.06 686 GLN A CA 1
ATOM 5485 C C . GLN A 1 686 ? 15.481 -2.245 -35.567 1.00 71.06 686 GLN A C 1
ATOM 5487 O O . GLN A 1 686 ? 15.932 -3.360 -35.826 1.00 71.06 686 GLN A O 1
ATOM 5492 N N . ALA A 1 687 ? 14.354 -1.787 -36.104 1.00 71.31 687 ALA A N 1
ATOM 5493 C CA . ALA A 1 687 ? 13.625 -2.533 -37.112 1.00 71.31 687 ALA A CA 1
ATOM 5494 C C . ALA A 1 687 ? 14.062 -2.063 -38.503 1.00 71.31 687 ALA A C 1
ATOM 5496 O O . ALA A 1 687 ? 13.850 -0.902 -38.853 1.00 71.31 687 ALA A O 1
ATOM 5497 N N . SER A 1 688 ? 14.655 -2.955 -39.301 1.00 78.81 688 SER A N 1
ATOM 5498 C CA . SER A 1 688 ? 14.851 -2.708 -40.736 1.00 78.81 688 SER A CA 1
ATOM 5499 C C . SER A 1 688 ? 13.506 -2.410 -41.408 1.00 78.81 688 SER A C 1
ATOM 5501 O O . SER A 1 688 ? 12.476 -2.886 -40.939 1.00 78.81 688 SER A O 1
ATOM 5503 N N . ALA A 1 689 ? 13.482 -1.673 -42.524 1.00 80.00 689 ALA A N 1
ATOM 5504 C CA . ALA A 1 689 ? 12.226 -1.359 -43.225 1.00 80.00 689 ALA A CA 1
ATOM 5505 C C . ALA A 1 689 ? 11.385 -2.618 -43.536 1.00 80.00 689 ALA A C 1
ATOM 5507 O O . ALA A 1 689 ? 10.164 -2.611 -43.414 1.00 80.00 689 ALA A O 1
ATOM 5508 N N . GLN A 1 690 ? 12.047 -3.737 -43.852 1.00 83.00 690 GLN A N 1
ATOM 5509 C CA . GLN A 1 690 ? 11.387 -5.028 -44.054 1.00 83.00 690 GLN A CA 1
ATOM 5510 C C . GLN A 1 690 ? 10.775 -5.585 -42.761 1.00 83.00 690 GLN A C 1
ATOM 5512 O O . GLN A 1 690 ? 9.647 -6.072 -42.780 1.00 83.00 690 GLN A O 1
ATOM 5517 N N . LEU A 1 691 ? 11.497 -5.507 -41.638 1.00 86.38 691 LEU A N 1
ATOM 5518 C CA . LEU A 1 691 ? 10.992 -5.920 -40.327 1.00 86.38 691 LEU A CA 1
ATOM 5519 C C . LEU A 1 691 ? 9.823 -5.035 -39.875 1.00 86.38 691 LEU A C 1
ATOM 5521 O O . LEU A 1 691 ? 8.831 -5.562 -39.384 1.00 86.38 691 LEU A O 1
ATOM 5525 N N . GLN A 1 692 ? 9.893 -3.721 -40.104 1.00 84.62 692 GLN A N 1
ATOM 5526 C CA . GLN A 1 692 ? 8.784 -2.799 -39.842 1.00 84.62 692 GLN A CA 1
ATOM 5527 C C . GLN A 1 692 ? 7.543 -3.188 -40.650 1.00 84.62 692 GLN A C 1
ATOM 5529 O O . GLN A 1 692 ? 6.477 -3.368 -40.069 1.00 84.62 692 GLN A O 1
ATOM 5534 N N . ALA A 1 693 ? 7.695 -3.421 -41.958 1.00 85.31 693 ALA A N 1
ATOM 5535 C CA . ALA A 1 693 ? 6.600 -3.873 -42.812 1.00 85.31 693 ALA A CA 1
ATOM 5536 C C . ALA A 1 693 ? 6.007 -5.211 -42.334 1.00 85.31 693 ALA A C 1
ATOM 5538 O O . ALA A 1 693 ? 4.788 -5.363 -42.283 1.00 85.31 693 ALA A O 1
ATOM 5539 N N . PHE A 1 694 ? 6.848 -6.169 -41.931 1.00 88.44 694 PHE A N 1
ATOM 5540 C CA . PHE A 1 694 ? 6.398 -7.448 -41.375 1.00 88.44 694 PHE A CA 1
ATOM 5541 C C . PHE A 1 694 ? 5.612 -7.272 -40.067 1.00 88.44 694 PHE A C 1
ATOM 5543 O O . PHE A 1 694 ? 4.558 -7.882 -39.895 1.00 88.44 694 PHE A O 1
ATOM 5550 N N . ILE A 1 695 ? 6.089 -6.419 -39.157 1.00 87.75 695 ILE A N 1
ATOM 5551 C CA . ILE A 1 695 ? 5.405 -6.115 -37.894 1.00 87.75 695 ILE A CA 1
ATOM 5552 C C . ILE A 1 695 ? 4.062 -5.448 -38.162 1.00 87.75 695 ILE A C 1
ATOM 5554 O O . ILE A 1 695 ? 3.075 -5.842 -37.551 1.00 87.75 695 ILE A O 1
ATOM 5558 N N . THR A 1 696 ? 4.005 -4.492 -39.089 1.00 87.00 696 THR A N 1
ATOM 5559 C CA . THR A 1 696 ? 2.760 -3.833 -39.496 1.00 87.00 696 THR A CA 1
ATOM 5560 C C . THR A 1 696 ? 1.762 -4.840 -40.071 1.00 87.00 696 THR A C 1
ATOM 5562 O O . THR A 1 696 ? 0.594 -4.824 -39.689 1.00 87.00 696 THR A O 1
ATOM 5565 N N . LEU A 1 697 ? 2.214 -5.771 -40.918 1.00 89.50 697 LEU A N 1
ATOM 5566 C CA . LEU A 1 697 ? 1.364 -6.844 -41.448 1.00 89.50 697 LEU A CA 1
ATOM 5567 C C . LEU A 1 697 ? 0.861 -7.781 -40.343 1.00 89.50 697 LEU A C 1
ATOM 5569 O O . LEU A 1 697 ? -0.321 -8.115 -40.314 1.00 89.50 697 LEU A O 1
ATOM 5573 N N . LEU A 1 698 ? 1.731 -8.185 -39.413 1.00 90.25 698 LEU A N 1
ATOM 5574 C CA . LEU A 1 698 ? 1.348 -9.033 -38.284 1.00 90.25 698 LEU A CA 1
ATOM 5575 C C . LEU A 1 698 ? 0.338 -8.323 -37.369 1.00 90.25 698 LEU A C 1
ATOM 5577 O O . LEU A 1 698 ? -0.685 -8.905 -37.026 1.00 90.25 698 LEU A O 1
ATOM 5581 N N . ALA A 1 699 ? 0.602 -7.058 -37.036 1.00 87.81 699 ALA A N 1
ATOM 5582 C CA . ALA A 1 699 ? -0.254 -6.169 -36.253 1.00 87.81 699 ALA A CA 1
ATOM 5583 C C . ALA A 1 699 ? -1.664 -6.023 -36.842 1.00 87.81 699 ALA A C 1
ATOM 5585 O O . ALA A 1 699 ? -2.642 -6.010 -36.101 1.00 87.81 699 ALA A O 1
ATOM 5586 N N . GLN A 1 700 ? -1.769 -5.934 -38.169 1.00 87.31 700 GLN A N 1
ATOM 5587 C CA . GLN A 1 700 ? -3.048 -5.864 -38.880 1.00 87.31 700 GLN A CA 1
ATOM 5588 C C . GLN A 1 700 ? -3.766 -7.220 -38.957 1.00 87.31 700 GLN A C 1
ATOM 5590 O O . GLN A 1 700 ? -4.990 -7.258 -39.086 1.00 87.31 700 GLN A O 1
ATOM 5595 N N . ALA A 1 701 ? -3.020 -8.326 -38.910 1.00 90.38 701 ALA A N 1
ATOM 5596 C CA . ALA A 1 701 ? -3.565 -9.669 -39.058 1.00 90.38 701 ALA A CA 1
ATOM 5597 C C . ALA A 1 701 ? -4.120 -10.246 -37.743 1.00 90.38 701 ALA A C 1
ATOM 5599 O O . ALA A 1 701 ? -5.101 -10.992 -37.787 1.00 90.38 701 ALA A O 1
ATOM 5600 N N . VAL A 1 702 ? -3.534 -9.904 -36.587 1.00 90.00 702 VAL A N 1
ATOM 5601 C CA . VAL A 1 702 ? -3.980 -10.405 -35.275 1.00 90.00 702 VAL A CA 1
ATOM 5602 C C . VAL A 1 702 ? -5.270 -9.735 -34.783 1.00 90.00 702 VAL A C 1
ATOM 5604 O O . VAL A 1 702 ? -5.440 -8.515 -34.832 1.00 90.00 702 VAL A O 1
ATOM 5607 N N . ARG A 1 703 ? -6.199 -10.535 -34.258 1.00 88.88 703 ARG A N 1
ATOM 5608 C CA . ARG A 1 703 ? -7.518 -10.087 -33.780 1.00 88.88 703 ARG A CA 1
ATOM 5609 C C . ARG A 1 703 ? -7.728 -10.299 -32.288 1.00 88.88 703 ARG A C 1
ATOM 5611 O O . ARG A 1 703 ? -8.406 -9.494 -31.658 1.00 88.88 703 ARG A O 1
ATOM 5618 N N . ARG A 1 704 ? -7.217 -11.403 -31.739 1.00 86.56 704 ARG A N 1
ATOM 5619 C CA . ARG A 1 704 ? -7.353 -11.772 -30.316 1.00 86.56 704 ARG A CA 1
ATOM 5620 C C . ARG A 1 704 ? -6.034 -11.645 -29.560 1.00 86.56 704 ARG A C 1
ATOM 5622 O O . ARG A 1 704 ? -6.040 -11.592 -28.334 1.00 86.56 704 ARG A O 1
ATOM 5629 N N . THR A 1 705 ? -4.931 -11.604 -30.295 1.00 89.19 705 THR A N 1
ATOM 5630 C CA . THR A 1 705 ? -3.581 -11.453 -29.760 1.00 89.19 705 THR A CA 1
ATOM 5631 C C . THR A 1 705 ? -3.218 -9.981 -29.594 1.00 89.19 705 THR A C 1
ATOM 5633 O O . THR A 1 705 ? -3.343 -9.196 -30.533 1.00 89.19 705 THR A O 1
ATOM 5636 N N . THR A 1 706 ? -2.719 -9.617 -28.415 1.00 91.44 706 THR A N 1
ATOM 5637 C CA . THR A 1 706 ? -2.183 -8.287 -28.124 1.00 91.44 706 THR A CA 1
ATOM 5638 C C . THR A 1 706 ? -0.664 -8.274 -28.312 1.00 91.44 706 THR A C 1
ATOM 5640 O O . THR A 1 706 ? 0.081 -8.976 -27.629 1.00 91.44 706 THR A O 1
ATOM 5643 N N . LEU A 1 707 ? -0.176 -7.436 -29.219 1.00 91.56 707 LEU A N 1
ATOM 5644 C CA . LEU A 1 707 ? 1.242 -7.178 -29.441 1.00 91.56 707 LEU A CA 1
ATOM 5645 C C . LEU A 1 707 ? 1.666 -5.946 -28.640 1.00 91.56 707 LEU A C 1
ATOM 5647 O O . LEU A 1 707 ? 1.193 -4.838 -28.894 1.00 91.56 707 LEU A O 1
ATOM 5651 N N . VAL A 1 708 ? 2.591 -6.128 -27.700 1.00 92.94 708 VAL A N 1
ATOM 5652 C CA . VAL A 1 708 ? 3.270 -5.028 -27.008 1.00 92.94 708 VAL A CA 1
ATOM 5653 C C . VAL A 1 708 ? 4.658 -4.900 -27.617 1.00 92.94 708 VAL A C 1
ATOM 5655 O O . VAL A 1 708 ? 5.520 -5.749 -27.405 1.00 92.94 708 VAL A O 1
ATOM 5658 N N . ILE A 1 709 ? 4.876 -3.855 -28.405 1.00 91.94 709 ILE A N 1
ATOM 5659 C CA . ILE A 1 709 ? 6.113 -3.657 -29.162 1.00 91.94 709 ILE A CA 1
ATOM 5660 C C . ILE A 1 709 ? 6.926 -2.551 -28.499 1.00 91.94 709 ILE A C 1
ATOM 5662 O O . ILE A 1 709 ? 6.433 -1.449 -28.302 1.00 91.94 709 ILE A O 1
ATOM 5666 N N . VAL A 1 710 ? 8.184 -2.821 -28.176 1.00 92.06 710 VAL A N 1
ATOM 5667 C CA . VAL A 1 710 ? 9.131 -1.859 -27.611 1.00 92.06 710 VAL A CA 1
ATOM 5668 C C . VAL A 1 710 ? 10.186 -1.557 -28.656 1.00 92.06 710 VAL A C 1
ATOM 5670 O O . VAL A 1 710 ? 10.923 -2.459 -29.033 1.00 92.06 710 VAL A O 1
ATOM 5673 N N . VAL A 1 711 ? 10.290 -0.305 -29.091 1.00 90.75 711 VAL A N 1
ATOM 5674 C CA . VAL A 1 711 ? 11.225 0.141 -30.144 1.00 90.75 711 VAL A CA 1
ATOM 5675 C C . VAL A 1 711 ? 11.972 1.395 -29.697 1.00 90.75 711 VAL A C 1
ATOM 5677 O O . VAL A 1 711 ? 11.495 2.126 -28.834 1.00 90.75 711 VAL A O 1
ATOM 5680 N N . ASP A 1 712 ? 13.158 1.660 -30.243 1.00 87.06 712 ASP A N 1
ATOM 5681 C CA . ASP A 1 712 ? 13.846 2.937 -29.994 1.00 87.06 712 ASP A CA 1
ATOM 5682 C C . ASP A 1 712 ? 13.092 4.119 -30.625 1.00 87.06 712 ASP A C 1
ATOM 5684 O O . ASP A 1 712 ? 12.964 5.183 -30.020 1.00 87.06 712 ASP A O 1
ATOM 5688 N N . TYR A 1 713 ? 12.487 3.895 -31.790 1.00 85.00 713 TYR A N 1
ATOM 5689 C CA . TYR A 1 713 ? 11.917 4.949 -32.621 1.00 85.00 713 TYR A CA 1
ATOM 5690 C C . TYR A 1 713 ? 10.515 4.603 -33.129 1.00 85.00 713 TYR A C 1
ATOM 5692 O O . TYR A 1 713 ? 10.191 3.417 -33.222 1.00 85.00 713 TYR A O 1
ATOM 5700 N N . PRO A 1 714 ? 9.678 5.607 -33.460 1.00 88.94 714 PRO A N 1
ATOM 5701 C CA . PRO A 1 714 ? 8.359 5.349 -34.025 1.00 88.94 714 PRO A CA 1
ATOM 5702 C C . PRO A 1 714 ? 8.460 4.570 -35.345 1.00 88.94 714 PRO A C 1
ATOM 5704 O O . PRO A 1 714 ? 9.393 4.756 -36.126 1.00 88.94 714 PRO A O 1
ATOM 5707 N N . LEU A 1 715 ? 7.477 3.704 -35.581 1.00 87.12 715 LEU A N 1
ATOM 5708 C CA . LEU A 1 715 ? 7.302 2.919 -36.796 1.00 87.12 715 LEU A CA 1
ATOM 5709 C C . LEU A 1 715 ? 6.472 3.740 -37.803 1.00 87.12 715 LEU A C 1
ATOM 5711 O O . LEU A 1 715 ? 5.267 3.873 -37.602 1.00 87.12 715 LEU A O 1
ATOM 5715 N N . PRO A 1 716 ? 7.064 4.317 -38.863 1.00 83.56 716 PRO A N 1
ATOM 5716 C CA . PRO A 1 716 ? 6.390 5.267 -39.755 1.00 83.56 716 PRO A CA 1
ATOM 5717 C C . PRO A 1 716 ? 5.150 4.701 -40.460 1.00 83.56 716 PRO A C 1
ATOM 5719 O O . PRO A 1 716 ? 4.195 5.439 -40.681 1.00 83.56 716 PRO A O 1
ATOM 5722 N N . ASP A 1 717 ? 5.141 3.403 -40.770 1.00 84.38 717 ASP A N 1
ATOM 5723 C CA . ASP A 1 717 ? 4.039 2.750 -41.492 1.00 84.38 717 ASP A CA 1
ATOM 5724 C C . ASP A 1 717 ? 2.882 2.307 -40.579 1.00 84.38 717 ASP A C 1
ATOM 5726 O O . ASP A 1 717 ? 1.870 1.790 -41.058 1.00 84.38 717 ASP A O 1
ATOM 5730 N N . LEU A 1 718 ? 3.027 2.469 -39.261 1.00 83.31 718 LEU A N 1
ATOM 5731 C CA . LEU A 1 718 ? 1.989 2.140 -38.294 1.00 83.31 718 LEU A CA 1
ATOM 5732 C C . LEU A 1 718 ? 1.238 3.405 -37.880 1.00 83.31 718 LEU A C 1
ATOM 5734 O O . LEU A 1 718 ? 1.832 4.463 -37.682 1.00 83.31 718 LEU A O 1
ATOM 5738 N N . ASP A 1 719 ? -0.073 3.296 -37.689 1.00 85.25 719 ASP A N 1
ATOM 5739 C CA . ASP A 1 719 ? -0.886 4.443 -37.302 1.00 85.25 719 ASP A CA 1
ATOM 5740 C C . ASP A 1 719 ? -0.400 5.064 -35.977 1.00 85.25 719 ASP A C 1
ATOM 5742 O O . ASP A 1 719 ? -0.143 4.368 -34.990 1.00 85.25 719 ASP A O 1
ATOM 5746 N N . ALA A 1 720 ? -0.273 6.393 -35.951 1.00 85.94 720 ALA A N 1
ATOM 5747 C CA . ALA A 1 720 ? 0.186 7.157 -34.799 1.00 85.94 720 ALA A CA 1
ATOM 5748 C C . ALA A 1 720 ? -0.657 6.895 -33.535 1.00 85.94 720 ALA A C 1
ATOM 5750 O O . ALA A 1 720 ? -0.121 6.929 -32.422 1.00 85.94 720 ALA A O 1
ATOM 5751 N N . HIS A 1 721 ? -1.951 6.561 -33.669 1.00 88.88 721 HIS A N 1
ATOM 5752 C CA . HIS A 1 721 ? -2.784 6.219 -32.507 1.00 88.88 721 HIS A CA 1
ATOM 5753 C C . HIS A 1 721 ? -2.369 4.907 -31.820 1.00 88.88 721 HIS A C 1
ATOM 5755 O O . HIS A 1 721 ? -2.714 4.695 -30.656 1.00 88.88 721 HIS A O 1
ATOM 5761 N N . LEU A 1 722 ? -1.565 4.060 -32.468 1.00 89.06 722 LEU A N 1
ATOM 5762 C CA . LEU A 1 722 ? -1.014 2.830 -31.887 1.00 89.06 722 LEU A CA 1
ATOM 5763 C C . LEU A 1 722 ? 0.334 3.056 -31.180 1.00 89.06 722 LEU A C 1
ATOM 5765 O O . LEU A 1 722 ? 0.779 2.191 -30.429 1.00 89.06 722 LEU A O 1
ATOM 5769 N N . GLN A 1 723 ? 0.970 4.217 -31.381 1.00 92.81 723 GLN A N 1
ATOM 5770 C CA . GLN A 1 723 ? 2.344 4.501 -30.948 1.00 92.81 723 GLN A CA 1
ATOM 5771 C C . GLN A 1 723 ? 2.469 5.527 -29.816 1.00 92.81 723 GLN A C 1
ATOM 5773 O O . GLN A 1 723 ? 1.959 6.647 -29.898 1.00 92.81 723 GLN A O 1
ATOM 5778 N N . ILE A 1 724 ? 3.173 5.158 -28.752 1.00 95.25 724 ILE A N 1
ATOM 5779 C CA . ILE A 1 724 ? 3.295 5.924 -27.514 1.00 95.25 724 ILE A CA 1
ATOM 5780 C C . ILE A 1 724 ? 4.749 6.288 -27.292 1.00 95.25 724 ILE A C 1
ATOM 5782 O O . ILE A 1 724 ? 5.591 5.413 -27.081 1.00 95.25 724 ILE A O 1
ATOM 5786 N N . ALA A 1 725 ? 5.013 7.589 -27.272 1.00 95.12 725 ALA A N 1
ATOM 5787 C CA . ALA A 1 725 ? 6.318 8.120 -26.939 1.00 95.12 725 ALA A CA 1
ATOM 5788 C C . ALA A 1 725 ? 6.566 8.051 -25.425 1.00 95.12 725 ALA A C 1
ATOM 5790 O O . ALA A 1 725 ? 5.730 8.456 -24.614 1.00 95.12 725 ALA A O 1
ATOM 5791 N N . VAL A 1 726 ? 7.753 7.587 -25.048 1.00 95.88 726 VAL A N 1
ATOM 5792 C CA . VAL A 1 726 ? 8.272 7.585 -23.682 1.00 95.88 726 VAL A CA 1
ATOM 5793 C C . VAL A 1 726 ? 9.415 8.598 -23.617 1.00 95.88 726 VAL A C 1
ATOM 5795 O O . VAL A 1 726 ? 10.560 8.245 -23.909 1.00 95.88 726 VAL A O 1
ATOM 5798 N N . PRO A 1 727 ? 9.130 9.864 -23.261 1.00 94.25 727 PRO A N 1
ATOM 5799 C CA . PRO A 1 727 ? 10.164 10.891 -23.186 1.00 94.25 727 PRO A CA 1
ATOM 5800 C C . PRO A 1 727 ? 11.103 10.635 -21.996 1.00 94.25 727 PRO A C 1
ATOM 5802 O O . PRO A 1 727 ? 10.716 9.932 -21.054 1.00 94.25 727 PRO A O 1
ATOM 5805 N N . PRO A 1 728 ? 12.312 11.216 -21.963 1.00 94.38 728 PRO A N 1
ATOM 5806 C CA . PRO A 1 728 ? 13.119 11.273 -20.745 1.00 94.38 728 PRO A CA 1
ATOM 5807 C C . PRO A 1 728 ? 12.345 11.865 -19.550 1.00 94.38 728 PRO A C 1
ATOM 5809 O O . PRO A 1 728 ? 11.330 12.546 -19.708 1.00 94.38 728 PRO A O 1
ATOM 5812 N N . LEU A 1 729 ? 12.776 11.543 -18.332 1.00 95.12 729 LEU A N 1
ATOM 5813 C CA . LEU A 1 729 ? 12.218 12.104 -17.104 1.00 95.12 729 LEU A CA 1
ATOM 5814 C C . LEU A 1 729 ? 12.561 13.590 -16.994 1.00 95.12 729 LEU A C 1
ATOM 5816 O O . LEU A 1 729 ? 13.690 13.989 -17.257 1.00 95.12 729 LEU A O 1
ATOM 5820 N N . THR A 1 730 ? 11.599 14.391 -16.544 1.00 95.56 730 THR A N 1
ATOM 5821 C CA . THR A 1 730 ? 11.839 15.784 -16.173 1.00 95.56 730 THR A CA 1
ATOM 5822 C C . THR A 1 730 ? 12.552 15.854 -14.822 1.00 95.56 730 THR A C 1
ATOM 5824 O O . THR A 1 730 ? 12.594 14.877 -14.067 1.00 95.56 730 THR A O 1
ATOM 5827 N N . GLN A 1 731 ? 13.070 17.031 -14.471 1.00 96.19 731 GLN A N 1
ATOM 5828 C CA . GLN A 1 731 ? 13.624 17.271 -13.137 1.00 96.19 731 GLN A CA 1
ATOM 5829 C C . GLN A 1 731 ? 12.591 17.006 -12.023 1.00 96.19 731 GLN A C 1
ATOM 5831 O O . GLN A 1 731 ? 12.942 16.403 -11.015 1.00 96.19 731 GLN A O 1
ATOM 5836 N N . GLU A 1 732 ? 11.321 17.368 -12.232 1.00 94.69 732 GLU A N 1
ATOM 5837 C CA . GLU A 1 732 ? 10.216 17.116 -11.289 1.00 94.69 732 GLU A CA 1
ATOM 5838 C C . GLU A 1 732 ? 9.975 15.614 -11.061 1.00 94.69 732 GLU A C 1
ATOM 5840 O O . GLU A 1 732 ? 9.763 15.162 -9.932 1.00 94.69 732 GLU A O 1
ATOM 5845 N N . HIS A 1 733 ? 10.064 14.801 -12.119 1.00 94.50 733 HIS A N 1
ATOM 5846 C CA . HIS A 1 733 ? 9.974 13.349 -11.970 1.00 94.50 733 HIS A CA 1
ATOM 5847 C C . HIS A 1 733 ? 11.148 12.790 -11.154 1.00 94.50 733 HIS A C 1
ATOM 5849 O O . HIS A 1 733 ? 10.955 11.879 -10.349 1.00 94.50 733 HIS A O 1
ATOM 5855 N N . ILE A 1 734 ? 12.358 13.332 -11.337 1.00 94.88 734 ILE A N 1
ATOM 5856 C CA . ILE A 1 734 ? 13.529 12.929 -10.547 1.00 94.88 734 ILE A CA 1
ATOM 5857 C C . ILE A 1 734 ? 13.370 13.366 -9.091 1.00 94.88 734 ILE A C 1
ATOM 5859 O O . ILE A 1 734 ? 13.659 12.565 -8.211 1.00 94.88 734 ILE A O 1
ATOM 5863 N N . GLU A 1 735 ? 12.849 14.564 -8.825 1.00 92.88 735 GLU A N 1
ATOM 5864 C CA . GLU A 1 735 ? 12.522 15.025 -7.470 1.00 92.88 735 GLU A CA 1
ATOM 5865 C C . GLU A 1 735 ? 11.522 14.085 -6.780 1.00 92.88 735 GLU A C 1
ATOM 5867 O O . GLU A 1 735 ? 11.747 13.631 -5.654 1.00 92.88 735 GLU A O 1
ATOM 5872 N N . THR A 1 736 ? 10.458 13.705 -7.493 1.00 83.88 736 THR A N 1
ATOM 5873 C CA . THR A 1 736 ? 9.468 12.735 -7.006 1.00 83.88 736 THR A CA 1
ATOM 5874 C C . THR A 1 736 ? 10.121 11.386 -6.711 1.00 83.88 736 THR A C 1
ATOM 5876 O O . THR A 1 736 ? 9.855 10.775 -5.673 1.00 83.88 736 THR A O 1
ATOM 5879 N N . TYR A 1 737 ? 11.016 10.926 -7.589 1.00 87.88 737 TYR A N 1
ATOM 5880 C CA . TYR A 1 737 ? 11.755 9.679 -7.408 1.00 87.88 737 TYR A CA 1
ATOM 5881 C C . TYR A 1 737 ? 12.672 9.747 -6.183 1.00 87.88 737 TYR A C 1
ATOM 5883 O O . TYR A 1 737 ? 12.662 8.831 -5.360 1.00 87.88 737 TYR A O 1
ATOM 5891 N N . THR A 1 738 ? 13.419 10.840 -6.011 1.00 87.12 738 THR A N 1
ATOM 5892 C CA . THR A 1 738 ? 14.318 11.030 -4.868 1.00 87.12 738 THR A CA 1
ATOM 5893 C C . THR A 1 738 ? 13.546 11.105 -3.561 1.00 87.12 738 THR A C 1
ATOM 5895 O O . THR A 1 738 ? 13.939 10.449 -2.603 1.00 87.12 738 THR A O 1
ATOM 5898 N N . HIS A 1 739 ? 12.404 11.795 -3.534 1.00 78.75 739 HIS A N 1
ATOM 5899 C CA . HIS A 1 739 ? 11.537 11.851 -2.360 1.00 78.75 739 HIS A CA 1
ATOM 5900 C C . HIS A 1 739 ? 10.969 10.467 -2.017 1.00 78.75 739 HIS A C 1
ATOM 5902 O O . HIS A 1 739 ? 11.065 10.010 -0.880 1.00 78.75 739 HIS A O 1
ATOM 5908 N N . THR A 1 740 ? 10.442 9.753 -3.018 1.00 71.06 740 THR A N 1
ATOM 5909 C CA . THR A 1 740 ? 9.862 8.409 -2.846 1.00 71.06 740 THR A CA 1
ATOM 5910 C C . THR A 1 740 ? 10.897 7.400 -2.352 1.00 71.06 740 THR A C 1
ATOM 5912 O O . THR A 1 740 ? 10.600 6.557 -1.510 1.00 71.06 740 THR A O 1
ATOM 5915 N N . LYS A 1 741 ? 12.135 7.498 -2.847 1.00 78.50 741 LYS A N 1
ATOM 5916 C CA . LYS A 1 741 ? 13.259 6.648 -2.434 1.00 78.50 741 LYS A CA 1
ATOM 5917 C C . LYS A 1 741 ? 14.035 7.184 -1.233 1.00 78.50 741 LYS A C 1
ATOM 5919 O O . LYS A 1 741 ? 15.055 6.587 -0.895 1.00 78.50 741 LYS A O 1
ATOM 5924 N N . GLN A 1 742 ? 13.565 8.270 -0.614 1.00 79.38 742 GLN A N 1
ATOM 5925 C CA . GLN A 1 742 ? 14.194 8.927 0.535 1.00 79.38 742 GLN A CA 1
ATOM 5926 C C . GLN A 1 742 ? 15.689 9.206 0.307 1.00 79.38 742 GLN A C 1
ATOM 5928 O O . GLN A 1 742 ? 16.529 9.013 1.182 1.00 79.38 742 GLN A O 1
ATOM 5933 N N . LEU A 1 743 ? 16.035 9.624 -0.910 1.00 85.69 743 LEU A N 1
ATOM 5934 C CA . LEU A 1 743 ? 17.386 10.032 -1.264 1.00 85.69 743 LEU A CA 1
ATOM 5935 C C . LEU A 1 743 ? 17.595 11.467 -0.779 1.00 85.69 743 LEU A C 1
ATOM 5937 O O . LEU A 1 743 ? 16.898 12.379 -1.220 1.00 85.69 743 LEU A O 1
ATOM 5941 N N . GLU A 1 744 ? 18.559 11.659 0.118 1.00 88.31 744 GLU A N 1
ATOM 5942 C CA . GLU A 1 744 ? 18.904 12.962 0.696 1.00 88.31 744 GLU A CA 1
ATOM 5943 C C . GLU A 1 744 ? 19.615 13.848 -0.332 1.00 88.31 744 GLU A C 1
ATOM 5945 O O . GLU A 1 744 ? 20.843 13.962 -0.329 1.00 88.31 744 GLU A O 1
ATOM 5950 N N . LEU A 1 745 ? 18.834 14.445 -1.234 1.00 94.19 745 LEU A N 1
ATOM 5951 C CA . LEU A 1 745 ? 19.307 15.388 -2.239 1.00 94.19 745 LEU A CA 1
ATOM 5952 C C . LEU A 1 745 ? 18.591 16.728 -2.127 1.00 94.19 745 LEU A C 1
ATOM 5954 O O . LEU A 1 745 ? 17.373 16.791 -1.966 1.00 94.19 745 LEU A O 1
ATOM 5958 N N . ASP A 1 746 ? 19.362 17.802 -2.256 1.00 95.25 746 ASP A N 1
ATOM 5959 C CA . ASP A 1 746 ? 18.811 19.136 -2.462 1.00 95.25 746 ASP A CA 1
ATOM 5960 C C . ASP A 1 746 ? 18.516 19.387 -3.954 1.00 95.25 746 ASP A C 1
ATOM 5962 O O . ASP A 1 746 ? 18.804 18.568 -4.832 1.00 95.25 746 ASP A O 1
ATOM 5966 N N . GLN A 1 747 ? 17.961 20.560 -4.264 1.00 96.81 747 GLN A N 1
ATOM 5967 C CA . GLN A 1 747 ? 17.647 20.947 -5.642 1.00 96.81 747 GLN A CA 1
ATOM 5968 C C . GLN A 1 747 ? 18.882 20.991 -6.557 1.00 96.81 747 GLN A C 1
ATOM 5970 O O . GLN A 1 747 ? 18.764 20.727 -7.754 1.00 96.81 747 GLN A O 1
ATOM 5975 N N . ALA A 1 748 ? 20.076 21.269 -6.024 1.00 96.50 748 ALA A N 1
ATOM 5976 C CA . ALA A 1 748 ? 21.304 21.240 -6.812 1.00 96.50 748 ALA A CA 1
ATOM 5977 C C . ALA A 1 748 ? 21.715 19.798 -7.150 1.00 96.50 748 ALA A C 1
ATOM 5979 O O . ALA A 1 748 ? 22.089 19.531 -8.291 1.00 96.50 748 ALA A O 1
ATOM 5980 N N . GLY A 1 749 ? 21.581 18.866 -6.202 1.00 96.62 749 GLY A N 1
ATOM 5981 C CA . GLY A 1 749 ? 21.821 17.436 -6.403 1.00 96.62 749 GLY A CA 1
ATOM 5982 C C . GLY A 1 749 ? 20.828 16.817 -7.388 1.00 96.62 749 GLY A C 1
ATOM 5983 O O . GLY A 1 749 ? 21.228 16.082 -8.293 1.00 96.62 749 GLY A O 1
ATOM 5984 N N . ILE A 1 750 ? 19.547 17.183 -7.288 1.00 97.31 750 ILE A N 1
ATOM 5985 C CA . ILE A 1 750 ? 18.496 16.769 -8.232 1.00 97.31 750 ILE A CA 1
ATOM 5986 C C . ILE A 1 750 ? 18.791 17.310 -9.638 1.00 97.31 750 ILE A C 1
ATOM 5988 O O . ILE A 1 750 ? 18.798 16.546 -10.606 1.00 97.31 750 ILE A O 1
ATOM 5992 N N . ALA A 1 751 ? 19.093 18.607 -9.769 1.00 96.38 751 ALA A N 1
ATOM 5993 C CA . ALA A 1 751 ? 19.449 19.212 -11.052 1.00 96.38 751 ALA A CA 1
ATOM 5994 C C . ALA A 1 751 ? 20.724 18.591 -11.650 1.00 96.38 751 ALA A C 1
ATOM 5996 O O . ALA A 1 751 ? 20.825 18.417 -12.869 1.00 96.38 751 ALA A O 1
ATOM 5997 N N . HIS A 1 752 ? 21.687 18.228 -10.800 1.00 95.31 752 HIS A N 1
ATOM 5998 C CA . HIS A 1 752 ? 22.906 17.543 -11.206 1.00 95.31 752 HIS A CA 1
ATOM 5999 C C . HIS A 1 752 ? 22.614 16.140 -11.748 1.00 95.31 752 HIS A C 1
ATOM 6001 O O . HIS A 1 752 ? 23.045 15.832 -12.858 1.00 95.31 752 HIS A O 1
ATOM 6007 N N . LEU A 1 753 ? 21.820 15.325 -11.041 1.00 94.81 753 LEU A N 1
ATOM 6008 C CA . LEU A 1 753 ? 21.392 14.009 -11.531 1.00 94.81 753 LEU A CA 1
ATOM 6009 C C . LEU A 1 753 ? 20.587 14.108 -12.823 1.00 94.81 753 LEU A C 1
ATOM 6011 O O . LEU A 1 753 ? 20.815 13.316 -13.737 1.00 94.81 753 LEU A O 1
ATOM 6015 N N . HIS A 1 754 ? 19.673 15.073 -12.928 1.00 95.56 754 HIS A N 1
ATOM 6016 C CA . HIS A 1 754 ? 18.902 15.298 -14.149 1.00 95.56 754 HIS A CA 1
ATOM 6017 C C . HIS A 1 754 ? 19.824 15.580 -15.338 1.00 95.56 754 HIS A C 1
ATOM 6019 O O . HIS A 1 754 ? 19.741 14.891 -16.351 1.00 95.56 754 HIS A O 1
ATOM 6025 N N . ARG A 1 755 ? 20.769 16.516 -15.188 1.00 93.12 755 ARG A N 1
ATOM 6026 C CA . ARG A 1 755 ? 21.735 16.860 -16.241 1.00 93.12 755 ARG A CA 1
ATOM 6027 C C . ARG A 1 755 ? 22.667 15.698 -16.580 1.00 93.12 755 ARG A C 1
ATOM 6029 O O . ARG A 1 755 ? 22.918 15.445 -17.750 1.00 93.12 755 ARG A O 1
ATOM 6036 N N . ALA A 1 756 ? 23.172 14.993 -15.571 1.00 90.69 756 ALA A N 1
ATOM 6037 C CA . ALA A 1 756 ? 24.094 13.878 -15.753 1.00 90.69 756 ALA A CA 1
ATOM 6038 C C . ALA A 1 756 ? 23.426 12.661 -16.408 1.00 90.69 756 ALA A C 1
ATOM 6040 O O . ALA A 1 756 ? 24.065 11.954 -17.181 1.00 90.69 756 ALA A O 1
ATOM 6041 N N . SER A 1 757 ? 22.147 12.421 -16.106 1.00 93.19 757 SER A N 1
ATOM 6042 C CA . SER A 1 757 ? 21.372 11.316 -16.677 1.00 93.19 757 SER A CA 1
ATOM 6043 C C . SER A 1 757 ? 20.630 11.671 -17.964 1.00 93.19 757 SER A C 1
ATOM 6045 O O . SER A 1 757 ? 20.103 10.767 -18.609 1.00 93.19 757 SER A O 1
ATOM 6047 N N . LEU A 1 758 ? 20.543 12.960 -18.315 1.00 93.12 758 LEU A N 1
ATOM 6048 C CA . LEU A 1 758 ? 19.624 13.499 -19.327 1.00 93.12 758 LEU A CA 1
ATOM 6049 C C . LEU A 1 758 ? 18.166 13.068 -19.103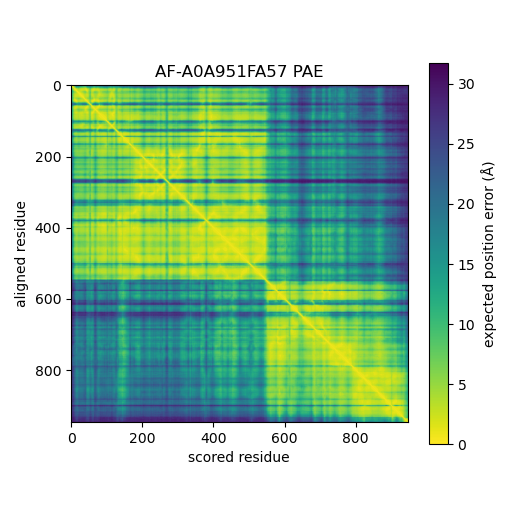 1.00 93.12 758 LEU A C 1
ATOM 6051 O O . LEU A 1 758 ? 17.413 12.850 -20.049 1.00 93.12 758 LEU A O 1
ATOM 6055 N N . GLY A 1 759 ? 17.787 12.831 -17.845 1.00 93.81 759 GLY A N 1
ATOM 6056 C CA . GLY A 1 759 ? 16.482 12.278 -17.508 1.00 93.81 759 GLY A CA 1
ATOM 6057 C C . GLY A 1 759 ? 16.281 10.812 -17.906 1.00 93.81 759 GLY A C 1
ATOM 6058 O O . GLY A 1 759 ? 15.174 10.307 -17.763 1.00 93.81 759 GLY A O 1
ATOM 6059 N N . LEU A 1 760 ? 17.286 10.085 -18.403 1.00 94.00 760 LEU A N 1
ATOM 6060 C CA . LEU A 1 760 ? 17.137 8.681 -18.801 1.00 94.00 760 LEU A CA 1
ATOM 6061 C C . LEU A 1 760 ? 17.176 7.766 -17.561 1.00 94.00 760 LEU A C 1
ATOM 6063 O O . LEU A 1 760 ? 18.242 7.640 -16.948 1.00 94.00 760 LEU A O 1
ATOM 6067 N N . PRO A 1 761 ? 16.079 7.060 -17.197 1.00 93.94 761 PRO A N 1
ATOM 6068 C CA . PRO A 1 761 ? 16.064 6.158 -16.041 1.00 93.94 761 PRO A CA 1
ATOM 6069 C C . PRO A 1 761 ? 17.207 5.138 -16.020 1.00 93.94 761 PRO A C 1
ATOM 6071 O O . PRO A 1 761 ? 17.779 4.867 -14.967 1.00 93.94 761 PRO A O 1
ATOM 6074 N N . GLY A 1 762 ? 17.570 4.586 -17.183 1.00 89.25 762 GLY A N 1
ATOM 6075 C CA . GLY A 1 762 ? 18.646 3.597 -17.288 1.00 89.25 762 GLY A CA 1
ATOM 6076 C C . GLY A 1 762 ? 20.016 4.127 -16.849 1.00 89.25 762 GLY A C 1
ATOM 6077 O O . GLY A 1 762 ? 20.812 3.365 -16.301 1.00 89.25 762 GLY A O 1
ATOM 6078 N N . LEU A 1 763 ? 20.276 5.421 -17.055 1.00 91.06 763 LEU A N 1
ATOM 6079 C CA . LEU A 1 763 ? 21.495 6.086 -16.601 1.00 91.06 763 LEU A CA 1
ATOM 6080 C C . LEU A 1 763 ? 21.331 6.598 -15.165 1.00 91.06 763 LEU A C 1
ATOM 6082 O O . LEU A 1 763 ? 22.202 6.353 -14.336 1.00 91.06 763 LEU A O 1
ATOM 6086 N N . LEU A 1 764 ? 20.185 7.204 -14.839 1.00 93.38 764 LEU A N 1
ATOM 6087 C CA . LEU A 1 764 ? 19.854 7.676 -13.490 1.00 93.38 764 LEU A CA 1
ATOM 6088 C C . LEU A 1 764 ? 20.059 6.587 -12.428 1.00 93.38 764 LEU A C 1
ATOM 6090 O O . LEU A 1 764 ? 20.729 6.828 -11.429 1.00 93.38 764 LEU A O 1
ATOM 6094 N N . LEU A 1 765 ? 19.530 5.380 -12.652 1.00 91.12 765 LEU A N 1
ATOM 6095 C CA . LEU A 1 765 ? 19.648 4.274 -11.696 1.00 91.12 765 LEU A CA 1
ATOM 6096 C C . LEU A 1 765 ? 21.102 3.831 -11.490 1.00 91.12 765 LEU A C 1
ATOM 6098 O O . LEU A 1 765 ? 21.487 3.514 -10.367 1.00 91.12 765 LEU A O 1
ATOM 6102 N N . ARG A 1 766 ? 21.928 3.848 -12.545 1.00 90.50 766 ARG A N 1
ATOM 6103 C CA . ARG A 1 766 ? 23.367 3.558 -12.433 1.00 90.50 766 ARG A CA 1
ATOM 6104 C C . ARG A 1 766 ? 24.076 4.617 -11.595 1.00 90.50 766 ARG A C 1
ATOM 6106 O O . ARG A 1 766 ? 24.833 4.260 -10.700 1.00 90.50 766 ARG A O 1
ATOM 6113 N N . LEU A 1 767 ? 23.780 5.896 -11.838 1.00 91.44 767 LEU A N 1
ATOM 6114 C CA . LEU A 1 767 ? 24.361 7.008 -11.080 1.00 91.44 767 LEU A CA 1
ATOM 6115 C C . LEU A 1 767 ? 23.957 6.976 -9.604 1.00 91.44 767 LEU A C 1
ATOM 6117 O O . LEU A 1 767 ? 24.804 7.163 -8.737 1.00 91.44 767 LEU A O 1
ATOM 6121 N N . VAL A 1 768 ? 22.688 6.686 -9.311 1.00 91.94 768 VAL A N 1
ATOM 6122 C CA . VAL A 1 768 ? 22.191 6.540 -7.935 1.00 91.94 768 VAL A CA 1
ATOM 6123 C C . VAL A 1 768 ? 22.861 5.361 -7.229 1.00 91.94 768 VAL A C 1
ATOM 6125 O O . VAL A 1 768 ? 23.293 5.505 -6.088 1.00 91.94 768 VAL A O 1
ATOM 6128 N N . ASN A 1 769 ? 22.983 4.209 -7.894 1.00 89.06 769 ASN A N 1
ATOM 6129 C CA . ASN A 1 769 ? 23.636 3.036 -7.311 1.00 89.06 769 ASN A CA 1
ATOM 6130 C C . ASN A 1 769 ? 25.124 3.281 -7.043 1.00 89.06 769 ASN A C 1
ATOM 6132 O O . ASN A 1 769 ? 25.612 2.914 -5.978 1.00 89.06 769 ASN A O 1
ATOM 6136 N N . GLU A 1 770 ? 25.828 3.945 -7.960 1.00 89.06 770 GLU A N 1
ATOM 6137 C CA . GLU A 1 770 ? 27.225 4.324 -7.748 1.00 89.06 770 GLU A CA 1
ATOM 6138 C C . GLU A 1 770 ? 27.360 5.310 -6.579 1.00 89.06 770 GLU A C 1
ATOM 6140 O O . GLU A 1 770 ? 28.184 5.110 -5.690 1.00 89.06 770 GLU A O 1
ATOM 6145 N N . ALA A 1 771 ? 26.518 6.345 -6.522 1.00 91.44 771 ALA A N 1
ATOM 6146 C CA . ALA A 1 771 ? 26.546 7.307 -5.425 1.00 91.44 771 ALA A CA 1
ATOM 6147 C C . ALA A 1 771 ? 26.282 6.642 -4.062 1.00 91.44 771 ALA A C 1
ATOM 6149 O O . ALA A 1 771 ? 26.900 7.031 -3.074 1.00 91.44 771 ALA A O 1
ATOM 6150 N N . ARG A 1 772 ? 25.435 5.602 -4.001 1.00 88.38 772 ARG A N 1
ATOM 6151 C CA . ARG A 1 772 ? 25.241 4.795 -2.782 1.00 88.38 772 ARG A CA 1
ATOM 6152 C C . ARG A 1 772 ? 26.516 4.052 -2.387 1.00 88.38 772 ARG A C 1
ATOM 6154 O O . ARG A 1 772 ? 26.889 4.086 -1.223 1.00 88.38 772 ARG A O 1
ATOM 6161 N N . GLN A 1 773 ? 27.213 3.444 -3.347 1.00 86.44 773 GLN A N 1
ATOM 6162 C CA . GLN A 1 773 ? 28.463 2.718 -3.084 1.00 86.44 773 GLN A CA 1
ATOM 6163 C C . GLN A 1 773 ? 29.587 3.619 -2.553 1.00 86.44 773 GLN A C 1
ATOM 6165 O O . GLN A 1 773 ? 30.437 3.149 -1.801 1.00 86.44 773 GLN A O 1
ATOM 6170 N N . HIS A 1 774 ? 29.600 4.909 -2.911 1.00 88.94 774 HIS A N 1
ATOM 6171 C CA . HIS A 1 774 ? 30.603 5.866 -2.418 1.00 88.94 774 HIS A CA 1
ATOM 6172 C C . HIS A 1 774 ? 30.088 6.814 -1.332 1.00 88.94 774 HIS A C 1
ATOM 6174 O O . HIS A 1 774 ? 30.815 7.726 -0.932 1.00 88.94 774 HIS A O 1
ATOM 6180 N N . GLN A 1 775 ? 28.866 6.622 -0.834 1.00 90.19 775 GLN A N 1
ATOM 6181 C CA . GLN A 1 775 ? 28.270 7.495 0.177 1.00 90.19 775 GLN A CA 1
ATOM 6182 C C . GLN A 1 775 ? 29.153 7.600 1.427 1.00 90.19 775 GLN A C 1
ATOM 6184 O O . GLN A 1 775 ? 29.415 8.708 1.894 1.00 90.19 775 GLN A O 1
ATOM 6189 N N . ASP A 1 776 ? 29.686 6.476 1.910 1.00 83.94 776 ASP A N 1
ATOM 6190 C CA . ASP A 1 776 ? 30.559 6.447 3.090 1.00 83.94 776 ASP A CA 1
ATOM 6191 C C . ASP A 1 776 ? 31.884 7.175 2.856 1.00 83.94 776 ASP A C 1
ATOM 6193 O O . ASP A 1 776 ? 32.408 7.846 3.745 1.00 83.94 776 ASP A O 1
ATOM 6197 N N . ARG A 1 777 ? 32.414 7.099 1.629 1.00 91.12 777 ARG A N 1
ATOM 6198 C CA . ARG A 1 777 ? 33.661 7.768 1.243 1.00 91.12 777 ARG A CA 1
ATOM 6199 C C . ARG A 1 777 ? 33.508 9.287 1.200 1.00 91.12 777 ARG A C 1
ATOM 6201 O O . ARG A 1 777 ? 34.437 9.998 1.578 1.00 91.12 777 ARG A O 1
ATOM 6208 N N . TYR A 1 778 ? 32.372 9.777 0.707 1.00 90.50 778 TYR A N 1
ATOM 6209 C CA . TYR A 1 778 ? 32.109 11.210 0.534 1.00 90.50 778 TYR A CA 1
ATOM 6210 C C . TYR A 1 778 ? 31.322 11.833 1.698 1.00 90.50 778 TYR A C 1
ATOM 6212 O O . TYR A 1 778 ? 31.075 13.038 1.700 1.00 90.50 778 TYR A O 1
ATOM 6220 N N . GLY A 1 779 ? 30.948 11.036 2.700 1.00 88.00 779 GLY A N 1
ATOM 6221 C CA . GLY A 1 779 ? 30.279 11.463 3.930 1.00 88.00 779 GLY A CA 1
ATOM 6222 C C . GLY A 1 779 ? 28.769 11.693 3.806 1.00 88.00 779 GLY A C 1
ATOM 6223 O O . GLY A 1 779 ? 28.077 11.701 4.823 1.00 88.00 779 GLY A O 1
ATOM 6224 N N . SER A 1 780 ? 28.232 11.865 2.595 1.00 90.88 780 SER A N 1
ATOM 6225 C CA . SER A 1 780 ? 26.789 11.958 2.345 1.00 90.88 780 SER A CA 1
ATOM 6226 C C . SER A 1 780 ? 26.424 11.532 0.924 1.00 90.88 780 SER A C 1
ATOM 6228 O O . SER A 1 780 ? 27.261 11.555 0.018 1.00 90.88 780 SER A O 1
ATOM 6230 N N . PHE A 1 781 ? 25.152 11.176 0.714 1.00 90.88 781 PHE A N 1
ATOM 6231 C CA . PHE A 1 781 ? 24.646 10.820 -0.612 1.00 90.88 781 PHE A CA 1
ATOM 6232 C C . PHE A 1 781 ? 24.702 12.016 -1.578 1.00 90.88 781 PHE A C 1
ATOM 6234 O O . PHE A 1 781 ? 25.168 11.872 -2.705 1.00 90.88 781 PHE A O 1
ATOM 6241 N N . GLN A 1 782 ? 24.338 13.217 -1.109 1.00 96.00 782 GLN A N 1
ATOM 6242 C CA . GLN A 1 782 ? 24.513 14.479 -1.840 1.00 96.00 782 GLN A CA 1
ATOM 6243 C C . GLN A 1 782 ? 25.963 14.683 -2.294 1.00 96.00 782 GLN A C 1
ATOM 6245 O O . GLN A 1 782 ? 26.214 14.955 -3.467 1.00 96.00 782 GLN A O 1
ATOM 6250 N N . ALA A 1 783 ? 26.935 14.538 -1.388 1.00 92.81 783 ALA A N 1
ATOM 6251 C CA . ALA A 1 783 ? 28.343 14.709 -1.731 1.00 92.81 783 ALA A CA 1
ATOM 6252 C C . ALA A 1 783 ? 28.807 13.643 -2.732 1.00 92.81 783 ALA A C 1
ATOM 6254 O O . ALA A 1 783 ? 29.502 13.978 -3.688 1.00 92.81 783 ALA A O 1
ATOM 6255 N N . ALA A 1 784 ? 28.372 12.390 -2.567 1.00 93.06 784 ALA A N 1
ATOM 6256 C CA . ALA A 1 784 ? 28.675 11.321 -3.508 1.00 93.06 784 ALA A CA 1
ATOM 6257 C C . ALA A 1 784 ? 28.100 11.603 -4.902 1.00 93.06 784 ALA A C 1
ATOM 6259 O O . ALA A 1 784 ? 28.834 11.495 -5.880 1.00 93.06 784 ALA A O 1
ATOM 6260 N N . VAL A 1 785 ? 26.843 12.040 -5.015 1.00 93.38 785 VAL A N 1
ATOM 6261 C CA . VAL A 1 785 ? 26.237 12.442 -6.296 1.00 93.38 785 VAL A CA 1
ATOM 6262 C C . VAL A 1 785 ? 27.040 13.552 -6.974 1.00 93.38 785 VAL A C 1
ATOM 6264 O O . VAL A 1 785 ? 27.275 13.479 -8.175 1.00 93.38 785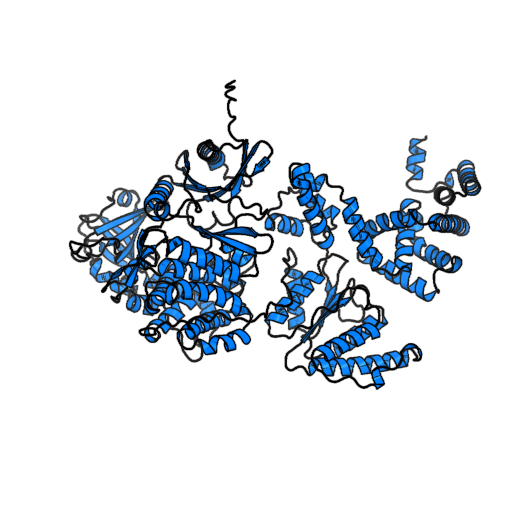 VAL A O 1
ATOM 6267 N N . MET A 1 786 ? 27.499 14.546 -6.211 1.00 93.94 786 MET A N 1
ATOM 6268 C CA . MET A 1 786 ? 28.222 15.701 -6.754 1.00 93.94 786 MET A CA 1
ATOM 6269 C C . MET A 1 786 ? 29.695 15.417 -7.092 1.00 93.94 786 MET A C 1
ATOM 6271 O O . MET A 1 786 ? 30.279 16.139 -7.899 1.00 93.94 786 MET A O 1
ATOM 6275 N N . GLN A 1 787 ? 30.321 14.421 -6.454 1.00 89.00 787 GLN A N 1
ATOM 6276 C CA . GLN A 1 787 ? 31.771 14.179 -6.539 1.00 89.00 787 GLN A CA 1
ATOM 6277 C C . GLN A 1 787 ? 32.151 12.884 -7.262 1.00 89.00 787 GLN A C 1
ATOM 6279 O O . GLN A 1 787 ? 33.307 12.723 -7.662 1.00 89.00 787 GLN A O 1
ATOM 6284 N N . THR A 1 788 ? 31.214 11.952 -7.431 1.00 81.62 788 THR A N 1
ATOM 6285 C CA . THR A 1 788 ? 31.486 10.678 -8.100 1.00 81.62 788 THR A CA 1
ATOM 6286 C C . THR A 1 788 ? 31.800 10.919 -9.579 1.00 81.62 788 THR A C 1
ATOM 6288 O O . THR A 1 788 ? 31.048 11.619 -10.258 1.00 81.62 788 THR A O 1
ATOM 6291 N N . PRO A 1 789 ? 32.872 10.320 -10.130 1.00 77.69 789 PRO A N 1
ATOM 6292 C CA . PRO A 1 789 ? 33.181 10.418 -11.551 1.00 77.69 789 PRO A CA 1
ATOM 6293 C C . PRO A 1 789 ? 32.096 9.746 -12.407 1.00 77.69 789 PRO A C 1
ATOM 6295 O O . PRO A 1 789 ? 32.108 8.544 -12.661 1.00 77.69 789 PRO A O 1
ATOM 6298 N N . ILE A 1 790 ? 31.160 10.551 -12.897 1.00 78.12 790 ILE A N 1
ATOM 6299 C CA . ILE A 1 790 ? 30.019 10.127 -13.728 1.00 78.12 790 ILE A CA 1
ATOM 6300 C C . ILE A 1 790 ? 30.489 9.555 -15.080 1.00 78.12 790 ILE A C 1
ATOM 6302 O O . ILE A 1 790 ? 29.806 8.751 -15.715 1.00 78.12 790 ILE A O 1
ATOM 6306 N N . SER A 1 791 ? 31.694 9.939 -15.513 1.00 79.50 791 SER A N 1
ATOM 6307 C CA . SER A 1 791 ? 32.259 9.618 -16.826 1.00 79.50 791 SER A CA 1
ATOM 6308 C C . SER A 1 791 ? 32.383 8.119 -17.101 1.00 79.50 791 SER A C 1
ATOM 6310 O O . SER A 1 791 ? 32.180 7.709 -18.243 1.00 79.50 791 SER A O 1
ATOM 6312 N N . LYS A 1 792 ? 32.663 7.290 -16.085 1.00 82.62 792 LYS A N 1
ATOM 6313 C CA . LYS A 1 792 ? 32.757 5.831 -16.261 1.00 82.62 792 LYS A CA 1
ATOM 6314 C C . LYS A 1 792 ? 31.398 5.224 -16.619 1.00 82.62 792 LYS A C 1
ATOM 6316 O O . LYS A 1 792 ? 31.292 4.515 -17.613 1.00 82.62 792 LYS A O 1
ATOM 6321 N N . HIS A 1 793 ? 30.358 5.546 -15.851 1.00 82.81 793 HIS A N 1
ATOM 6322 C CA . HIS A 1 793 ? 29.006 4.999 -16.037 1.00 82.81 793 HIS A CA 1
ATOM 6323 C C . HIS A 1 793 ? 28.319 5.521 -17.289 1.00 82.81 793 HIS A C 1
ATOM 6325 O O . HIS A 1 793 ? 27.657 4.756 -17.988 1.00 82.81 793 HIS A O 1
ATOM 6331 N N . ILE A 1 794 ? 28.528 6.802 -17.608 1.00 86.06 794 ILE A N 1
ATOM 6332 C CA . ILE A 1 794 ? 28.141 7.356 -18.908 1.00 86.06 794 ILE A CA 1
ATOM 6333 C C . ILE A 1 794 ? 28.868 6.602 -20.021 1.00 86.06 794 ILE A C 1
ATOM 6335 O O . ILE A 1 794 ? 28.232 6.221 -20.994 1.00 86.06 794 ILE A O 1
ATOM 6339 N N . GLY A 1 795 ? 30.170 6.339 -19.874 1.00 86.81 795 GLY A N 1
ATOM 6340 C CA . GLY A 1 795 ? 30.954 5.577 -20.844 1.00 86.81 795 GLY A CA 1
ATOM 6341 C C . GLY A 1 795 ? 30.395 4.177 -21.096 1.00 86.81 795 GLY A C 1
ATOM 6342 O O . GLY A 1 795 ? 30.153 3.830 -22.245 1.00 86.81 795 GLY A O 1
ATOM 6343 N N . GLU A 1 796 ? 30.123 3.410 -20.038 1.00 87.06 796 GLU A N 1
ATOM 6344 C CA . GLU A 1 796 ? 29.532 2.066 -20.136 1.00 87.06 796 GLU A CA 1
ATOM 6345 C C . GLU A 1 796 ? 28.124 2.086 -20.746 1.00 87.06 796 GLU A C 1
ATOM 6347 O O . GLU A 1 796 ? 27.785 1.232 -21.566 1.00 87.06 796 GLU A O 1
ATOM 6352 N N . PHE A 1 797 ? 27.294 3.064 -20.369 1.00 88.19 797 PHE A N 1
ATOM 6353 C CA . PHE A 1 797 ? 25.976 3.255 -20.969 1.00 88.19 797 PHE A CA 1
ATOM 6354 C C . PHE A 1 797 ? 26.089 3.596 -22.460 1.00 88.19 797 PHE A C 1
ATOM 6356 O O . PHE A 1 797 ? 25.425 2.967 -23.281 1.00 88.19 797 PHE A O 1
ATOM 6363 N N . CYS A 1 798 ? 26.955 4.543 -22.822 1.00 89.75 798 CYS A N 1
ATOM 6364 C CA . CYS A 1 798 ? 27.199 4.922 -24.207 1.00 89.75 798 CYS A CA 1
ATOM 6365 C C . CYS A 1 798 ? 27.769 3.758 -25.018 1.00 89.75 798 CYS A C 1
ATOM 6367 O O . CYS A 1 798 ? 27.333 3.569 -26.143 1.00 89.75 798 CYS A O 1
ATOM 6369 N N . ASP A 1 799 ? 28.678 2.949 -24.472 1.00 89.06 799 ASP A N 1
ATOM 6370 C CA . ASP A 1 799 ? 29.179 1.750 -25.153 1.00 89.06 799 ASP A CA 1
ATOM 6371 C C . ASP A 1 799 ? 28.057 0.748 -25.409 1.00 89.06 799 ASP A C 1
ATOM 6373 O O . ASP A 1 799 ? 27.929 0.244 -26.523 1.00 89.06 799 ASP A O 1
ATOM 6377 N N . HIS A 1 800 ? 27.206 0.504 -24.408 1.00 86.38 800 HIS A N 1
ATOM 6378 C CA . HIS A 1 800 ? 26.034 -0.360 -24.555 1.00 86.38 800 HIS A CA 1
ATOM 6379 C C . HIS A 1 800 ? 25.077 0.160 -25.633 1.00 86.38 800 HIS A C 1
ATOM 6381 O O . HIS A 1 800 ? 24.524 -0.623 -26.397 1.00 86.38 800 HIS A O 1
ATOM 6387 N N . VAL A 1 801 ? 24.885 1.478 -25.724 1.00 85.50 801 VAL A N 1
ATOM 6388 C CA . VAL A 1 801 ? 24.045 2.100 -26.757 1.00 85.50 801 VAL A CA 1
ATOM 6389 C C . VAL A 1 801 ? 24.717 2.053 -28.136 1.00 85.50 801 VAL A C 1
ATOM 6391 O O . VAL A 1 801 ? 24.068 1.673 -29.104 1.00 85.50 801 VAL A O 1
ATOM 6394 N N . LEU A 1 802 ? 26.014 2.354 -28.243 1.00 87.88 802 LEU A N 1
ATOM 6395 C CA . LEU A 1 802 ? 26.780 2.292 -29.496 1.00 87.88 802 LEU A CA 1
ATOM 6396 C C . LEU A 1 802 ? 26.823 0.870 -30.068 1.00 87.88 802 LEU A C 1
ATOM 6398 O O . LEU A 1 802 ? 26.694 0.689 -31.275 1.00 87.88 802 LEU A O 1
ATOM 6402 N N . GLN A 1 803 ? 26.930 -0.158 -29.222 1.00 86.25 803 GLN A N 1
ATOM 6403 C CA . GLN A 1 803 ? 26.901 -1.563 -29.653 1.00 86.25 803 GLN A CA 1
ATOM 6404 C C . GLN A 1 803 ? 25.589 -1.970 -30.350 1.00 86.25 803 GLN A C 1
ATOM 6406 O O . GLN A 1 803 ? 25.567 -2.980 -31.055 1.00 86.25 803 GLN A O 1
ATOM 6411 N N . ARG A 1 804 ? 24.513 -1.188 -30.185 1.00 81.75 804 ARG A N 1
ATOM 6412 C CA . ARG A 1 804 ? 23.210 -1.429 -30.825 1.00 81.75 804 ARG A CA 1
ATOM 6413 C C . ARG A 1 804 ? 23.108 -0.857 -32.230 1.00 81.75 804 ARG A C 1
ATOM 6415 O O . ARG A 1 804 ? 22.310 -1.349 -33.022 1.00 81.75 804 ARG A O 1
ATOM 6422 N N . PHE A 1 805 ? 23.898 0.165 -32.547 1.00 84.44 805 PHE A N 1
ATOM 6423 C CA . PHE A 1 805 ? 23.890 0.778 -33.868 1.00 84.44 805 PHE A CA 1
ATOM 6424 C C . PHE A 1 805 ? 24.708 -0.050 -34.871 1.00 84.44 805 PHE A C 1
ATOM 6426 O O . PHE A 1 805 ? 25.742 -0.629 -34.510 1.00 84.44 805 PHE A O 1
ATOM 6433 N N . PRO A 1 806 ? 24.307 -0.083 -36.156 1.00 84.94 806 PRO A N 1
ATOM 6434 C CA . PRO A 1 806 ? 25.144 -0.612 -37.218 1.00 84.94 806 PRO A CA 1
ATOM 6435 C C . PRO A 1 806 ? 26.509 0.077 -37.229 1.00 84.94 806 PRO A C 1
ATOM 6437 O O . PRO A 1 806 ? 26.626 1.274 -36.956 1.00 84.94 806 PRO A O 1
ATOM 6440 N N . LEU A 1 807 ? 27.553 -0.668 -37.605 1.00 88.62 807 LEU A N 1
ATOM 6441 C CA . LEU A 1 807 ? 28.924 -0.153 -37.614 1.00 88.62 807 LEU A CA 1
ATOM 6442 C C . LEU A 1 807 ? 29.045 1.164 -38.397 1.00 88.62 807 LEU A C 1
ATOM 6444 O O . LEU A 1 807 ? 29.736 2.068 -37.946 1.00 88.62 807 LEU A O 1
ATOM 6448 N N . LEU A 1 808 ? 28.355 1.299 -39.533 1.00 91.06 808 LEU A N 1
ATOM 6449 C CA . LEU A 1 808 ? 28.384 2.519 -40.347 1.00 91.06 808 LEU A CA 1
ATOM 6450 C C . LEU A 1 808 ? 27.756 3.727 -39.642 1.00 91.06 808 LEU A C 1
ATOM 6452 O O . LEU A 1 808 ? 28.290 4.826 -39.754 1.00 91.06 808 LEU A O 1
ATOM 6456 N N . VAL A 1 809 ? 26.682 3.534 -38.872 1.00 91.56 809 VAL A N 1
ATOM 6457 C CA . VAL A 1 809 ? 26.080 4.614 -38.074 1.00 91.56 809 VAL A CA 1
ATOM 6458 C C . VAL A 1 809 ? 27.040 5.046 -36.972 1.00 91.56 809 VAL A C 1
ATOM 6460 O O . VAL A 1 809 ? 27.279 6.238 -36.810 1.00 91.56 809 VAL A O 1
ATOM 6463 N N . ASN A 1 810 ? 27.684 4.096 -36.285 1.00 91.38 810 ASN A N 1
ATOM 6464 C CA . ASN A 1 810 ? 28.735 4.417 -35.314 1.00 91.38 810 ASN A CA 1
ATOM 6465 C C . ASN A 1 810 ? 29.867 5.226 -35.955 1.00 91.38 810 ASN A C 1
ATOM 6467 O O . ASN A 1 810 ? 30.295 6.230 -35.395 1.00 91.38 810 ASN A O 1
ATOM 6471 N N . ARG A 1 811 ? 30.305 4.847 -37.159 1.00 92.81 811 ARG A N 1
ATOM 6472 C CA . ARG A 1 811 ? 31.341 5.570 -37.913 1.00 92.81 811 ARG A CA 1
ATOM 6473 C C . ARG A 1 811 ? 30.924 6.991 -38.277 1.00 92.81 811 ARG A C 1
ATOM 6475 O O . ARG A 1 811 ? 31.760 7.892 -38.244 1.00 92.81 811 ARG A O 1
ATOM 6482 N N . LEU A 1 812 ? 29.651 7.198 -38.599 1.00 94.94 812 LEU A N 1
ATOM 6483 C CA . LEU A 1 812 ? 29.098 8.519 -38.875 1.00 94.94 812 LEU A CA 1
ATOM 6484 C C . LEU A 1 812 ? 28.975 9.365 -37.595 1.00 94.94 812 LEU A C 1
ATOM 6486 O O . LEU A 1 812 ? 29.336 10.537 -37.618 1.00 94.94 812 LEU A O 1
ATOM 6490 N N . ILE A 1 813 ? 28.581 8.778 -36.458 1.00 94.94 813 ILE A N 1
ATOM 6491 C CA . ILE A 1 813 ? 28.585 9.456 -35.146 1.00 94.94 813 ILE A CA 1
ATOM 6492 C C . ILE A 1 813 ? 30.010 9.876 -34.757 1.00 94.94 813 ILE A C 1
ATOM 6494 O O . ILE A 1 813 ? 30.226 11.001 -34.312 1.00 94.94 813 ILE A O 1
ATOM 6498 N N . GLU A 1 814 ? 30.990 8.992 -34.943 1.00 93.88 814 GLU A N 1
ATOM 6499 C CA . GLU A 1 814 ? 32.409 9.270 -34.693 1.00 93.88 814 GLU A CA 1
ATOM 6500 C C . GLU A 1 814 ? 32.931 10.401 -35.583 1.00 93.88 814 GLU A C 1
ATOM 6502 O O . GLU A 1 814 ? 33.582 11.321 -35.088 1.00 93.88 814 GLU A O 1
ATOM 6507 N N . LEU A 1 815 ? 32.609 10.365 -36.882 1.00 94.25 815 LEU A N 1
ATOM 6508 C CA . LEU A 1 815 ? 32.971 11.428 -37.813 1.00 94.25 815 LEU A CA 1
ATOM 6509 C C . LEU A 1 815 ? 32.323 12.756 -37.413 1.00 94.25 815 LEU A C 1
ATOM 6511 O O . LEU A 1 815 ? 33.013 13.766 -37.343 1.00 94.25 815 LEU A O 1
ATOM 6515 N N . ALA A 1 816 ? 31.029 12.758 -37.098 1.00 94.38 816 ALA A N 1
ATOM 6516 C CA . ALA A 1 816 ? 30.316 13.948 -36.649 1.00 94.38 816 ALA A CA 1
ATOM 6517 C C . ALA A 1 816 ? 30.898 14.528 -35.361 1.00 94.38 816 ALA A C 1
ATOM 6519 O O . ALA A 1 816 ? 31.030 15.744 -35.245 1.00 94.38 816 ALA A O 1
ATOM 6520 N N . ALA A 1 817 ? 31.293 13.679 -34.410 1.00 92.75 817 ALA A N 1
ATOM 6521 C CA . ALA A 1 817 ? 31.996 14.113 -33.209 1.00 92.75 817 ALA A CA 1
ATOM 6522 C C . ALA A 1 817 ? 33.341 14.771 -33.559 1.00 92.75 817 ALA A C 1
ATOM 6524 O O . ALA A 1 817 ? 33.698 15.799 -32.984 1.00 92.75 817 ALA A O 1
ATOM 6525 N N . LEU A 1 818 ? 34.066 14.198 -34.526 1.00 92.62 818 LEU A N 1
ATOM 6526 C CA . LEU A 1 818 ? 35.381 14.667 -34.965 1.00 92.62 818 LEU A CA 1
ATOM 6527 C C . LEU A 1 818 ? 35.319 15.985 -35.725 1.00 92.62 818 LEU A C 1
ATOM 6529 O O . LEU A 1 818 ? 36.176 16.848 -35.516 1.00 92.62 818 LEU A O 1
ATOM 6533 N N . VAL A 1 819 ? 34.294 16.153 -36.553 1.00 91.56 819 VAL A N 1
ATOM 6534 C CA . VAL A 1 819 ? 33.976 17.409 -37.232 1.00 91.56 819 VAL A CA 1
ATOM 6535 C C . VAL A 1 819 ? 33.540 18.460 -36.218 1.00 91.56 819 VAL A C 1
ATOM 6537 O O . VAL A 1 819 ? 34.154 19.514 -36.143 1.00 91.56 819 VAL A O 1
ATOM 6540 N N . ARG A 1 820 ? 32.595 18.149 -35.327 1.00 90.94 820 ARG A N 1
ATOM 6541 C CA . ARG A 1 820 ? 32.110 19.091 -34.303 1.00 90.94 820 ARG A CA 1
ATOM 6542 C C . ARG A 1 820 ? 33.220 19.637 -33.395 1.00 90.94 820 ARG A C 1
ATOM 6544 O O . ARG A 1 820 ? 33.169 20.804 -33.019 1.00 90.94 820 ARG A O 1
ATOM 6551 N N . GLU A 1 821 ? 34.200 18.814 -33.014 1.00 87.94 821 GLU A N 1
ATOM 6552 C CA . GLU A 1 821 ? 35.283 19.229 -32.108 1.00 87.94 821 GLU A CA 1
ATOM 6553 C C . GLU A 1 821 ? 36.296 20.185 -32.764 1.00 87.94 821 GLU A C 1
ATOM 6555 O O . GLU A 1 821 ? 36.783 21.100 -32.089 1.00 87.94 821 GLU A O 1
ATOM 6560 N N . ASN A 1 822 ? 36.600 19.986 -34.053 1.00 86.38 822 ASN A N 1
ATOM 6561 C CA . ASN A 1 822 ? 37.716 20.654 -34.742 1.00 86.38 822 ASN A CA 1
ATOM 6562 C C . ASN A 1 822 ? 37.270 21.625 -35.856 1.00 86.38 822 ASN A C 1
ATOM 6564 O O . ASN A 1 822 ? 38.028 22.512 -36.219 1.00 86.38 822 ASN A O 1
ATOM 6568 N N . SER A 1 823 ? 36.058 21.475 -36.395 1.00 87.38 823 SER A N 1
ATOM 6569 C CA . SER A 1 823 ? 35.488 22.302 -37.473 1.00 87.38 823 SER A CA 1
ATOM 6570 C C . SER A 1 823 ? 33.948 22.312 -37.426 1.00 87.38 823 SER A C 1
ATOM 6572 O O . SER A 1 823 ? 33.286 21.706 -38.269 1.00 87.38 823 SER A O 1
ATOM 6574 N N . PRO A 1 824 ? 33.333 22.979 -36.429 1.00 85.75 824 PRO A N 1
ATOM 6575 C CA . PRO A 1 824 ? 31.877 22.987 -36.258 1.00 85.75 824 PRO A CA 1
ATOM 6576 C C . PRO A 1 824 ? 31.127 23.535 -37.482 1.00 85.75 824 PRO A C 1
ATOM 6578 O O . PRO A 1 824 ? 30.046 23.040 -37.786 1.00 85.75 824 PRO A O 1
ATOM 6581 N N . ASP A 1 825 ? 31.728 24.467 -38.225 1.00 84.31 825 ASP A N 1
ATOM 6582 C CA . ASP A 1 825 ? 31.154 25.036 -39.454 1.00 84.31 825 ASP A CA 1
ATOM 6583 C C . ASP A 1 825 ? 31.099 24.017 -40.612 1.00 84.31 825 ASP A C 1
ATOM 6585 O O . ASP A 1 825 ? 30.344 24.184 -41.567 1.00 84.31 825 ASP A O 1
ATOM 6589 N N . ALA A 1 826 ? 31.857 22.917 -40.520 1.00 87.12 826 ALA A N 1
ATOM 6590 C CA . ALA A 1 826 ? 31.820 21.821 -41.483 1.00 87.12 826 ALA A CA 1
ATOM 6591 C C . ALA A 1 826 ? 30.785 20.732 -41.129 1.00 87.12 826 ALA A C 1
ATOM 6593 O O . ALA A 1 826 ? 30.668 19.742 -41.856 1.00 87.12 826 ALA A O 1
ATOM 6594 N N . LEU A 1 827 ? 30.031 20.882 -40.029 1.00 89.06 827 LEU A N 1
ATOM 6595 C CA . LEU A 1 827 ? 29.085 19.863 -39.564 1.00 89.06 827 LEU A CA 1
ATOM 6596 C C . LEU A 1 827 ? 27.960 19.599 -40.579 1.00 89.06 827 LEU A C 1
ATOM 6598 O O . LEU A 1 827 ? 27.569 18.446 -40.749 1.00 89.06 827 LEU A O 1
ATOM 6602 N N . ASP A 1 828 ? 27.524 20.623 -41.317 1.00 89.50 828 ASP A N 1
ATOM 6603 C CA . ASP A 1 828 ? 26.506 20.503 -42.374 1.00 89.50 828 ASP A CA 1
ATOM 6604 C C . ASP A 1 828 ? 26.956 19.601 -43.538 1.00 89.50 828 ASP A C 1
ATOM 6606 O O . ASP A 1 828 ? 26.136 19.048 -44.270 1.00 89.50 828 ASP A O 1
ATOM 6610 N N . TYR A 1 829 ? 28.267 19.392 -43.685 1.00 92.38 829 TYR A N 1
ATOM 6611 C CA . TYR A 1 829 ? 28.850 18.557 -44.732 1.00 92.38 829 TYR A CA 1
ATOM 6612 C C . TYR A 1 829 ? 29.180 17.134 -44.269 1.00 92.38 829 TYR A C 1
ATOM 6614 O O . TYR A 1 829 ? 29.681 16.336 -45.066 1.00 92.38 829 TYR A O 1
ATOM 6622 N N . VAL A 1 830 ? 28.907 16.783 -43.005 1.00 94.06 830 VAL A N 1
ATOM 6623 C CA . VAL A 1 830 ? 29.355 15.513 -42.413 1.00 94.06 830 VAL A CA 1
ATOM 6624 C C . VAL A 1 830 ? 28.842 14.285 -43.168 1.00 94.06 830 VAL A C 1
ATOM 6626 O O . VAL A 1 830 ? 29.583 13.321 -43.343 1.00 94.06 830 VAL A O 1
ATOM 6629 N N . GLU A 1 831 ? 27.609 14.320 -43.678 1.00 94.81 831 GLU A N 1
ATOM 6630 C CA . GLU A 1 831 ? 27.023 13.209 -44.438 1.00 94.81 831 GLU A CA 1
ATOM 6631 C C . GLU A 1 831 ? 27.689 13.040 -45.809 1.00 94.81 831 GLU A C 1
ATOM 6633 O O . GLU A 1 831 ? 28.028 11.922 -46.195 1.00 94.81 831 GLU A O 1
ATOM 6638 N N . SER A 1 832 ? 27.951 14.143 -46.519 1.00 94.19 832 SER A N 1
ATOM 6639 C CA . SER A 1 832 ? 28.657 14.132 -47.812 1.00 94.19 832 SER A CA 1
ATOM 6640 C C . SER A 1 832 ? 30.107 13.659 -47.656 1.00 94.19 832 SER A C 1
ATOM 6642 O O . SER A 1 832 ? 30.607 12.826 -48.424 1.00 94.19 832 SER A O 1
ATOM 6644 N N . MET A 1 833 ? 30.766 14.134 -46.598 1.00 94.00 833 MET A N 1
ATOM 6645 C CA . MET A 1 833 ? 32.111 13.726 -46.216 1.00 94.00 833 MET A CA 1
ATOM 6646 C C . MET A 1 833 ? 32.152 12.235 -45.860 1.00 94.00 833 MET A C 1
ATOM 6648 O O . MET A 1 833 ? 33.021 11.512 -46.349 1.00 94.00 833 MET A O 1
ATOM 6652 N N . PHE A 1 834 ? 31.188 11.750 -45.070 1.00 95.50 834 PHE A N 1
ATOM 6653 C CA . PHE A 1 834 ? 31.049 10.334 -44.736 1.00 95.50 834 PHE A CA 1
ATOM 6654 C C . PHE A 1 834 ? 30.815 9.478 -45.972 1.00 95.50 834 PHE A C 1
ATOM 6656 O O . PHE A 1 834 ? 31.472 8.451 -46.117 1.00 95.50 834 PHE A O 1
ATOM 6663 N N . HIS A 1 835 ? 29.934 9.907 -46.877 1.00 95.06 835 HIS A N 1
ATOM 6664 C CA . HIS A 1 835 ? 29.650 9.189 -48.113 1.00 95.06 835 HIS A CA 1
ATOM 6665 C C . HIS A 1 835 ? 30.916 9.031 -48.960 1.00 95.06 835 HIS A C 1
ATOM 6667 O O . HIS A 1 835 ? 31.316 7.916 -49.302 1.00 95.06 835 HIS A O 1
ATOM 6673 N N . SER A 1 836 ? 31.605 10.144 -49.213 1.00 94.19 836 SER A N 1
ATOM 6674 C CA . SER A 1 836 ? 32.851 10.169 -49.983 1.00 94.19 836 SER A CA 1
ATOM 6675 C C . SER A 1 836 ? 33.941 9.307 -49.330 1.00 94.19 836 SER A C 1
ATOM 6677 O O . SER A 1 836 ? 34.661 8.573 -50.012 1.00 94.19 836 SER A O 1
ATOM 6679 N N . MET A 1 837 ? 34.045 9.358 -47.998 1.00 94.19 837 MET A N 1
ATOM 6680 C CA . MET A 1 837 ? 35.017 8.586 -47.227 1.00 94.19 837 MET A CA 1
ATOM 6681 C C . MET A 1 837 ? 34.710 7.090 -47.251 1.00 94.19 837 MET A C 1
ATOM 6683 O O . MET A 1 837 ? 35.610 6.289 -47.498 1.00 94.19 837 MET A O 1
ATOM 6687 N N . ALA A 1 838 ? 33.459 6.707 -47.007 1.00 93.44 838 ALA A N 1
ATOM 6688 C CA . ALA A 1 838 ? 33.038 5.316 -46.941 1.00 93.44 838 ALA A CA 1
ATOM 6689 C C . ALA A 1 838 ? 33.203 4.615 -48.298 1.00 93.44 838 ALA A C 1
ATOM 6691 O O . ALA A 1 838 ? 33.667 3.477 -48.326 1.00 93.44 838 ALA A O 1
ATOM 6692 N N . VAL A 1 839 ? 32.935 5.308 -49.412 1.00 92.19 839 VAL A N 1
ATOM 6693 C CA . VAL A 1 839 ? 33.214 4.796 -50.764 1.00 92.19 839 VAL A CA 1
ATOM 6694 C C . VAL A 1 839 ? 34.723 4.673 -51.004 1.00 92.19 839 VAL A C 1
ATOM 6696 O O . VAL A 1 839 ? 35.204 3.598 -51.356 1.00 92.19 839 VAL A O 1
ATOM 6699 N N . LYS A 1 840 ? 35.503 5.741 -50.768 1.00 91.94 840 LYS A N 1
ATOM 6700 C CA . LYS A 1 840 ? 36.953 5.750 -51.056 1.00 91.94 840 LYS A CA 1
ATOM 6701 C C . LYS A 1 840 ? 37.743 4.758 -50.199 1.00 91.94 840 LYS A C 1
ATOM 6703 O O . LYS A 1 840 ? 38.741 4.210 -50.658 1.00 91.94 840 LYS A O 1
ATOM 6708 N N . LEU A 1 841 ? 37.322 4.542 -48.953 1.00 87.38 841 LEU A N 1
ATOM 6709 C CA . LEU A 1 841 ? 37.953 3.601 -48.025 1.00 87.38 841 LEU A CA 1
ATOM 6710 C C . LEU A 1 841 ? 37.355 2.188 -48.094 1.00 87.38 841 LEU A C 1
ATOM 6712 O O . LEU A 1 841 ? 37.812 1.320 -47.349 1.00 87.38 841 LEU A O 1
ATOM 6716 N N . GLY A 1 842 ? 36.360 1.951 -48.956 1.00 89.12 842 GLY A N 1
ATOM 6717 C CA . GLY A 1 842 ? 35.720 0.645 -49.123 1.00 89.12 842 GLY A CA 1
ATOM 6718 C C . GLY A 1 842 ? 35.018 0.145 -47.858 1.00 89.12 842 GLY A C 1
ATOM 6719 O O . GLY A 1 842 ? 35.110 -1.035 -47.532 1.00 89.12 842 GLY A O 1
ATOM 6720 N N . TRP A 1 843 ? 34.373 1.036 -47.099 1.00 87.25 843 TRP A N 1
ATOM 6721 C CA . TRP A 1 843 ? 33.681 0.677 -45.855 1.00 87.25 843 TRP A CA 1
ATOM 6722 C C . TRP A 1 843 ? 32.377 -0.080 -46.102 1.00 87.25 843 TRP A C 1
ATOM 6724 O O . TRP A 1 843 ? 32.055 -0.979 -45.328 1.00 87.25 843 TRP A O 1
ATOM 6734 N N . ALA A 1 844 ? 31.625 0.290 -47.141 1.00 91.56 844 ALA A N 1
ATOM 6735 C CA . ALA A 1 844 ? 30.385 -0.371 -47.537 1.00 91.56 844 ALA A CA 1
ATOM 6736 C C . ALA A 1 844 ? 29.921 0.065 -48.935 1.00 91.56 844 ALA A C 1
ATOM 6738 O O . ALA A 1 844 ? 30.407 1.052 -49.484 1.00 91.56 844 ALA A O 1
ATOM 6739 N N . GLU A 1 845 ? 28.934 -0.652 -49.473 1.00 91.12 845 GLU A N 1
ATOM 6740 C CA . GLU A 1 845 ? 28.233 -0.296 -50.710 1.00 91.12 845 GLU A CA 1
ATOM 6741 C C . GLU A 1 845 ? 27.401 0.998 -50.553 1.00 91.12 845 GLU A C 1
ATOM 6743 O O . GLU A 1 845 ? 26.866 1.250 -49.464 1.00 91.12 845 GLU A O 1
ATOM 6748 N N . PRO A 1 846 ? 27.187 1.787 -51.629 1.00 90.00 846 PRO A N 1
ATOM 6749 C CA . PRO A 1 846 ? 26.462 3.065 -51.581 1.00 90.00 846 PRO A CA 1
ATOM 6750 C C . PRO A 1 846 ? 25.083 3.008 -50.905 1.00 90.00 846 PRO A C 1
ATOM 6752 O O . PRO A 1 846 ? 24.700 3.931 -50.189 1.00 90.00 846 PRO A O 1
ATOM 6755 N N . GLN A 1 847 ? 24.346 1.907 -51.078 1.00 85.44 847 GLN A N 1
ATOM 6756 C CA . GLN A 1 847 ? 23.026 1.728 -50.461 1.00 85.44 847 GLN A CA 1
ATOM 6757 C C . GLN A 1 847 ? 23.095 1.631 -48.930 1.00 85.44 847 GLN A C 1
ATOM 6759 O O . GLN A 1 847 ? 22.252 2.198 -48.236 1.00 85.44 847 GLN A O 1
ATOM 6764 N N . ALA A 1 848 ? 24.104 0.939 -48.394 1.00 84.94 848 ALA A N 1
ATOM 6765 C CA . ALA A 1 848 ? 24.298 0.810 -46.952 1.00 84.94 848 ALA A CA 1
ATOM 6766 C C . ALA A 1 848 ? 24.762 2.135 -46.324 1.00 84.94 848 ALA A C 1
ATOM 6768 O O . ALA A 1 848 ? 24.392 2.445 -45.192 1.00 84.94 848 ALA A O 1
ATOM 6769 N N . ILE A 1 849 ? 25.524 2.936 -47.075 1.00 91.44 849 ILE A N 1
ATOM 6770 C CA . ILE A 1 849 ? 25.942 4.286 -46.676 1.00 91.44 849 ILE A CA 1
ATOM 6771 C C . ILE A 1 849 ? 24.724 5.213 -46.562 1.00 91.44 849 ILE A C 1
ATOM 6773 O O . ILE A 1 849 ? 24.552 5.862 -45.532 1.00 91.44 849 ILE A O 1
ATOM 6777 N N . GLU A 1 850 ? 23.852 5.241 -47.574 1.00 89.81 850 GLU A N 1
ATOM 6778 C CA . GLU A 1 850 ? 22.641 6.076 -47.546 1.00 89.81 850 GLU A CA 1
ATOM 6779 C C . GLU A 1 850 ? 21.671 5.640 -46.437 1.00 89.81 850 GLU A C 1
ATOM 6781 O O . GLU A 1 850 ? 21.030 6.468 -45.786 1.00 89.81 850 GLU A O 1
ATOM 6786 N N . GLN A 1 851 ? 21.583 4.334 -46.169 1.00 85.12 851 GLN A N 1
ATOM 6787 C CA . GLN A 1 851 ? 20.819 3.819 -45.035 1.00 85.12 851 GLN A CA 1
ATOM 6788 C C . GLN A 1 851 ? 21.376 4.327 -43.698 1.00 85.12 851 GLN A C 1
ATOM 6790 O O . GLN A 1 851 ? 20.611 4.839 -42.881 1.00 85.12 851 GLN A O 1
ATOM 6795 N N . ALA A 1 852 ? 22.695 4.259 -43.498 1.00 88.31 852 ALA A N 1
ATOM 6796 C CA . ALA A 1 852 ? 23.335 4.768 -42.288 1.00 88.31 852 ALA A CA 1
ATOM 6797 C C . ALA A 1 852 ? 23.147 6.287 -42.118 1.00 88.31 852 ALA A C 1
ATOM 6799 O O . ALA A 1 852 ? 22.912 6.751 -41.004 1.00 88.31 852 ALA A O 1
ATOM 6800 N N . ALA A 1 853 ? 23.190 7.059 -43.211 1.00 90.94 853 ALA A N 1
ATOM 6801 C CA . ALA A 1 853 ? 22.913 8.496 -43.188 1.00 90.94 853 ALA A CA 1
ATOM 6802 C C . ALA A 1 853 ? 21.465 8.794 -42.765 1.00 90.94 853 ALA A C 1
ATOM 6804 O O . ALA A 1 853 ? 21.229 9.658 -41.922 1.00 90.94 853 ALA A O 1
ATOM 6805 N N . ARG A 1 854 ? 20.482 8.040 -43.277 1.00 87.50 854 ARG A N 1
ATOM 6806 C CA . ARG A 1 854 ? 19.079 8.159 -42.838 1.00 87.50 854 ARG A CA 1
ATOM 6807 C C . ARG A 1 854 ? 18.903 7.861 -41.349 1.00 87.50 854 ARG A C 1
ATOM 6809 O O . ARG A 1 854 ? 18.251 8.642 -40.661 1.00 87.50 854 ARG A O 1
ATOM 6816 N N . GLU A 1 855 ? 19.501 6.780 -40.854 1.00 83.94 855 GLU A N 1
ATOM 6817 C CA . GLU A 1 855 ? 19.444 6.409 -39.432 1.00 83.94 855 GLU A CA 1
ATOM 6818 C C . GLU A 1 855 ? 20.110 7.464 -38.537 1.00 83.94 855 GLU A C 1
ATOM 6820 O O . GLU A 1 855 ? 19.579 7.818 -37.484 1.00 83.94 855 GLU A O 1
ATOM 6825 N N . TYR A 1 856 ? 21.233 8.033 -38.980 1.00 89.94 856 TYR A N 1
ATOM 6826 C CA . TYR A 1 856 ? 21.888 9.139 -38.288 1.00 89.94 856 TYR A CA 1
ATOM 6827 C C . TYR A 1 856 ? 21.021 10.405 -38.243 1.00 89.94 856 TYR A C 1
ATOM 6829 O O . TYR A 1 856 ? 20.859 10.979 -37.168 1.00 89.94 856 TYR A O 1
ATOM 6837 N N . ARG A 1 857 ? 20.400 10.814 -39.361 1.00 90.25 857 ARG A N 1
ATOM 6838 C CA . ARG A 1 857 ? 19.472 11.965 -39.394 1.00 90.25 857 ARG A CA 1
ATOM 6839 C C . ARG A 1 857 ? 18.320 11.793 -38.416 1.00 90.25 857 ARG A C 1
ATOM 6841 O O . ARG A 1 857 ? 17.959 12.734 -37.712 1.00 90.25 857 ARG A O 1
ATOM 6848 N N . GLN A 1 858 ? 17.772 10.585 -38.348 1.00 84.62 858 GLN A N 1
ATOM 6849 C CA . GLN A 1 858 ? 16.708 10.259 -37.412 1.00 84.62 858 GLN A CA 1
ATOM 6850 C C . GLN A 1 858 ? 17.172 10.400 -35.954 1.00 84.62 858 GLN A C 1
ATOM 6852 O O . GLN A 1 858 ? 16.485 11.042 -35.161 1.00 84.62 858 GLN A O 1
ATOM 6857 N N . LEU A 1 859 ? 18.362 9.889 -35.618 1.00 84.12 859 LEU A N 1
ATOM 6858 C CA . LEU A 1 859 ? 18.966 10.064 -34.293 1.00 84.12 859 LEU A CA 1
ATOM 6859 C C . LEU A 1 859 ? 19.191 11.551 -33.951 1.00 84.12 859 LEU A C 1
ATOM 6861 O O . LEU A 1 859 ? 18.890 11.967 -32.834 1.00 84.12 859 LEU A O 1
ATOM 6865 N N . VAL A 1 860 ? 19.676 12.359 -34.903 1.00 86.88 860 VAL A N 1
ATOM 6866 C CA . VAL A 1 860 ? 19.894 13.810 -34.727 1.00 86.88 860 VAL A CA 1
ATOM 6867 C C . VAL A 1 860 ? 18.585 14.544 -34.434 1.00 86.88 860 VAL A C 1
ATOM 6869 O O . VAL A 1 860 ? 18.548 15.392 -33.545 1.00 86.88 860 VAL A O 1
ATOM 6872 N N . GLN A 1 861 ? 17.518 14.228 -35.172 1.00 86.19 861 GLN A N 1
ATOM 6873 C CA . GLN A 1 861 ? 16.217 14.884 -35.024 1.00 86.19 861 GLN A CA 1
ATOM 6874 C C . GLN A 1 861 ? 15.509 14.512 -33.720 1.00 86.19 861 GLN A C 1
ATOM 6876 O O . GLN A 1 861 ? 14.769 15.329 -33.177 1.00 86.19 861 GLN A O 1
ATOM 6881 N N . GLN A 1 862 ? 15.693 13.279 -33.247 1.00 80.56 862 GLN A N 1
ATOM 6882 C CA . GLN A 1 862 ? 14.908 12.737 -32.139 1.00 80.56 862 GLN A CA 1
ATOM 6883 C C . GLN A 1 862 ? 15.590 12.922 -30.781 1.00 80.56 862 GLN A C 1
ATOM 6885 O O . GLN A 1 862 ? 14.891 13.205 -29.813 1.00 80.56 862 GLN A O 1
ATOM 6890 N N . ASP A 1 863 ? 16.924 12.825 -30.701 1.00 83.19 863 ASP A N 1
ATOM 6891 C CA . ASP A 1 863 ? 17.641 12.811 -29.420 1.00 83.19 863 ASP A CA 1
ATOM 6892 C C . ASP A 1 863 ? 19.009 13.530 -29.482 1.00 83.19 863 ASP A C 1
ATOM 6894 O O . ASP A 1 863 ? 20.072 12.925 -29.295 1.00 83.19 863 ASP A O 1
ATOM 6898 N N . SER A 1 864 ? 19.004 14.850 -29.704 1.00 85.62 864 SER A N 1
ATOM 6899 C CA . SER A 1 864 ? 20.229 15.674 -29.783 1.00 85.62 864 SER A CA 1
ATOM 6900 C C . SER A 1 864 ? 21.128 15.580 -28.540 1.00 85.62 864 SER A C 1
ATOM 6902 O O . SER A 1 864 ? 22.362 15.624 -28.644 1.00 85.62 864 SER A O 1
ATOM 6904 N N . ASP A 1 865 ? 20.524 15.421 -27.363 1.00 86.19 865 ASP A N 1
ATOM 6905 C CA . ASP A 1 865 ? 21.243 15.340 -26.090 1.00 86.19 865 ASP A CA 1
ATOM 6906 C C . ASP A 1 865 ? 21.942 13.985 -25.929 1.00 86.19 865 ASP A C 1
ATOM 6908 O O . ASP A 1 865 ? 23.127 13.930 -25.585 1.00 86.19 865 ASP A O 1
ATOM 6912 N N . LEU A 1 866 ? 21.253 12.886 -26.268 1.00 86.06 866 LEU A N 1
ATOM 6913 C CA . LEU A 1 866 ? 21.855 11.551 -26.285 1.00 86.06 866 LEU A CA 1
ATOM 6914 C C . LEU A 1 866 ? 23.000 11.499 -27.297 1.00 86.06 866 LEU A C 1
ATOM 6916 O O . LEU A 1 866 ? 24.078 11.003 -26.971 1.00 86.06 866 LEU A O 1
ATOM 6920 N N . LEU A 1 867 ? 22.803 12.060 -28.494 1.00 88.62 867 LEU A N 1
ATOM 6921 C CA . LEU A 1 867 ? 23.848 12.135 -29.511 1.00 88.62 867 LEU A CA 1
ATOM 6922 C C . LEU A 1 867 ? 25.096 12.858 -28.991 1.00 88.62 867 LEU A C 1
ATOM 6924 O O . LEU A 1 867 ? 26.211 12.457 -29.314 1.00 88.62 867 LEU A O 1
ATOM 6928 N N . SER A 1 868 ? 24.934 13.885 -28.157 1.00 87.62 868 SER A N 1
ATOM 6929 C CA . SER A 1 868 ? 26.063 14.607 -27.567 1.00 87.62 868 SER A CA 1
ATOM 6930 C C . SER A 1 868 ? 26.864 13.738 -26.586 1.00 87.62 868 SER A C 1
ATOM 6932 O O . SER A 1 868 ? 28.094 13.785 -26.605 1.00 87.62 868 SER A O 1
ATOM 6934 N N . LEU A 1 869 ? 26.209 12.874 -25.798 1.00 87.75 869 LEU A N 1
ATOM 6935 C CA . LEU A 1 869 ? 26.903 11.881 -24.961 1.00 87.75 869 LEU A CA 1
ATOM 6936 C C . LEU A 1 869 ? 27.579 10.787 -25.794 1.00 87.75 869 LEU A C 1
ATOM 6938 O O . LEU A 1 869 ? 28.723 10.409 -25.519 1.00 87.75 869 LEU A O 1
ATOM 6942 N N . LEU A 1 870 ? 26.882 10.285 -26.817 1.00 89.62 870 LEU A N 1
ATOM 6943 C CA . LEU A 1 870 ? 27.413 9.265 -27.717 1.00 89.62 870 LEU A CA 1
ATOM 6944 C C . LEU A 1 870 ? 28.633 9.789 -28.470 1.00 89.62 870 LEU A C 1
ATOM 6946 O O . LEU A 1 870 ? 29.624 9.076 -28.548 1.00 89.62 870 LEU A O 1
ATOM 6950 N N . ALA A 1 871 ? 28.608 11.037 -28.942 1.00 89.31 871 ALA A N 1
ATOM 6951 C CA . ALA A 1 871 ? 29.709 11.679 -29.655 1.00 89.31 871 ALA A CA 1
ATOM 6952 C C . ALA A 1 871 ? 31.006 11.706 -28.830 1.00 89.31 871 ALA A C 1
ATOM 6954 O O . ALA A 1 871 ? 32.071 11.372 -29.348 1.00 89.31 871 ALA A O 1
ATOM 6955 N N . VAL A 1 872 ? 30.928 12.030 -27.534 1.00 89.00 872 VAL A N 1
ATOM 6956 C CA . VAL A 1 872 ? 32.101 12.030 -26.640 1.00 89.00 872 VAL A CA 1
ATOM 6957 C C . VAL A 1 872 ? 32.705 10.628 -26.524 1.00 89.00 872 VAL A C 1
ATOM 6959 O O . VAL A 1 872 ? 33.924 10.460 -26.628 1.00 89.00 872 VAL A O 1
ATOM 6962 N N . ARG A 1 873 ? 31.867 9.599 -26.342 1.00 92.19 873 ARG A N 1
ATOM 6963 C CA . ARG A 1 873 ? 32.346 8.213 -26.230 1.00 92.19 873 ARG A CA 1
ATOM 6964 C C . ARG A 1 873 ? 32.840 7.660 -27.567 1.00 92.19 873 ARG A C 1
ATOM 6966 O O . ARG A 1 873 ? 33.899 7.040 -27.616 1.00 92.19 873 ARG A O 1
ATOM 6973 N N . ALA A 1 874 ? 32.121 7.937 -28.646 1.00 89.06 874 ALA A N 1
ATOM 6974 C CA . ALA A 1 874 ? 32.477 7.598 -30.016 1.00 89.06 874 ALA A CA 1
ATOM 6975 C C . ALA A 1 874 ? 33.847 8.184 -30.388 1.00 89.06 874 ALA A C 1
ATOM 6977 O O . ALA A 1 874 ? 34.720 7.458 -30.854 1.00 89.06 874 ALA A O 1
ATOM 6978 N N . MET A 1 875 ? 34.095 9.457 -30.071 1.00 88.88 875 MET A N 1
ATOM 6979 C CA . MET A 1 875 ? 35.404 10.091 -30.240 1.00 88.88 875 MET A CA 1
ATOM 6980 C C . MET A 1 875 ? 36.509 9.358 -29.473 1.00 88.88 875 MET A C 1
ATOM 6982 O O . MET A 1 875 ? 37.584 9.098 -30.015 1.00 88.88 875 MET A O 1
ATOM 6986 N N . HIS A 1 876 ? 36.263 9.015 -28.206 1.00 89.31 876 HIS A N 1
ATOM 6987 C CA . HIS A 1 876 ? 37.224 8.261 -27.404 1.00 89.31 876 HIS A CA 1
ATOM 6988 C C . HIS A 1 876 ? 37.558 6.907 -28.053 1.00 89.31 876 HIS A C 1
ATOM 6990 O O . HIS A 1 876 ? 38.735 6.568 -28.194 1.00 89.31 876 HIS A O 1
ATOM 6996 N N . ASN A 1 877 ? 36.539 6.182 -28.522 1.00 87.31 877 ASN A N 1
ATOM 6997 C CA . ASN A 1 877 ? 36.700 4.908 -29.223 1.00 87.31 877 ASN A CA 1
ATOM 6998 C C . ASN A 1 877 ? 37.466 5.092 -30.543 1.00 87.31 877 ASN A C 1
ATOM 7000 O O . ASN A 1 877 ? 38.388 4.333 -30.834 1.00 87.31 877 ASN A O 1
ATOM 7004 N N . MET A 1 878 ? 37.157 6.142 -31.306 1.00 88.81 878 MET A N 1
ATOM 7005 C CA . MET A 1 878 ? 37.840 6.486 -32.551 1.00 88.81 878 MET A CA 1
ATOM 7006 C C . MET A 1 878 ? 39.324 6.802 -32.333 1.00 88.81 878 MET A C 1
ATOM 7008 O O . MET A 1 878 ? 40.161 6.316 -33.091 1.00 88.81 878 MET A O 1
ATOM 7012 N N . ARG A 1 879 ? 39.676 7.555 -31.282 1.00 88.69 879 ARG A N 1
ATOM 7013 C CA . ARG A 1 879 ? 41.072 7.887 -30.934 1.00 88.69 879 ARG A CA 1
ATOM 7014 C C . ARG A 1 879 ? 41.920 6.669 -30.587 1.00 88.69 879 ARG A C 1
ATOM 7016 O O . ARG A 1 879 ? 43.129 6.694 -30.807 1.00 88.69 879 ARG A O 1
ATOM 7023 N N . ALA A 1 880 ? 41.298 5.607 -30.083 1.00 87.56 880 ALA A N 1
ATOM 7024 C CA . ALA A 1 880 ? 41.977 4.348 -29.802 1.00 87.56 880 ALA A CA 1
ATOM 7025 C C . ALA A 1 880 ? 42.258 3.515 -31.067 1.00 87.56 880 ALA A C 1
ATOM 7027 O O . ALA A 1 880 ? 43.056 2.577 -31.014 1.00 87.56 880 ALA A O 1
ATOM 7028 N N . ARG A 1 881 ? 41.633 3.829 -32.213 1.00 88.00 881 ARG A N 1
ATOM 7029 C CA . ARG A 1 881 ? 41.770 3.026 -33.432 1.00 88.00 881 ARG A CA 1
ATOM 7030 C C . ARG A 1 881 ? 42.911 3.497 -34.344 1.00 88.00 881 ARG A C 1
ATOM 7032 O O . ARG A 1 881 ? 43.142 4.697 -34.501 1.00 88.00 881 ARG A O 1
ATOM 7039 N N . PRO A 1 882 ? 43.573 2.565 -35.056 1.00 84.50 882 PRO A N 1
ATOM 7040 C CA . PRO A 1 882 ? 44.601 2.904 -36.044 1.00 84.50 882 PRO A CA 1
ATOM 7041 C C . PRO A 1 882 ? 44.086 3.719 -37.241 1.00 84.50 882 PRO A C 1
ATOM 7043 O O . PRO A 1 882 ? 44.867 4.395 -37.911 1.00 84.50 882 PRO A O 1
ATOM 7046 N N . ASP A 1 883 ? 42.786 3.640 -37.534 1.00 88.19 883 ASP A N 1
ATOM 7047 C CA . ASP A 1 883 ? 42.164 4.265 -38.702 1.00 88.19 883 ASP A CA 1
ATOM 7048 C C . ASP A 1 883 ? 41.898 5.767 -38.551 1.00 88.19 883 ASP A C 1
ATOM 7050 O O . ASP A 1 883 ? 41.749 6.433 -39.575 1.00 88.19 883 ASP A O 1
ATOM 7054 N N . LEU A 1 884 ? 41.971 6.327 -37.334 1.00 91.62 884 LEU A N 1
ATOM 7055 C CA . LEU A 1 884 ? 41.833 7.770 -37.094 1.00 91.62 884 LEU A CA 1
ATOM 7056 C C . LEU A 1 884 ? 42.736 8.588 -38.024 1.00 91.62 884 LEU A C 1
ATOM 7058 O O . LEU A 1 884 ? 42.292 9.573 -38.602 1.00 91.62 884 LEU A O 1
ATOM 7062 N N . ARG A 1 885 ? 43.990 8.163 -38.233 1.00 92.62 885 ARG A N 1
ATOM 7063 C CA . ARG A 1 885 ? 44.924 8.901 -39.101 1.00 92.62 885 ARG A CA 1
ATOM 7064 C C . ARG A 1 885 ? 44.460 8.941 -40.555 1.00 92.62 885 ARG A C 1
ATOM 7066 O O . ARG A 1 885 ? 44.618 9.965 -41.212 1.00 92.62 885 ARG A O 1
ATOM 7073 N N . LYS A 1 886 ? 43.884 7.838 -41.049 1.00 93.38 886 LYS A N 1
ATOM 7074 C CA . LYS A 1 886 ? 43.330 7.760 -42.408 1.00 93.38 886 LYS A CA 1
ATOM 7075 C C . LYS A 1 886 ? 42.087 8.634 -42.525 1.00 93.38 886 LYS A C 1
ATOM 7077 O O . LYS A 1 886 ? 41.967 9.361 -43.502 1.00 93.38 886 LYS A O 1
ATOM 7082 N N . THR A 1 887 ? 41.216 8.607 -41.515 1.00 93.31 887 THR A N 1
ATOM 7083 C CA . THR A 1 887 ? 40.044 9.484 -41.456 1.00 93.31 887 THR A CA 1
ATOM 7084 C C . THR A 1 887 ? 40.457 10.955 -41.443 1.00 93.31 887 THR A C 1
ATOM 7086 O O . THR A 1 887 ? 40.026 11.689 -42.318 1.00 93.31 887 THR A O 1
ATOM 7089 N N . CYS A 1 888 ? 41.357 11.386 -40.555 1.00 94.69 888 CYS A N 1
ATOM 7090 C CA . CYS A 1 888 ? 41.808 12.781 -40.510 1.00 94.69 888 CYS A CA 1
ATOM 7091 C C . CYS A 1 888 ? 42.493 13.222 -41.811 1.00 94.69 888 CYS A C 1
ATOM 7093 O O . CYS A 1 888 ? 42.218 14.309 -42.302 1.00 94.69 888 CYS A O 1
ATOM 7095 N N . SER A 1 889 ? 43.333 12.370 -42.410 1.00 94.94 889 SER A N 1
ATOM 7096 C CA . SER A 1 889 ? 43.944 12.657 -43.714 1.00 94.94 889 SER A CA 1
ATOM 7097 C C . SER A 1 889 ? 42.894 12.819 -44.814 1.00 94.94 889 SER A C 1
ATOM 7099 O O . SER A 1 889 ? 43.042 13.686 -45.670 1.00 94.94 889 SER A O 1
ATOM 7101 N N . PHE A 1 890 ? 41.843 11.995 -44.798 1.00 95.25 890 PHE A N 1
ATOM 7102 C CA . PHE A 1 890 ? 40.740 12.120 -45.740 1.00 95.25 890 PHE A CA 1
ATOM 7103 C C . PHE A 1 890 ? 39.982 13.432 -45.530 1.00 95.25 890 PHE A C 1
ATOM 7105 O O . PHE A 1 890 ? 39.742 14.132 -46.504 1.00 95.25 890 PHE A O 1
ATOM 7112 N N . ILE A 1 891 ? 39.638 13.777 -44.284 1.00 93.69 891 ILE A N 1
ATOM 7113 C CA . ILE A 1 891 ? 38.909 15.011 -43.954 1.00 93.69 891 ILE A CA 1
ATOM 7114 C C . ILE A 1 891 ? 39.710 16.236 -44.398 1.00 93.69 891 ILE A C 1
ATOM 7116 O O . ILE A 1 891 ? 39.165 17.099 -45.074 1.00 93.69 891 ILE A O 1
ATOM 7120 N N . ALA A 1 892 ? 41.007 16.288 -44.079 1.00 93.69 892 ALA A N 1
ATOM 7121 C CA . ALA A 1 892 ? 41.875 17.395 -44.472 1.00 93.69 892 ALA A CA 1
ATOM 7122 C C . ALA A 1 892 ? 41.914 17.577 -45.998 1.00 93.69 892 ALA A C 1
ATOM 7124 O O . ALA A 1 892 ? 41.769 18.695 -46.493 1.00 93.69 892 ALA A O 1
ATOM 7125 N N . GLN A 1 893 ? 42.040 16.474 -46.745 1.00 94.31 893 GLN A N 1
ATOM 7126 C CA . GLN A 1 893 ? 41.994 16.507 -48.206 1.00 94.31 893 GLN A CA 1
ATOM 7127 C C . GLN A 1 893 ? 40.616 16.937 -48.718 1.00 94.31 893 GLN A C 1
ATOM 7129 O O . GLN A 1 893 ? 40.526 17.786 -49.593 1.00 94.31 893 GLN A O 1
ATOM 7134 N N . TRP A 1 894 ? 39.542 16.387 -48.151 1.00 94.38 894 TRP A N 1
ATOM 7135 C CA . TRP A 1 894 ? 38.173 16.685 -48.561 1.00 94.38 894 TRP A CA 1
ATOM 7136 C C . TRP A 1 894 ? 37.837 18.169 -48.362 1.00 94.38 894 TRP A C 1
ATOM 7138 O O . TRP A 1 894 ? 37.308 18.794 -49.276 1.00 94.38 894 TRP A O 1
ATOM 7148 N N . LEU A 1 895 ? 38.209 18.750 -47.215 1.00 90.94 895 LEU A N 1
ATOM 7149 C CA . LEU A 1 895 ? 38.058 20.183 -46.936 1.00 90.94 895 LEU A CA 1
ATOM 7150 C C . LEU A 1 895 ? 38.870 21.044 -47.917 1.00 90.94 895 LEU A C 1
ATOM 7152 O O . LEU A 1 895 ? 38.359 22.050 -48.406 1.00 90.94 895 LEU A O 1
ATOM 7156 N N . THR A 1 896 ? 40.094 20.612 -48.249 1.00 90.62 896 THR A N 1
ATOM 7157 C CA . THR A 1 896 ? 40.948 21.270 -49.253 1.00 90.62 896 THR A CA 1
ATOM 7158 C C . THR A 1 896 ? 40.288 21.262 -50.638 1.00 90.62 896 THR A C 1
ATOM 7160 O O . THR A 1 896 ? 40.259 22.290 -51.308 1.00 90.62 896 THR A O 1
ATOM 7163 N N . ASP A 1 897 ? 39.717 20.128 -51.055 1.00 91.19 897 ASP A N 1
ATOM 7164 C CA . ASP A 1 897 ? 39.123 19.946 -52.387 1.00 91.19 897 ASP A CA 1
ATOM 7165 C C . ASP A 1 897 ? 37.799 20.713 -52.563 1.00 91.19 897 ASP A C 1
ATOM 7167 O O . ASP A 1 897 ? 37.448 21.096 -53.678 1.00 91.19 897 ASP A O 1
ATOM 7171 N N . HIS A 1 898 ? 37.056 20.944 -51.476 1.00 87.94 898 HIS A N 1
ATOM 7172 C CA . HIS A 1 898 ? 35.757 21.633 -51.505 1.00 87.94 898 HIS A CA 1
ATOM 7173 C C . HIS A 1 898 ? 35.868 23.140 -51.235 1.00 87.94 898 HIS A C 1
ATOM 7175 O O . HIS A 1 898 ? 34.846 23.808 -51.079 1.00 87.94 898 HIS A O 1
ATOM 7181 N N . SER A 1 899 ? 37.093 23.681 -51.191 1.00 76.94 899 SER A N 1
ATOM 7182 C CA . SER A 1 899 ? 37.375 25.100 -50.931 1.00 76.94 899 SER A CA 1
ATOM 7183 C C . SER A 1 899 ? 36.688 25.639 -49.671 1.00 76.94 899 SER A C 1
ATOM 7185 O O . SER A 1 899 ? 36.325 26.815 -49.605 1.00 76.94 899 SER A O 1
ATOM 7187 N N . LEU A 1 900 ? 36.489 24.785 -48.663 1.00 69.56 900 LEU A N 1
ATOM 7188 C CA . LEU A 1 900 ? 35.971 25.217 -47.370 1.00 69.56 900 LEU A CA 1
ATOM 7189 C C . LEU A 1 900 ? 37.121 25.913 -46.631 1.00 69.56 900 LEU A C 1
ATOM 7191 O O . LEU A 1 900 ? 38.167 25.319 -46.389 1.00 69.56 900 LEU A O 1
ATOM 7195 N N . VAL A 1 901 ? 36.947 27.208 -46.356 1.00 63.44 901 VAL A N 1
ATOM 7196 C CA . VAL A 1 901 ? 38.049 28.173 -46.166 1.00 63.44 901 VAL A CA 1
ATOM 7197 C C . VAL A 1 901 ? 38.808 28.015 -44.837 1.00 63.44 901 VAL A C 1
ATOM 7199 O O . VAL A 1 901 ? 39.839 28.658 -44.664 1.00 63.44 901 VAL A O 1
ATOM 7202 N N . ASP A 1 902 ? 38.385 27.142 -43.918 1.00 80.38 902 ASP A N 1
ATOM 7203 C CA . ASP A 1 902 ? 39.046 26.966 -42.616 1.00 80.38 902 ASP A CA 1
ATOM 7204 C C . ASP A 1 902 ? 40.370 26.177 -42.735 1.00 80.38 902 ASP A C 1
ATOM 7206 O O . ASP A 1 902 ? 40.466 24.973 -42.468 1.00 80.38 902 ASP A O 1
ATOM 7210 N N . HIS A 1 903 ? 41.430 26.885 -43.135 1.00 84.81 903 HIS A N 1
ATOM 7211 C CA . HIS A 1 903 ? 42.782 26.336 -43.251 1.00 84.81 903 HIS A CA 1
ATOM 7212 C C . HIS A 1 903 ? 43.350 25.901 -41.894 1.00 84.81 903 HIS A C 1
ATOM 7214 O O . HIS A 1 903 ? 44.245 25.051 -41.843 1.00 84.81 903 HIS A O 1
ATOM 7220 N N . TYR A 1 904 ? 42.817 26.431 -40.788 1.00 85.50 904 TYR A N 1
ATOM 7221 C CA . TYR A 1 904 ? 43.206 26.024 -39.445 1.00 85.50 904 TYR A CA 1
ATOM 7222 C C . TYR A 1 904 ? 42.671 24.626 -39.122 1.00 85.50 904 TYR A C 1
ATOM 7224 O O . TYR A 1 904 ? 43.443 23.766 -38.691 1.00 85.50 904 TYR A O 1
ATOM 7232 N N . ALA A 1 905 ? 41.401 24.346 -39.424 1.00 87.12 905 ALA A N 1
ATOM 7233 C CA . ALA A 1 905 ? 40.851 22.995 -39.338 1.00 87.12 905 ALA A CA 1
ATOM 7234 C C . ALA A 1 905 ? 41.610 22.003 -40.237 1.00 87.12 905 ALA A C 1
ATOM 7236 O O . ALA A 1 905 ? 41.957 20.905 -39.794 1.00 87.12 905 ALA A O 1
ATOM 7237 N N . ILE A 1 906 ? 41.943 22.396 -41.476 1.00 90.94 906 ILE A N 1
ATOM 7238 C CA . ILE A 1 906 ? 42.760 21.578 -42.393 1.00 90.94 906 ILE A CA 1
ATOM 7239 C C . ILE A 1 906 ? 44.115 21.237 -41.751 1.00 90.94 906 ILE A C 1
ATOM 7241 O O . ILE A 1 906 ? 44.510 20.066 -41.717 1.00 90.94 906 ILE A O 1
ATOM 7245 N N . ALA A 1 907 ? 44.808 22.230 -41.183 1.00 90.25 907 ALA A N 1
ATOM 7246 C CA . ALA A 1 907 ? 46.072 22.024 -40.482 1.00 90.25 907 ALA A CA 1
ATOM 7247 C C . ALA A 1 907 ? 45.924 21.093 -39.264 1.00 90.25 907 ALA A C 1
ATOM 7249 O O . ALA A 1 907 ? 46.751 20.195 -39.074 1.00 90.25 907 ALA A O 1
ATOM 7250 N N . GLN A 1 908 ? 44.861 21.253 -38.466 1.00 90.69 908 GLN A N 1
ATOM 7251 C CA . GLN A 1 908 ? 44.568 20.380 -37.325 1.00 90.69 908 GLN A CA 1
ATOM 7252 C C . GLN A 1 908 ? 44.360 18.926 -37.759 1.00 90.69 908 GLN A C 1
ATOM 7254 O O . GLN A 1 908 ? 44.940 18.015 -37.162 1.00 90.69 908 GLN A O 1
ATOM 7259 N N . TYR A 1 909 ? 43.590 18.682 -38.821 1.00 94.12 909 TYR A N 1
ATOM 7260 C CA . TYR A 1 909 ? 43.378 17.328 -39.327 1.00 94.12 909 TYR A CA 1
ATOM 7261 C C . TYR A 1 909 ? 44.655 16.708 -39.901 1.00 94.12 909 TYR A C 1
ATOM 7263 O O . TYR A 1 909 ? 44.930 15.537 -39.621 1.00 94.12 909 TYR A O 1
ATOM 7271 N N . TRP A 1 910 ? 45.494 17.469 -40.613 1.00 95.31 910 TRP A N 1
ATOM 7272 C CA . TRP A 1 910 ? 46.808 16.980 -41.044 1.00 95.31 910 TRP A CA 1
ATOM 7273 C C . TRP A 1 910 ? 47.728 16.649 -39.865 1.00 95.31 910 TRP A C 1
ATOM 7275 O O . TRP A 1 910 ? 48.409 15.617 -39.883 1.00 95.31 910 TRP A O 1
ATOM 7285 N N . ALA A 1 911 ? 47.703 17.458 -38.803 1.00 92.62 911 ALA A N 1
ATOM 7286 C CA . ALA A 1 911 ? 48.449 17.192 -37.578 1.00 92.62 911 ALA A CA 1
ATOM 7287 C C . ALA A 1 911 ? 47.946 15.921 -36.865 1.00 92.62 911 ALA A C 1
ATOM 7289 O O . ALA A 1 911 ? 48.748 15.048 -36.523 1.00 92.62 911 ALA A O 1
ATOM 7290 N N . LEU A 1 912 ? 46.626 15.745 -36.722 1.00 90.94 912 LEU A N 1
ATOM 7291 C CA . LEU A 1 912 ? 46.015 14.521 -36.180 1.00 90.94 912 LEU A CA 1
ATOM 7292 C C . LEU A 1 912 ? 46.330 13.284 -37.043 1.00 90.94 912 LEU A C 1
ATOM 7294 O O . LEU A 1 912 ? 46.519 12.183 -36.518 1.00 90.94 912 LEU A O 1
ATOM 7298 N N . ALA A 1 913 ? 46.464 13.462 -38.361 1.00 93.38 913 ALA A N 1
ATOM 7299 C CA . ALA A 1 913 ? 46.919 12.432 -39.294 1.00 93.38 913 ALA A CA 1
ATOM 7300 C C . ALA A 1 913 ? 48.434 12.148 -39.226 1.00 93.38 913 ALA A C 1
ATOM 7302 O O . ALA A 1 913 ? 48.898 11.175 -39.827 1.00 93.38 913 ALA A O 1
ATOM 7303 N N . LYS A 1 914 ? 49.202 12.950 -38.473 1.00 94.50 914 LYS A N 1
ATOM 7304 C CA . LYS A 1 914 ? 50.676 12.959 -38.407 1.00 94.50 914 LYS A CA 1
ATOM 7305 C C . LYS A 1 914 ? 51.366 13.287 -39.738 1.00 94.50 914 LYS A C 1
ATOM 7307 O O . LYS A 1 914 ? 52.493 12.858 -39.971 1.00 94.50 914 LYS A O 1
ATOM 7312 N N . GLN A 1 915 ? 50.705 14.059 -40.595 1.00 95.69 915 GLN A N 1
ATOM 7313 C CA . GLN A 1 915 ? 51.249 14.582 -41.849 1.00 95.69 915 GLN A CA 1
ATOM 7314 C C . GLN A 1 915 ? 51.779 16.002 -41.621 1.00 95.69 915 GLN A C 1
ATOM 7316 O O . GLN A 1 915 ? 51.229 16.980 -42.120 1.00 95.69 915 GLN A O 1
ATOM 7321 N N . TRP A 1 916 ? 52.844 16.119 -40.822 1.00 93.69 916 TRP A N 1
ATOM 7322 C CA . TRP A 1 916 ? 53.421 17.413 -40.434 1.00 93.69 916 TRP A CA 1
ATOM 7323 C C . TRP A 1 916 ? 53.782 18.333 -41.609 1.00 93.69 916 TRP A C 1
ATOM 7325 O O . TRP A 1 916 ? 53.523 19.526 -41.481 1.00 93.69 916 TRP A O 1
ATOM 7335 N N . PRO A 1 917 ? 54.306 17.836 -42.752 1.00 96.06 917 PRO A N 1
ATOM 7336 C CA . PRO A 1 917 ? 54.552 18.697 -43.907 1.00 96.06 917 PRO A CA 1
ATOM 7337 C C . PRO A 1 917 ? 53.274 19.363 -44.434 1.00 96.06 917 PRO A C 1
ATOM 7339 O O . PRO A 1 917 ? 53.256 20.573 -44.620 1.00 96.06 917 PRO A O 1
ATOM 7342 N N . ALA A 1 918 ? 52.184 18.602 -44.580 1.00 94.12 918 ALA A N 1
ATOM 7343 C CA . ALA A 1 918 ? 50.898 19.126 -45.047 1.00 94.12 918 ALA A CA 1
ATOM 7344 C C . ALA A 1 918 ? 50.248 20.073 -44.021 1.00 94.12 918 ALA A C 1
ATOM 7346 O O . ALA A 1 918 ? 49.665 21.089 -44.389 1.00 94.12 918 ALA A O 1
ATOM 7347 N N . ALA A 1 919 ? 50.400 19.783 -42.723 1.00 92.56 919 ALA A N 1
ATOM 7348 C CA . ALA A 1 919 ? 49.957 20.686 -41.661 1.00 92.56 919 ALA A CA 1
ATOM 7349 C C . ALA A 1 919 ? 50.730 22.014 -41.695 1.00 92.56 919 ALA A C 1
ATOM 7351 O O . ALA A 1 919 ? 50.132 23.080 -41.587 1.00 92.56 919 ALA A O 1
ATOM 7352 N N . SER A 1 920 ? 52.053 21.950 -41.879 1.00 91.31 920 SER A N 1
ATOM 7353 C CA . SER A 1 920 ? 52.913 23.129 -41.993 1.00 91.31 920 SER A CA 1
ATOM 7354 C C . SER A 1 920 ? 52.582 23.960 -43.229 1.00 91.31 920 SER A C 1
ATOM 7356 O O . SER A 1 920 ? 52.614 25.182 -43.143 1.00 91.31 920 SER A O 1
ATOM 7358 N N . GLU A 1 921 ? 52.261 23.327 -44.359 1.00 92.62 921 GLU A N 1
ATOM 7359 C CA . GLU A 1 921 ? 51.839 24.031 -45.574 1.00 92.62 921 GLU A CA 1
ATOM 7360 C C . GLU A 1 921 ? 50.507 24.762 -45.361 1.00 92.62 921 GLU A C 1
ATOM 7362 O O . GLU A 1 921 ? 50.391 25.939 -45.694 1.00 92.62 921 GLU A O 1
ATOM 7367 N N . ALA A 1 922 ? 49.522 24.102 -44.744 1.00 88.06 922 ALA A N 1
ATOM 7368 C CA . ALA A 1 922 ? 48.245 24.730 -44.411 1.00 88.06 922 ALA A CA 1
ATOM 7369 C C . ALA A 1 922 ? 48.425 25.926 -43.455 1.00 88.06 922 ALA A C 1
ATOM 7371 O O . ALA A 1 922 ? 47.822 26.973 -43.675 1.00 88.06 922 ALA A O 1
ATOM 7372 N N . LEU A 1 923 ? 49.300 25.812 -42.445 1.00 86.19 923 LEU A N 1
ATOM 7373 C CA . LEU A 1 923 ? 49.638 26.923 -41.544 1.00 86.19 923 LEU A CA 1
ATOM 7374 C C . LEU A 1 923 ? 50.392 28.055 -42.253 1.00 86.19 923 LEU A C 1
ATOM 7376 O O . LEU A 1 923 ? 50.126 29.216 -41.963 1.00 86.19 923 LEU A O 1
ATOM 7380 N N . ALA A 1 924 ? 51.306 27.747 -43.178 1.00 87.38 924 ALA A N 1
ATOM 7381 C CA . ALA A 1 924 ? 52.021 28.764 -43.949 1.00 87.38 924 ALA A CA 1
ATOM 7382 C C . ALA A 1 924 ? 51.049 29.625 -44.768 1.00 87.38 924 ALA A C 1
ATOM 7384 O O . ALA A 1 924 ? 51.161 30.845 -44.753 1.00 87.38 924 ALA A O 1
ATOM 7385 N N . ARG A 1 925 ? 50.017 29.011 -45.365 1.00 86.50 925 ARG A N 1
ATOM 7386 C CA . ARG A 1 925 ? 48.952 29.752 -46.061 1.00 86.50 925 ARG A CA 1
ATOM 7387 C C . ARG A 1 925 ? 48.181 30.691 -45.133 1.00 86.50 925 ARG A C 1
ATOM 7389 O O . ARG A 1 925 ? 47.854 31.795 -45.541 1.00 86.50 925 ARG A O 1
ATOM 7396 N N . ILE A 1 926 ? 47.934 30.289 -43.885 1.00 83.94 926 ILE A N 1
ATOM 7397 C CA . ILE A 1 926 ? 47.308 31.166 -42.880 1.00 83.94 926 ILE A CA 1
ATOM 7398 C C . ILE A 1 926 ? 48.225 32.341 -42.519 1.00 83.94 926 ILE A C 1
ATOM 7400 O O . ILE A 1 926 ? 47.742 33.442 -42.287 1.00 83.94 926 ILE A O 1
ATOM 7404 N N . VAL A 1 927 ? 49.541 32.125 -42.447 1.00 81.75 927 VAL A N 1
ATOM 7405 C CA . VAL A 1 927 ? 50.509 33.202 -42.177 1.00 81.75 927 VAL A CA 1
ATOM 7406 C C . VAL A 1 927 ? 50.562 34.194 -43.340 1.00 81.75 927 VAL A C 1
ATOM 7408 O O . VAL A 1 927 ? 50.580 35.401 -43.101 1.00 81.75 927 VAL A O 1
ATOM 7411 N N . ASP A 1 928 ? 50.558 33.694 -44.576 1.00 84.94 928 ASP A N 1
ATOM 7412 C CA . ASP A 1 928 ? 50.599 34.518 -45.787 1.00 84.94 928 ASP A CA 1
ATOM 7413 C C . ASP A 1 928 ? 49.276 35.267 -46.024 1.00 84.94 928 ASP A C 1
ATOM 7415 O O . ASP A 1 928 ? 49.275 36.401 -46.506 1.00 84.94 928 ASP A O 1
ATOM 7419 N N . GLU A 1 929 ? 48.147 34.665 -45.645 1.00 85.62 929 GLU A N 1
ATOM 7420 C CA . GLU A 1 929 ? 46.812 35.240 -45.780 1.00 85.62 929 GLU A CA 1
ATOM 7421 C C . GLU A 1 929 ? 45.977 34.977 -44.506 1.00 85.62 929 GLU A C 1
ATOM 7423 O O . GLU A 1 929 ? 45.187 34.030 -44.451 1.00 85.62 929 GLU A O 1
ATOM 7428 N N . PRO A 1 930 ? 46.106 35.821 -43.458 1.00 77.06 930 PRO A N 1
ATOM 7429 C CA . PRO A 1 930 ? 45.418 35.624 -42.175 1.00 77.06 930 PRO A CA 1
ATOM 7430 C C . PRO A 1 930 ? 43.891 35.579 -42.266 1.00 77.06 930 PRO A C 1
ATOM 7432 O O . PRO A 1 930 ? 43.241 34.977 -41.410 1.00 77.06 930 PRO A O 1
ATOM 7435 N N . SER A 1 931 ? 43.303 36.156 -43.322 1.00 72.94 931 SER A N 1
ATOM 7436 C CA . SER A 1 931 ? 41.875 36.015 -43.623 1.00 72.94 931 SER A CA 1
ATOM 7437 C C . SER A 1 931 ? 41.459 34.569 -43.881 1.00 72.94 931 SER A C 1
ATOM 7439 O O . SER A 1 931 ? 40.286 34.272 -43.775 1.00 72.94 931 SER A O 1
ATOM 7441 N N . LEU A 1 932 ? 42.371 33.633 -44.143 1.00 73.38 932 LEU A N 1
ATOM 7442 C CA . LEU A 1 932 ? 42.049 32.205 -44.257 1.00 73.38 932 LEU A CA 1
ATOM 7443 C C . LEU A 1 932 ? 41.754 31.531 -42.901 1.00 73.38 932 LEU A C 1
ATOM 7445 O O . LEU A 1 932 ? 41.452 30.338 -42.851 1.00 73.38 932 LEU A O 1
ATOM 7449 N N . MET A 1 933 ? 41.820 32.275 -41.792 1.00 68.62 933 MET A N 1
ATOM 7450 C CA . MET A 1 933 ? 41.507 31.806 -40.443 1.00 68.62 933 MET A CA 1
ATOM 7451 C C . MET A 1 933 ? 40.044 32.105 -40.050 1.00 68.62 933 MET A C 1
ATOM 7453 O O . MET A 1 933 ? 39.776 32.777 -39.056 1.00 68.62 933 MET A O 1
ATOM 7457 N N . PHE A 1 934 ? 39.070 31.611 -40.819 1.00 64.25 934 PHE A N 1
ATOM 7458 C CA . PHE A 1 934 ? 37.646 31.757 -40.490 1.00 64.25 934 PHE A CA 1
ATOM 7459 C C . PHE A 1 934 ? 37.150 30.589 -39.631 1.00 64.25 934 PHE A C 1
ATOM 7461 O O . PHE A 1 934 ? 36.552 29.646 -40.135 1.00 64.25 934 PHE A O 1
ATOM 7468 N N . SER A 1 935 ? 37.353 30.681 -38.318 1.00 61.38 935 SER A N 1
ATOM 7469 C CA . SER A 1 935 ? 36.475 29.996 -37.364 1.00 61.38 935 SER A CA 1
ATOM 7470 C C . SER A 1 935 ? 36.083 30.967 -36.255 1.00 61.38 935 SER A C 1
ATOM 7472 O O . SER A 1 935 ? 36.872 31.827 -35.850 1.00 61.38 935 SER A O 1
ATOM 7474 N N . SER A 1 936 ? 34.878 30.817 -35.711 1.00 58.34 936 SER A N 1
ATOM 7475 C CA . SER A 1 936 ? 34.413 31.609 -34.559 1.00 58.34 936 SER A CA 1
ATOM 7476 C C . SER A 1 936 ? 35.342 31.507 -33.330 1.00 58.34 936 SER A C 1
ATOM 7478 O O . SER A 1 936 ? 35.392 32.426 -32.513 1.00 58.34 936 SER A O 1
ATOM 7480 N N . ARG A 1 937 ? 36.133 30.427 -33.220 1.00 57.34 937 ARG A N 1
ATOM 7481 C CA . ARG A 1 937 ? 37.189 30.232 -32.206 1.00 57.34 937 ARG A CA 1
ATOM 7482 C C . ARG A 1 937 ? 38.486 30.978 -32.525 1.00 57.34 937 ARG A C 1
ATOM 7484 O O . ARG A 1 937 ? 39.196 31.390 -31.611 1.00 57.34 937 ARG A O 1
ATOM 7491 N N . CYS A 1 938 ? 38.809 31.126 -33.804 1.00 60.09 938 CYS A N 1
ATOM 7492 C CA . CYS A 1 938 ? 40.041 31.751 -34.269 1.00 60.09 938 CYS A CA 1
ATOM 7493 C C . CYS A 1 938 ? 40.033 33.264 -34.062 1.00 60.09 938 CYS A C 1
ATOM 7495 O O . CYS A 1 938 ? 41.051 33.795 -33.638 1.00 60.09 938 CYS A O 1
ATOM 7497 N N . GLN A 1 939 ? 38.886 33.931 -34.234 1.00 58.03 939 GLN A N 1
ATOM 7498 C CA . GLN A 1 939 ? 38.731 35.353 -33.906 1.00 58.03 939 GLN A CA 1
ATOM 7499 C C . GLN A 1 939 ? 39.123 35.634 -32.442 1.00 58.03 939 GLN A C 1
ATOM 7501 O O . GLN A 1 939 ? 39.918 36.525 -32.184 1.00 58.03 939 GLN A O 1
ATOM 7506 N N . GLN A 1 940 ? 38.673 34.804 -31.491 1.00 56.31 940 GLN A N 1
ATOM 7507 C CA . GLN A 1 940 ? 39.021 34.947 -30.068 1.00 56.31 940 GLN A CA 1
ATOM 7508 C C . GLN A 1 940 ? 40.510 34.723 -29.780 1.00 56.31 940 GLN A C 1
ATOM 7510 O O . GLN A 1 940 ? 41.076 35.405 -28.932 1.00 56.31 940 GLN A O 1
ATOM 7515 N N . LEU A 1 941 ? 41.149 33.760 -30.453 1.00 52.56 941 LEU A N 1
ATOM 7516 C CA . LEU A 1 941 ? 42.590 33.524 -30.324 1.00 52.56 941 LEU A CA 1
ATOM 7517 C C . LEU A 1 941 ? 43.402 34.658 -30.955 1.00 52.56 941 LEU A C 1
ATOM 7519 O O . LEU A 1 941 ? 44.412 35.061 -30.388 1.00 52.56 941 LEU A O 1
ATOM 7523 N N . TYR A 1 942 ? 42.954 35.191 -32.089 1.00 57.56 942 TYR A N 1
ATOM 7524 C CA . TYR A 1 942 ? 43.578 36.323 -32.767 1.00 57.56 942 TYR A CA 1
ATOM 7525 C C . TYR A 1 942 ? 43.454 37.605 -31.927 1.00 57.56 942 TYR A C 1
ATOM 7527 O O . TYR A 1 942 ? 44.455 38.278 -31.700 1.00 57.56 942 TYR A O 1
ATOM 7535 N N . ASP A 1 943 ? 42.273 37.866 -31.358 1.00 57.94 943 ASP A N 1
ATOM 7536 C CA . ASP A 1 943 ? 41.996 38.992 -30.453 1.00 57.94 943 ASP A CA 1
ATOM 7537 C C . ASP A 1 943 ? 42.743 38.885 -29.105 1.00 57.94 943 ASP A C 1
ATOM 7539 O O . ASP A 1 943 ? 42.974 39.897 -28.455 1.00 57.94 943 ASP A O 1
ATOM 7543 N N . LEU A 1 944 ? 43.106 37.672 -28.661 1.00 51.06 944 LEU A N 1
ATOM 7544 C CA . LEU A 1 944 ? 43.944 37.431 -27.472 1.00 51.06 944 LEU A CA 1
ATOM 7545 C C . LEU A 1 944 ? 45.452 37.563 -27.745 1.00 51.06 944 LEU A C 1
ATOM 7547 O O . LEU A 1 944 ? 46.232 37.643 -26.795 1.00 51.06 944 LEU A O 1
ATOM 7551 N N . THR A 1 945 ? 45.861 37.479 -29.013 1.00 47.19 945 THR A N 1
ATOM 7552 C CA . THR A 1 945 ? 47.274 37.479 -29.431 1.00 47.19 945 THR A CA 1
ATOM 7553 C C . THR A 1 945 ? 47.725 38.854 -29.942 1.00 47.19 945 THR A C 1
ATOM 7555 O O . THR A 1 945 ? 48.913 39.168 -29.842 1.00 47.19 945 THR A O 1
ATOM 7558 N N . LEU A 1 946 ? 46.796 39.659 -30.473 1.00 45.88 946 LEU A N 1
ATOM 7559 C CA . LEU A 1 946 ? 46.935 41.112 -30.650 1.00 45.88 946 LEU A CA 1
ATOM 7560 C C . LEU A 1 946 ? 46.891 41.833 -29.298 1.00 45.88 946 LEU A C 1
ATOM 7562 O O . LEU A 1 946 ? 47.627 42.839 -29.166 1.00 45.88 946 LEU A O 1
#

pLDDT: mean 84.9, std 12.2, range [39.22, 98.38]

Secondary structure (DSSP, 8-state):
--------PPPEEEESS---TTTHHHHHHHHHHHHTTS--SEEEEEEPTTSSSSSSS-EEEEEEEE-TTSPBPPPEEEEEEEHHHHHHHHHHHHHHTTTT--TTS-B---EEEETTEEEEEEE------S-PPPEEHHHHHHH-S-HHHHHHHHHIIIIIIIIS-SS--SBGGG-EEEEEE-HHHHHTTTSPPSEEEEEEEESS----SEEHHHHHHHHTSGGGGGGTT-EEEE---SS--EEEEEEEEEETTEEEEEEEEEP-----TTS------EEEEEEEEEEHHHHTTS-SB-TT--EEEEEEEEHHHHHHHHHHHTHHHHTTSTTS--EETTEEPP-HHHHHHHHHSS-EEEEEEEE-S---TTSEEEEEEESSTT-EEEEEEE--GGG-EEEEETTHHHHHHHHHHHHHTHHHH-S-HHHHHHHHHHHHHHHH-HHHHHHHHHH-GGGHHHHHHHHHHHHIIIIISSS---HHHHHHHHHHHHHHHTT-GGGTSS--SSSSPPSSSSTHHHHHHHHHHHHHHHHHHTTPPP-TTSS---------SSPPPP-SS-HHHHHHHHHHHHHSTTEEEEE-STTSSHHHHHHHHHHHHHHTTPEEEP----SS--SSHHHHHHHHHHHHHHTTPPP--GGGGS-GGGS-HHHHHHHHHHHHHHHHHHHHTSSS-EEEEEE-S---HHHHHHHHHHHHH-SSPEEEEEESS--TTS-GGGEEE-PPPPHHHHHHHHHHTT----HHHHHHHHHHHTT-HHHHHHHHHHHHHTHHHHSSHHHHHHHS-HHHHHHHHHHHHHTTS-HHHHHHHHHHHHHHHH-GGGGGGHHHHHHHHHHHTT-S-HHHHHHHHHHHHHHHHH-HHHHHHHHHHHHHHHHTSTTHHHHHHHHHHHHHHTT---HHHHHHHHHHTT-HHHHHHHHHHHHH-GGG---HHHHHHHHHH-

Nearest PDB structures (foldseek):
  4gkh-assembly18_K  TM=5.310E-01  e=2.655E-02  Acinetobacter baumannii AYE
  4fex-assembly3_C  TM=5.167E-01  e=3.323E-02  Acinetobacter baumannii AYE
  6w39-assembly1_B  TM=4.787E-01  e=3.585E-01  Homo sapiens
  8ewy-assembly1_B  TM=4.800E-01  e=1.378E+00  Mus musculus
  2in6-assembly1_A  TM=5.427E-01  e=2.257E+00  Homo sapiens

Mean predicted aligned error: 12.36 Å

Radius of gyration: 36.39 Å; Cα contacts (8 Å, |Δi|>4): 1577; chains: 1; bounding box: 93×69×100 Å